Protein AF-A0A536EJT3-F1 (afdb_monomer)

Nearest PDB structures (foldseek):
  2xwx-assembly1_B  TM=4.897E-01  e=1.102E-04  Vibrio cholerae
  6h04-assembly1_A  TM=3.076E-01  e=3.164E-05  Homo sapiens
  7sqc-assembly1_F0  TM=3.347E-01  e=2.614E-04  Chlamydomonas reinhardtii
  3t1w-assembly1_A-2  TM=3.252E-01  e=2.266E-03  Homo sapiens
  5jpn-assembly1_B  TM=3.077E-01  e=1.786E-01  Homo sapiens

pLDDT: mean 76.63, std 14.91, range [31.72, 98.69]

Secondary structure (DSSP, 8-state):
-EESS--SSS---STTSS-S----------EEE-SSSS--STT---B-SSTTS-BPPP-TTTS-S---TTTTTSS--EEESSSEEEEE-B-GGGTTTTPBP--SS--S-SS--PPPEEEEESS--TTHHHHHT-SSSS-TT--S-EE-TTSSEE--EEE--BSS-EEEEEESS-EEEEEESS-EEEEEES--EEEEEESS-EEESSSEEEEEEE--TT-S-TTTT----SSSSEEEE-GGGSSEEEES-TT-EEEEEEETT----TT---GGGS----SS---EEEEEESS-EEE--EES-EEEEEPPPSS-EE--B-TTS-BSSTTSPEE-BTTB----S--S--BTTTTB-TT--TTSTTSPPEE-TTSSBP-SS-SEEBTT---TT-S-B--SS-BTTB---B--B--EEE--EE--EEE--SB--EEE--BSS-EEEE-S-TTTTS-TTS---SSTT---S----TTS--EEE--BS--EEEESSTT-EEE--SSS-SEEE-SSSS--TTTEE-PPTTHHHHHHHHHHHHHT--TTHHHHHT--GGGTTTTSSTT----TTSGGGGTS-SS-SS------TTPPPP----BTTBPEEPS-SS--S--TTS-EEE--SEE-STT--EEEEEEE-STT-EEEEEEESSS-EEEEEEE--TTSEEEEEEE-TTS-SEEEEEEEEETTS--EEEEEEE---PPPPPEEE--SBS--TT--EEEEEEE-STT-EEEEEEE-SS-EEEEEEE--TTSEEEEEEE-TTSPSEEEEEEEEEE-TTS-EEEEEEEEEE--PPPPPPEEE--S-S-SSS-S--PPEEE-STTPEEEEEEE-SS-EEEEEEEPP--

Radius of gyration: 32.45 Å; Cα contacts (8 Å, |Δi|>4): 2439; chains: 1; bounding box: 97×73×114 Å

Solvent-accessible surface area (backbone atoms only — not comparable to full-atom values): 44378 Å² total; per-residue (Å²): 109,46,53,64,42,54,44,84,90,68,69,81,88,59,79,87,81,54,67,98,70,86,83,66,80,84,47,61,51,38,80,48,66,56,71,76,80,81,36,81,46,89,74,21,23,21,50,41,60,41,100,86,43,68,69,21,61,66,34,49,81,46,56,37,27,32,89,46,44,40,19,53,38,44,64,42,30,42,39,31,36,28,28,27,43,82,43,78,44,51,37,69,94,44,76,61,73,55,39,67,45,68,51,78,72,50,67,56,31,101,85,51,58,48,71,50,69,49,74,44,78,40,55,68,58,78,36,36,20,38,31,70,63,48,98,44,60,64,45,94,71,43,41,19,45,38,82,38,98,87,65,45,34,32,26,25,38,38,36,33,16,26,13,33,24,36,40,36,41,38,54,16,30,22,38,42,32,31,19,3,24,41,23,38,40,32,33,19,31,19,17,22,29,40,33,30,25,15,18,47,21,30,43,29,42,25,27,56,44,75,44,76,37,35,34,34,76,89,25,28,37,86,90,76,66,42,61,55,44,91,64,58,53,34,66,47,62,31,86,91,47,67,42,43,30,34,25,41,44,69,66,29,59,40,40,30,42,40,63,45,56,49,67,45,35,57,83,68,62,66,60,74,81,57,73,63,79,51,80,48,26,16,26,39,40,18,32,10,30,16,26,18,35,39,35,33,34,37,15,42,23,41,39,24,32,26,44,64,28,86,65,19,28,41,53,30,25,45,93,64,29,47,71,70,50,78,65,41,55,43,68,28,15,66,86,47,72,54,51,84,27,39,51,55,17,49,14,79,91,75,73,42,43,64,85,64,42,75,92,56,68,58,38,45,65,22,25,35,73,46,53,47,84,30,88,78,76,59,60,44,42,27,58,82,51,68,66,46,61,43,61,35,44,41,65,83,62,44,48,104,88,36,78,61,46,38,24,23,26,26,23,33,38,34,26,21,44,24,45,21,42,40,30,35,31,26,22,39,21,39,40,30,31,1,35,28,53,16,37,41,35,44,43,41,49,51,41,17,72,25,51,68,88,70,79,53,92,77,69,43,26,48,26,62,41,64,54,86,48,84,52,39,32,26,36,38,34,41,45,27,33,54,19,38,41,37,39,31,29,49,35,16,37,42,43,51,92,74,89,58,24,53,25,55,44,52,42,41,16,63,71,47,70,65,26,48,34,68,69,72,76,67,47,49,62,55,45,50,43,54,42,41,58,48,57,19,55,36,80,56,39,9,71,76,71,72,38,40,63,94,49,50,4,29,59,68,22,56,51,17,61,64,48,92,80,41,84,52,46,69,59,54,59,63,66,40,84,44,87,54,63,59,72,46,91,87,43,58,65,70,86,64,68,56,49,60,78,59,60,53,60,57,44,42,73,52,84,68,69,55,68,20,82,59,70,47,72,38,60,58,64,52,47,44,53,91,81,59,36,67,42,71,29,41,40,36,22,47,54,71,40,50,33,37,40,37,40,26,52,86,84,45,73,47,72,52,70,50,56,20,32,92,68,12,38,30,85,39,75,44,70,48,72,83,47,63,71,36,70,26,43,38,36,40,39,39,80,93,55,79,67,49,74,47,68,26,37,37,44,84,73,48,47,74,64,42,45,76,46,62,64,78,53,58,28,64,73,91,47,54,56,41,59,36,43,37,35,51,65,52,70,27,42,36,43,33,40,38,32,46,87,87,46,73,46,74,49,68,51,54,20,36,96,85,9,42,35,80,47,74,41,69,51,70,83,45,65,72,39,65,29,43,35,39,38,36,36,31,41,100,49,54,23,60,24,59,36,74,49,80,36,35,29,52,70,75,70,77,59,81,70,45,78,48,71,71,97,67,85,83,80,84,90,60,96,76,78,80,71,47,67,48,52,46,62,72,42,78,47,76,47,76,52,64,83,86,84,54,75,51,75,50,75,49,63,28,61,93,120

Mean predicted aligned error: 16.24 Å

Structure (mmCIF, N/CA/C/O backbone):
data_AF-A0A536EJT3-F1
#
_entry.id   AF-A0A536EJT3-F1
#
loop_
_atom_site.group_PDB
_atom_site.id
_atom_site.type_symbol
_atom_site.label_atom_id
_atom_site.label_alt_id
_atom_site.label_comp_id
_atom_site.label_asym_id
_atom_site.label_entity_id
_atom_site.label_seq_id
_atom_site.pdbx_PDB_ins_code
_atom_site.Cartn_x
_atom_site.Cartn_y
_atom_site.Cartn_z
_atom_site.occupancy
_atom_site.B_iso_or_equiv
_atom_site.auth_seq_id
_atom_site.auth_comp_id
_atom_site.auth_asym_id
_atom_site.auth_atom_id
_atom_site.pdbx_PDB_model_num
ATOM 1 N N . ASP A 1 1 ? -2.589 -14.357 -22.746 1.00 89.56 1 ASP A N 1
ATOM 2 C CA . ASP A 1 1 ? -1.130 -14.602 -22.569 1.00 89.56 1 ASP A CA 1
ATOM 3 C C . ASP A 1 1 ? -0.362 -13.776 -23.599 1.00 89.56 1 ASP A C 1
ATOM 5 O O . ASP A 1 1 ? -0.362 -14.131 -24.781 1.00 89.56 1 ASP A O 1
ATOM 9 N N . ILE A 1 2 ? 0.279 -12.694 -23.166 1.00 91.38 2 ILE A N 1
ATOM 10 C CA . ILE A 1 2 ? 0.939 -11.706 -24.022 1.00 91.38 2 ILE A CA 1
ATOM 11 C C . ILE A 1 2 ? 2.355 -11.454 -23.496 1.00 91.38 2 ILE A C 1
ATOM 13 O O . ILE A 1 2 ? 2.564 -11.241 -22.309 1.00 91.38 2 ILE A O 1
ATOM 17 N N . VAL A 1 3 ? 3.334 -11.489 -24.397 1.00 89.75 3 VAL A N 1
ATOM 18 C CA . VAL A 1 3 ? 4.710 -11.043 -24.147 1.00 89.75 3 VAL A CA 1
ATOM 19 C C . VAL A 1 3 ? 4.954 -9.925 -25.148 1.00 89.75 3 VAL A C 1
ATOM 21 O O . VAL A 1 3 ? 4.885 -10.191 -26.352 1.00 89.75 3 VAL A O 1
ATOM 24 N N . GLY A 1 4 ? 5.162 -8.690 -24.688 1.00 87.00 4 GLY A N 1
ATOM 25 C CA . GLY A 1 4 ? 5.353 -7.561 -25.605 1.00 87.00 4 GLY A CA 1
ATOM 26 C C . GLY A 1 4 ? 6.689 -7.629 -26.348 1.00 87.00 4 GLY A C 1
ATOM 27 O O . GLY A 1 4 ? 6.757 -7.237 -27.516 1.00 87.00 4 GLY A O 1
ATOM 28 N N . GLY A 1 5 ? 7.706 -8.226 -25.718 1.00 83.50 5 GLY A N 1
ATOM 29 C CA . GLY A 1 5 ? 9.023 -8.478 -26.295 1.00 83.50 5 GLY A CA 1
ATOM 30 C C . GLY A 1 5 ? 9.212 -9.877 -26.890 1.00 83.50 5 GLY A C 1
ATOM 31 O O . GLY A 1 5 ? 8.446 -10.372 -27.718 1.00 83.50 5 GLY A O 1
ATOM 32 N N . ASN A 1 6 ? 10.311 -10.528 -26.504 1.00 81.56 6 ASN A N 1
ATOM 33 C CA . ASN A 1 6 ? 10.741 -11.832 -27.009 1.00 81.56 6 ASN A CA 1
ATOM 34 C C . ASN A 1 6 ? 10.657 -12.929 -25.934 1.00 81.56 6 ASN A C 1
ATOM 36 O O . ASN A 1 6 ? 10.806 -12.676 -24.743 1.00 81.56 6 ASN A O 1
ATOM 40 N N . SER A 1 7 ? 10.536 -14.179 -26.391 1.00 81.00 7 SER A N 1
ATOM 41 C CA . SER A 1 7 ? 10.536 -15.393 -25.562 1.00 81.00 7 SER A CA 1
ATOM 42 C C . SER A 1 7 ? 11.610 -16.381 -26.034 1.00 81.00 7 SER A C 1
ATOM 44 O O . SER A 1 7 ? 11.906 -16.469 -27.233 1.00 81.00 7 SER A O 1
ATOM 46 N N . ASP A 1 8 ? 12.162 -17.180 -25.116 1.00 76.94 8 ASP A N 1
ATOM 47 C CA . ASP A 1 8 ? 13.097 -18.268 -25.441 1.00 76.94 8 ASP A CA 1
ATOM 48 C C . ASP A 1 8 ? 12.408 -19.499 -26.037 1.00 76.94 8 ASP A C 1
ATOM 50 O O . ASP A 1 8 ? 13.041 -20.314 -26.722 1.00 76.94 8 ASP A O 1
ATOM 54 N N . MET A 1 9 ? 11.098 -19.623 -25.836 1.00 72.50 9 MET A N 1
ATOM 55 C CA . MET A 1 9 ? 10.297 -20.746 -26.325 1.00 72.50 9 MET A CA 1
ATOM 56 C C . MET A 1 9 ? 10.072 -20.692 -27.845 1.00 72.50 9 MET A C 1
ATOM 58 O O . MET A 1 9 ? 9.855 -21.730 -28.479 1.00 72.50 9 MET A O 1
ATOM 62 N N . PHE A 1 10 ? 10.176 -19.508 -28.459 1.00 62.66 10 PHE A N 1
ATOM 63 C CA . PHE A 1 10 ? 9.913 -19.279 -29.883 1.00 62.66 10 PHE A CA 1
ATOM 64 C C . PHE A 1 10 ? 11.141 -18.709 -30.605 1.00 62.66 10 PHE A C 1
ATOM 66 O O . PHE A 1 10 ? 11.141 -17.593 -31.115 1.00 62.66 10 PHE A O 1
ATOM 73 N N . SER A 1 11 ? 12.215 -19.499 -30.696 1.00 52.16 11 SER A N 1
ATOM 74 C CA . SER A 1 11 ? 13.386 -19.096 -31.487 1.00 52.16 11 SER A CA 1
ATOM 75 C C . SER A 1 11 ? 13.110 -19.110 -33.002 1.00 52.16 11 SER A C 1
ATOM 77 O O . SER A 1 11 ? 12.655 -20.100 -33.584 1.00 52.16 11 SER A O 1
ATOM 79 N N . LEU A 1 12 ? 13.449 -18.008 -33.682 1.00 49.47 12 LEU A N 1
ATOM 80 C CA . LEU A 1 12 ? 13.522 -17.947 -35.144 1.00 49.47 12 LEU A CA 1
ATOM 81 C C . LEU A 1 12 ? 14.739 -18.760 -35.621 1.00 49.47 12 LEU A C 1
ATOM 83 O O . LEU A 1 12 ? 15.873 -18.283 -35.623 1.00 49.47 12 LEU A O 1
ATOM 87 N N . ASN A 1 13 ? 14.504 -20.006 -36.035 1.00 49.66 13 ASN A N 1
ATOM 88 C CA . ASN A 1 13 ? 15.549 -20.928 -36.499 1.00 49.66 13 ASN A CA 1
ATOM 89 C C . ASN A 1 13 ? 16.126 -20.606 -37.894 1.00 49.66 13 ASN A C 1
ATOM 91 O O . ASN A 1 13 ? 17.015 -21.329 -38.346 1.00 49.66 13 ASN A O 1
ATOM 95 N N . ASP A 1 14 ? 15.653 -19.559 -38.585 1.00 46.22 14 ASP A N 1
ATOM 96 C CA . ASP A 1 14 ? 16.085 -19.247 -39.952 1.00 46.22 14 ASP A CA 1
ATOM 97 C C . ASP A 1 14 ? 16.893 -17.944 -40.057 1.00 46.22 14 ASP A C 1
ATOM 99 O O . ASP A 1 14 ? 16.561 -16.882 -39.528 1.00 46.22 14 ASP A O 1
ATOM 103 N N . THR A 1 15 ? 18.020 -18.063 -40.748 1.00 46.25 15 THR A N 1
ATOM 104 C CA . THR A 1 15 ? 19.228 -17.239 -40.612 1.00 46.25 15 THR A CA 1
ATOM 105 C C . THR A 1 15 ? 19.329 -15.934 -41.432 1.00 46.25 15 THR A C 1
ATOM 107 O O . THR A 1 15 ? 20.431 -15.386 -41.462 1.00 46.25 15 THR A O 1
ATOM 110 N N . PRO A 1 16 ? 18.278 -15.331 -42.039 1.00 44.34 16 PRO A N 1
ATOM 111 C CA . PRO A 1 16 ? 18.397 -13.950 -42.524 1.00 44.34 16 PRO A CA 1
ATOM 112 C C . PRO A 1 16 ? 17.977 -12.880 -41.503 1.00 44.34 16 PRO A C 1
ATOM 114 O O . PRO A 1 16 ? 18.387 -11.735 -41.661 1.00 44.34 16 PRO A O 1
ATOM 117 N N . ILE A 1 17 ? 17.164 -13.214 -40.488 1.00 48.75 17 ILE A N 1
ATOM 118 C CA . ILE A 1 17 ? 16.597 -12.221 -39.542 1.00 48.75 17 ILE A CA 1
ATOM 119 C C . ILE A 1 17 ? 17.417 -12.128 -38.247 1.00 48.75 17 ILE A C 1
ATOM 121 O O . ILE A 1 17 ? 17.300 -11.159 -37.510 1.00 48.75 17 ILE A O 1
ATOM 125 N N . ARG A 1 18 ? 18.321 -13.081 -37.995 1.00 44.41 18 ARG A N 1
ATOM 126 C CA . ARG A 1 18 ? 19.274 -13.014 -36.882 1.00 44.41 18 ARG A CA 1
ATOM 127 C C . ARG A 1 18 ? 20.526 -12.245 -37.334 1.00 44.41 18 ARG A C 1
ATOM 129 O O . ARG A 1 18 ? 21.300 -12.806 -38.116 1.00 44.41 18 ARG A O 1
ATOM 136 N N . PRO A 1 19 ? 20.794 -11.007 -36.867 1.00 43.53 19 PRO A N 1
ATOM 137 C CA . PRO A 1 19 ? 22.110 -10.412 -37.057 1.00 43.53 19 PRO A CA 1
ATOM 138 C C . PRO A 1 19 ? 23.132 -11.339 -36.394 1.00 43.53 19 PRO A C 1
ATOM 140 O O . PRO A 1 19 ? 22.882 -11.875 -35.314 1.00 43.53 19 PRO A O 1
ATOM 143 N N . ALA A 1 20 ? 24.272 -11.565 -37.043 1.00 41.12 20 ALA A N 1
ATOM 144 C CA . ALA A 1 20 ? 25.288 -12.548 -36.650 1.00 41.12 20 ALA A CA 1
ATOM 145 C C . ALA A 1 20 ? 26.049 -12.217 -35.335 1.00 41.12 20 ALA A C 1
ATOM 147 O O . ALA A 1 20 ? 27.200 -12.614 -35.167 1.00 41.12 20 ALA A O 1
ATOM 148 N N . SER A 1 21 ? 25.411 -11.507 -34.400 1.00 44.22 21 SER A N 1
ATOM 149 C CA . SER A 1 21 ? 25.916 -11.068 -33.094 1.00 44.22 21 SER A CA 1
ATOM 150 C C . SER A 1 21 ? 24.850 -11.204 -31.992 1.00 44.22 21 SER A C 1
ATOM 152 O O . SER A 1 21 ? 24.638 -10.267 -31.235 1.00 44.22 21 SER A O 1
ATOM 154 N N . SER A 1 22 ? 24.117 -12.320 -31.933 1.00 47.78 22 SER A N 1
ATOM 155 C CA . SER A 1 22 ? 22.917 -12.512 -31.096 1.00 47.78 22 SER A CA 1
ATOM 156 C C . SER A 1 22 ? 23.162 -12.530 -29.570 1.00 47.78 22 SER A C 1
ATOM 158 O O . SER A 1 22 ? 22.983 -13.560 -28.920 1.00 47.78 22 SER A O 1
ATOM 160 N N . THR A 1 23 ? 23.554 -11.386 -29.019 1.00 49.06 23 THR A N 1
ATOM 161 C CA . THR A 1 23 ? 23.562 -11.020 -27.596 1.00 49.06 23 THR A CA 1
ATOM 162 C C . THR A 1 23 ? 22.516 -9.938 -27.292 1.00 49.06 23 THR A C 1
ATOM 164 O O . THR A 1 23 ? 22.653 -9.243 -26.299 1.00 49.06 23 THR A O 1
ATOM 167 N N . THR A 1 24 ? 21.514 -9.717 -28.152 1.00 52.03 24 THR A N 1
ATOM 168 C CA . THR A 1 24 ? 20.510 -8.660 -27.932 1.00 52.03 24 THR A CA 1
ATOM 169 C C . THR A 1 24 ? 19.130 -9.126 -28.402 1.00 52.03 24 THR A C 1
ATOM 171 O O . THR A 1 24 ? 18.875 -9.126 -29.612 1.00 52.03 24 THR A O 1
ATOM 174 N N . ARG A 1 25 ? 18.254 -9.528 -27.469 1.00 60.34 25 ARG A N 1
ATOM 175 C CA . ARG A 1 25 ? 16.794 -9.561 -27.662 1.00 60.34 25 ARG A CA 1
ATOM 176 C C . ARG A 1 25 ? 16.314 -8.106 -27.791 1.00 60.34 25 ARG A C 1
ATOM 178 O O . ARG A 1 25 ? 15.849 -7.547 -26.820 1.00 60.34 25 ARG A O 1
ATOM 185 N N . GLN A 1 26 ? 16.587 -7.434 -28.920 1.00 61.31 26 GLN A N 1
ATOM 186 C CA . GLN A 1 26 ? 16.279 -6.001 -29.060 1.00 61.31 26 GLN A CA 1
ATOM 187 C C . GLN A 1 26 ? 14.774 -5.782 -28.929 1.00 61.31 26 GLN A C 1
ATOM 189 O O . GLN A 1 26 ? 14.015 -6.324 -29.730 1.00 61.31 26 GLN A O 1
ATOM 194 N N . ASP A 1 27 ? 14.395 -4.976 -27.948 1.00 68.00 27 ASP A N 1
ATOM 195 C CA . ASP A 1 27 ? 13.023 -4.599 -27.652 1.00 68.00 27 ASP A CA 1
ATOM 196 C C . ASP A 1 27 ? 12.980 -3.106 -27.303 1.00 68.00 27 ASP A C 1
ATOM 198 O O . ASP A 1 27 ? 14.004 -2.518 -26.933 1.00 68.00 27 ASP A O 1
ATOM 202 N N . ALA A 1 28 ? 11.827 -2.491 -27.515 1.00 72.50 28 ALA A N 1
ATOM 203 C CA . ALA A 1 28 ? 11.533 -1.115 -27.144 1.00 72.50 28 ALA A CA 1
ATOM 204 C C . ALA A 1 28 ? 10.346 -1.132 -26.174 1.00 72.50 28 ALA A C 1
ATOM 206 O O . ALA A 1 28 ? 9.634 -2.133 -26.151 1.00 72.50 28 ALA A O 1
ATOM 207 N N . PRO A 1 29 ? 10.091 -0.039 -25.441 1.00 80.88 29 PRO A N 1
ATOM 208 C CA . PRO A 1 29 ? 8.898 0.038 -24.615 1.00 80.88 29 PRO A CA 1
ATOM 209 C C . PRO A 1 29 ? 7.640 -0.247 -25.437 1.00 80.88 29 PRO A C 1
ATOM 211 O O . PRO A 1 29 ? 7.540 0.176 -26.602 1.00 80.88 29 PRO A O 1
ATOM 214 N N . ASN A 1 30 ? 6.721 -1.016 -24.862 1.00 86.75 30 ASN A N 1
ATOM 215 C CA . ASN A 1 30 ? 5.597 -1.579 -25.597 1.00 86.75 30 ASN A CA 1
ATOM 216 C C . ASN A 1 30 ? 4.318 -0.749 -25.367 1.00 86.75 30 ASN A C 1
ATOM 218 O O . ASN A 1 30 ? 4.239 0.088 -24.474 1.00 86.75 30 ASN A O 1
ATOM 222 N N . LEU A 1 31 ? 3.321 -0.961 -26.224 1.00 91.69 31 LEU A N 1
ATOM 223 C CA . LEU A 1 31 ? 1.939 -0.554 -25.978 1.00 91.69 31 LEU A CA 1
ATOM 224 C C . LEU A 1 31 ? 1.097 -1.818 -26.129 1.00 91.69 31 LEU A C 1
ATOM 226 O O . LEU A 1 31 ? 1.057 -2.389 -27.228 1.00 91.69 31 LEU A O 1
ATOM 230 N N . ILE A 1 32 ? 0.502 -2.280 -25.036 1.00 92.56 32 ILE A N 1
ATOM 231 C CA . ILE A 1 32 ? -0.154 -3.585 -24.936 1.00 92.56 32 ILE A CA 1
ATOM 232 C C . ILE A 1 32 ? -1.609 -3.399 -24.500 1.00 92.56 32 ILE A C 1
ATOM 234 O O . ILE A 1 32 ? -1.899 -2.606 -23.616 1.00 92.56 32 ILE A O 1
ATOM 238 N N . PHE A 1 33 ? -2.503 -4.157 -25.132 1.00 92.12 33 PHE A N 1
ATOM 239 C CA . PHE A 1 33 ? -3.914 -4.280 -24.767 1.00 92.12 33 PHE A CA 1
ATOM 240 C C . PHE A 1 33 ? -4.235 -5.776 -24.636 1.00 92.12 33 PHE A C 1
ATOM 242 O O . PHE A 1 33 ? -3.795 -6.536 -25.513 1.00 92.12 33 PHE A O 1
ATOM 249 N N . GLY A 1 34 ? -4.977 -6.182 -23.599 1.00 88.06 34 GLY A N 1
ATOM 250 C CA . GLY A 1 34 ? -5.362 -7.581 -23.332 1.00 88.06 34 GLY A CA 1
ATOM 251 C C . GLY A 1 34 ? -6.074 -8.266 -24.508 1.00 88.06 34 GLY A C 1
ATOM 252 O O . GLY A 1 34 ? -5.750 -9.381 -24.911 1.00 88.06 34 GLY A O 1
ATOM 253 N N . GLY A 1 35 ? -6.903 -7.533 -25.250 1.00 78.38 35 GLY A N 1
ATOM 254 C CA . GLY A 1 35 ? -7.490 -8.009 -26.507 1.00 78.38 35 GLY A CA 1
ATOM 255 C C . GLY A 1 35 ? -9.016 -8.042 -26.540 1.00 78.38 35 GLY A C 1
ATOM 256 O O . GLY A 1 35 ? -9.581 -8.541 -27.524 1.00 78.38 35 GLY A O 1
ATOM 257 N N . SER A 1 36 ? -9.673 -7.441 -25.552 1.00 72.44 36 SER A N 1
ATOM 258 C CA . SER A 1 36 ? -11.120 -7.255 -25.462 1.00 72.44 36 SER A CA 1
ATOM 259 C C . SER A 1 36 ? -11.630 -6.130 -26.373 1.00 72.44 36 SER A C 1
ATOM 261 O O . SER A 1 36 ? -12.780 -6.152 -26.830 1.00 72.44 36 SER A O 1
ATOM 263 N N . GLY A 1 37 ? -10.752 -5.192 -26.746 1.00 61.97 37 GLY A N 1
ATOM 264 C CA . GLY A 1 37 ? -10.966 -4.254 -27.843 1.00 61.97 37 GLY A CA 1
ATOM 265 C C . GLY A 1 37 ? -11.946 -3.128 -27.521 1.00 61.97 37 GLY A C 1
ATOM 266 O O . GLY A 1 37 ? -12.981 -2.990 -28.187 1.00 61.97 37 GLY A O 1
ATOM 267 N N . GLY A 1 38 ? -11.560 -2.265 -26.577 1.00 68.31 38 GLY A N 1
ATOM 268 C CA . GLY A 1 38 ? -12.247 -1.000 -26.283 1.00 68.31 38 GLY A CA 1
ATOM 269 C C . GLY A 1 38 ? -12.699 -0.832 -24.836 1.00 68.31 38 GLY A C 1
ATOM 270 O O . GLY A 1 38 ? -13.512 0.057 -24.578 1.00 68.31 38 GLY A O 1
ATOM 271 N N . ALA A 1 39 ? -12.193 -1.664 -23.925 1.00 76.25 39 ALA A N 1
ATOM 272 C CA . ALA A 1 39 ? -12.547 -1.651 -22.513 1.00 76.25 39 ALA A CA 1
ATOM 273 C C . ALA A 1 39 ? -11.660 -0.739 -21.637 1.00 76.25 39 ALA A C 1
ATOM 275 O O . ALA A 1 39 ? -11.709 -0.836 -20.426 1.00 76.25 39 ALA A O 1
ATOM 276 N N . ILE A 1 40 ? -10.950 0.210 -22.240 1.00 83.56 40 ILE A N 1
ATOM 277 C CA . ILE A 1 40 ? -9.935 1.068 -21.598 1.00 83.56 40 ILE A CA 1
ATOM 278 C C . ILE A 1 40 ? -10.480 2.369 -20.981 1.00 83.56 40 ILE A C 1
ATOM 280 O O . ILE A 1 40 ? -9.812 3.406 -20.947 1.00 83.56 40 ILE A O 1
ATOM 284 N N . SER A 1 41 ? -11.777 2.415 -20.676 1.00 85.69 41 SER A N 1
ATOM 285 C CA . SER A 1 41 ? -12.372 3.624 -20.099 1.00 85.69 41 SER A CA 1
ATOM 286 C C . SER A 1 41 ? -12.315 3.558 -18.584 1.00 85.69 41 SER A C 1
ATOM 288 O O . SER A 1 41 ? -12.686 2.535 -18.030 1.00 85.69 41 SER A O 1
ATOM 290 N N . ARG A 1 42 ? -12.006 4.679 -17.928 1.00 86.50 42 ARG A N 1
ATOM 291 C CA . ARG A 1 42 ? -12.113 4.820 -16.469 1.00 86.50 42 ARG A CA 1
ATOM 292 C C . ARG A 1 42 ? -13.426 4.250 -15.927 1.00 86.50 42 ARG A C 1
ATOM 294 O O . ARG A 1 42 ? -14.488 4.498 -16.519 1.00 86.50 42 ARG A O 1
ATOM 301 N N . ASN A 1 43 ? -13.358 3.552 -14.799 1.00 80.88 43 ASN A N 1
ATOM 302 C CA . ASN A 1 43 ? -14.470 2.826 -14.188 1.00 80.88 43 ASN A CA 1
ATOM 303 C C . ASN A 1 43 ? -15.155 1.774 -15.089 1.00 80.88 43 ASN A C 1
ATOM 305 O O . ASN A 1 43 ? -16.382 1.597 -15.020 1.00 80.88 43 ASN A O 1
ATOM 309 N N . ASN A 1 44 ? -14.436 1.132 -16.011 1.00 80.19 44 ASN A N 1
ATOM 310 C CA . ASN A 1 44 ? -15.049 0.102 -16.838 1.00 80.19 44 ASN A CA 1
ATOM 311 C C . ASN A 1 44 ? -15.100 -1.241 -16.119 1.00 80.19 44 ASN A C 1
ATOM 313 O O . ASN A 1 44 ? -14.094 -1.900 -15.951 1.00 80.19 44 ASN A O 1
ATOM 317 N N . CYS A 1 45 ? -16.310 -1.727 -15.878 1.00 75.44 45 CYS A N 1
ATOM 318 C CA . CYS A 1 45 ? -16.549 -3.044 -15.299 1.00 75.44 45 CYS A CA 1
ATOM 319 C C . CYS A 1 45 ? -16.265 -4.261 -16.199 1.00 75.44 45 CYS A C 1
ATOM 321 O O . CYS A 1 45 ? -16.642 -5.387 -15.864 1.00 75.44 45 CYS A O 1
ATOM 323 N N . GLY A 1 46 ? -15.748 -4.036 -17.398 1.00 73.44 46 GLY A N 1
ATOM 324 C CA . GLY A 1 46 ? -15.566 -5.041 -18.431 1.00 73.44 46 GLY A CA 1
ATOM 325 C C . GLY A 1 46 ? -16.862 -5.559 -19.077 1.00 73.44 46 GLY A C 1
ATOM 326 O O . GLY A 1 46 ? -17.895 -4.877 -19.120 1.00 73.44 46 GLY A O 1
ATOM 327 N N . THR A 1 47 ? -16.828 -6.760 -19.671 1.00 67.62 47 THR A N 1
ATOM 328 C CA . THR A 1 47 ? -17.967 -7.333 -20.425 1.00 67.62 47 THR A CA 1
ATOM 329 C C . THR A 1 47 ? -18.740 -8.397 -19.645 1.00 67.62 47 THR A C 1
ATOM 331 O O . THR A 1 47 ? -18.170 -9.287 -19.029 1.00 67.62 47 THR A O 1
ATOM 334 N N . GLY A 1 48 ? -20.075 -8.338 -19.739 1.00 56.28 48 GLY A N 1
ATOM 335 C CA . GLY A 1 48 ? -20.999 -9.254 -19.071 1.00 56.28 48 GLY A CA 1
ATOM 336 C C . GLY A 1 48 ? -21.045 -10.647 -19.701 1.00 56.28 48 GLY A C 1
ATOM 337 O O . GLY A 1 48 ? -21.927 -10.904 -20.517 1.00 56.28 48 GLY A O 1
ATOM 338 N N . GLY A 1 49 ? -20.129 -11.553 -19.359 1.00 52.91 49 GLY A N 1
ATOM 339 C CA . GLY A 1 49 ? -20.166 -12.994 -19.689 1.00 52.91 49 GLY A CA 1
ATOM 340 C C . GLY A 1 49 ? -20.324 -13.440 -21.162 1.00 52.91 49 GLY A C 1
ATOM 341 O O . GLY A 1 49 ? -20.367 -14.638 -21.437 1.00 52.91 49 GLY A O 1
ATOM 342 N N . ASP A 1 50 ? -20.412 -12.524 -22.126 1.00 45.69 50 ASP A N 1
ATOM 343 C CA . ASP A 1 50 ? -20.397 -12.771 -23.573 1.00 45.69 50 ASP A CA 1
ATOM 344 C C . ASP A 1 50 ? -19.843 -11.520 -24.282 1.00 45.69 50 ASP A C 1
ATOM 346 O O . ASP A 1 50 ? -20.268 -10.402 -23.976 1.00 45.69 50 ASP A O 1
ATOM 350 N N . ILE A 1 51 ? -18.952 -11.703 -25.269 1.00 43.56 51 ILE A N 1
ATOM 351 C CA . ILE A 1 51 ? -18.297 -10.638 -26.074 1.00 43.56 51 ILE A CA 1
ATOM 352 C C . ILE A 1 51 ? -19.329 -9.718 -26.765 1.00 43.56 51 ILE A C 1
ATOM 354 O O . ILE A 1 51 ? -19.024 -8.602 -27.180 1.00 43.56 51 ILE A O 1
ATOM 358 N N . ALA A 1 52 ? -20.575 -10.184 -26.909 1.00 41.47 52 ALA A N 1
ATOM 359 C CA . ALA A 1 52 ? -21.682 -9.449 -27.520 1.00 41.47 52 ALA A CA 1
ATOM 360 C C . ALA A 1 52 ? -22.610 -8.720 -26.522 1.00 41.47 52 ALA A C 1
ATOM 362 O O . ALA A 1 52 ? -23.619 -8.144 -26.947 1.00 41.47 52 ALA A O 1
ATOM 363 N N . SER A 1 53 ? -22.331 -8.777 -25.218 1.00 43.06 53 SER A N 1
ATOM 364 C CA . SER A 1 53 ? -23.144 -8.126 -24.187 1.00 43.06 53 SER A CA 1
ATOM 365 C C . SER A 1 53 ? -22.821 -6.631 -24.056 1.00 43.06 53 SER A C 1
ATOM 367 O O . SER A 1 53 ? -21.739 -6.159 -24.390 1.00 43.06 53 SER A O 1
ATOM 369 N N . THR A 1 54 ? -23.810 -5.852 -23.616 1.00 47.97 54 THR A N 1
ATOM 370 C CA . THR A 1 54 ? -23.606 -4.465 -23.174 1.00 47.97 54 THR A CA 1
ATOM 371 C C . THR A 1 54 ? -22.626 -4.447 -22.002 1.00 47.97 54 THR A C 1
ATOM 373 O O . THR A 1 54 ? -22.751 -5.337 -21.164 1.00 47.97 54 THR A O 1
ATOM 376 N N . ALA A 1 55 ? -21.730 -3.449 -21.934 1.00 52.28 55 ALA A N 1
ATOM 377 C CA . ALA A 1 55 ? -20.790 -3.236 -20.824 1.00 52.28 55 ALA A CA 1
ATOM 378 C C . ALA A 1 55 ? -21.409 -3.630 -19.475 1.00 52.28 55 ALA A C 1
ATOM 380 O O . ALA A 1 55 ? -22.564 -3.265 -19.191 1.00 52.28 55 ALA A O 1
ATOM 381 N N . ALA A 1 56 ? -20.675 -4.421 -18.693 1.00 54.81 56 ALA A N 1
ATOM 382 C CA . ALA A 1 56 ? -21.112 -4.811 -17.370 1.00 54.81 56 ALA A CA 1
ATOM 383 C C . ALA A 1 56 ? -21.429 -3.552 -16.559 1.00 54.81 56 ALA A C 1
ATOM 385 O O . ALA A 1 56 ? -20.816 -2.499 -16.716 1.00 54.81 56 ALA A O 1
ATOM 386 N N . THR A 1 57 ? -22.481 -3.626 -15.751 1.00 55.38 57 THR A N 1
ATOM 387 C CA . THR A 1 57 ? -22.889 -2.498 -14.913 1.00 55.38 57 THR A CA 1
ATOM 388 C C . THR A 1 57 ? -22.382 -2.767 -13.512 1.00 55.38 57 THR A C 1
ATOM 390 O O . THR A 1 57 ? -22.689 -3.826 -12.963 1.00 55.38 57 THR A O 1
ATOM 393 N N . PHE A 1 58 ? -21.647 -1.811 -12.948 1.00 55.88 58 PHE A N 1
ATOM 394 C CA . PHE A 1 58 ? -21.205 -1.829 -11.558 1.00 55.88 58 PHE A CA 1
ATOM 395 C C . PHE A 1 58 ? -22.385 -2.184 -10.640 1.00 55.88 58 PHE A C 1
ATOM 397 O O . PHE A 1 58 ? -23.446 -1.553 -10.734 1.00 55.88 58 PHE A O 1
ATOM 404 N N . ASN A 1 59 ? -22.250 -3.203 -9.786 1.00 53.81 59 ASN A N 1
ATOM 405 C CA . ASN A 1 59 ? -23.301 -3.600 -8.853 1.00 53.81 59 ASN A CA 1
ATOM 406 C C . ASN A 1 59 ? -23.221 -2.746 -7.577 1.00 53.81 59 ASN A C 1
ATOM 408 O O . ASN A 1 59 ? -22.387 -3.008 -6.709 1.00 53.81 59 ASN A O 1
ATOM 412 N N . PRO A 1 60 ? -24.155 -1.799 -7.369 1.00 44.16 60 PRO A N 1
ATOM 413 C CA . PRO A 1 60 ? -24.080 -0.865 -6.254 1.00 44.16 60 PRO A CA 1
ATOM 414 C C . PRO A 1 60 ? -24.379 -1.498 -4.893 1.00 44.16 60 PRO A C 1
ATOM 416 O O . PRO A 1 60 ? -24.343 -0.813 -3.884 1.00 44.16 60 PRO A O 1
ATOM 419 N N . THR A 1 61 ? -24.768 -2.776 -4.855 1.00 46.44 61 THR A N 1
ATOM 420 C CA . THR A 1 61 ? -24.995 -3.508 -3.601 1.00 46.44 61 THR A CA 1
ATOM 421 C C . THR A 1 61 ? -23.779 -4.327 -3.188 1.00 46.44 61 THR A C 1
ATOM 423 O O . THR A 1 61 ? -23.658 -4.620 -2.007 1.00 46.44 61 THR A O 1
ATOM 426 N N . THR A 1 62 ? -22.929 -4.732 -4.139 1.00 51.53 62 THR A N 1
ATOM 427 C CA . THR A 1 62 ? -21.783 -5.611 -3.865 1.00 51.53 62 THR A CA 1
ATOM 428 C C . THR A 1 62 ? -20.426 -4.974 -4.110 1.00 51.53 62 THR A C 1
ATOM 430 O O . THR A 1 62 ? -19.444 -5.654 -3.867 1.00 51.53 62 THR A O 1
ATOM 433 N N . GLY A 1 63 ? -20.355 -3.746 -4.630 1.00 53.62 63 GLY A N 1
ATOM 434 C CA . GLY A 1 63 ? -19.073 -3.144 -5.021 1.00 53.62 63 GLY A CA 1
ATOM 435 C C . GLY A 1 63 ? -18.448 -3.773 -6.274 1.00 53.62 63 GLY A C 1
ATOM 436 O O . GLY A 1 63 ? -17.421 -3.323 -6.740 1.00 53.62 63 GLY A O 1
ATOM 437 N N . ALA A 1 64 ? -19.076 -4.804 -6.849 1.00 57.50 64 ALA A N 1
ATOM 438 C CA . ALA A 1 64 ? -18.458 -5.612 -7.893 1.00 57.50 64 ALA A CA 1
ATOM 439 C C . ALA A 1 64 ? -18.900 -5.180 -9.294 1.00 57.50 64 ALA A C 1
ATOM 441 O O . ALA A 1 64 ? -20.100 -5.059 -9.584 1.00 57.50 64 ALA A O 1
ATOM 442 N N . CYS A 1 65 ? -17.929 -5.045 -10.182 1.00 61.41 65 CYS A N 1
ATOM 443 C CA . CYS A 1 65 ? -18.122 -5.028 -11.619 1.00 61.41 65 CYS A CA 1
ATOM 444 C C . CYS A 1 65 ? -18.378 -6.453 -12.144 1.00 61.41 65 CYS A C 1
ATOM 446 O O . CYS A 1 65 ? -17.664 -7.381 -11.811 1.00 61.41 65 CYS A O 1
ATOM 448 N N . ASP A 1 66 ? -19.474 -6.633 -12.891 1.00 62.38 66 ASP A N 1
ATOM 449 C CA . ASP A 1 66 ? -20.024 -7.920 -13.368 1.00 62.38 66 ASP A CA 1
ATOM 450 C C . ASP A 1 66 ? -20.165 -9.070 -12.332 1.00 62.38 66 ASP A C 1
ATOM 452 O O . ASP A 1 66 ? -19.264 -9.880 -12.145 1.00 62.38 66 ASP A O 1
ATOM 456 N N . PRO A 1 67 ? -21.355 -9.308 -11.745 1.00 51.47 67 PRO A N 1
ATOM 457 C CA . PRO A 1 67 ? -21.578 -10.502 -10.925 1.00 51.47 67 PRO A CA 1
ATOM 458 C C . PRO A 1 67 ? -21.679 -11.800 -11.751 1.00 51.47 67 PRO A C 1
ATOM 460 O O . PRO A 1 67 ? -21.910 -12.874 -11.175 1.00 51.47 67 PRO A O 1
ATOM 463 N N . ALA A 1 68 ? -21.624 -11.746 -13.089 1.00 59.19 68 ALA A N 1
ATOM 464 C CA . ALA A 1 68 ? -21.597 -12.955 -13.891 1.00 59.19 68 ALA A CA 1
ATOM 465 C C . ALA A 1 68 ? -20.237 -13.624 -13.721 1.00 59.19 68 ALA A C 1
ATOM 467 O O . ALA A 1 68 ? -19.210 -13.171 -14.203 1.00 59.19 68 ALA A O 1
ATOM 468 N N . ALA A 1 69 ? -20.268 -14.795 -13.101 1.00 61.78 69 ALA A N 1
ATOM 469 C CA . ALA A 1 69 ? -19.112 -15.626 -12.805 1.00 61.78 69 ALA A CA 1
ATOM 470 C C . ALA A 1 69 ? -18.367 -16.173 -14.056 1.00 61.78 69 ALA A C 1
ATOM 472 O O . ALA A 1 69 ? -17.607 -17.131 -13.996 1.00 61.78 69 ALA A O 1
ATOM 473 N N . THR A 1 70 ? -18.627 -15.622 -15.232 1.00 68.69 70 THR A N 1
ATOM 474 C CA . THR A 1 70 ? -17.868 -15.865 -16.456 1.00 68.69 70 THR A CA 1
ATOM 475 C C . THR A 1 70 ? -17.008 -14.659 -16.827 1.00 68.69 70 THR A C 1
ATOM 477 O O . THR A 1 70 ? -16.022 -14.884 -17.507 1.00 68.69 70 THR A O 1
ATOM 480 N N . GLY A 1 71 ? -17.329 -13.440 -16.360 1.00 74.31 71 GLY A N 1
ATOM 481 C CA . GLY A 1 71 ? -16.546 -12.216 -16.582 1.00 74.31 71 GLY A CA 1
ATOM 482 C C . GLY A 1 71 ? -15.091 -12.397 -16.158 1.00 74.31 71 GLY A C 1
ATOM 483 O O . GLY A 1 71 ? -14.239 -12.426 -17.032 1.00 74.31 71 GLY A O 1
ATOM 484 N N . HIS A 1 72 ? -14.855 -12.710 -14.877 1.00 81.94 72 HIS A N 1
ATOM 485 C CA . HIS A 1 72 ? -13.526 -12.955 -14.275 1.00 81.94 72 HIS A CA 1
ATOM 486 C C . HIS A 1 72 ? -12.599 -13.880 -15.082 1.00 81.94 72 HIS A C 1
ATOM 488 O O . HIS A 1 72 ? -11.389 -13.699 -15.141 1.00 81.94 72 HIS A O 1
ATOM 494 N N . ALA A 1 73 ? -13.153 -14.927 -15.703 1.00 81.56 73 ALA A N 1
ATOM 495 C CA . ALA A 1 73 ? -12.371 -15.897 -16.474 1.00 81.56 73 ALA A CA 1
ATOM 496 C C . ALA A 1 73 ? -12.385 -15.629 -17.989 1.00 81.56 73 ALA A C 1
ATOM 498 O O . ALA A 1 73 ? -11.644 -16.278 -18.734 1.00 81.56 73 ALA A O 1
ATOM 499 N N . HIS A 1 74 ? -13.263 -14.747 -18.463 1.00 79.62 74 HIS A N 1
ATOM 500 C CA . HIS A 1 74 ? -13.327 -14.337 -19.855 1.00 79.62 74 HIS A CA 1
ATOM 501 C C . HIS A 1 74 ? -12.263 -13.280 -20.092 1.00 79.62 74 HIS A C 1
ATOM 503 O O . HIS A 1 74 ? -12.305 -12.223 -19.491 1.00 79.62 74 HIS A O 1
ATOM 509 N N . ASP A 1 75 ? -11.356 -13.579 -21.015 1.00 81.75 75 ASP A N 1
ATOM 510 C CA . ASP A 1 75 ? -10.278 -12.676 -21.426 1.00 81.75 75 ASP A CA 1
ATOM 511 C C . ASP A 1 75 ? -9.158 -12.451 -20.399 1.00 81.75 75 ASP A C 1
ATOM 513 O O . ASP A 1 75 ? -8.146 -11.894 -20.773 1.00 81.75 75 ASP A O 1
ATOM 517 N N . SER A 1 76 ? -9.240 -13.075 -19.213 1.00 87.88 76 SER A N 1
ATOM 518 C CA . SER A 1 76 ? -8.136 -13.136 -18.239 1.00 87.88 76 SER A CA 1
ATOM 519 C C . SER A 1 76 ? -6.788 -13.478 -18.885 1.00 87.88 76 SER A C 1
ATOM 521 O O . SER A 1 76 ? -6.509 -14.615 -19.337 1.00 87.88 76 SER A O 1
ATOM 523 N N . ASP A 1 77 ? -5.917 -12.487 -18.848 1.00 90.62 77 ASP A N 1
ATOM 524 C CA . ASP A 1 77 ? -4.617 -12.468 -19.454 1.00 90.62 77 ASP A CA 1
ATOM 525 C C . ASP A 1 77 ? -3.482 -12.612 -18.449 1.00 90.62 77 ASP A C 1
ATOM 527 O O . ASP A 1 77 ? -3.580 -12.473 -17.237 1.00 90.62 77 ASP A O 1
ATOM 531 N N . ALA A 1 78 ? -2.346 -12.997 -19.013 1.00 93.31 78 ALA A N 1
ATOM 532 C CA . ALA A 1 78 ? -1.066 -12.912 -18.345 1.00 93.31 78 ALA A CA 1
ATOM 533 C C . ALA A 1 78 ? -0.181 -12.109 -19.282 1.00 93.31 78 ALA A C 1
ATOM 535 O O . ALA A 1 78 ? 0.103 -12.583 -20.391 1.00 93.31 78 ALA A O 1
ATOM 536 N N . ILE A 1 79 ? 0.194 -10.912 -18.862 1.00 94.88 79 ILE A N 1
ATOM 537 C CA . ILE A 1 79 ? 0.898 -9.920 -19.657 1.00 94.88 79 ILE A CA 1
ATOM 538 C C . ILE A 1 79 ? 2.275 -9.696 -19.040 1.00 94.88 79 ILE A C 1
ATOM 540 O O . ILE A 1 79 ? 2.419 -9.436 -17.849 1.00 94.88 79 ILE A O 1
ATOM 544 N N . VAL A 1 80 ? 3.304 -9.818 -19.869 1.00 93.19 80 VAL A N 1
ATOM 545 C CA . VAL A 1 80 ? 4.665 -9.393 -19.541 1.00 93.19 80 VAL A CA 1
ATOM 546 C C . VAL A 1 80 ? 5.047 -8.326 -20.549 1.00 93.19 80 VAL A C 1
ATOM 548 O O . VAL A 1 80 ? 5.035 -8.605 -21.752 1.00 93.19 80 VAL A O 1
ATOM 551 N N . ALA A 1 81 ? 5.380 -7.132 -20.061 1.00 89.69 81 ALA A N 1
ATOM 552 C CA . ALA A 1 81 ? 5.711 -5.981 -20.891 1.00 89.69 81 ALA A CA 1
ATOM 553 C C . ALA A 1 81 ? 6.784 -6.309 -21.932 1.00 89.69 81 ALA A C 1
ATOM 555 O O . ALA A 1 81 ? 6.521 -6.293 -23.128 1.00 89.69 81 ALA A O 1
ATOM 556 N N . ASN A 1 82 ? 7.979 -6.691 -21.480 1.00 85.56 82 ASN A N 1
ATOM 557 C CA . ASN A 1 82 ? 9.129 -6.903 -22.351 1.00 85.56 82 ASN A CA 1
ATOM 558 C C . ASN A 1 82 ? 9.399 -8.391 -22.589 1.00 85.56 82 ASN A C 1
ATOM 560 O O . ASN A 1 82 ? 8.522 -9.154 -22.997 1.00 85.56 82 ASN A O 1
ATOM 564 N N . ASN A 1 83 ? 10.646 -8.819 -22.395 1.00 85.50 83 ASN A N 1
ATOM 565 C CA . ASN A 1 83 ? 11.063 -10.181 -22.660 1.00 85.50 83 ASN A CA 1
ATOM 566 C C . ASN A 1 83 ? 10.651 -11.101 -21.506 1.00 85.50 83 ASN A C 1
ATOM 568 O O . ASN A 1 83 ? 10.980 -10.871 -20.342 1.00 85.50 83 ASN A O 1
ATOM 572 N N . GLY A 1 84 ? 9.996 -12.206 -21.839 1.00 88.12 84 GLY A N 1
ATOM 573 C CA . GLY A 1 84 ? 9.541 -13.160 -20.844 1.00 88.12 84 GLY A CA 1
ATOM 574 C C . GLY A 1 84 ? 9.107 -14.482 -21.448 1.00 88.12 84 GLY A C 1
ATOM 575 O O . GLY A 1 84 ? 8.776 -14.584 -22.630 1.00 88.12 84 GLY A O 1
ATOM 576 N N . ASP A 1 85 ? 9.092 -15.509 -20.611 1.00 89.12 85 ASP A N 1
ATOM 577 C CA . ASP A 1 85 ? 8.473 -16.789 -20.919 1.00 89.12 85 ASP A CA 1
ATOM 578 C C . ASP A 1 85 ? 7.209 -16.958 -20.080 1.00 89.12 85 ASP A C 1
ATOM 580 O O . ASP A 1 85 ? 7.258 -16.910 -18.852 1.00 89.12 85 ASP A O 1
ATOM 584 N N . ILE A 1 86 ? 6.088 -17.223 -20.753 1.00 90.50 86 ILE A N 1
ATOM 585 C CA . ILE A 1 86 ? 4.811 -17.564 -20.122 1.00 90.50 86 ILE A CA 1
ATOM 586 C C . ILE A 1 86 ? 4.501 -19.023 -20.442 1.00 90.50 86 ILE A C 1
ATOM 588 O O . ILE A 1 86 ? 4.355 -19.407 -21.607 1.00 90.50 86 ILE A O 1
ATOM 592 N N . VAL A 1 87 ? 4.395 -19.859 -19.409 1.00 89.00 87 VAL A N 1
ATOM 593 C CA . VAL A 1 87 ? 4.056 -21.279 -19.556 1.00 89.00 87 VAL A CA 1
ATOM 594 C C . VAL A 1 87 ? 2.830 -21.640 -18.732 1.00 89.00 87 VAL A C 1
ATOM 596 O O . VAL A 1 87 ? 2.666 -21.219 -17.591 1.00 89.00 87 VAL A O 1
ATOM 599 N N . ARG A 1 88 ? 1.956 -22.473 -19.297 1.00 86.88 88 ARG A N 1
ATOM 600 C CA . ARG A 1 88 ? 0.762 -22.962 -18.596 1.00 86.88 88 ARG A CA 1
ATOM 601 C C . ARG A 1 88 ? 1.111 -24.146 -17.711 1.00 86.88 88 ARG A C 1
ATOM 603 O O . ARG A 1 88 ? 1.772 -25.088 -18.157 1.00 86.88 88 ARG A O 1
ATOM 610 N N . VAL A 1 89 ? 0.627 -24.127 -16.475 1.00 82.44 89 VAL A N 1
ATOM 611 C CA . VAL A 1 89 ? 0.921 -25.181 -15.499 1.00 82.44 89 VAL A CA 1
ATOM 612 C C . VAL A 1 89 ? -0.050 -26.355 -15.672 1.00 82.44 89 VAL A C 1
ATOM 614 O O . VAL A 1 89 ? -1.267 -26.181 -15.714 1.00 82.44 89 VAL A O 1
ATOM 617 N N . VAL A 1 90 ? 0.484 -27.578 -15.752 1.00 81.62 90 VAL A N 1
ATOM 618 C CA . VAL A 1 90 ? -0.289 -28.831 -15.856 1.00 81.62 90 VAL A CA 1
ATOM 619 C C . VAL A 1 90 ? 0.104 -29.819 -14.757 1.00 81.62 90 VAL A C 1
ATOM 621 O O . VAL A 1 90 ? 1.203 -29.751 -14.205 1.00 81.62 90 VAL A O 1
ATOM 624 N N . GLY A 1 91 ? -0.779 -30.771 -14.446 1.00 70.31 91 GLY A N 1
ATOM 625 C CA . GLY A 1 91 ? -0.503 -31.827 -13.464 1.00 70.31 91 GLY A CA 1
ATOM 626 C C . GLY A 1 91 ? 0.769 -32.638 -13.766 1.00 70.31 91 GLY A C 1
ATOM 627 O O . GLY A 1 91 ? 0.979 -33.110 -14.889 1.00 70.31 91 GLY A O 1
ATOM 628 N N . VAL A 1 92 ? 1.609 -32.845 -12.744 1.00 67.06 92 VAL A N 1
ATOM 629 C CA . VAL A 1 92 ? 2.896 -33.558 -12.857 1.00 67.06 92 VAL A CA 1
ATOM 630 C C . VAL A 1 92 ? 2.673 -35.012 -13.294 1.00 67.06 92 VAL A C 1
ATOM 632 O O . VAL A 1 92 ? 1.766 -35.687 -12.811 1.00 67.06 92 VAL A O 1
ATOM 635 N N . ASN A 1 93 ? 3.518 -35.527 -14.196 1.00 60.06 93 ASN A N 1
ATOM 636 C CA . ASN A 1 93 ? 3.508 -36.928 -14.657 1.00 60.06 93 ASN A CA 1
ATOM 637 C C . ASN A 1 93 ? 2.166 -37.425 -15.231 1.00 60.06 93 ASN A C 1
ATOM 639 O O . ASN A 1 93 ? 1.889 -38.624 -15.176 1.00 60.06 93 ASN A O 1
ATOM 643 N N . HIS A 1 94 ? 1.320 -36.538 -15.766 1.00 55.19 94 HIS A N 1
ATOM 644 C CA . HIS A 1 94 ? -0.052 -36.876 -16.167 1.00 55.19 94 HIS A CA 1
ATOM 645 C C . HIS A 1 94 ? -0.898 -37.475 -15.028 1.00 55.19 94 HIS A C 1
ATOM 647 O O . HIS A 1 94 ? -1.847 -38.209 -15.310 1.00 55.19 94 HIS A O 1
ATOM 653 N N . ALA A 1 95 ? -0.590 -37.174 -13.759 1.00 59.28 95 ALA A N 1
ATOM 654 C CA . ALA A 1 95 ? -1.383 -37.638 -12.618 1.00 59.28 95 ALA A CA 1
ATOM 655 C C . ALA A 1 95 ? -2.869 -37.251 -12.763 1.00 59.28 95 ALA A C 1
ATOM 657 O O . ALA A 1 95 ? -3.738 -38.068 -12.471 1.00 59.28 95 ALA A O 1
ATOM 658 N N . ASP A 1 96 ? -3.135 -36.088 -13.371 1.00 61.66 96 ASP A N 1
ATOM 659 C CA . ASP A 1 96 ? -4.476 -35.608 -13.737 1.00 61.66 96 ASP A CA 1
ATOM 660 C C . ASP A 1 96 ? -4.735 -35.639 -15.253 1.00 61.66 96 ASP A C 1
ATOM 662 O O . ASP A 1 96 ? -5.505 -34.850 -15.800 1.00 61.66 96 ASP A O 1
ATOM 666 N N . GLY A 1 97 ? -4.051 -36.523 -15.983 1.00 68.69 97 GLY A N 1
ATOM 667 C CA . GLY A 1 97 ? -4.205 -36.663 -17.433 1.00 68.69 97 GLY A CA 1
ATOM 668 C C . GLY A 1 97 ? -3.672 -35.484 -18.256 1.00 68.69 97 GLY A C 1
ATOM 669 O O . GLY A 1 97 ? -4.037 -35.360 -19.420 1.00 68.69 97 GLY A O 1
ATOM 670 N N . GLY A 1 98 ? -2.815 -34.629 -17.679 1.00 69.06 98 GLY A N 1
ATOM 671 C CA . GLY A 1 98 ? -2.290 -33.428 -18.344 1.00 69.06 98 GLY A CA 1
ATOM 672 C C . GLY A 1 98 ? -3.272 -32.251 -18.380 1.00 69.06 98 GLY A C 1
ATOM 673 O O . GLY A 1 98 ? -3.119 -31.366 -19.215 1.00 69.06 98 GLY A O 1
ATOM 674 N N . ARG A 1 99 ? -4.289 -32.253 -17.507 1.00 75.19 99 ARG A N 1
ATOM 675 C CA . ARG A 1 99 ? -5.177 -31.101 -17.299 1.00 75.19 99 ARG A CA 1
ATOM 676 C C . ARG A 1 99 ? -4.396 -29.907 -16.745 1.00 75.19 99 ARG A C 1
ATOM 678 O O . ARG A 1 99 ? -3.410 -30.101 -16.025 1.00 75.19 99 ARG A O 1
ATOM 685 N N . PHE A 1 100 ? -4.851 -28.703 -17.092 1.00 77.00 100 PHE A N 1
ATOM 686 C CA . PHE A 1 100 ? -4.369 -27.474 -16.470 1.00 77.00 100 PHE A CA 1
ATOM 687 C C . PHE A 1 100 ? -4.644 -27.517 -14.973 1.00 77.00 100 PHE A C 1
ATOM 689 O O . PHE A 1 100 ? -5.650 -28.086 -14.539 1.00 77.00 100 PHE A O 1
ATOM 696 N N . GLN A 1 101 ? -3.724 -26.941 -14.208 1.00 77.62 101 GLN A N 1
ATOM 697 C CA . GLN A 1 101 ? -4.029 -26.605 -12.827 1.00 77.62 101 GLN A CA 1
ATOM 698 C C . GLN A 1 101 ? -5.117 -25.530 -12.800 1.00 77.62 101 GLN A C 1
ATOM 700 O O . GLN A 1 101 ? -5.316 -24.830 -13.788 1.00 77.62 101 GLN A O 1
ATOM 705 N N . THR A 1 102 ? -5.835 -25.431 -11.693 1.00 72.62 102 THR A N 1
ATOM 706 C CA . THR A 1 102 ? -6.883 -24.427 -11.478 1.00 72.62 102 THR A CA 1
ATOM 707 C C . THR A 1 102 ? -6.645 -23.771 -10.132 1.00 72.62 102 THR A C 1
ATOM 709 O O . THR A 1 102 ? -6.165 -24.436 -9.206 1.00 72.62 102 THR A O 1
ATOM 712 N N . PHE A 1 103 ? -6.999 -22.498 -10.005 1.00 71.81 103 PHE A N 1
ATOM 713 C CA . PHE A 1 103 ? -6.987 -21.835 -8.708 1.00 71.81 103 PHE A CA 1
ATOM 714 C C . PHE A 1 103 ? -8.152 -22.304 -7.827 1.00 71.81 103 PHE A C 1
ATOM 716 O O . PHE A 1 103 ? -9.160 -22.819 -8.310 1.00 71.81 103 PHE A O 1
ATOM 723 N N . ASN A 1 104 ? -8.019 -22.138 -6.509 1.00 68.62 104 ASN A N 1
ATOM 724 C CA . ASN A 1 104 ? -9.127 -22.412 -5.589 1.00 68.62 104 ASN A CA 1
ATOM 725 C C . ASN A 1 104 ? -10.210 -21.322 -5.673 1.00 68.62 104 ASN A C 1
ATOM 727 O O . ASN A 1 104 ? -11.380 -21.618 -5.421 1.00 68.62 104 ASN A O 1
ATOM 731 N N . TYR A 1 105 ? -9.822 -20.092 -6.036 1.00 71.00 105 TYR A N 1
ATOM 732 C CA . TYR A 1 105 ? -10.746 -18.982 -6.277 1.00 71.00 105 TYR A CA 1
ATOM 733 C C . TYR A 1 105 ? -11.428 -19.041 -7.647 1.00 71.00 105 TYR A C 1
ATOM 735 O O . TYR A 1 105 ? -12.459 -18.409 -7.837 1.00 71.00 105 TYR A O 1
ATOM 743 N N . ASP A 1 106 ? -10.927 -19.886 -8.549 1.00 72.69 106 ASP A N 1
ATOM 744 C CA . ASP A 1 106 ? -11.496 -20.158 -9.866 1.00 72.69 106 ASP A CA 1
ATOM 745 C C . ASP A 1 106 ? -12.716 -21.095 -9.766 1.00 72.69 106 ASP A C 1
ATOM 747 O O . ASP A 1 106 ? -12.738 -22.229 -10.253 1.00 72.69 106 ASP A O 1
ATOM 751 N N . ASN A 1 107 ? -13.739 -20.658 -9.032 1.00 71.19 107 ASN A N 1
ATOM 752 C CA . ASN A 1 107 ? -15.015 -21.357 -8.877 1.00 71.19 107 ASN A CA 1
ATOM 753 C C . ASN A 1 107 ? -16.172 -20.637 -9.581 1.00 71.19 107 ASN A C 1
ATOM 755 O O . ASN A 1 107 ? -17.329 -21.031 -9.407 1.00 71.19 107 ASN A O 1
ATOM 759 N N . TYR A 1 108 ? -15.837 -19.637 -10.394 1.00 72.06 108 TYR A N 1
ATOM 760 C CA . TYR A 1 108 ? -16.781 -18.749 -11.035 1.00 72.06 108 TYR A CA 1
ATOM 761 C C . TYR A 1 108 ? -17.682 -19.509 -12.037 1.00 72.06 108 TYR A C 1
ATOM 763 O O . TYR A 1 108 ? -18.909 -19.517 -11.914 1.00 72.06 108 TYR A O 1
ATOM 771 N N . SER A 1 109 ? -17.098 -20.291 -12.951 1.00 73.56 109 SER A N 1
ATOM 772 C CA . SER A 1 109 ? -17.841 -21.079 -13.945 1.00 73.56 109 SER A CA 1
ATOM 773 C C . SER A 1 109 ? -17.444 -22.562 -13.907 1.00 73.56 109 SER A C 1
ATOM 775 O O . SER A 1 109 ? -16.297 -22.930 -13.646 1.00 73.56 109 SER A O 1
ATOM 777 N N . PRO A 1 110 ? -18.379 -23.500 -14.164 1.00 73.62 110 PRO A N 1
ATOM 778 C CA . PRO A 1 110 ? -18.006 -24.894 -14.369 1.00 73.62 110 PRO A CA 1
ATOM 779 C C . PRO A 1 110 ? -17.256 -25.107 -15.695 1.00 73.62 110 PRO A C 1
ATOM 781 O O . PRO A 1 110 ? -16.596 -26.142 -15.824 1.00 73.62 110 PRO A O 1
ATOM 784 N N . ASN A 1 111 ? -17.378 -24.175 -16.652 1.00 77.00 111 ASN A N 1
ATOM 785 C CA . ASN A 1 111 ? -16.917 -24.321 -18.035 1.00 77.00 111 ASN A CA 1
ATOM 786 C C . ASN A 1 111 ? -15.765 -23.377 -18.406 1.00 77.00 111 ASN A C 1
ATOM 788 O O . ASN A 1 111 ? -14.882 -23.811 -19.144 1.00 77.00 111 ASN A O 1
ATOM 792 N N . GLU A 1 112 ? -15.757 -22.143 -17.900 1.00 77.94 112 GLU A N 1
ATOM 793 C CA . GLU A 1 112 ? -14.596 -21.248 -17.960 1.00 77.94 112 GLU A CA 1
ATOM 794 C C . GLU A 1 112 ? -13.823 -21.298 -16.650 1.00 77.94 112 GLU A C 1
ATOM 796 O O . GLU A 1 112 ? -14.396 -21.522 -15.583 1.00 77.94 112 GLU A O 1
ATOM 801 N N . ARG A 1 113 ? -12.504 -21.179 -16.773 1.00 79.56 113 ARG A N 1
ATOM 802 C CA . ARG A 1 113 ? -11.554 -21.335 -15.681 1.00 79.56 113 ARG A CA 1
ATOM 803 C C . ARG A 1 113 ? -10.392 -20.380 -15.887 1.00 79.56 113 ARG A C 1
ATOM 805 O O . ARG A 1 113 ? -9.840 -20.361 -16.992 1.00 79.56 113 ARG A O 1
ATOM 812 N N . ILE A 1 114 ? -9.973 -19.687 -14.838 1.00 82.31 114 ILE A N 1
ATOM 813 C CA . ILE A 1 114 ? -8.681 -18.999 -14.823 1.00 82.31 114 ILE A CA 1
ATOM 814 C C . ILE A 1 114 ? -7.578 -20.057 -14.879 1.00 82.31 114 ILE A C 1
ATOM 816 O O . ILE A 1 114 ? -7.519 -20.999 -14.082 1.00 82.31 114 ILE A O 1
ATOM 820 N N . VAL A 1 115 ? -6.685 -19.915 -15.854 1.00 81.75 115 VAL A N 1
ATOM 821 C CA . VAL A 1 115 ? -5.562 -20.835 -16.037 1.00 81.75 115 VAL A CA 1
ATOM 822 C C . VAL A 1 115 ? -4.344 -20.271 -15.299 1.00 81.75 115 VAL A C 1
ATOM 824 O O . VAL A 1 115 ? -3.953 -19.144 -15.561 1.00 81.75 115 VAL A O 1
ATOM 827 N N . PRO A 1 116 ? -3.671 -21.018 -14.413 1.00 81.31 116 PRO A N 1
ATOM 828 C CA . PRO A 1 116 ? -2.426 -20.566 -13.810 1.00 81.31 116 PRO A CA 1
ATOM 829 C C . PRO A 1 116 ? -1.284 -20.538 -14.830 1.00 81.31 116 PRO A C 1
ATOM 831 O O . PRO A 1 116 ? -1.037 -21.516 -15.556 1.00 81.31 116 PRO A O 1
ATOM 834 N N . ARG A 1 117 ? -0.553 -19.422 -14.849 1.00 84.81 117 ARG A N 1
ATOM 835 C CA . ARG A 1 117 ? 0.659 -19.229 -15.648 1.00 84.81 117 ARG A CA 1
ATOM 836 C C . ARG A 1 117 ? 1.875 -19.232 -14.719 1.00 84.81 117 ARG A C 1
ATOM 838 O O . ARG A 1 117 ? 1.825 -18.720 -13.607 1.00 84.81 117 ARG A O 1
ATOM 845 N N . ALA A 1 118 ? 2.969 -19.834 -15.167 1.00 85.88 118 ALA A N 1
ATOM 846 C CA . ALA A 1 118 ? 4.286 -19.588 -14.599 1.00 85.88 118 ALA A CA 1
ATOM 847 C C . ALA A 1 118 ? 5.030 -18.651 -15.545 1.00 85.88 118 ALA A C 1
ATOM 849 O O . ALA A 1 118 ? 5.074 -18.891 -16.754 1.00 85.88 118 ALA A O 1
ATOM 850 N N . ILE A 1 119 ? 5.577 -17.587 -14.973 1.00 86.94 119 ILE A N 1
ATOM 851 C CA . ILE A 1 119 ? 6.214 -16.499 -15.703 1.00 86.94 119 ILE A CA 1
ATOM 852 C C . ILE A 1 119 ? 7.690 -16.467 -15.323 1.00 86.94 119 ILE A C 1
ATOM 854 O O . ILE A 1 119 ? 8.064 -16.730 -14.178 1.00 86.94 119 ILE A O 1
ATOM 858 N N . THR A 1 120 ? 8.546 -16.201 -16.298 1.00 88.88 120 THR A N 1
ATOM 859 C CA . THR A 1 120 ? 9.962 -15.908 -16.082 1.00 88.88 120 THR A CA 1
ATOM 860 C C . THR A 1 120 ? 10.308 -14.660 -16.869 1.00 88.88 120 THR A C 1
ATOM 862 O O . THR A 1 120 ? 10.199 -14.671 -18.093 1.00 88.88 120 THR A O 1
ATOM 865 N N . LEU A 1 121 ? 10.723 -13.607 -16.167 1.00 86.50 121 LEU A N 1
ATOM 866 C CA . LEU A 1 121 ? 11.255 -12.399 -16.787 1.00 86.50 121 LEU A CA 1
ATOM 867 C C . LEU A 1 121 ? 12.644 -12.704 -17.358 1.00 86.50 121 LEU A C 1
ATOM 869 O O . LEU A 1 121 ? 13.455 -13.394 -16.731 1.00 86.50 121 LEU A O 1
ATOM 873 N N . LEU A 1 122 ? 12.898 -12.245 -18.578 1.00 85.69 122 LEU A N 1
ATOM 874 C CA . LEU A 1 122 ? 14.137 -12.484 -19.305 1.00 85.69 122 LEU A CA 1
ATOM 875 C C . LEU A 1 122 ? 14.896 -11.170 -19.462 1.00 85.69 122 LEU A C 1
ATOM 877 O O . LEU A 1 122 ? 14.293 -10.161 -19.794 1.00 85.69 122 LEU A O 1
ATOM 881 N N . ASP A 1 123 ? 16.224 -11.208 -19.306 1.00 82.81 123 ASP A N 1
ATOM 882 C CA . ASP A 1 123 ? 17.070 -10.006 -19.395 1.00 82.81 123 ASP A CA 1
ATOM 883 C C . ASP A 1 123 ? 16.541 -8.886 -18.480 1.00 82.81 123 ASP A C 1
ATOM 885 O O . ASP A 1 123 ? 16.278 -7.775 -18.927 1.00 82.81 123 ASP A O 1
ATOM 889 N N . TYR A 1 124 ? 16.316 -9.237 -17.214 1.00 85.69 124 TYR A N 1
ATOM 890 C CA . TYR A 1 124 ? 15.749 -8.367 -16.194 1.00 85.69 124 TYR A CA 1
ATOM 891 C C . TYR A 1 124 ? 16.565 -8.479 -14.910 1.00 85.69 124 TYR A C 1
ATOM 893 O O . TYR A 1 124 ? 16.884 -9.596 -14.476 1.00 85.69 124 TYR A O 1
ATOM 901 N N . THR A 1 125 ? 16.894 -7.342 -14.307 1.00 88.25 125 THR A N 1
ATOM 902 C CA . THR A 1 125 ? 17.620 -7.263 -13.045 1.00 88.25 125 THR A CA 1
ATOM 903 C C . THR A 1 125 ? 16.697 -6.723 -11.954 1.00 88.25 125 THR A C 1
ATOM 905 O O . THR A 1 125 ? 16.475 -5.516 -11.911 1.00 88.25 125 THR A O 1
ATOM 908 N N . PRO A 1 126 ? 16.218 -7.578 -11.030 1.00 88.19 126 PRO A N 1
ATOM 909 C CA . PRO A 1 126 ? 15.421 -7.122 -9.895 1.00 88.19 126 PRO A CA 1
ATOM 910 C C . PRO A 1 126 ? 16.157 -6.074 -9.043 1.00 88.19 126 PRO A C 1
ATOM 912 O O . PRO A 1 126 ? 17.353 -6.230 -8.768 1.00 88.19 126 PRO A O 1
ATOM 915 N N . GLY A 1 127 ? 15.450 -5.027 -8.626 1.00 87.88 127 GLY A N 1
ATOM 916 C CA . GLY A 1 127 ? 15.926 -3.819 -7.949 1.00 87.88 127 GLY A CA 1
ATOM 917 C C . GLY A 1 127 ? 16.643 -2.828 -8.864 1.00 87.88 127 GLY A C 1
ATOM 918 O O . GLY A 1 127 ? 17.131 -1.791 -8.405 1.00 87.88 127 GLY A O 1
ATOM 919 N N . GLY A 1 128 ? 16.770 -3.176 -10.146 1.00 91.31 128 GLY A N 1
ATOM 920 C CA . GLY A 1 128 ? 17.217 -2.292 -11.203 1.00 91.31 128 GLY A CA 1
ATOM 921 C C . GLY A 1 128 ? 18.530 -1.545 -10.920 1.00 91.31 128 GLY A C 1
ATOM 922 O O . GLY A 1 128 ? 19.481 -2.084 -10.334 1.00 91.31 128 GLY A O 1
ATOM 923 N N . PRO A 1 129 ? 18.648 -0.296 -11.405 1.00 91.19 129 PRO A N 1
ATOM 924 C CA . PRO A 1 129 ? 19.856 0.503 -11.244 1.00 91.19 129 PRO A CA 1
ATOM 925 C C . PRO A 1 129 ? 20.134 0.911 -9.794 1.00 91.19 129 PRO A C 1
ATOM 927 O O . PRO A 1 129 ? 21.313 1.044 -9.450 1.00 91.19 129 PRO A O 1
ATOM 930 N N . ASP A 1 130 ? 19.110 1.082 -8.956 1.00 91.25 130 ASP A N 1
ATOM 931 C CA . ASP A 1 130 ? 19.278 1.512 -7.565 1.00 91.25 130 ASP A CA 1
ATOM 932 C C . ASP A 1 130 ? 19.964 0.440 -6.721 1.00 91.25 130 ASP A C 1
ATOM 934 O O . ASP A 1 130 ? 20.987 0.731 -6.093 1.00 91.25 130 ASP A O 1
ATOM 938 N N . LEU A 1 131 ? 19.538 -0.823 -6.831 1.00 89.38 131 LEU A N 1
ATOM 939 C CA . LEU A 1 131 ? 20.207 -1.935 -6.148 1.00 89.38 131 LEU A CA 1
ATOM 940 C C . LEU A 1 131 ? 21.674 -2.088 -6.585 1.00 89.38 131 LEU A C 1
ATOM 942 O O . LEU A 1 131 ? 22.553 -2.455 -5.798 1.00 89.38 131 LEU A O 1
ATOM 946 N N . LEU A 1 132 ? 21.972 -1.802 -7.855 1.00 89.12 132 LEU A N 1
ATOM 947 C CA . LEU A 1 132 ? 23.327 -1.889 -8.404 1.00 89.12 132 LEU A CA 1
ATOM 948 C C . LEU A 1 132 ? 24.177 -0.626 -8.180 1.00 89.12 132 LEU A C 1
ATOM 950 O O . LEU A 1 132 ? 25.381 -0.644 -8.465 1.00 89.12 132 LEU A O 1
ATOM 954 N N . GLY A 1 133 ? 23.589 0.465 -7.687 1.00 90.06 133 GLY A N 1
ATOM 955 C CA . GLY A 1 133 ? 24.267 1.747 -7.479 1.00 90.06 133 GLY A CA 1
ATOM 956 C C . GLY A 1 133 ? 24.661 2.445 -8.777 1.00 90.06 133 GLY A C 1
ATOM 957 O O . GLY A 1 133 ? 25.703 3.109 -8.849 1.00 90.06 133 GLY A O 1
ATOM 958 N N . LEU A 1 134 ? 23.872 2.249 -9.830 1.00 89.56 134 LEU A N 1
ATOM 959 C CA . LEU A 1 134 ? 24.081 2.871 -11.128 1.00 89.56 134 LEU A CA 1
ATOM 960 C C . LEU A 1 134 ? 23.473 4.273 -11.145 1.00 89.56 134 LEU A C 1
ATOM 962 O O . LEU A 1 134 ? 22.407 4.533 -10.614 1.00 89.56 134 LEU A O 1
ATOM 966 N N . THR A 1 135 ? 24.154 5.206 -11.807 1.00 85.88 135 THR A N 1
ATOM 967 C CA . THR A 1 135 ? 23.698 6.604 -11.904 1.00 85.88 135 THR A CA 1
ATOM 968 C C . THR A 1 135 ? 22.669 6.841 -13.010 1.00 85.88 135 THR A C 1
ATOM 970 O O . THR A 1 135 ? 22.356 7.991 -13.303 1.00 85.88 135 THR A O 1
ATOM 973 N N . GLY A 1 136 ? 22.306 5.799 -13.753 1.00 85.31 136 GLY A N 1
ATOM 974 C CA . GLY A 1 136 ? 21.443 5.896 -14.922 1.00 85.31 136 GLY A CA 1
ATOM 975 C C . GLY A 1 136 ? 20.269 4.937 -14.787 1.00 85.31 136 GLY A C 1
ATOM 976 O O . GLY A 1 136 ? 20.440 3.891 -14.170 1.00 85.31 136 GLY A O 1
ATOM 977 N N . PRO A 1 137 ? 19.133 5.250 -15.423 1.00 85.50 137 PRO A N 1
ATOM 978 C CA . PRO A 1 137 ? 17.850 4.590 -15.176 1.00 85.50 137 PRO A CA 1
ATOM 979 C C . PRO A 1 137 ? 17.742 3.181 -15.785 1.00 85.50 137 PRO A C 1
ATOM 981 O O . PRO A 1 137 ? 16.677 2.585 -15.785 1.00 85.50 137 PRO A O 1
ATOM 984 N N . ILE A 1 138 ? 18.813 2.665 -16.399 1.00 87.12 138 ILE A N 1
ATOM 985 C CA . ILE A 1 138 ? 18.795 1.399 -17.141 1.00 87.12 138 ILE A CA 1
ATOM 986 C C . ILE A 1 138 ? 20.018 0.583 -16.756 1.00 87.12 138 ILE A C 1
ATOM 988 O O . ILE A 1 138 ? 21.158 1.056 -16.872 1.00 87.12 138 ILE A O 1
ATOM 992 N N . VAL A 1 139 ? 19.781 -0.666 -16.370 1.00 87.75 139 VAL A N 1
ATOM 993 C CA . VAL A 1 139 ? 20.836 -1.640 -16.114 1.00 87.75 139 VAL A CA 1
ATOM 994 C C . VAL A 1 139 ? 21.395 -2.162 -17.444 1.00 87.75 139 VAL A C 1
ATOM 996 O O . VAL A 1 139 ? 20.646 -2.603 -18.316 1.00 87.75 139 VAL A O 1
ATOM 999 N N . PRO A 1 140 ? 22.725 -2.140 -17.661 1.00 85.44 140 PRO A N 1
ATOM 1000 C CA . PRO A 1 140 ? 23.315 -2.725 -18.857 1.00 85.44 140 PRO A CA 1
ATOM 1001 C C . PRO A 1 140 ? 23.029 -4.226 -18.961 1.00 85.44 140 PRO A C 1
ATOM 1003 O O . PRO A 1 140 ? 23.586 -5.022 -18.209 1.00 85.44 140 PRO A O 1
ATOM 1006 N N . GLY A 1 141 ? 22.245 -4.608 -19.965 1.00 79.44 141 GLY A N 1
ATOM 1007 C CA . GLY A 1 141 ? 21.829 -5.993 -20.168 1.00 79.44 141 GLY A CA 1
ATOM 1008 C C . GLY A 1 141 ? 20.339 -6.194 -19.954 1.00 79.44 141 GLY A C 1
ATOM 1009 O O . GLY A 1 141 ? 19.827 -7.160 -20.507 1.00 79.44 141 GLY A O 1
ATOM 1010 N N . ASP A 1 142 ? 19.668 -5.257 -19.281 1.00 83.81 142 ASP A N 1
ATOM 1011 C CA . ASP A 1 142 ? 18.216 -5.241 -19.210 1.00 83.81 142 ASP A CA 1
ATOM 1012 C C . ASP A 1 142 ? 17.674 -4.673 -20.517 1.00 83.81 142 ASP A C 1
ATOM 1014 O O . ASP A 1 142 ? 18.048 -3.571 -20.940 1.00 83.81 142 ASP A O 1
ATOM 1018 N N . ILE A 1 143 ? 16.881 -5.475 -21.229 1.00 76.25 143 ILE A N 1
ATOM 1019 C CA . ILE A 1 143 ? 16.388 -5.117 -22.559 1.00 76.25 143 ILE A CA 1
ATOM 1020 C C . ILE A 1 143 ? 14.873 -4.984 -22.517 1.00 76.25 143 ILE A C 1
ATOM 1022 O O . ILE A 1 143 ? 14.177 -5.950 -22.225 1.00 76.25 143 ILE A O 1
ATOM 1026 N N . GLY A 1 144 ? 14.389 -3.793 -22.859 1.00 71.44 144 GLY A N 1
ATOM 1027 C CA . GLY A 1 144 ? 12.981 -3.422 -22.742 1.00 71.44 144 GLY A CA 1
ATOM 1028 C C . GLY A 1 144 ? 12.831 -1.947 -22.384 1.00 71.44 144 GLY A C 1
ATOM 1029 O O . GLY A 1 144 ? 12.126 -1.212 -23.067 1.00 71.44 144 GLY A O 1
ATOM 1030 N N . ALA A 1 145 ? 13.655 -1.476 -21.442 1.00 73.44 145 ALA A N 1
ATOM 1031 C CA . ALA A 1 145 ? 13.759 -0.062 -21.097 1.00 73.44 145 ALA A CA 1
ATOM 1032 C C . ALA A 1 145 ? 14.574 0.743 -22.128 1.00 73.44 145 ALA A C 1
ATOM 1034 O O . ALA A 1 145 ? 15.670 0.353 -22.554 1.00 73.44 145 ALA A O 1
ATOM 1035 N N . GLY A 1 146 ? 14.074 1.925 -22.498 1.00 71.62 146 GLY A N 1
ATOM 1036 C CA . GLY A 1 146 ? 14.783 2.901 -23.335 1.00 71.62 146 GLY A CA 1
ATOM 1037 C C . GLY A 1 146 ? 15.083 4.191 -22.574 1.00 71.62 146 GLY A C 1
ATOM 1038 O O . GLY A 1 146 ? 14.292 4.617 -21.754 1.00 71.62 146 GLY A O 1
ATOM 1039 N N . ALA A 1 147 ? 16.203 4.879 -22.817 1.00 73.00 147 ALA A N 1
ATOM 1040 C CA . ALA A 1 147 ? 16.452 6.155 -22.129 1.00 73.00 147 ALA A CA 1
ATOM 1041 C C . ALA A 1 147 ? 15.574 7.268 -22.733 1.00 73.00 147 ALA A C 1
ATOM 1043 O O . ALA A 1 147 ? 15.631 7.513 -23.941 1.00 73.00 147 ALA A O 1
ATOM 1044 N N . ALA A 1 148 ? 14.763 7.943 -21.919 1.00 66.44 148 ALA A N 1
ATOM 1045 C CA . ALA A 1 148 ? 13.910 9.064 -22.307 1.00 66.44 148 ALA A CA 1
ATOM 1046 C C . ALA A 1 148 ? 14.713 10.348 -22.566 1.00 66.44 148 ALA A C 1
ATOM 1048 O O . ALA A 1 148 ? 15.832 10.547 -22.073 1.00 66.44 148 ALA A O 1
ATOM 1049 N N . VAL A 1 149 ? 14.105 11.285 -23.302 1.00 55.53 149 VAL A N 1
ATOM 1050 C CA . VAL A 1 149 ? 14.616 12.657 -23.421 1.00 55.53 149 VAL A CA 1
ATOM 1051 C C . VAL A 1 149 ? 14.446 13.346 -22.066 1.00 55.53 149 VAL A C 1
ATOM 1053 O O . VAL A 1 149 ? 13.355 13.771 -21.719 1.00 55.53 149 VAL A O 1
ATOM 1056 N N . GLY A 1 150 ? 15.529 13.443 -21.296 1.00 60.00 150 GLY A N 1
ATOM 1057 C CA . GLY A 1 150 ? 15.497 13.966 -19.923 1.00 60.00 150 GLY A CA 1
ATOM 1058 C C . GLY A 1 150 ? 16.259 13.105 -18.916 1.00 60.00 150 GLY A C 1
ATOM 1059 O O . GLY A 1 150 ? 16.567 13.592 -17.836 1.00 60.00 150 GLY A O 1
ATOM 1060 N N . GLY A 1 151 ? 16.646 11.881 -19.295 1.00 66.69 151 GLY A N 1
ATOM 1061 C CA . GLY A 1 151 ? 17.473 11.004 -18.462 1.00 66.69 151 GLY A CA 1
ATOM 1062 C C . GLY A 1 151 ? 16.705 10.029 -17.565 1.00 66.69 151 GLY A C 1
ATOM 1063 O O . GLY A 1 151 ? 17.354 9.399 -16.740 1.00 66.69 151 GLY A O 1
ATOM 1064 N N . GLN A 1 152 ? 15.385 9.892 -17.744 1.00 75.94 152 GLN A N 1
ATOM 1065 C CA . GLN A 1 152 ? 14.550 8.844 -17.129 1.00 75.94 152 GLN A CA 1
ATOM 1066 C C . GLN A 1 152 ? 14.484 7.586 -18.009 1.00 75.94 152 GLN A C 1
ATOM 1068 O O . GLN A 1 152 ? 14.867 7.651 -19.183 1.00 75.94 152 GLN A O 1
ATOM 1073 N N . ALA A 1 153 ? 14.028 6.452 -17.475 1.00 80.12 153 ALA A N 1
ATOM 1074 C CA . ALA A 1 153 ? 13.678 5.295 -18.299 1.00 80.12 153 ALA A CA 1
ATOM 1075 C C . ALA A 1 153 ? 12.300 5.515 -18.943 1.00 80.12 153 ALA A C 1
ATOM 1077 O O . ALA A 1 153 ? 11.399 6.070 -18.331 1.00 80.12 153 ALA A O 1
ATOM 1078 N N . GLN A 1 154 ? 12.158 5.129 -20.206 1.00 84.75 154 GLN A N 1
ATOM 1079 C CA . GLN A 1 154 ? 10.878 4.949 -20.883 1.00 84.75 154 GLN A CA 1
ATOM 1080 C C . GLN A 1 154 ? 10.419 3.530 -20.570 1.00 84.75 154 GLN A C 1
ATOM 1082 O O . GLN A 1 154 ? 11.168 2.602 -20.897 1.00 84.75 154 GLN A O 1
ATOM 1087 N N . GLY A 1 155 ? 9.243 3.394 -19.968 1.00 87.81 155 GLY A N 1
ATOM 1088 C CA . GLY A 1 155 ? 8.548 2.126 -19.794 1.00 87.81 155 GLY A CA 1
ATOM 1089 C C . GLY A 1 155 ? 7.387 1.957 -20.773 1.00 87.81 155 GLY A C 1
ATOM 1090 O O . GLY A 1 155 ? 7.173 2.761 -21.691 1.00 87.81 155 GLY A O 1
ATOM 1091 N N . THR A 1 156 ? 6.720 0.831 -20.611 1.00 92.31 156 THR A N 1
ATOM 1092 C CA . THR A 1 156 ? 5.623 0.270 -21.385 1.00 92.31 156 THR A CA 1
ATOM 1093 C C . THR A 1 156 ? 4.284 0.816 -20.906 1.00 92.31 156 THR A C 1
ATOM 1095 O O . THR A 1 156 ? 4.091 1.074 -19.727 1.00 92.31 156 THR A O 1
ATOM 1098 N N . GLU A 1 157 ? 3.334 0.950 -21.826 1.00 94.31 157 GLU A N 1
ATOM 1099 C CA . GLU A 1 157 ? 1.929 1.187 -21.493 1.00 94.31 157 GLU A CA 1
ATOM 1100 C C . GLU A 1 157 ? 1.134 -0.116 -21.663 1.00 94.31 157 GLU A C 1
ATOM 1102 O O . GLU A 1 157 ? 1.188 -0.740 -22.732 1.00 94.31 157 GLU A O 1
ATOM 1107 N N . ILE A 1 158 ? 0.419 -0.541 -20.620 1.00 95.75 158 ILE A N 1
ATOM 1108 C CA . ILE A 1 158 ? -0.354 -1.790 -20.584 1.00 95.75 158 ILE A CA 1
ATOM 1109 C C . ILE A 1 158 ? -1.775 -1.509 -20.119 1.00 95.75 158 ILE A C 1
ATOM 1111 O O . ILE A 1 158 ? -1.969 -0.876 -19.090 1.00 95.75 158 ILE A O 1
ATOM 1115 N N . HIS A 1 159 ? -2.737 -2.052 -20.860 1.00 94.88 159 HIS A N 1
ATOM 1116 C CA . HIS A 1 159 ? -4.151 -2.104 -20.501 1.00 94.88 159 HIS A CA 1
ATOM 1117 C C . HIS A 1 159 ? -4.578 -3.573 -20.401 1.00 94.88 159 HIS A C 1
ATOM 1119 O O . HIS A 1 159 ? -4.502 -4.286 -21.414 1.00 94.88 159 HIS A O 1
ATOM 1125 N N . GLY A 1 160 ? -4.965 -4.023 -19.204 1.00 92.94 160 GLY A N 1
ATOM 1126 C CA . GLY A 1 160 ? -5.520 -5.361 -18.949 1.00 92.94 160 GLY A CA 1
ATOM 1127 C C . GLY A 1 160 ? -6.834 -5.581 -19.699 1.00 92.94 160 GLY A C 1
ATOM 1128 O O . GLY A 1 160 ? -7.002 -6.566 -20.417 1.00 92.94 160 GLY A O 1
ATOM 1129 N N . GLU A 1 161 ? -7.655 -4.532 -19.759 1.00 89.75 161 GLU A N 1
ATOM 1130 C CA . GLU A 1 161 ? -8.968 -4.485 -20.392 1.00 89.75 161 GLU A CA 1
ATOM 1131 C C . GLU A 1 161 ? -10.075 -5.248 -19.639 1.00 89.75 161 GLU A C 1
ATOM 1133 O O . GLU A 1 161 ? -10.861 -4.631 -18.932 1.00 89.75 161 GLU A O 1
ATOM 1138 N N . ASN A 1 162 ? -10.273 -6.540 -19.896 1.00 86.69 162 ASN A N 1
ATOM 1139 C CA . ASN A 1 162 ? -11.343 -7.319 -19.261 1.00 86.69 162 ASN A CA 1
ATOM 1140 C C . ASN A 1 162 ? -10.740 -8.597 -18.693 1.00 86.69 162 ASN A C 1
ATOM 1142 O O . ASN A 1 162 ? -10.018 -9.279 -19.413 1.00 86.69 162 ASN A O 1
ATOM 1146 N N . GLY A 1 163 ? -11.273 -9.054 -17.567 1.00 86.06 163 GLY A N 1
ATOM 1147 C CA . GLY A 1 163 ? -10.869 -10.342 -17.007 1.00 86.06 163 GLY A CA 1
ATOM 1148 C C . GLY A 1 163 ? -10.078 -10.116 -15.734 1.00 86.06 163 GLY A C 1
ATOM 1149 O O . GLY A 1 163 ? -9.647 -9.010 -15.474 1.00 86.06 163 GLY A O 1
ATOM 1150 N N . ASP A 1 164 ? -9.873 -11.168 -14.945 1.00 89.31 164 ASP A N 1
ATOM 1151 C CA . ASP A 1 164 ? -8.887 -11.102 -13.866 1.00 89.31 164 ASP A CA 1
ATOM 1152 C C . ASP A 1 164 ? -7.488 -11.229 -14.497 1.00 89.31 164 ASP A C 1
ATOM 1154 O O . ASP A 1 164 ? -7.053 -12.347 -14.836 1.00 89.31 164 ASP A O 1
ATOM 1158 N N . ASP A 1 165 ? -6.798 -10.111 -14.696 1.00 92.69 165 ASP A N 1
ATOM 1159 C CA . ASP A 1 165 ? -5.520 -10.051 -15.390 1.00 92.69 165 ASP A CA 1
ATOM 1160 C C . ASP A 1 165 ? -4.326 -10.142 -14.447 1.00 92.69 165 ASP A C 1
ATOM 1162 O O . ASP A 1 165 ? -4.354 -9.841 -13.254 1.00 92.69 165 ASP A O 1
ATOM 1166 N N . PHE A 1 166 ? -3.215 -10.606 -15.008 1.00 94.00 166 PHE A N 1
ATOM 1167 C CA . PHE A 1 166 ? -1.931 -10.604 -14.332 1.00 94.00 166 PHE A CA 1
ATOM 1168 C C . PHE A 1 166 ? -0.904 -9.850 -15.173 1.00 94.00 166 PHE A C 1
ATOM 1170 O O . PHE A 1 166 ? -0.570 -10.295 -16.276 1.00 94.00 166 PHE A O 1
ATOM 1177 N N . VAL A 1 167 ? -0.356 -8.759 -14.642 1.00 96.81 167 VAL A N 1
ATOM 1178 C CA . VAL A 1 167 ? 0.521 -7.832 -15.368 1.00 96.81 167 VAL A CA 1
ATOM 1179 C C . VAL A 1 167 ? 1.877 -7.690 -14.672 1.00 96.81 167 VAL A C 1
ATOM 1181 O O . VAL A 1 167 ? 1.952 -7.449 -13.471 1.00 96.81 167 VAL A O 1
ATOM 1184 N N . TYR A 1 168 ? 2.959 -7.815 -15.448 1.00 95.12 168 TYR A N 1
ATOM 1185 C CA . TYR A 1 168 ? 4.310 -7.374 -15.074 1.00 95.12 168 TYR A CA 1
ATOM 1186 C C . TYR A 1 168 ? 4.760 -6.235 -16.001 1.00 95.12 168 TYR A C 1
ATOM 1188 O O . TYR A 1 168 ? 4.918 -6.482 -17.207 1.00 95.12 168 TYR A O 1
ATOM 1196 N N . GLY A 1 169 ? 5.012 -5.047 -15.440 1.00 93.56 169 GLY A N 1
ATOM 1197 C CA . GLY A 1 169 ? 5.583 -3.882 -16.136 1.00 93.56 169 GLY A CA 1
ATOM 1198 C C . GLY A 1 169 ? 7.066 -4.067 -16.475 1.00 93.56 169 GLY A C 1
ATOM 1199 O O . GLY A 1 169 ? 7.485 -3.891 -17.617 1.00 93.56 169 GLY A O 1
ATOM 1200 N N . GLY A 1 170 ? 7.838 -4.636 -15.551 1.00 90.25 170 GLY A N 1
ATOM 1201 C CA . GLY A 1 170 ? 9.242 -4.951 -15.774 1.00 90.25 170 GLY A CA 1
ATOM 1202 C C . GLY A 1 170 ? 10.134 -3.704 -15.680 1.00 90.25 170 GLY A C 1
ATOM 1203 O O . GLY A 1 170 ? 10.112 -3.023 -14.666 1.00 90.25 170 GLY A O 1
ATOM 1204 N N . PRO A 1 171 ? 11.076 -3.492 -16.618 1.00 89.94 171 PRO A N 1
ATOM 1205 C CA . PRO A 1 171 ? 12.044 -2.408 -16.510 1.00 89.94 171 PRO A CA 1
ATOM 1206 C C . PRO A 1 171 ? 11.555 -1.079 -17.114 1.00 89.94 171 PRO A C 1
ATOM 1208 O O . PRO A 1 171 ? 11.343 -0.983 -18.326 1.00 89.94 171 PRO A O 1
ATOM 1211 N N . GLY A 1 172 ? 11.648 0.001 -16.339 1.00 91.06 172 GLY A N 1
ATOM 1212 C CA . GLY A 1 172 ? 11.437 1.380 -16.791 1.00 91.06 172 GLY A CA 1
ATOM 1213 C C . GLY A 1 172 ? 10.214 2.026 -16.150 1.00 91.06 172 GLY A C 1
ATOM 1214 O O . GLY A 1 172 ? 9.577 1.411 -15.332 1.00 91.06 172 GLY A O 1
ATOM 1215 N N . ASN A 1 173 ? 9.920 3.288 -16.485 1.00 93.19 173 ASN A N 1
ATOM 1216 C CA . ASN A 1 173 ? 8.749 3.982 -15.936 1.00 93.19 173 ASN A CA 1
ATOM 1217 C C . ASN A 1 173 ? 7.493 3.571 -16.720 1.00 93.19 173 ASN A C 1
ATOM 1219 O O . ASN A 1 173 ? 7.238 4.138 -17.796 1.00 93.19 173 ASN A O 1
ATOM 1223 N N . ASP A 1 174 ? 6.779 2.572 -16.225 1.00 95.38 174 ASP A N 1
ATOM 1224 C CA . ASP A 1 174 ? 5.630 1.937 -16.856 1.00 95.38 174 ASP A CA 1
ATOM 1225 C C . ASP A 1 174 ? 4.309 2.664 -16.541 1.00 95.38 174 ASP A C 1
ATOM 1227 O O . ASP A 1 174 ? 4.172 3.400 -15.562 1.00 95.38 174 ASP A O 1
ATOM 1231 N N . LEU A 1 175 ? 3.327 2.486 -17.425 1.00 96.38 175 LEU A N 1
ATOM 1232 C CA . LEU A 1 175 ? 1.954 2.970 -17.286 1.00 96.38 175 LEU A CA 1
ATOM 1233 C C . LEU A 1 175 ? 1.029 1.751 -17.299 1.00 96.38 175 LEU A C 1
ATOM 1235 O O . LEU A 1 175 ? 0.847 1.132 -18.351 1.00 96.38 175 LEU A O 1
ATOM 1239 N N . LEU A 1 176 ? 0.477 1.388 -16.146 1.00 98.00 176 LEU A N 1
ATOM 1240 C CA . LEU A 1 176 ? -0.275 0.148 -15.967 1.00 98.00 176 LEU A CA 1
ATOM 1241 C C . LEU A 1 176 ? -1.737 0.440 -15.626 1.00 98.00 176 LEU A C 1
ATOM 1243 O O . LEU A 1 176 ? -2.031 1.159 -14.673 1.00 98.00 176 LEU A O 1
ATOM 1247 N N . PHE A 1 177 ? -2.640 -0.143 -16.405 1.00 97.31 177 PHE A N 1
ATOM 1248 C CA . PHE A 1 177 ? -4.082 -0.095 -16.205 1.00 97.31 177 PHE A CA 1
ATOM 1249 C C . PHE A 1 177 ? -4.597 -1.529 -16.060 1.00 97.31 177 PHE A C 1
ATOM 1251 O O . PHE A 1 177 ? -4.427 -2.319 -16.994 1.00 97.31 177 PHE A O 1
ATOM 1258 N N . GLY A 1 178 ? -5.198 -1.860 -14.915 1.00 94.44 178 GLY A N 1
ATOM 1259 C CA . GLY A 1 178 ? -5.949 -3.112 -14.747 1.00 94.44 178 GLY A CA 1
ATOM 1260 C C . GLY A 1 178 ? -7.244 -3.072 -15.561 1.00 94.44 178 GLY A C 1
ATOM 1261 O O . GLY A 1 178 ? -7.509 -3.949 -16.377 1.00 94.44 178 GLY A O 1
ATOM 1262 N N . ASP A 1 179 ? -7.915 -1.917 -15.509 1.00 90.94 179 ASP A N 1
ATOM 1263 C CA . ASP A 1 179 ? -9.225 -1.627 -16.093 1.00 90.94 179 ASP A CA 1
ATOM 1264 C C . ASP A 1 179 ? -10.372 -2.280 -15.316 1.00 90.94 179 ASP A C 1
ATOM 1266 O O . ASP A 1 179 ? -10.989 -1.615 -14.482 1.00 90.94 179 ASP A O 1
ATOM 1270 N N . GLY A 1 180 ? -10.758 -3.508 -15.645 1.00 86.06 180 GLY A N 1
ATOM 1271 C CA . GLY A 1 180 ? -12.016 -4.071 -15.177 1.00 86.06 180 GLY A CA 1
ATOM 1272 C C . GLY A 1 180 ? -11.918 -5.511 -14.721 1.00 86.06 180 GLY A C 1
ATOM 1273 O O . GLY A 1 180 ? -11.648 -6.385 -15.540 1.00 86.06 180 GLY A O 1
ATOM 1274 N N . GLN A 1 181 ? -12.440 -5.750 -13.515 1.00 86.62 181 GLN A N 1
ATOM 1275 C CA . GLN A 1 181 ? -12.395 -6.978 -12.712 1.00 86.62 181 GLN A CA 1
ATOM 1276 C C . GLN A 1 181 ? -11.131 -7.048 -11.853 1.00 86.62 181 GLN A C 1
ATOM 1278 O O . GLN A 1 181 ? -10.603 -6.012 -11.506 1.00 86.62 181 GLN A O 1
ATOM 1283 N N . ASN A 1 182 ? -10.772 -8.227 -11.340 1.00 88.56 182 ASN A N 1
ATOM 1284 C CA . ASN A 1 182 ? -9.831 -8.312 -10.229 1.00 88.56 182 ASN A CA 1
ATOM 1285 C C . ASN A 1 182 ? -8.426 -8.593 -10.754 1.00 88.56 182 ASN A C 1
ATOM 1287 O O . ASN A 1 182 ? -8.081 -9.749 -11.042 1.00 88.56 182 ASN A O 1
ATOM 1291 N N . ASP A 1 183 ? -7.616 -7.551 -10.819 1.00 93.31 183 ASP A N 1
ATOM 1292 C CA . ASP A 1 183 ? -6.312 -7.573 -11.448 1.00 93.31 183 ASP A CA 1
ATOM 1293 C C . ASP A 1 183 ? -5.178 -7.735 -10.442 1.00 93.31 183 ASP A C 1
ATOM 1295 O O . ASP A 1 183 ? -5.267 -7.463 -9.245 1.00 93.31 183 ASP A O 1
ATOM 1299 N N . THR A 1 184 ? -4.059 -8.261 -10.921 1.00 94.50 184 THR A N 1
ATOM 1300 C CA . THR A 1 184 ? -2.821 -8.360 -10.151 1.00 94.50 184 THR A CA 1
ATOM 1301 C C . THR A 1 184 ? -1.689 -7.750 -10.955 1.00 94.50 184 THR A C 1
ATOM 1303 O O . THR A 1 184 ? -1.255 -8.317 -11.960 1.00 94.50 184 THR A O 1
ATOM 1306 N N . MET A 1 185 ? -1.176 -6.617 -10.491 1.00 97.81 185 MET A N 1
ATOM 1307 C CA . MET A 1 185 ? -0.184 -5.823 -11.203 1.00 97.81 185 MET A CA 1
ATOM 1308 C C . MET A 1 185 ? 1.085 -5.649 -10.377 1.00 97.81 185 MET A C 1
ATOM 1310 O O . MET A 1 185 ? 1.040 -5.335 -9.190 1.00 97.81 185 MET A O 1
ATOM 1314 N N . VAL A 1 186 ? 2.228 -5.848 -11.026 1.00 97.56 186 VAL A N 1
ATOM 1315 C CA . VAL A 1 186 ? 3.552 -5.577 -10.464 1.00 97.56 186 VAL A CA 1
ATOM 1316 C C . VAL A 1 186 ? 4.283 -4.636 -11.417 1.00 97.56 186 VAL A C 1
ATOM 1318 O O . VAL A 1 186 ? 4.485 -5.015 -12.579 1.00 97.56 186 VAL A O 1
ATOM 1321 N N . GLY A 1 187 ? 4.651 -3.445 -10.943 1.00 95.69 187 GLY A N 1
ATOM 1322 C CA . GLY A 1 187 ? 5.351 -2.428 -11.732 1.00 95.69 187 GLY A CA 1
ATOM 1323 C C . GLY A 1 187 ? 6.720 -2.925 -12.165 1.00 95.69 187 GLY A C 1
ATOM 1324 O O . GLY A 1 187 ? 6.904 -3.272 -13.330 1.00 95.69 187 GLY A O 1
ATOM 1325 N N . GLY A 1 188 ? 7.613 -3.184 -11.215 1.00 92.56 188 GLY A N 1
ATOM 1326 C CA . GLY A 1 188 ? 8.965 -3.670 -11.488 1.00 92.56 188 GLY A CA 1
ATOM 1327 C C . GLY A 1 188 ? 9.980 -2.681 -10.950 1.00 92.56 188 GLY A C 1
ATOM 1328 O O . GLY A 1 188 ? 9.840 -2.260 -9.819 1.00 92.56 188 GLY A O 1
ATOM 1329 N N . TYR A 1 189 ? 11.028 -2.338 -11.698 1.00 92.12 189 TYR A N 1
ATOM 1330 C CA . TYR A 1 189 ? 11.874 -1.210 -11.299 1.00 92.12 189 TYR A CA 1
ATOM 1331 C C . TYR A 1 189 ? 11.585 -0.038 -12.230 1.00 92.12 189 TYR A C 1
ATOM 1333 O O . TYR A 1 189 ? 11.643 -0.173 -13.458 1.00 92.12 189 TYR A O 1
ATOM 1341 N N . GLY A 1 190 ? 11.383 1.142 -11.667 1.00 92.75 190 GLY A N 1
ATOM 1342 C CA . GLY A 1 190 ? 10.811 2.238 -12.426 1.00 92.75 190 GLY A CA 1
ATOM 1343 C C . GLY A 1 190 ? 10.263 3.320 -11.523 1.00 92.75 190 GLY A C 1
ATOM 1344 O O . GLY A 1 190 ? 10.337 3.240 -10.315 1.00 92.75 190 GLY A O 1
ATOM 1345 N N . ASN A 1 191 ? 9.788 4.406 -12.117 1.00 94.38 191 ASN A N 1
ATOM 1346 C CA . ASN A 1 191 ? 8.829 5.251 -11.414 1.00 94.38 191 ASN A CA 1
ATOM 1347 C C . ASN A 1 191 ? 7.534 5.084 -12.186 1.00 94.38 191 ASN A C 1
ATOM 1349 O O . ASN A 1 191 ? 7.390 5.680 -13.263 1.00 94.38 191 ASN A O 1
ATOM 1353 N N . ASP A 1 192 ? 6.655 4.248 -11.671 1.00 97.19 192 ASP A N 1
ATOM 1354 C CA . ASP A 1 192 ? 5.515 3.718 -12.393 1.00 97.19 192 ASP A CA 1
ATOM 1355 C C . ASP A 1 192 ? 4.259 4.523 -12.082 1.00 97.19 192 ASP A C 1
ATOM 1357 O O . ASP A 1 192 ? 4.151 5.235 -11.078 1.00 97.19 192 ASP A O 1
ATOM 1361 N N . TRP A 1 193 ? 3.319 4.495 -13.016 1.00 97.69 193 TRP A N 1
ATOM 1362 C CA . TRP A 1 193 ? 1.984 5.043 -12.831 1.00 97.69 193 TRP A CA 1
ATOM 1363 C C . TRP A 1 193 ? 0.996 3.895 -12.995 1.00 97.69 193 TRP A C 1
ATOM 1365 O O . TRP A 1 193 ? 0.956 3.274 -14.058 1.00 97.69 193 TRP A O 1
ATOM 1375 N N . MET A 1 194 ? 0.217 3.605 -11.957 1.00 98.50 194 MET A N 1
ATOM 1376 C CA . MET A 1 194 ? -0.654 2.432 -11.909 1.00 98.50 194 MET A CA 1
ATOM 1377 C C . MET A 1 194 ? -2.080 2.810 -11.512 1.00 98.50 194 MET A C 1
ATOM 1379 O O . MET A 1 194 ? -2.285 3.619 -10.608 1.00 98.50 194 MET A O 1
ATOM 1383 N N . SER A 1 195 ? -3.055 2.187 -12.167 1.00 97.94 195 SER A N 1
ATOM 1384 C CA . SER A 1 195 ? -4.483 2.306 -11.871 1.00 97.94 195 SER A CA 1
ATOM 1385 C C . SER A 1 195 ? -5.109 0.917 -11.906 1.00 97.94 195 SER A C 1
ATOM 1387 O O . SER A 1 195 ? -5.126 0.313 -12.980 1.00 97.94 195 SER A O 1
ATOM 1389 N N . GLY A 1 196 ? -5.603 0.411 -10.773 1.00 95.56 196 GLY A N 1
ATOM 1390 C CA . GLY A 1 196 ? -6.331 -0.867 -10.721 1.00 95.56 196 GLY A CA 1
ATOM 1391 C C . GLY A 1 196 ? -7.596 -0.794 -11.566 1.00 95.56 196 GLY A C 1
ATOM 1392 O O . GLY A 1 196 ? -7.714 -1.478 -12.578 1.00 95.56 196 GLY A O 1
ATOM 1393 N N . GLY A 1 197 ? -8.418 0.222 -11.309 1.00 91.44 197 GLY A N 1
ATOM 1394 C CA . GLY A 1 197 ? -9.602 0.512 -12.111 1.00 91.44 197 GLY A CA 1
ATOM 1395 C C . GLY A 1 197 ? -10.857 0.085 -11.375 1.00 91.44 197 GLY A C 1
ATOM 1396 O O . GLY A 1 197 ? -11.313 0.808 -10.499 1.00 91.44 197 GLY A O 1
ATOM 1397 N N . THR A 1 198 ? -11.494 -1.016 -11.751 1.00 87.19 198 THR A N 1
ATOM 1398 C CA . THR A 1 198 ? -12.660 -1.521 -11.015 1.00 87.19 198 THR A CA 1
ATOM 1399 C C . THR A 1 198 ? -12.539 -2.996 -10.726 1.00 87.19 198 THR A C 1
ATOM 1401 O O . THR A 1 198 ? -12.282 -3.746 -11.650 1.00 87.19 198 THR A O 1
ATOM 1404 N N . GLY A 1 199 ? -12.942 -3.431 -9.541 1.00 84.62 199 GLY A N 1
ATOM 1405 C CA . GLY A 1 199 ? -12.698 -4.785 -9.057 1.00 84.62 199 GLY A CA 1
ATOM 1406 C C . GLY A 1 199 ? -11.825 -4.730 -7.814 1.00 84.62 199 GLY A C 1
ATOM 1407 O O . GLY A 1 199 ? -11.459 -3.656 -7.373 1.00 84.62 199 GLY A O 1
ATOM 1408 N N . ASP A 1 200 ? -11.576 -5.888 -7.209 1.00 87.88 200 ASP A N 1
ATOM 1409 C CA . ASP A 1 200 ? -10.654 -5.966 -6.072 1.00 87.88 200 ASP A CA 1
ATOM 1410 C C . ASP A 1 200 ? -9.251 -6.210 -6.625 1.00 87.88 200 ASP A C 1
ATOM 1412 O O . ASP A 1 200 ? -8.937 -7.353 -6.993 1.00 87.88 200 ASP A O 1
ATOM 1416 N N . ASP A 1 201 ? -8.419 -5.179 -6.668 1.00 93.50 201 ASP A N 1
ATOM 1417 C CA . ASP A 1 201 ? -7.129 -5.193 -7.348 1.00 93.50 201 ASP A CA 1
ATOM 1418 C C . ASP A 1 201 ? -5.952 -5.339 -6.378 1.00 93.50 201 ASP A C 1
ATOM 1420 O O . ASP A 1 201 ? -5.944 -4.856 -5.246 1.00 93.50 201 ASP A O 1
ATOM 1424 N N . GLY A 1 202 ? -4.917 -6.047 -6.823 1.00 95.88 202 GLY A N 1
ATOM 1425 C CA . GLY A 1 202 ? -3.639 -6.156 -6.130 1.00 95.88 202 GLY A CA 1
ATOM 1426 C C . GLY A 1 202 ? -2.555 -5.397 -6.882 1.00 95.88 202 GLY A C 1
ATOM 1427 O O . GLY A 1 202 ? -2.185 -5.807 -7.985 1.00 95.88 202 GLY A O 1
ATOM 1428 N N . LEU A 1 203 ? -2.000 -4.347 -6.281 1.00 98.44 203 LEU A N 1
ATOM 1429 C CA . LEU A 1 203 ? -0.963 -3.497 -6.869 1.00 98.44 203 LEU A CA 1
ATOM 1430 C C . LEU A 1 203 ? 0.319 -3.539 -6.035 1.00 98.44 203 LEU A C 1
ATOM 1432 O O . LEU A 1 203 ? 0.297 -3.389 -4.814 1.00 98.44 203 LEU A O 1
ATOM 1436 N N . LEU A 1 204 ? 1.445 -3.750 -6.708 1.00 98.19 204 LEU A N 1
ATOM 1437 C CA . LEU A 1 204 ? 2.785 -3.618 -6.149 1.00 98.19 204 LEU A CA 1
ATOM 1438 C C . LEU A 1 204 ? 3.567 -2.692 -7.076 1.00 98.19 204 LEU A C 1
ATOM 1440 O O . LEU A 1 204 ? 3.771 -3.060 -8.235 1.00 98.19 204 LEU A O 1
ATOM 1444 N N . GLY A 1 205 ? 3.961 -1.520 -6.575 1.00 97.12 205 GLY A N 1
ATOM 1445 C CA . GLY A 1 205 ? 4.709 -0.529 -7.355 1.00 97.12 205 GLY A CA 1
ATOM 1446 C C . GLY A 1 205 ? 6.032 -1.097 -7.861 1.00 97.12 205 GLY A C 1
ATOM 1447 O O . GLY A 1 205 ? 6.335 -1.083 -9.047 1.00 97.12 205 GLY A O 1
ATOM 1448 N N . ASP A 1 206 ? 6.732 -1.781 -6.968 1.00 94.00 206 ASP A N 1
ATOM 1449 C CA . ASP A 1 206 ? 8.105 -2.196 -7.197 1.00 94.00 206 ASP A CA 1
ATOM 1450 C C . ASP A 1 206 ? 8.280 -3.682 -7.586 1.00 94.00 206 ASP A C 1
ATOM 1452 O O . ASP A 1 206 ? 7.359 -4.437 -7.916 1.00 94.00 206 ASP A O 1
ATOM 1456 N N . ASP A 1 207 ? 9.521 -4.156 -7.511 1.00 90.44 207 ASP A N 1
ATOM 1457 C CA . ASP A 1 207 ? 9.869 -5.547 -7.724 1.00 90.44 207 ASP A CA 1
ATOM 1458 C C . ASP A 1 207 ? 9.340 -6.513 -6.658 1.00 90.44 207 ASP A C 1
ATOM 1460 O O . ASP A 1 207 ? 9.566 -6.403 -5.448 1.00 90.44 207 ASP A O 1
ATOM 1464 N N . GLY A 1 208 ? 8.769 -7.614 -7.139 1.00 89.44 208 GLY A N 1
ATOM 1465 C CA . GLY A 1 208 ? 8.402 -8.720 -6.279 1.00 89.44 208 GLY A CA 1
ATOM 1466 C C . GLY A 1 208 ? 7.329 -9.605 -6.877 1.00 89.44 208 GLY A C 1
ATOM 1467 O O . GLY A 1 208 ? 7.353 -9.994 -8.054 1.00 89.44 208 GLY A O 1
ATOM 1468 N N . ARG A 1 209 ? 6.401 -10.006 -6.016 1.00 85.69 209 ARG A N 1
ATOM 1469 C CA . ARG A 1 209 ? 5.268 -10.838 -6.394 1.00 85.69 209 ARG A CA 1
ATOM 1470 C C . ARG A 1 209 ? 4.081 -10.558 -5.498 1.00 85.69 209 ARG A C 1
ATOM 1472 O O . ARG A 1 209 ? 4.213 -10.627 -4.284 1.00 85.69 209 ARG A O 1
ATOM 1479 N N . LEU A 1 210 ? 2.910 -10.432 -6.100 1.00 87.19 210 LEU A N 1
ATOM 1480 C CA . LEU A 1 210 ? 1.646 -10.517 -5.388 1.00 87.19 210 LEU A CA 1
ATOM 1481 C C . LEU A 1 210 ? 1.071 -11.927 -5.492 1.00 87.19 210 LEU A C 1
ATOM 1483 O O . LEU A 1 210 ? 1.016 -12.543 -6.561 1.00 87.19 210 LEU A O 1
ATOM 1487 N N . LEU A 1 211 ? 0.705 -12.475 -4.340 1.00 83.19 211 LEU A N 1
ATOM 1488 C CA . LEU A 1 211 ? 0.040 -13.759 -4.218 1.00 83.19 211 LEU A CA 1
ATOM 1489 C C . LEU A 1 211 ? -1.448 -13.528 -3.990 1.00 83.19 211 LEU A C 1
ATOM 1491 O O . LEU A 1 211 ? -1.879 -13.342 -2.853 1.00 83.19 211 LEU A O 1
ATOM 1495 N N . SER A 1 212 ? -2.216 -13.579 -5.067 1.00 82.12 212 SER A N 1
ATOM 1496 C CA . SER A 1 212 ? -3.676 -13.568 -5.030 1.00 82.12 212 SER A CA 1
ATOM 1497 C C . SER A 1 212 ? -4.165 -14.901 -4.465 1.00 82.12 212 SER A C 1
ATOM 1499 O O . SER A 1 212 ? -3.699 -15.964 -4.878 1.00 82.12 212 SER A O 1
ATOM 1501 N N . SER A 1 213 ? -5.051 -14.865 -3.472 1.00 78.44 213 SER A N 1
ATOM 1502 C CA . SER A 1 213 ? -5.617 -16.067 -2.863 1.00 78.44 213 SER A CA 1
ATOM 1503 C C . SER A 1 213 ? -6.957 -15.834 -2.189 1.00 78.44 213 SER A C 1
ATOM 1505 O O . SER A 1 213 ? -7.270 -14.716 -1.816 1.00 78.44 213 SER A O 1
ATOM 1507 N N . ARG A 1 214 ? -7.751 -16.896 -1.992 1.00 78.62 214 ARG A N 1
ATOM 1508 C CA . ARG A 1 214 ? -8.949 -16.826 -1.140 1.00 78.62 214 ARG A CA 1
ATOM 1509 C C . ARG A 1 214 ? -8.750 -17.498 0.207 1.00 78.62 214 ARG A C 1
ATOM 1511 O O . ARG A 1 214 ? -8.342 -18.663 0.280 1.00 78.62 214 ARG A O 1
ATOM 1518 N N . ASP A 1 215 ? -9.148 -16.800 1.260 1.00 75.06 215 ASP A N 1
ATOM 1519 C CA . ASP A 1 215 ? -9.055 -17.296 2.626 1.00 75.06 215 ASP A CA 1
ATOM 1520 C C . ASP A 1 215 ? -10.024 -18.456 2.885 1.00 75.06 215 ASP A C 1
ATOM 1522 O O . ASP A 1 215 ? -11.231 -18.382 2.636 1.00 75.06 215 ASP A O 1
ATOM 1526 N N . GLY A 1 216 ? -9.509 -19.573 3.411 1.00 70.69 216 GLY A N 1
ATOM 1527 C CA . GLY A 1 216 ? -10.319 -20.776 3.587 1.00 70.69 216 GLY A CA 1
ATOM 1528 C C . GLY A 1 216 ? -9.695 -21.887 4.432 1.00 70.69 216 GLY A C 1
ATOM 1529 O O . GLY A 1 216 ? -8.481 -22.051 4.542 1.00 70.69 216 GLY A O 1
ATOM 1530 N N . ALA A 1 217 ? -10.564 -22.721 5.017 1.00 62.28 217 ALA A N 1
ATOM 1531 C CA . ALA A 1 217 ? -10.180 -23.726 6.018 1.00 62.28 217 ALA A CA 1
ATOM 1532 C C . ALA A 1 217 ? -9.514 -24.958 5.388 1.00 62.28 217 ALA A C 1
ATOM 1534 O O . ALA A 1 217 ? -8.885 -25.760 6.077 1.00 62.28 217 ALA A O 1
ATOM 1535 N N . ALA A 1 218 ? -9.669 -25.120 4.072 1.00 59.72 218 ALA A N 1
ATOM 1536 C CA . ALA A 1 218 ? -8.954 -26.117 3.288 1.00 59.72 218 ALA A CA 1
ATOM 1537 C C . ALA A 1 218 ? -7.518 -25.675 2.929 1.00 59.72 218 ALA A C 1
ATOM 1539 O O . ALA A 1 218 ? -6.770 -26.499 2.406 1.00 59.72 218 ALA A O 1
ATOM 1540 N N . GLY A 1 219 ? -7.130 -24.430 3.248 1.00 53.84 219 GLY A N 1
ATOM 1541 C CA . GLY A 1 219 ? -5.899 -23.791 2.772 1.00 53.84 219 GLY A CA 1
ATOM 1542 C C . GLY A 1 219 ? -6.109 -22.850 1.609 1.00 53.84 219 GLY A C 1
ATOM 1543 O O . GLY A 1 219 ? -7.019 -23.042 0.800 1.00 53.84 219 GLY A O 1
ATOM 1544 N N . GLY A 1 220 ? -5.230 -21.846 1.566 1.00 56.28 220 GLY A N 1
ATOM 1545 C CA . GLY A 1 220 ? -4.954 -21.089 0.360 1.00 56.28 220 GLY A CA 1
ATOM 1546 C C . GLY A 1 220 ? -4.282 -21.979 -0.687 1.00 56.28 220 GLY A C 1
ATOM 1547 O O . GLY A 1 220 ? -4.083 -23.185 -0.513 1.00 56.28 220 GLY A O 1
ATOM 1548 N N . GLU A 1 221 ? -4.044 -21.406 -1.851 1.00 60.03 221 GLU A N 1
ATOM 1549 C CA . GLU A 1 221 ? -3.881 -22.157 -3.090 1.00 60.03 221 GLU A CA 1
ATOM 1550 C C . GLU A 1 221 ? -2.721 -23.160 -3.097 1.00 60.03 221 GLU A C 1
ATOM 1552 O O . GLU A 1 221 ? -1.617 -22.852 -2.634 1.00 60.03 221 GLU A O 1
ATOM 1557 N N . PRO A 1 222 ? -2.906 -24.347 -3.717 1.00 50.91 222 PRO A N 1
ATOM 1558 C CA . PRO A 1 222 ? -1.877 -25.385 -3.758 1.00 50.91 222 PRO A CA 1
ATOM 1559 C C . PRO A 1 222 ? -0.580 -24.942 -4.445 1.00 50.91 222 PRO A C 1
ATOM 1561 O O . PRO A 1 222 ? 0.466 -25.544 -4.205 1.00 50.91 222 PRO A O 1
ATOM 1564 N N . LEU A 1 223 ? -0.654 -23.940 -5.330 1.00 55.41 223 LEU A N 1
ATOM 1565 C CA . LEU A 1 223 ? 0.467 -23.499 -6.157 1.00 55.41 223 LEU A CA 1
ATOM 1566 C C . LEU A 1 223 ? 1.462 -22.618 -5.386 1.00 55.41 223 LEU A C 1
ATOM 1568 O O . LEU A 1 223 ? 2.655 -22.673 -5.680 1.00 55.41 223 LEU A O 1
ATOM 1572 N N . TYR A 1 224 ? 0.993 -21.880 -4.375 1.00 56.94 224 TYR A N 1
ATOM 1573 C CA . TYR A 1 224 ? 1.811 -20.932 -3.607 1.00 56.94 224 TYR A CA 1
ATOM 1574 C C . TYR A 1 224 ? 2.087 -21.367 -2.171 1.00 56.94 224 TYR A C 1
ATOM 1576 O O . TYR A 1 224 ? 2.832 -20.708 -1.452 1.00 56.94 224 TYR A O 1
ATOM 1584 N N . GLY A 1 225 ? 1.548 -22.515 -1.753 1.00 48.09 225 GLY A N 1
ATOM 1585 C CA . GLY A 1 225 ? 1.830 -23.062 -0.429 1.00 48.09 225 GLY A CA 1
ATOM 1586 C C . GLY A 1 225 ? 1.246 -22.224 0.707 1.00 48.09 225 GLY A C 1
ATOM 1587 O O . GLY A 1 225 ? 1.707 -22.352 1.842 1.00 48.09 225 GLY A O 1
ATOM 1588 N N . ILE A 1 226 ? 0.230 -21.404 0.416 1.00 56.75 226 ILE A N 1
ATOM 1589 C CA . ILE A 1 226 ? -0.522 -20.677 1.436 1.00 56.75 226 ILE A CA 1
ATOM 1590 C C . ILE A 1 226 ? -1.211 -21.719 2.314 1.00 56.75 226 ILE A C 1
ATOM 1592 O O . ILE A 1 226 ? -2.037 -22.519 1.867 1.00 56.75 226 ILE A O 1
ATOM 1596 N N . ALA A 1 227 ? -0.794 -21.773 3.575 1.00 58.47 227 ALA A N 1
ATOM 1597 C CA . ALA A 1 227 ? -1.231 -22.813 4.487 1.00 58.47 227 ALA A CA 1
ATOM 1598 C C . ALA A 1 227 ? -2.736 -22.690 4.805 1.00 58.47 227 ALA A C 1
ATOM 1600 O O . ALA A 1 227 ? -3.290 -21.593 4.788 1.00 58.47 227 ALA A O 1
ATOM 1601 N N . PRO A 1 228 ? -3.408 -23.802 5.162 1.00 65.19 228 PRO A N 1
ATOM 1602 C CA . PRO A 1 228 ? -4.663 -23.786 5.912 1.00 65.19 228 PRO A CA 1
ATOM 1603 C C . PRO A 1 228 ? -4.656 -22.756 7.027 1.00 65.19 228 PRO A C 1
ATOM 1605 O O . PRO A 1 228 ? -3.893 -22.869 7.989 1.00 65.19 228 PRO A O 1
ATOM 1608 N N . ILE A 1 229 ? -5.554 -21.782 6.907 1.00 69.19 229 ILE A N 1
ATOM 1609 C CA . ILE A 1 229 ? -5.793 -20.809 7.958 1.00 69.19 229 ILE A CA 1
ATOM 1610 C C . ILE A 1 229 ? -6.639 -21.502 9.022 1.00 69.19 229 ILE A C 1
ATOM 1612 O O . ILE A 1 229 ? -7.783 -21.901 8.797 1.00 69.19 229 ILE A O 1
ATOM 1616 N N . ALA A 1 230 ? -6.036 -21.703 10.193 1.00 63.28 230 ALA A N 1
ATOM 1617 C CA . ALA A 1 230 ? -6.641 -22.476 11.273 1.00 63.28 230 ALA A CA 1
ATOM 1618 C C . ALA A 1 230 ? -7.866 -21.783 11.900 1.00 63.28 230 ALA A C 1
ATOM 1620 O O . ALA A 1 230 ? -8.737 -22.463 12.447 1.00 63.28 230 ALA A O 1
ATOM 1621 N N . ALA A 1 231 ? -7.931 -20.451 11.828 1.00 69.94 231 ALA A N 1
ATOM 1622 C CA . ALA A 1 231 ? -9.013 -19.635 12.364 1.00 69.94 231 ALA A CA 1
ATOM 1623 C C . ALA A 1 231 ? -9.400 -18.548 11.352 1.00 69.94 231 ALA A C 1
ATOM 1625 O O . ALA A 1 231 ? -8.671 -17.581 11.166 1.00 69.94 231 ALA A O 1
ATOM 1626 N N . LEU A 1 232 ? -10.547 -18.736 10.703 1.00 73.62 232 LEU A N 1
ATOM 1627 C CA . LEU A 1 232 ? -11.114 -17.782 9.748 1.00 73.62 232 LEU A CA 1
ATOM 1628 C C . LEU A 1 232 ? -12.094 -16.838 10.429 1.00 73.62 232 LEU A C 1
ATOM 1630 O O . LEU A 1 232 ? -12.749 -17.228 11.405 1.00 73.62 232 LEU A O 1
ATOM 1634 N N . SER A 1 233 ? -12.250 -15.646 9.856 1.00 74.12 233 SER A N 1
ATOM 1635 C CA . SER A 1 233 ? -13.154 -14.591 10.320 1.00 74.12 233 SER A CA 1
ATOM 1636 C C . SER A 1 233 ? -12.993 -14.356 11.824 1.00 74.12 233 SER A C 1
ATOM 1638 O O . SER A 1 233 ? -13.964 -14.293 12.587 1.00 74.12 233 SER A O 1
ATOM 1640 N N . GLN A 1 234 ? -11.739 -14.326 12.275 1.00 74.38 234 GLN A N 1
ATOM 1641 C CA . GLN A 1 234 ? -11.398 -14.227 13.682 1.00 74.38 234 GLN A CA 1
ATOM 1642 C C . GLN A 1 234 ? -11.466 -12.774 14.130 1.00 74.38 234 GLN A C 1
ATOM 1644 O O . GLN A 1 234 ? -10.740 -11.929 13.631 1.00 74.38 234 GLN A O 1
ATOM 1649 N N . LEU A 1 235 ? -12.270 -12.498 15.157 1.00 73.12 235 LEU A N 1
ATOM 1650 C CA . LEU A 1 235 ? -12.203 -11.214 15.845 1.00 73.12 235 LEU A CA 1
ATOM 1651 C C . LEU A 1 235 ? -10.930 -11.136 16.690 1.00 73.12 235 LEU A C 1
ATOM 1653 O O . LEU A 1 235 ? -10.764 -11.912 17.639 1.00 73.12 235 LEU A O 1
ATOM 1657 N N . ILE A 1 236 ? -10.084 -10.160 16.395 1.00 72.69 236 ILE A N 1
ATOM 1658 C CA . ILE A 1 236 ? -8.981 -9.711 17.241 1.00 72.69 236 ILE A CA 1
ATOM 1659 C C . ILE A 1 236 ? -9.355 -8.394 17.917 1.00 72.69 236 ILE A C 1
ATOM 1661 O O . ILE A 1 236 ? -10.130 -7.596 17.392 1.00 72.69 236 ILE A O 1
ATOM 1665 N N . THR A 1 237 ? -8.850 -8.185 19.131 1.00 74.12 237 THR A N 1
ATOM 1666 C CA . THR A 1 237 ? -9.185 -7.003 19.927 1.00 74.12 237 THR A CA 1
ATOM 1667 C C . THR A 1 237 ? -8.056 -6.626 20.867 1.00 74.12 237 THR A C 1
ATOM 1669 O O . THR A 1 237 ? -7.390 -7.494 21.432 1.00 74.12 237 THR A O 1
ATOM 1672 N N . THR A 1 238 ? -7.902 -5.331 21.122 1.00 71.81 238 THR A N 1
ATOM 1673 C CA . THR A 1 238 ? -7.083 -4.842 22.241 1.00 71.81 238 THR A CA 1
ATOM 1674 C C . THR A 1 238 ? -7.906 -4.792 23.541 1.00 71.81 238 THR A C 1
ATOM 1676 O O . THR A 1 238 ? -9.145 -4.858 23.498 1.00 71.81 238 THR A O 1
ATOM 1679 N N . PRO A 1 239 ? -7.264 -4.712 24.728 1.00 64.31 239 PRO A N 1
ATOM 1680 C CA . PRO A 1 239 ? -7.965 -4.676 26.008 1.00 64.31 239 PRO A CA 1
ATOM 1681 C C . PRO A 1 239 ? -9.010 -3.562 26.080 1.00 64.31 239 PRO A C 1
ATOM 1683 O O . PRO A 1 239 ? -8.748 -2.421 25.715 1.00 64.31 239 PRO A O 1
ATOM 1686 N N . GLY A 1 240 ? -10.194 -3.893 26.598 1.00 63.47 240 GLY A N 1
ATOM 1687 C CA . GLY A 1 240 ? -11.311 -2.949 26.676 1.00 63.47 240 GLY A CA 1
ATOM 1688 C C . GLY A 1 240 ? -12.047 -2.723 25.352 1.00 63.47 240 GLY A C 1
ATOM 1689 O O . GLY A 1 240 ? -12.876 -1.821 25.306 1.00 63.47 240 GLY A O 1
ATOM 1690 N N . ASN A 1 241 ? -11.783 -3.539 24.323 1.00 68.00 241 ASN A N 1
ATOM 1691 C CA . ASN A 1 241 ? -12.375 -3.435 22.983 1.00 68.00 241 ASN A CA 1
ATOM 1692 C C . ASN A 1 241 ? -12.077 -2.096 22.296 1.00 68.00 241 ASN A C 1
ATOM 1694 O O . ASN A 1 241 ? -12.908 -1.561 21.569 1.00 68.00 241 ASN A O 1
ATOM 1698 N N . MET A 1 242 ? -10.893 -1.542 22.568 1.00 70.44 242 MET A N 1
ATOM 1699 C CA . MET A 1 242 ? -10.479 -0.240 22.040 1.00 70.44 242 MET A CA 1
ATOM 1700 C C . MET A 1 242 ? -10.198 -0.301 20.536 1.00 70.44 242 MET A C 1
ATOM 1702 O O . MET A 1 242 ? -10.582 0.599 19.800 1.00 70.44 242 MET A O 1
ATOM 1706 N N . GLN A 1 243 ? -9.559 -1.384 20.098 1.00 77.00 243 GLN A N 1
ATOM 1707 C CA . GLN A 1 243 ? -9.356 -1.752 18.700 1.00 77.00 243 GLN A CA 1
ATOM 1708 C C . GLN A 1 243 ? -10.023 -3.095 18.466 1.00 77.00 243 GLN A C 1
ATOM 1710 O O . GLN A 1 243 ? -9.944 -3.965 19.338 1.00 77.00 243 GLN A O 1
ATOM 1715 N N . GLN A 1 244 ? -10.668 -3.256 17.317 1.00 76.31 244 GLN A N 1
ATOM 1716 C CA . GLN A 1 244 ? -11.350 -4.483 16.933 1.00 76.31 244 GLN A CA 1
ATOM 1717 C C . GLN A 1 244 ? -11.234 -4.671 15.428 1.00 76.31 244 GLN A C 1
ATOM 1719 O O . GLN A 1 244 ? -11.598 -3.759 14.686 1.00 76.31 244 GLN A O 1
ATOM 1724 N N . ALA A 1 245 ? -10.823 -5.868 15.014 1.00 78.31 245 ALA A N 1
ATOM 1725 C CA . ALA A 1 245 ? -10.824 -6.251 13.612 1.00 78.31 245 ALA A CA 1
ATOM 1726 C C . ALA A 1 245 ? -11.198 -7.712 13.390 1.00 78.31 245 ALA A C 1
ATOM 1728 O O . ALA A 1 245 ? -10.938 -8.556 14.250 1.00 78.31 245 ALA A O 1
ATOM 1729 N N . LEU A 1 246 ? -11.829 -8.001 12.253 1.00 76.69 246 LEU A N 1
ATOM 1730 C CA . LEU A 1 246 ? -11.994 -9.365 11.754 1.00 76.69 246 LEU A CA 1
ATOM 1731 C C . LEU A 1 246 ? -10.838 -9.674 10.807 1.00 76.69 246 LEU A C 1
ATOM 1733 O O . LEU A 1 246 ? -10.669 -8.971 9.822 1.00 76.69 246 LEU A O 1
ATOM 1737 N N . ILE A 1 247 ? -10.081 -10.725 11.115 1.00 80.44 247 ILE A N 1
ATOM 1738 C CA . ILE A 1 247 ? -8.980 -11.207 10.281 1.00 80.44 247 ILE A CA 1
ATOM 1739 C C . ILE A 1 247 ? -9.318 -12.532 9.607 1.00 80.44 247 ILE A C 1
ATOM 1741 O O . ILE A 1 247 ? -10.071 -13.360 10.143 1.00 80.44 247 ILE A O 1
ATOM 1745 N N . ASN A 1 248 ? -8.667 -12.745 8.476 1.00 77.38 248 ASN A N 1
ATOM 1746 C CA . ASN A 1 248 ? -8.733 -13.884 7.587 1.00 77.38 248 ASN A CA 1
ATOM 1747 C C . ASN A 1 248 ? -10.170 -14.247 7.185 1.00 77.38 248 ASN A C 1
ATOM 1749 O O . ASN A 1 248 ? -10.674 -15.314 7.581 1.00 77.38 248 ASN A O 1
ATOM 1753 N N . ILE A 1 249 ? -10.911 -13.331 6.560 1.00 76.56 249 ILE A N 1
ATOM 1754 C CA . ILE A 1 249 ? -12.353 -13.504 6.375 1.00 76.56 249 ILE A CA 1
ATOM 1755 C C . ILE A 1 249 ? -12.602 -14.644 5.384 1.00 76.56 249 ILE A C 1
ATOM 1757 O O . ILE A 1 249 ? -12.074 -14.698 4.288 1.00 76.56 249 ILE A O 1
ATOM 1761 N N . ASN A 1 250 ? -13.424 -15.624 5.767 1.00 75.62 250 ASN A N 1
ATOM 1762 C CA . ASN A 1 250 ? -13.645 -16.792 4.916 1.00 75.62 250 ASN A CA 1
ATOM 1763 C C . ASN A 1 250 ? -14.222 -16.408 3.538 1.00 75.62 250 ASN A C 1
ATOM 1765 O O . ASN A 1 250 ? -15.380 -15.996 3.456 1.00 75.62 250 ASN A O 1
ATOM 1769 N N . GLY A 1 251 ? -13.475 -16.709 2.475 1.00 73.19 251 GLY A N 1
ATOM 1770 C CA . GLY A 1 251 ? -13.832 -16.455 1.078 1.00 73.19 251 GLY A CA 1
ATOM 1771 C C . GLY A 1 251 ? -13.335 -15.118 0.521 1.00 73.19 251 GLY A C 1
ATOM 1772 O O . GLY A 1 251 ? -13.453 -14.920 -0.690 1.00 73.19 251 GLY A O 1
ATOM 1773 N N . GLU A 1 252 ? -12.775 -14.260 1.373 1.00 76.38 252 GLU A N 1
ATOM 1774 C CA . GLU A 1 252 ? -12.156 -12.978 1.019 1.00 76.38 252 GLU A CA 1
ATOM 1775 C C . GLU A 1 252 ? -11.011 -13.190 0.034 1.00 76.38 252 GLU A C 1
ATOM 1777 O O . GLU A 1 252 ? -10.258 -14.161 0.171 1.00 76.38 252 GLU A O 1
ATOM 1782 N N . LEU A 1 253 ? -10.948 -12.338 -0.993 1.00 79.75 253 LEU A N 1
ATOM 1783 C CA . LEU A 1 253 ? -9.802 -12.274 -1.887 1.00 79.75 253 LEU A CA 1
ATOM 1784 C C . LEU A 1 253 ? -8.707 -11.488 -1.176 1.00 79.75 253 LEU A C 1
ATOM 1786 O O . LEU A 1 253 ? -8.953 -10.426 -0.626 1.00 79.75 253 LEU A O 1
ATOM 1790 N N . LYS A 1 254 ? -7.515 -12.057 -1.158 1.00 81.44 254 LYS A N 1
ATOM 1791 C CA . LYS A 1 254 ? -6.364 -11.544 -0.444 1.00 81.44 254 LYS A CA 1
ATOM 1792 C C . LYS A 1 254 ? -5.179 -11.502 -1.380 1.00 81.44 254 LYS A C 1
ATOM 1794 O O . LYS A 1 254 ? -4.846 -12.521 -1.990 1.00 81.44 254 LYS A O 1
ATOM 1799 N N . TYR A 1 255 ? -4.482 -10.380 -1.367 1.00 87.31 255 TYR A N 1
ATOM 1800 C CA . TYR A 1 255 ? -3.203 -10.204 -2.031 1.00 87.31 255 TYR A CA 1
ATOM 1801 C C . TYR A 1 255 ? -2.107 -10.174 -0.974 1.00 87.31 255 TYR A C 1
ATOM 1803 O O . TYR A 1 255 ? -2.159 -9.397 -0.033 1.00 87.31 255 TYR A O 1
ATOM 1811 N N . THR A 1 256 ? -1.155 -11.103 -1.054 1.00 86.12 256 THR A N 1
ATOM 1812 C CA . THR A 1 256 ? 0.013 -11.113 -0.157 1.00 86.12 256 THR A CA 1
ATOM 1813 C C . THR A 1 256 ? 1.255 -10.744 -0.940 1.00 86.12 256 THR A C 1
ATOM 1815 O O . THR A 1 256 ? 1.611 -11.470 -1.876 1.00 86.12 256 THR A O 1
ATOM 1818 N N . ALA A 1 257 ? 1.923 -9.662 -0.554 1.00 87.56 257 ALA A N 1
ATOM 1819 C CA . ALA A 1 257 ? 3.166 -9.259 -1.182 1.00 87.56 257 ALA A CA 1
ATOM 1820 C C . ALA A 1 257 ? 4.316 -10.203 -0.814 1.00 87.56 257 ALA A C 1
ATOM 1822 O O . ALA A 1 257 ? 4.385 -10.806 0.256 1.00 87.56 257 ALA A O 1
ATOM 1823 N N . ILE A 1 258 ? 5.234 -10.364 -1.755 1.00 86.94 258 ILE A N 1
ATOM 1824 C CA . ILE A 1 258 ? 6.591 -10.834 -1.530 1.00 86.94 258 ILE A CA 1
ATOM 1825 C C . ILE A 1 258 ? 7.473 -9.777 -2.171 1.00 86.94 258 ILE A C 1
ATOM 1827 O O . ILE A 1 258 ? 7.724 -9.829 -3.378 1.00 86.94 258 ILE A O 1
ATOM 1831 N N . LEU A 1 259 ? 7.929 -8.834 -1.359 1.00 85.50 259 LEU A N 1
ATOM 1832 C CA . LEU A 1 259 ? 8.781 -7.733 -1.785 1.00 85.50 259 LEU A CA 1
ATOM 1833 C C . LEU A 1 259 ? 10.151 -8.315 -2.101 1.00 85.50 259 LEU A C 1
ATOM 1835 O O . LEU A 1 259 ? 10.741 -8.975 -1.242 1.00 85.50 259 LEU A O 1
ATOM 1839 N N . ALA A 1 260 ? 10.670 -8.198 -3.322 1.00 80.06 260 ALA A N 1
ATOM 1840 C CA . ALA A 1 260 ? 11.927 -8.860 -3.674 1.00 80.06 260 ALA A CA 1
ATOM 1841 C C . ALA A 1 260 ? 12.593 -8.277 -4.933 1.00 80.06 260 ALA A C 1
ATOM 1843 O O . ALA A 1 260 ? 12.251 -8.707 -6.036 1.00 80.06 260 ALA A O 1
ATOM 1844 N N . PRO A 1 261 ? 13.671 -7.483 -4.781 1.00 82.94 261 PRO A N 1
ATOM 1845 C CA . PRO A 1 261 ? 14.276 -7.015 -3.527 1.00 82.94 261 PRO A CA 1
ATOM 1846 C C . PRO A 1 261 ? 13.411 -5.955 -2.834 1.00 82.94 261 PRO A C 1
ATOM 1848 O O . PRO A 1 261 ? 12.902 -5.065 -3.483 1.00 82.94 261 PRO A O 1
ATOM 1851 N N . ASP A 1 262 ? 13.296 -6.030 -1.509 1.00 81.31 262 ASP A N 1
ATOM 1852 C CA . ASP A 1 262 ? 12.560 -5.036 -0.711 1.00 81.31 262 ASP A CA 1
ATOM 1853 C C . ASP A 1 262 ? 13.417 -3.814 -0.354 1.00 81.31 262 ASP A C 1
ATOM 1855 O O . ASP A 1 262 ? 12.903 -2.746 -0.087 1.00 81.31 262 ASP A O 1
ATOM 1859 N N . ASN A 1 263 ? 14.741 -3.969 -0.308 1.00 85.69 263 ASN A N 1
ATOM 1860 C CA . ASN A 1 263 ? 15.666 -2.921 0.102 1.00 85.69 263 ASN A CA 1
ATOM 1861 C C . ASN A 1 263 ? 16.692 -2.672 -0.998 1.00 85.69 263 ASN A C 1
ATOM 1863 O O . ASN A 1 263 ? 17.565 -3.509 -1.256 1.00 85.69 263 ASN A O 1
ATOM 1867 N N . LEU A 1 264 ? 16.601 -1.489 -1.600 1.00 88.00 264 LEU A N 1
ATOM 1868 C CA . LEU A 1 264 ? 17.422 -1.068 -2.731 1.00 88.00 264 LEU A CA 1
ATOM 1869 C C . LEU A 1 264 ? 18.762 -0.430 -2.318 1.00 88.00 264 LEU A C 1
ATOM 1871 O O . LEU A 1 264 ? 19.423 0.222 -3.127 1.00 88.00 264 LEU A O 1
ATOM 1875 N N . ASP A 1 265 ? 19.226 -0.622 -1.076 1.00 85.19 265 ASP A N 1
ATOM 1876 C CA . ASP A 1 265 ? 20.586 -0.228 -0.707 1.00 85.19 265 ASP A CA 1
ATOM 1877 C C . ASP A 1 265 ? 21.627 -1.089 -1.440 1.00 85.19 265 ASP A C 1
ATOM 1879 O O . ASP A 1 265 ? 21.763 -2.294 -1.227 1.00 85.19 265 ASP A O 1
ATOM 1883 N N . THR A 1 266 ? 22.471 -0.427 -2.226 1.00 84.62 266 THR A N 1
ATOM 1884 C CA . THR A 1 266 ? 23.661 -0.984 -2.886 1.00 84.62 266 THR A CA 1
ATOM 1885 C C . THR A 1 266 ? 24.565 -1.829 -1.982 1.00 84.62 266 THR A C 1
ATOM 1887 O O . THR A 1 266 ? 25.188 -2.799 -2.427 1.00 84.62 266 THR A O 1
ATOM 1890 N N . ALA A 1 267 ? 24.666 -1.484 -0.696 1.00 82.50 267 ALA A N 1
ATOM 1891 C CA . ALA A 1 267 ? 25.466 -2.207 0.284 1.00 82.50 267 ALA A CA 1
ATOM 1892 C C . ALA A 1 267 ? 24.736 -3.430 0.862 1.00 82.50 267 ALA A C 1
ATOM 1894 O O . ALA A 1 267 ? 25.366 -4.214 1.581 1.00 82.50 267 ALA A O 1
ATOM 1895 N N . HIS A 1 268 ? 23.449 -3.600 0.540 1.00 70.50 268 HIS A N 1
ATOM 1896 C CA . HIS A 1 268 ? 22.555 -4.652 1.024 1.00 70.50 268 HIS A CA 1
ATOM 1897 C C . HIS A 1 268 ? 22.568 -4.750 2.559 1.00 70.50 268 HIS A C 1
ATOM 1899 O O . HIS A 1 268 ? 22.492 -5.837 3.141 1.00 70.50 268 HIS A O 1
ATOM 1905 N N . VAL A 1 269 ? 22.765 -3.613 3.232 1.00 75.25 269 VAL A N 1
ATOM 1906 C CA . VAL A 1 269 ? 22.684 -3.525 4.691 1.00 75.25 269 VAL A CA 1
ATOM 1907 C C . VAL A 1 269 ? 21.228 -3.365 5.094 1.00 75.25 269 VAL A C 1
ATOM 1909 O O . VAL A 1 269 ? 20.411 -2.889 4.321 1.00 75.25 269 VAL A O 1
ATOM 1912 N N . ALA A 1 270 ? 20.892 -3.779 6.313 1.00 68.88 270 ALA A N 1
ATOM 1913 C CA . ALA A 1 270 ? 19.518 -3.687 6.784 1.00 68.88 270 ALA A CA 1
ATOM 1914 C C . ALA A 1 270 ? 19.028 -2.215 6.833 1.00 68.88 270 ALA A C 1
ATOM 1916 O O . ALA A 1 270 ? 19.836 -1.333 7.172 1.00 68.88 270 ALA A O 1
ATOM 1917 N N . PRO A 1 271 ? 17.721 -1.968 6.591 1.00 66.44 271 PRO A N 1
ATOM 1918 C CA . PRO A 1 271 ? 17.157 -0.627 6.355 1.00 66.44 271 PRO A CA 1
ATOM 1919 C C . PRO A 1 271 ? 17.475 0.407 7.447 1.00 66.44 271 PRO A C 1
ATOM 1921 O O . PRO A 1 271 ? 17.688 1.584 7.186 1.00 66.44 271 PRO A O 1
ATOM 1924 N N . TYR A 1 272 ? 17.619 -0.041 8.695 1.00 66.38 272 TYR A N 1
ATOM 1925 C CA . TYR A 1 272 ? 17.844 0.830 9.853 1.00 66.38 272 TYR A CA 1
ATOM 1926 C C . TYR A 1 272 ? 19.232 1.491 9.957 1.00 66.38 272 TYR A C 1
ATOM 1928 O O . TYR A 1 272 ? 19.474 2.271 10.881 1.00 66.38 272 TYR A O 1
ATOM 1936 N N . THR A 1 273 ? 20.205 1.103 9.122 1.00 59.34 273 THR A N 1
ATOM 1937 C CA . THR A 1 273 ? 21.569 1.672 9.190 1.00 59.34 273 THR A CA 1
ATOM 1938 C C . THR A 1 273 ? 21.726 2.925 8.341 1.00 59.34 273 THR A C 1
ATOM 1940 O O . THR A 1 273 ? 22.475 3.835 8.712 1.00 59.34 273 THR A O 1
ATOM 1943 N N . LEU A 1 274 ? 21.010 2.965 7.224 1.00 63.47 274 LEU A N 1
ATOM 1944 C CA . LEU A 1 274 ? 20.841 4.101 6.343 1.00 63.47 274 LEU A CA 1
ATOM 1945 C C . LEU A 1 274 ? 19.571 3.806 5.549 1.00 63.47 274 LEU A C 1
ATOM 1947 O O . LEU A 1 274 ? 19.518 2.784 4.873 1.00 63.47 274 LEU A O 1
ATOM 1951 N N . MET A 1 275 ? 18.565 4.669 5.653 1.00 76.81 275 MET A N 1
ATOM 1952 C CA . MET A 1 275 ? 17.372 4.505 4.835 1.00 76.81 275 MET A CA 1
ATOM 1953 C C . MET A 1 275 ? 17.778 4.670 3.360 1.00 76.81 275 MET A C 1
ATOM 1955 O O . MET A 1 275 ? 18.384 5.704 3.026 1.00 76.81 275 MET A O 1
ATOM 1959 N N . PRO A 1 276 ? 17.533 3.663 2.500 1.00 75.56 276 PRO A N 1
ATOM 1960 C CA . PRO A 1 276 ? 17.818 3.783 1.080 1.00 75.56 276 PRO A CA 1
ATOM 1961 C C . PRO A 1 276 ? 17.005 4.945 0.501 1.00 75.56 276 PRO A C 1
ATOM 1963 O O . PRO A 1 276 ? 15.926 5.277 0.977 1.00 75.56 276 PRO A O 1
ATOM 1966 N N . ARG A 1 277 ? 17.576 5.625 -0.492 1.00 85.44 277 ARG A N 1
ATOM 1967 C CA . ARG A 1 277 ? 16.906 6.708 -1.225 1.00 85.44 277 ARG A CA 1
ATOM 1968 C C . ARG A 1 277 ? 16.984 6.383 -2.709 1.00 85.44 277 ARG A C 1
ATOM 1970 O O . ARG A 1 277 ? 17.828 6.986 -3.389 1.00 85.44 277 ARG A O 1
ATOM 1977 N N . PRO A 1 278 ? 16.231 5.371 -3.160 1.00 89.56 278 PRO A N 1
ATOM 1978 C CA . PRO A 1 278 ? 16.222 5.002 -4.562 1.00 89.56 278 PRO A CA 1
ATOM 1979 C C . PRO A 1 278 ? 15.739 6.184 -5.413 1.00 89.56 278 PRO A C 1
ATOM 1981 O O . PRO A 1 278 ? 15.113 7.131 -4.928 1.00 89.56 278 PRO A O 1
ATOM 1984 N N . LEU A 1 279 ? 16.163 6.201 -6.671 1.00 89.19 279 LEU A N 1
ATOM 1985 C CA . LEU A 1 279 ? 15.837 7.249 -7.641 1.00 89.19 279 LEU A CA 1
ATOM 1986 C C . LEU A 1 279 ? 14.820 6.773 -8.686 1.00 89.19 279 LEU A C 1
ATOM 1988 O O . LEU A 1 279 ? 14.299 7.601 -9.438 1.00 89.19 279 LEU A O 1
ATOM 1992 N N . TYR A 1 280 ? 14.618 5.463 -8.773 1.00 91.12 280 TYR A N 1
ATOM 1993 C CA . TYR A 1 280 ? 13.872 4.753 -9.802 1.00 91.12 280 TYR A CA 1
ATOM 1994 C C . TYR A 1 280 ? 12.983 3.686 -9.161 1.00 91.12 280 TYR A C 1
ATOM 1996 O O . TYR A 1 280 ? 13.064 2.525 -9.554 1.00 91.12 280 TYR A O 1
ATOM 2004 N N . ALA A 1 281 ? 12.233 4.111 -8.144 1.00 93.50 281 ALA A N 1
ATOM 2005 C CA . ALA A 1 281 ? 11.304 3.277 -7.385 1.00 93.50 281 ALA A CA 1
ATOM 2006 C C . ALA A 1 281 ? 10.226 4.130 -6.678 1.00 93.50 281 ALA A C 1
ATOM 2008 O O . ALA A 1 281 ? 9.742 3.767 -5.627 1.00 93.50 281 ALA A O 1
ATOM 2009 N N . SER A 1 282 ? 9.976 5.361 -7.155 1.00 95.00 282 SER A N 1
ATOM 2010 C CA . SER A 1 282 ? 8.938 6.236 -6.590 1.00 95.00 282 SER A CA 1
ATOM 2011 C C . SER A 1 282 ? 7.698 6.149 -7.461 1.00 95.00 282 SER A C 1
ATOM 2013 O O . SER A 1 282 ? 7.690 6.731 -8.552 1.00 95.00 282 SER A O 1
ATOM 2015 N N . ASP A 1 283 ? 6.648 5.520 -6.964 1.00 98.00 283 ASP A N 1
ATOM 2016 C CA . ASP A 1 283 ? 5.474 5.164 -7.752 1.00 98.00 283 ASP A CA 1
ATOM 2017 C C . ASP A 1 283 ? 4.260 6.050 -7.457 1.00 98.00 283 ASP A C 1
ATOM 2019 O O . ASP A 1 283 ? 4.143 6.709 -6.419 1.00 98.00 283 ASP A O 1
ATOM 2023 N N . ILE A 1 284 ? 3.348 6.111 -8.428 1.00 98.50 284 ILE A N 1
ATOM 2024 C CA . ILE A 1 284 ? 2.006 6.668 -8.257 1.00 98.50 284 ILE A CA 1
ATOM 2025 C C . ILE A 1 284 ? 1.016 5.532 -8.468 1.00 98.50 284 ILE A C 1
ATOM 2027 O O . ILE A 1 284 ? 0.950 4.978 -9.565 1.00 98.50 284 ILE A O 1
ATOM 2031 N N . MET A 1 285 ? 0.214 5.237 -7.450 1.00 98.50 285 MET A N 1
ATOM 2032 C CA . MET A 1 285 ? -0.760 4.151 -7.490 1.00 98.50 285 MET A CA 1
ATOM 2033 C C . MET A 1 285 ? -2.154 4.622 -7.092 1.00 98.50 285 MET A C 1
ATOM 2035 O O . MET A 1 285 ? -2.330 5.332 -6.099 1.00 98.50 285 MET A O 1
ATOM 2039 N N . TYR A 1 286 ? -3.130 4.168 -7.869 1.00 98.62 286 TYR A N 1
ATOM 2040 C CA . TYR A 1 286 ? -4.557 4.332 -7.639 1.00 98.62 286 TYR A CA 1
ATOM 2041 C C . TYR A 1 286 ? -5.195 2.946 -7.554 1.00 98.62 286 TYR A C 1
ATOM 2043 O O . TYR A 1 286 ? -5.022 2.162 -8.491 1.00 98.62 286 TYR A O 1
ATOM 2051 N N . GLY A 1 287 ? -5.895 2.649 -6.457 1.00 95.94 287 GLY A N 1
ATOM 2052 C CA . GLY A 1 287 ? -6.654 1.407 -6.294 1.00 95.94 287 GLY A CA 1
ATOM 2053 C C . GLY A 1 287 ? -7.760 1.346 -7.337 1.00 95.94 287 GLY A C 1
ATOM 2054 O O . GLY A 1 287 ? -7.621 0.658 -8.345 1.00 95.94 287 GLY A O 1
ATOM 2055 N N . GLY A 1 288 ? -8.767 2.205 -7.204 1.00 92.12 288 GLY A N 1
ATOM 2056 C CA . GLY A 1 288 ? -9.893 2.197 -8.125 1.00 92.12 288 GLY A CA 1
ATOM 2057 C C . GLY A 1 288 ? -11.231 2.197 -7.409 1.00 92.12 288 GLY A C 1
ATOM 2058 O O . GLY A 1 288 ? -11.471 2.999 -6.512 1.00 92.12 288 GLY A O 1
ATOM 2059 N N . LEU A 1 289 ? -12.145 1.363 -7.899 1.00 87.31 289 LEU A N 1
ATOM 2060 C CA . LEU A 1 289 ? -13.400 1.006 -7.252 1.00 87.31 289 LEU A CA 1
ATOM 2061 C C . LEU A 1 289 ? -13.395 -0.490 -6.932 1.00 87.31 289 LEU A C 1
ATOM 2063 O O . LEU A 1 289 ? -13.503 -1.304 -7.844 1.00 87.31 289 LEU A O 1
ATOM 2067 N N . GLY A 1 290 ? -13.472 -0.841 -5.665 1.00 83.56 290 GLY A N 1
ATOM 2068 C CA . GLY A 1 290 ? -13.445 -2.201 -5.149 1.00 83.56 290 GLY A CA 1
ATOM 2069 C C . GLY A 1 290 ? -12.605 -2.234 -3.884 1.00 83.56 290 GLY A C 1
ATOM 2070 O O . GLY A 1 290 ? -12.212 -1.191 -3.388 1.00 83.56 290 GLY A O 1
ATOM 2071 N N . ASP A 1 291 ? -12.420 -3.407 -3.291 1.00 87.31 291 ASP A N 1
ATOM 2072 C CA . ASP A 1 291 ? -11.575 -3.523 -2.104 1.00 87.31 291 ASP A CA 1
ATOM 2073 C C . ASP A 1 291 ? -10.137 -3.858 -2.541 1.00 87.31 291 ASP A C 1
ATOM 2075 O O . ASP A 1 291 ? -9.815 -5.028 -2.784 1.00 87.31 291 ASP A O 1
ATOM 2079 N N . ASP A 1 292 ? -9.278 -2.841 -2.619 1.00 92.50 292 ASP A N 1
ATOM 2080 C CA . ASP A 1 292 ? -7.949 -2.945 -3.222 1.00 92.50 292 ASP A CA 1
ATOM 2081 C C . ASP A 1 292 ? -6.834 -3.193 -2.194 1.00 92.50 292 ASP A C 1
ATOM 2083 O O . ASP A 1 292 ? -6.921 -2.868 -1.003 1.00 92.50 292 ASP A O 1
ATOM 2087 N N . ALA A 1 293 ? -5.737 -3.789 -2.658 1.00 95.12 293 ALA A N 1
ATOM 2088 C CA . ALA A 1 293 ? -4.527 -4.024 -1.880 1.00 95.12 293 ALA A CA 1
ATOM 2089 C C . ALA A 1 293 ? -3.304 -3.437 -2.592 1.00 95.12 293 ALA A C 1
ATOM 2091 O O . ALA A 1 293 ? -2.847 -3.967 -3.604 1.00 95.12 293 ALA A O 1
ATOM 2092 N N . LEU A 1 294 ? -2.750 -2.363 -2.033 1.00 98.12 294 LEU A N 1
ATOM 2093 C CA . LEU A 1 294 ? -1.622 -1.621 -2.584 1.00 98.12 294 LEU A CA 1
ATOM 2094 C C . LEU A 1 294 ? -0.385 -1.783 -1.692 1.00 98.12 294 LEU A C 1
ATOM 2096 O O . LEU A 1 294 ? -0.450 -1.614 -0.472 1.00 98.12 294 LEU A O 1
ATOM 2100 N N . HIS A 1 295 ? 0.753 -2.049 -2.320 1.00 97.75 295 HIS A N 1
ATOM 2101 C CA . HIS A 1 295 ? 2.076 -2.040 -1.703 1.00 97.75 295 HIS A CA 1
ATOM 2102 C C . HIS A 1 295 ? 2.996 -1.089 -2.475 1.00 97.75 295 HIS A C 1
ATOM 2104 O O . HIS A 1 295 ? 3.186 -1.271 -3.679 1.00 97.75 295 HIS A O 1
ATOM 2110 N N . GLY A 1 296 ? 3.560 -0.099 -1.778 1.00 96.19 296 GLY A N 1
ATOM 2111 C CA . GLY A 1 296 ? 4.574 0.825 -2.301 1.00 96.19 296 GLY A CA 1
ATOM 2112 C C . GLY A 1 296 ? 5.829 0.088 -2.741 1.00 96.19 296 GLY A C 1
ATOM 2113 O O . GLY A 1 296 ? 6.232 0.148 -3.897 1.00 96.19 296 GLY A O 1
ATOM 2114 N N . GLY A 1 297 ? 6.366 -0.741 -1.845 1.00 93.56 297 GLY A N 1
ATOM 2115 C CA . GLY A 1 297 ? 7.690 -1.315 -2.012 1.00 93.56 297 GLY A CA 1
ATOM 2116 C C . GLY A 1 297 ? 8.769 -0.381 -1.473 1.00 93.56 297 GLY A C 1
ATOM 2117 O O . GLY A 1 297 ? 8.854 -0.167 -0.266 1.00 93.56 297 GLY A O 1
ATOM 2118 N N . ALA A 1 298 ? 9.698 0.065 -2.305 1.00 92.38 298 ALA A N 1
ATOM 2119 C CA . ALA A 1 298 ? 10.873 0.795 -1.868 1.00 92.38 298 ALA A CA 1
ATOM 2120 C C . ALA A 1 298 ? 11.004 2.143 -2.571 1.00 92.38 298 ALA A C 1
ATOM 2122 O O . ALA A 1 298 ? 11.781 2.271 -3.502 1.00 92.38 298 ALA A O 1
ATOM 2123 N N . GLY A 1 299 ? 10.464 3.218 -2.025 1.00 93.69 299 GLY A N 1
ATOM 2124 C CA . GLY A 1 299 ? 10.708 4.549 -2.565 1.00 93.69 299 GLY A CA 1
ATOM 2125 C C . GLY A 1 299 ? 9.926 5.611 -1.840 1.00 93.69 299 GLY A C 1
ATOM 2126 O O . GLY A 1 299 ? 9.475 5.398 -0.736 1.00 93.69 299 GLY A O 1
ATOM 2127 N N . ASP A 1 300 ? 9.853 6.816 -2.400 1.00 95.69 300 ASP A N 1
ATOM 2128 C CA . ASP A 1 300 ? 8.892 7.799 -1.888 1.00 95.69 300 ASP A CA 1
ATOM 2129 C C . ASP A 1 300 ? 7.608 7.649 -2.733 1.00 95.69 300 ASP A C 1
ATOM 2131 O O . ASP A 1 300 ? 7.566 8.223 -3.833 1.00 95.69 300 ASP A O 1
ATOM 2135 N N . ASP A 1 301 ? 6.609 6.902 -2.250 1.00 98.00 301 ASP A N 1
ATOM 2136 C CA . ASP A 1 301 ? 5.448 6.448 -3.034 1.00 98.00 301 ASP A CA 1
ATOM 2137 C C . ASP A 1 301 ? 4.156 7.213 -2.722 1.00 98.00 301 ASP A C 1
ATOM 2139 O O . ASP A 1 301 ? 3.829 7.547 -1.577 1.00 98.00 301 ASP A O 1
ATOM 2143 N N . ALA A 1 302 ? 3.386 7.504 -3.771 1.00 98.31 302 ALA A N 1
ATOM 2144 C CA . ALA A 1 302 ? 2.109 8.202 -3.692 1.00 98.31 302 ALA A CA 1
ATOM 2145 C C . ALA A 1 302 ? 0.946 7.223 -3.917 1.00 98.31 302 ALA A C 1
ATOM 2147 O O . ALA A 1 302 ? 0.693 6.813 -5.049 1.00 98.31 302 ALA A O 1
ATOM 2148 N N . LEU A 1 303 ? 0.226 6.881 -2.845 1.00 98.69 303 LEU A N 1
ATOM 2149 C CA . LEU A 1 303 ? -0.836 5.874 -2.854 1.00 98.69 303 LEU A CA 1
ATOM 2150 C C . LEU A 1 303 ? -2.199 6.519 -2.592 1.00 98.69 303 LEU A C 1
ATOM 2152 O O . LEU A 1 303 ? -2.362 7.311 -1.656 1.00 98.69 303 LEU A O 1
ATOM 2156 N N . LEU A 1 304 ? -3.187 6.145 -3.397 1.00 98.19 304 LEU A N 1
ATOM 2157 C CA . LEU A 1 304 ? -4.591 6.495 -3.221 1.00 98.19 304 LEU A CA 1
ATOM 2158 C C . LEU A 1 304 ? -5.440 5.235 -3.412 1.00 98.19 304 LEU A C 1
ATOM 2160 O O . LEU A 1 304 ? -5.321 4.602 -4.456 1.00 98.19 304 LEU A O 1
ATOM 2164 N N . GLY A 1 305 ? -6.285 4.875 -2.444 1.00 96.50 305 GLY A N 1
ATOM 2165 C CA . GLY A 1 305 ? -7.237 3.767 -2.624 1.00 96.50 305 GLY A CA 1
ATOM 2166 C C . GLY A 1 305 ? -8.303 4.091 -3.676 1.00 96.50 305 GLY A C 1
ATOM 2167 O O . GLY A 1 305 ? -8.601 3.285 -4.545 1.00 96.50 305 GLY A O 1
ATOM 2168 N N . ALA A 1 306 ? -8.735 5.353 -3.732 1.00 94.44 306 ALA A N 1
ATOM 2169 C CA . ALA A 1 306 ? -9.670 5.839 -4.742 1.00 94.44 306 ALA A CA 1
ATOM 2170 C C . ALA A 1 306 ? -9.170 5.781 -6.200 1.00 94.44 306 ALA A C 1
ATOM 2172 O O . ALA A 1 306 ? -7.982 5.886 -6.515 1.00 94.44 306 ALA A O 1
ATOM 2173 N N . GLU A 1 307 ? -10.140 5.812 -7.111 1.00 92.00 307 GLU A N 1
ATOM 2174 C CA . GLU A 1 307 ? -9.932 5.917 -8.554 1.00 92.00 307 GLU A CA 1
ATOM 2175 C C . GLU A 1 307 ? -9.133 7.168 -8.984 1.00 92.00 307 GLU A C 1
ATOM 2177 O O . GLU A 1 307 ? -9.372 8.305 -8.542 1.00 92.00 307 GLU A O 1
ATOM 2182 N N . ALA A 1 308 ? -8.251 6.975 -9.969 1.00 93.88 308 ALA A N 1
ATOM 2183 C CA . ALA A 1 308 ? -7.368 8.000 -10.507 1.00 93.88 308 ALA A CA 1
ATOM 2184 C C . ALA A 1 308 ? -8.164 9.213 -11.015 1.00 93.88 308 ALA A C 1
ATOM 2186 O O . ALA A 1 308 ? -9.074 9.063 -11.830 1.00 93.88 308 ALA A O 1
ATOM 2187 N N . PRO A 1 309 ? -7.867 10.452 -10.600 1.00 93.19 309 PRO A N 1
ATOM 2188 C CA . PRO A 1 309 ? -8.646 11.616 -11.014 1.00 93.19 309 PRO A CA 1
ATOM 2189 C C . PRO A 1 309 ? -8.605 11.862 -12.535 1.00 93.19 309 PRO A C 1
ATOM 2191 O O . PRO A 1 309 ? -7.572 11.771 -13.191 1.00 93.19 309 PRO A O 1
ATOM 2194 N N . MET A 1 310 ? -9.742 12.290 -13.099 1.00 92.06 310 MET A N 1
ATOM 2195 C CA . MET A 1 310 ? -9.864 12.684 -14.519 1.00 92.06 310 MET A CA 1
ATOM 2196 C C . MET A 1 310 ? -9.057 13.936 -14.899 1.00 92.06 310 MET A C 1
ATOM 2198 O O . MET A 1 310 ? -8.936 14.260 -16.079 1.00 92.06 310 MET A O 1
ATOM 2202 N N . SER A 1 311 ? -8.617 14.709 -13.907 1.00 93.75 311 SER A N 1
ATOM 2203 C CA . SER A 1 311 ? -7.736 15.857 -14.095 1.00 93.75 311 SER A CA 1
ATOM 2204 C C . SER A 1 311 ? -6.994 16.135 -12.799 1.00 93.75 311 SER A C 1
ATOM 2206 O O . SER A 1 311 ? -7.603 16.482 -11.777 1.00 93.75 311 SER A O 1
ATOM 2208 N N . SER A 1 312 ? -5.679 16.009 -12.867 1.00 95.94 312 SER A N 1
ATOM 2209 C CA . SER A 1 312 ? -4.762 16.118 -11.744 1.00 95.94 312 SER A CA 1
ATOM 2210 C C . SER A 1 312 ? -3.361 16.459 -12.210 1.00 95.94 312 SER A C 1
ATOM 2212 O O . SER A 1 312 ? -2.976 16.297 -13.369 1.00 95.94 312 SER A O 1
ATOM 2214 N N . TYR A 1 313 ? -2.607 17.006 -11.267 1.00 96.25 313 TYR A N 1
ATOM 2215 C CA . TYR A 1 313 ? -1.333 17.621 -11.541 1.00 96.25 313 TYR A CA 1
ATOM 2216 C C . TYR A 1 313 ? -0.336 17.303 -10.436 1.00 96.25 313 TYR A C 1
ATOM 2218 O O . TYR A 1 313 ? -0.673 17.255 -9.251 1.00 96.25 313 TYR A O 1
ATOM 2226 N N . ALA A 1 314 ? 0.914 17.155 -10.843 1.00 94.69 314 ALA A N 1
ATOM 2227 C CA . ALA A 1 314 ? 2.051 16.884 -9.992 1.00 94.69 314 ALA A CA 1
ATOM 2228 C C . ALA A 1 314 ? 3.175 17.893 -10.251 1.00 94.69 314 ALA A C 1
ATOM 2230 O O . ALA A 1 314 ? 3.195 18.640 -11.237 1.00 94.69 314 ALA A O 1
ATOM 2231 N N . ASP A 1 315 ? 4.139 17.881 -9.346 1.00 93.56 315 ASP A N 1
ATOM 2232 C CA . ASP A 1 315 ? 5.441 18.499 -9.527 1.00 93.56 315 ASP A CA 1
ATOM 2233 C C . ASP A 1 315 ? 6.512 17.407 -9.526 1.00 93.56 315 ASP A C 1
ATOM 2235 O O . ASP A 1 315 ? 6.264 16.272 -9.136 1.00 93.56 315 ASP A O 1
ATOM 2239 N N . SER A 1 316 ? 7.713 17.752 -9.971 1.00 91.81 316 SER A N 1
ATOM 2240 C CA . SER A 1 316 ? 8.872 16.867 -9.959 1.00 91.81 316 SER A CA 1
ATOM 2241 C C . SER A 1 316 ? 9.949 17.463 -9.071 1.00 91.81 316 SER A C 1
ATOM 2243 O O . SER A 1 316 ? 10.256 18.657 -9.169 1.00 91.81 316 SER A O 1
ATOM 2245 N N . TYR A 1 317 ? 10.562 16.638 -8.233 1.00 93.06 317 TYR A N 1
ATOM 2246 C CA . TYR A 1 317 ? 11.579 17.068 -7.287 1.00 93.06 317 TYR A CA 1
ATOM 2247 C C . TYR A 1 317 ? 12.861 16.260 -7.451 1.00 93.06 317 TYR A C 1
ATOM 2249 O O . TYR A 1 317 ? 12.882 15.139 -7.949 1.00 93.06 317 TYR A O 1
ATOM 2257 N N . ASN A 1 318 ? 13.979 16.849 -7.033 1.00 90.44 318 ASN A N 1
ATOM 2258 C CA . ASN A 1 318 ? 15.187 16.068 -6.796 1.00 90.44 318 ASN A CA 1
ATOM 2259 C C . ASN A 1 318 ? 15.136 15.391 -5.419 1.00 90.44 318 ASN A C 1
ATOM 2261 O O . ASN A 1 318 ? 14.354 15.778 -4.555 1.00 90.44 318 ASN A O 1
ATOM 2265 N N . ALA A 1 319 ? 16.085 14.490 -5.161 1.00 88.38 319 ALA A N 1
ATOM 2266 C CA . ALA A 1 319 ? 16.219 13.786 -3.883 1.00 88.38 319 ALA A CA 1
ATOM 2267 C C . ALA A 1 319 ? 16.434 14.685 -2.640 1.00 88.38 319 ALA A C 1
ATOM 2269 O O . ALA A 1 319 ? 16.522 14.168 -1.532 1.00 88.38 319 ALA A O 1
ATOM 2270 N N . ALA A 1 320 ? 16.575 16.008 -2.784 1.00 90.19 320 ALA A N 1
ATOM 2271 C CA . ALA A 1 320 ? 16.636 16.954 -1.665 1.00 90.19 320 ALA A CA 1
ATOM 2272 C C . ALA A 1 320 ? 15.300 17.695 -1.420 1.00 90.19 320 ALA A C 1
ATOM 2274 O O . ALA A 1 320 ? 15.250 18.593 -0.569 1.00 90.19 320 ALA A O 1
ATOM 2275 N N . GLY A 1 321 ? 14.247 17.365 -2.176 1.00 90.62 321 GLY A N 1
ATOM 2276 C CA . GLY A 1 321 ? 12.943 18.032 -2.150 1.00 90.62 321 GLY A CA 1
ATOM 2277 C C . GLY A 1 321 ? 12.941 19.396 -2.849 1.00 90.62 321 GLY A C 1
ATOM 2278 O O . GLY A 1 321 ? 12.147 20.274 -2.523 1.00 90.62 321 GLY A O 1
ATOM 2279 N N . THR A 1 322 ? 13.875 19.642 -3.775 1.00 91.62 322 THR A N 1
ATOM 2280 C CA . THR A 1 322 ? 13.889 20.875 -4.583 1.00 91.62 322 THR A CA 1
ATOM 2281 C C . THR A 1 322 ? 13.179 20.639 -5.908 1.00 91.62 322 THR A C 1
ATOM 2283 O O . THR A 1 322 ? 13.587 19.759 -6.664 1.00 91.62 322 THR A O 1
ATOM 2286 N N . GLN A 1 323 ? 12.164 21.454 -6.199 1.00 91.69 323 GLN A N 1
ATOM 2287 C CA . GLN A 1 323 ? 11.365 21.372 -7.425 1.00 91.69 323 GLN A CA 1
ATOM 2288 C C . GLN A 1 323 ? 12.238 21.561 -8.679 1.00 91.69 323 GLN A C 1
ATOM 2290 O O . GLN A 1 323 ? 13.056 22.485 -8.752 1.00 91.69 323 GLN A O 1
ATOM 2295 N N . LEU A 1 324 ? 12.052 20.694 -9.672 1.00 90.25 324 LEU A N 1
ATOM 2296 C CA . LEU A 1 324 ? 12.778 20.664 -10.943 1.00 90.25 324 LEU A CA 1
ATOM 2297 C C . LEU A 1 324 ? 12.028 21.396 -12.065 1.00 90.25 324 LEU A C 1
ATOM 2299 O O . LEU A 1 324 ? 12.655 21.993 -12.941 1.00 90.25 324 LEU A O 1
ATOM 2303 N N . ASN A 1 325 ? 10.698 21.410 -12.016 1.00 89.44 325 ASN A N 1
ATOM 2304 C CA . ASN A 1 325 ? 9.795 22.007 -13.005 1.00 89.44 325 ASN A CA 1
ATOM 2305 C C . ASN A 1 325 ? 9.277 23.397 -12.584 1.00 89.44 325 ASN A C 1
ATOM 2307 O O . ASN A 1 325 ? 8.101 23.711 -12.722 1.00 89.44 325 ASN A O 1
ATOM 2311 N N . ALA A 1 326 ? 10.154 24.265 -12.075 1.00 81.25 326 ALA A N 1
ATOM 2312 C CA . ALA A 1 326 ? 9.734 25.575 -11.576 1.00 81.25 326 ALA A CA 1
ATOM 2313 C C . ALA A 1 326 ? 9.013 26.422 -12.651 1.00 81.25 326 ALA A C 1
ATOM 2315 O O . ALA A 1 326 ? 9.591 26.760 -13.690 1.00 81.25 326 ALA A O 1
ATOM 2316 N N . GLY A 1 327 ? 7.776 26.835 -12.355 1.00 84.44 327 GLY A N 1
ATOM 2317 C CA . GLY A 1 327 ? 6.985 27.746 -13.189 1.00 84.44 327 GLY A CA 1
ATOM 2318 C C . GLY A 1 327 ? 5.925 27.089 -14.078 1.00 84.44 327 GLY A C 1
ATOM 2319 O O . GLY A 1 327 ? 5.273 27.818 -14.829 1.00 84.44 327 GLY A O 1
ATOM 2320 N N . PHE A 1 328 ? 5.738 25.769 -14.000 1.00 90.62 328 PHE A N 1
ATOM 2321 C CA . PHE A 1 328 ? 4.594 25.057 -14.578 1.00 90.62 328 PHE A CA 1
ATOM 2322 C C . PHE A 1 328 ? 4.299 23.772 -13.792 1.00 90.62 328 PHE A C 1
ATOM 2324 O O . PHE A 1 328 ? 5.214 23.180 -13.233 1.00 90.62 328 PHE A O 1
ATOM 2331 N N . VAL A 1 329 ? 3.045 23.321 -13.793 1.00 93.38 329 VAL A N 1
ATOM 2332 C CA . VAL A 1 329 ? 2.642 22.010 -13.253 1.00 93.38 329 VAL A CA 1
ATOM 2333 C C . VAL A 1 329 ? 2.658 20.936 -14.336 1.00 93.38 329 VAL A C 1
ATOM 2335 O O . VAL A 1 329 ? 2.450 21.240 -15.514 1.00 93.38 329 VAL A O 1
ATOM 2338 N N . ILE A 1 330 ? 2.911 19.695 -13.938 1.00 94.25 330 ILE A N 1
ATOM 2339 C CA . ILE A 1 330 ? 2.897 18.523 -14.812 1.00 94.25 330 ILE A CA 1
ATOM 2340 C C . ILE A 1 330 ? 1.515 17.883 -14.702 1.00 94.25 330 ILE A C 1
ATOM 2342 O O . ILE A 1 330 ? 1.055 17.630 -13.597 1.00 94.25 330 ILE A O 1
ATOM 2346 N N . GLU A 1 331 ? 0.841 17.664 -15.825 1.00 95.31 331 GLU A N 1
ATOM 2347 C CA . GLU A 1 331 ? -0.405 16.891 -15.854 1.00 95.31 331 GLU A CA 1
ATOM 2348 C C . GLU A 1 331 ? -0.061 15.411 -15.655 1.00 95.31 331 GLU A C 1
ATOM 2350 O O . GLU A 1 331 ? 0.872 14.909 -16.285 1.00 95.31 331 GLU A O 1
ATOM 2355 N N . SER A 1 332 ? -0.738 14.773 -14.707 1.00 95.00 332 SER A N 1
ATOM 2356 C CA . SER A 1 332 ? -0.556 13.370 -14.330 1.00 95.00 332 SER A CA 1
ATOM 2357 C C . SER A 1 332 ? -1.910 12.887 -13.843 1.00 95.00 332 SER A C 1
ATOM 2359 O O . SER A 1 332 ? -2.230 12.999 -12.659 1.00 95.00 332 SER A O 1
ATOM 2361 N N . ASP A 1 333 ? -2.754 12.520 -14.800 1.00 95.25 333 ASP A N 1
ATOM 2362 C CA . ASP A 1 333 ? -4.160 12.163 -14.611 1.00 95.25 333 ASP A CA 1
ATOM 2363 C C . ASP A 1 333 ? -4.508 10.918 -15.419 1.00 95.25 333 ASP A C 1
ATOM 2365 O O . ASP A 1 333 ? -3.705 10.483 -16.239 1.00 95.25 333 ASP A O 1
ATOM 2369 N N . PHE A 1 334 ? -5.698 10.350 -15.219 1.00 94.62 334 PHE A N 1
ATOM 2370 C CA . PHE A 1 334 ? -6.092 9.116 -15.910 1.00 94.62 334 PHE A CA 1
ATOM 2371 C C . PHE A 1 334 ? -5.954 9.203 -17.446 1.00 94.62 334 PHE A C 1
ATOM 2373 O O . PHE A 1 334 ? -5.624 8.223 -18.106 1.00 94.62 334 PHE A O 1
ATOM 2380 N N . ALA A 1 335 ? -6.208 10.371 -18.049 1.00 93.19 335 ALA A N 1
ATOM 2381 C CA . ALA A 1 335 ? -6.143 10.546 -19.503 1.00 93.19 335 ALA A CA 1
ATOM 2382 C C . ALA A 1 335 ? -4.731 10.888 -20.015 1.00 93.19 335 ALA A C 1
ATOM 2384 O O . ALA A 1 335 ? -4.445 10.714 -21.204 1.00 93.19 335 ALA A O 1
ATOM 2385 N N . HIS A 1 336 ? -3.868 11.398 -19.139 1.00 94.94 336 HIS A N 1
ATOM 2386 C CA . HIS A 1 336 ? 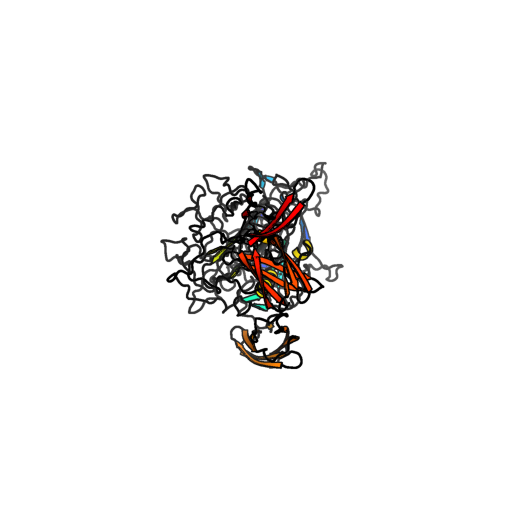-2.477 11.751 -19.399 1.00 94.94 336 HIS A CA 1
ATOM 2387 C C . HIS A 1 336 ? -1.596 11.221 -18.257 1.00 94.94 336 HIS A C 1
ATOM 2389 O O . HIS A 1 336 ? -1.000 12.013 -17.516 1.00 94.94 336 HIS A O 1
ATOM 2395 N N . PRO A 1 337 ? -1.527 9.889 -18.094 1.00 94.56 337 PRO A N 1
ATOM 2396 C CA . PRO A 1 337 ? -0.777 9.267 -17.014 1.00 94.56 337 PRO A CA 1
ATOM 2397 C C . PRO A 1 337 ? 0.710 9.570 -17.199 1.00 94.56 337 PRO A C 1
ATOM 2399 O O . PRO A 1 337 ? 1.266 9.452 -18.297 1.00 94.56 337 PRO A O 1
ATOM 2402 N N . TYR A 1 338 ? 1.363 10.021 -16.134 1.00 93.56 338 TYR A N 1
ATOM 2403 C CA . TYR A 1 338 ? 2.789 10.316 -16.184 1.00 93.56 338 TYR A CA 1
ATOM 2404 C C . TYR A 1 338 ? 3.385 10.424 -14.787 1.00 93.56 338 TYR A C 1
ATOM 2406 O O . TYR A 1 338 ? 2.994 11.295 -14.007 1.00 93.56 338 TYR A O 1
ATOM 2414 N N . ASN A 1 339 ? 4.399 9.613 -14.506 1.00 93.56 339 ASN A N 1
ATOM 2415 C CA . ASN A 1 339 ? 5.188 9.727 -13.292 1.00 93.56 339 ASN A CA 1
ATOM 2416 C C . ASN A 1 339 ? 6.562 10.376 -13.587 1.00 93.56 339 ASN A C 1
ATOM 2418 O O . ASN A 1 339 ? 7.416 9.784 -14.258 1.00 93.56 339 ASN A O 1
ATOM 2422 N N . PRO A 1 340 ? 6.814 11.619 -13.125 1.00 89.19 340 PRO A N 1
ATOM 2423 C CA . PRO A 1 340 ? 8.105 12.280 -13.299 1.00 89.19 340 PRO A CA 1
ATOM 2424 C C . PRO A 1 340 ? 9.204 11.812 -12.321 1.00 89.19 340 PRO A C 1
ATOM 2426 O O . PRO A 1 340 ? 10.304 12.383 -12.365 1.00 89.19 340 PRO A O 1
ATOM 2429 N N . GLY A 1 341 ? 8.931 10.846 -11.440 1.00 88.69 341 GLY A N 1
ATOM 2430 C CA . GLY A 1 341 ? 9.825 10.338 -10.397 1.00 88.69 341 GLY A CA 1
ATOM 2431 C C . GLY A 1 341 ? 9.406 10.805 -9.006 1.00 88.69 341 GLY A C 1
ATOM 2432 O O . GLY A 1 341 ? 8.249 10.692 -8.637 1.00 88.69 341 GLY A O 1
ATOM 2433 N N . ASN A 1 342 ? 10.322 11.403 -8.236 1.00 90.75 342 ASN A N 1
ATOM 2434 C CA . ASN A 1 342 ? 10.018 11.897 -6.885 1.00 90.75 342 ASN A CA 1
ATOM 2435 C C . ASN A 1 342 ? 8.971 13.036 -6.919 1.00 90.75 342 ASN A C 1
ATOM 2437 O O . ASN A 1 342 ? 9.326 14.214 -7.065 1.00 90.75 342 ASN A O 1
ATOM 2441 N N . VAL A 1 343 ? 7.688 12.677 -6.821 1.00 93.12 343 VAL A N 1
ATOM 2442 C CA . VAL A 1 343 ? 6.518 13.572 -6.914 1.00 93.12 343 VAL A CA 1
ATOM 2443 C C . VAL A 1 343 ? 6.105 14.169 -5.576 1.00 93.12 343 VAL A C 1
ATOM 2445 O O . VAL A 1 343 ? 5.550 15.270 -5.534 1.00 93.12 343 VAL A O 1
ATOM 2448 N N . LEU A 1 344 ? 6.406 13.483 -4.474 1.00 95.94 344 LEU A N 1
ATOM 2449 C CA . LEU A 1 344 ? 6.070 13.942 -3.125 1.00 95.94 344 LEU A CA 1
ATOM 2450 C C . LEU A 1 344 ? 7.040 15.018 -2.619 1.00 95.94 344 LEU A C 1
ATOM 2452 O O . LEU A 1 344 ? 6.704 15.847 -1.759 1.00 95.94 344 LEU A O 1
ATOM 2456 N N . GLY A 1 345 ? 8.254 15.040 -3.173 1.00 94.38 345 GLY A N 1
ATOM 2457 C CA . GLY A 1 345 ? 9.256 16.058 -2.898 1.00 94.38 345 GLY A CA 1
ATOM 2458 C C . GLY A 1 345 ? 9.712 16.067 -1.449 1.00 94.38 345 GLY A C 1
ATOM 2459 O O . GLY A 1 345 ? 9.957 17.148 -0.899 1.00 94.38 345 GLY A O 1
ATOM 2460 N N . TYR A 1 346 ? 9.812 14.892 -0.820 1.00 94.56 346 TYR A N 1
ATOM 2461 C CA . TYR A 1 346 ? 10.283 14.791 0.552 1.00 94.56 346 TYR A CA 1
ATOM 2462 C C . TYR A 1 346 ? 11.659 15.451 0.698 1.00 94.56 346 TYR A C 1
ATOM 2464 O O . TYR A 1 346 ? 12.619 15.172 -0.027 1.00 94.56 346 TYR A O 1
ATOM 2472 N N . SER A 1 347 ? 11.769 16.362 1.663 1.00 92.88 347 SER A N 1
ATOM 2473 C CA . SER A 1 347 ? 12.994 17.105 1.926 1.00 92.88 347 SER A CA 1
ATOM 2474 C C . SER A 1 347 ? 13.651 16.645 3.229 1.00 92.88 347 SER A C 1
ATOM 2476 O O . SER A 1 347 ? 13.182 17.030 4.305 1.00 92.88 347 SER A O 1
ATOM 2478 N N . PRO A 1 348 ? 14.820 15.976 3.178 1.00 88.62 348 PRO A N 1
ATOM 2479 C CA . PRO A 1 348 ? 15.553 15.558 4.381 1.00 88.62 348 PRO A CA 1
ATOM 2480 C C . PRO A 1 348 ? 15.960 16.721 5.292 1.00 88.62 348 PRO A C 1
ATOM 2482 O O . PRO A 1 348 ? 16.152 16.563 6.494 1.00 88.62 348 PRO A O 1
ATOM 2485 N N . ALA A 1 349 ? 16.111 17.924 4.727 1.00 89.94 349 ALA A N 1
ATOM 2486 C CA . ALA A 1 349 ? 16.491 19.111 5.485 1.00 89.94 349 ALA A CA 1
ATOM 2487 C C . ALA A 1 349 ? 15.354 19.629 6.375 1.00 89.94 349 ALA A C 1
ATOM 2489 O O . ALA A 1 349 ? 15.611 20.201 7.437 1.00 89.94 349 ALA A O 1
ATOM 2490 N N . THR A 1 350 ? 14.108 19.472 5.926 1.00 89.00 350 THR A N 1
ATOM 2491 C CA . THR A 1 350 ? 12.923 19.950 6.651 1.00 89.00 350 THR A CA 1
ATOM 2492 C C . THR A 1 350 ? 12.108 18.821 7.265 1.00 89.00 350 THR A C 1
ATOM 2494 O O . THR A 1 350 ? 11.280 19.102 8.135 1.00 89.00 350 THR A O 1
ATOM 2497 N N . THR A 1 351 ? 12.384 17.571 6.882 1.00 89.00 351 THR A N 1
ATOM 2498 C CA . THR A 1 351 ? 11.623 16.363 7.222 1.00 89.00 351 THR A CA 1
ATOM 2499 C C . THR A 1 351 ? 10.158 16.500 6.811 1.00 89.00 351 THR A C 1
ATOM 2501 O O . THR A 1 351 ? 9.284 16.357 7.655 1.00 89.00 351 THR A O 1
ATOM 2504 N N . LYS A 1 352 ? 9.874 16.965 5.587 1.00 91.12 352 LYS A N 1
ATOM 2505 C CA . LYS A 1 352 ? 8.509 17.251 5.103 1.00 91.12 352 LYS A CA 1
ATOM 2506 C C . LYS A 1 352 ? 8.383 17.025 3.602 1.00 91.12 352 LYS A C 1
ATOM 2508 O O . LYS A 1 352 ? 9.330 17.312 2.869 1.00 91.12 352 LYS A O 1
ATOM 2513 N N . PHE A 1 353 ? 7.184 16.633 3.183 1.00 95.12 353 PHE A N 1
ATOM 2514 C CA . PHE A 1 353 ? 6.734 16.663 1.794 1.00 95.12 353 PHE A CA 1
ATOM 2515 C C . PHE A 1 353 ? 6.547 18.089 1.286 1.00 95.12 353 PHE A C 1
ATOM 2517 O O . PHE A 1 353 ? 6.221 19.000 2.055 1.00 95.12 353 PHE A O 1
ATOM 2524 N N . ALA A 1 354 ? 6.740 18.285 -0.016 1.00 94.06 354 ALA A N 1
ATOM 2525 C CA . ALA A 1 354 ? 6.742 19.611 -0.622 1.00 94.06 354 ALA A CA 1
ATOM 2526 C C . ALA A 1 354 ? 5.369 20.296 -0.558 1.00 94.06 354 ALA A C 1
ATOM 2528 O O . ALA A 1 354 ? 5.292 21.498 -0.291 1.00 94.06 354 ALA A O 1
ATOM 2529 N N . GLN A 1 355 ? 4.298 19.525 -0.766 1.00 93.94 355 GLN A N 1
ATOM 2530 C CA . GLN A 1 355 ? 2.922 20.031 -0.780 1.00 93.94 355 GLN A CA 1
ATOM 2531 C C . GLN A 1 355 ? 2.239 19.984 0.599 1.00 93.94 355 GLN A C 1
ATOM 2533 O O . GLN A 1 355 ? 1.130 20.489 0.765 1.00 93.94 355 GLN A O 1
ATOM 2538 N N . TYR A 1 356 ? 2.910 19.457 1.628 1.00 93.75 356 TYR A N 1
ATOM 2539 C CA . TYR A 1 356 ? 2.389 19.456 2.994 1.00 93.75 356 TYR A CA 1
ATOM 2540 C C . TYR A 1 356 ? 2.699 20.776 3.724 1.00 93.75 356 TYR A C 1
ATOM 2542 O O . TYR A 1 356 ? 3.852 21.090 4.039 1.00 93.75 356 TYR A O 1
ATOM 2550 N N . ASP A 1 357 ? 1.660 21.541 4.079 1.00 91.56 357 ASP A N 1
ATOM 2551 C CA . ASP A 1 357 ? 1.792 22.741 4.916 1.00 91.56 357 ASP A CA 1
ATOM 2552 C C . ASP A 1 357 ? 1.280 22.515 6.339 1.00 91.56 357 ASP A C 1
ATOM 2554 O O . ASP A 1 357 ? 0.094 22.622 6.634 1.00 91.56 357 ASP A O 1
ATOM 2558 N N . ALA A 1 358 ? 2.212 22.351 7.271 1.00 89.19 358 ALA A N 1
ATOM 2559 C CA . ALA A 1 358 ? 1.929 22.198 8.697 1.00 89.19 358 ALA A CA 1
ATOM 2560 C C . ALA A 1 358 ? 1.136 23.339 9.366 1.00 89.19 358 ALA A C 1
ATOM 2562 O O . ALA A 1 358 ? 0.648 23.167 10.483 1.00 89.19 358 ALA A O 1
ATOM 2563 N N . ASN A 1 359 ? 1.041 24.523 8.751 1.00 87.88 359 ASN A N 1
ATOM 2564 C CA . ASN A 1 359 ? 0.220 25.620 9.280 1.00 87.88 359 ASN A CA 1
ATOM 2565 C C . ASN A 1 359 ? -1.235 25.566 8.796 1.00 87.88 359 ASN A C 1
ATOM 2567 O O . ASN A 1 359 ? -2.063 26.337 9.283 1.00 87.88 359 ASN A O 1
ATOM 2571 N N . ASP A 1 360 ? -1.532 24.714 7.819 1.00 88.56 360 ASP A N 1
ATOM 2572 C CA . ASP A 1 360 ? -2.848 24.541 7.207 1.00 88.56 360 ASP A CA 1
ATOM 2573 C C . ASP A 1 360 ? -3.038 23.079 6.756 1.00 88.56 360 ASP A C 1
ATOM 2575 O O . ASP A 1 360 ? -3.329 22.834 5.587 1.00 88.56 360 ASP A O 1
ATOM 2579 N N . PRO A 1 361 ? -2.812 22.100 7.655 1.00 89.06 361 PRO A N 1
ATOM 2580 C CA . PRO A 1 361 ? -2.443 20.749 7.240 1.00 89.06 361 PRO A CA 1
ATOM 2581 C C . PRO A 1 361 ? -3.622 19.868 6.820 1.00 89.06 361 PRO A C 1
ATOM 2583 O O . PRO A 1 361 ? -3.399 18.812 6.253 1.00 89.06 361 PRO A O 1
ATOM 2586 N N . LEU A 1 362 ? -4.860 20.284 7.105 1.00 90.31 362 LEU A N 1
ATOM 2587 C CA . LEU A 1 362 ? -6.059 19.535 6.713 1.00 90.31 362 LEU A CA 1
ATOM 2588 C C . LEU A 1 362 ? -6.522 19.888 5.294 1.00 90.31 362 LEU A C 1
ATOM 2590 O O . LEU A 1 362 ? -7.261 19.133 4.675 1.00 90.31 362 LEU A O 1
ATOM 2594 N N . ARG A 1 363 ? -6.131 21.060 4.780 1.00 90.75 363 ARG A N 1
ATOM 2595 C CA . ARG A 1 363 ? -6.679 21.608 3.537 1.00 90.75 363 ARG A CA 1
ATOM 2596 C C . ARG A 1 363 ? -6.412 20.671 2.353 1.00 90.75 363 ARG A C 1
ATOM 2598 O O . ARG A 1 363 ? -5.264 20.307 2.116 1.00 90.75 363 ARG A O 1
ATOM 2605 N N . LYS A 1 364 ? -7.440 20.454 1.525 1.00 92.19 364 LYS A N 1
ATOM 2606 C CA . LYS A 1 364 ? -7.309 19.852 0.192 1.00 92.19 364 LYS A CA 1
ATOM 2607 C C . LYS A 1 364 ? -6.241 20.559 -0.635 1.00 92.19 364 LYS A C 1
ATOM 2609 O O . LYS A 1 364 ? -6.225 21.792 -0.750 1.00 92.19 364 LYS A O 1
ATOM 2614 N N . ILE A 1 365 ? -5.367 19.778 -1.246 1.00 94.56 365 ILE A N 1
ATOM 2615 C CA . ILE A 1 365 ? -4.207 20.316 -1.944 1.00 94.56 365 ILE A CA 1
ATOM 2616 C C . ILE A 1 365 ? -4.638 20.785 -3.324 1.00 94.56 365 ILE A C 1
ATOM 2618 O O . ILE A 1 365 ? -5.158 20.030 -4.135 1.00 94.56 365 ILE A O 1
ATOM 2622 N N . LEU A 1 366 ? -4.420 22.066 -3.595 1.00 94.56 366 LEU A N 1
ATOM 2623 C CA . LEU A 1 366 ? -4.616 22.650 -4.913 1.00 94.56 366 LEU A CA 1
ATOM 2624 C C . LEU A 1 366 ? -3.325 23.330 -5.332 1.00 94.56 366 LEU A C 1
ATOM 2626 O O . LEU A 1 366 ? -2.706 24.024 -4.524 1.00 94.56 366 LEU A O 1
ATOM 2630 N N . LEU A 1 367 ? -2.953 23.194 -6.597 1.00 94.06 367 LEU A N 1
ATOM 2631 C CA . LEU A 1 367 ? -1.765 23.820 -7.157 1.00 94.06 367 LEU A CA 1
ATOM 2632 C C . LEU A 1 367 ? -2.129 25.085 -7.937 1.00 94.06 367 LEU A C 1
ATOM 2634 O O . LEU A 1 367 ? -3.146 25.182 -8.628 1.00 94.06 367 LEU A O 1
ATOM 2638 N N . SER A 1 368 ? -1.278 26.092 -7.818 1.00 93.00 368 SER A N 1
ATOM 2639 C CA . SER A 1 368 ? -1.251 27.241 -8.716 1.00 93.00 368 SER A CA 1
ATOM 2640 C C . SER A 1 368 ? -0.588 26.839 -10.036 1.00 93.00 368 SER A C 1
ATOM 2642 O O . SER A 1 368 ? 0.080 25.815 -10.127 1.00 93.00 368 SER A O 1
ATOM 2644 N N . ALA A 1 369 ? -0.718 27.671 -11.072 1.00 91.38 369 ALA A N 1
ATOM 2645 C CA . ALA A 1 369 ? -0.117 27.391 -12.381 1.00 91.38 369 ALA A CA 1
ATOM 2646 C C . ALA A 1 369 ? 1.418 27.242 -12.363 1.00 91.38 369 ALA A C 1
ATOM 2648 O O . ALA A 1 369 ? 1.982 26.769 -13.341 1.00 91.38 369 ALA A O 1
ATOM 2649 N N . ASP A 1 370 ? 2.085 27.670 -11.290 1.00 88.19 370 ASP A N 1
ATOM 2650 C CA . ASP A 1 370 ? 3.531 27.570 -11.091 1.00 88.19 370 ASP A CA 1
ATOM 2651 C C . ASP A 1 370 ? 3.967 26.395 -10.189 1.00 88.19 370 ASP A C 1
ATOM 2653 O O . ASP A 1 370 ? 5.157 26.298 -9.887 1.00 88.19 370 ASP A O 1
ATOM 2657 N N . GLY A 1 371 ? 3.034 25.532 -9.761 1.00 87.81 371 GLY A N 1
ATOM 2658 C CA . GLY A 1 371 ? 3.279 24.383 -8.869 1.00 87.81 371 GLY A CA 1
ATOM 2659 C C . GLY A 1 371 ? 3.214 24.704 -7.375 1.00 87.81 371 GLY A C 1
ATOM 2660 O O . GLY A 1 371 ? 3.302 23.826 -6.524 1.00 87.81 371 GLY A O 1
ATOM 2661 N N . THR A 1 372 ? 3.009 25.968 -7.002 1.00 90.56 372 THR A N 1
ATOM 2662 C CA . THR A 1 372 ? 2.901 26.333 -5.583 1.00 90.56 372 THR A CA 1
ATOM 2663 C C . THR A 1 372 ? 1.501 26.087 -5.020 1.00 90.56 372 THR A C 1
ATOM 2665 O O . THR A 1 372 ? 0.501 26.259 -5.720 1.00 90.56 372 THR A O 1
ATOM 2668 N N . LEU A 1 373 ? 1.406 25.771 -3.724 1.00 91.81 373 LEU A N 1
ATOM 2669 C CA . LEU A 1 373 ? 0.128 25.601 -3.023 1.00 91.81 373 LEU A CA 1
ATOM 2670 C C . LEU A 1 373 ? -0.809 26.809 -3.195 1.00 91.81 373 LEU A C 1
ATOM 2672 O O . LEU A 1 373 ? -0.514 27.932 -2.770 1.00 91.81 373 LEU A O 1
ATOM 2676 N N . SER A 1 374 ? -1.994 26.567 -3.749 1.00 91.38 374 SER A N 1
ATOM 2677 C CA . SER A 1 374 ? -3.086 27.531 -3.830 1.00 91.38 374 SER A CA 1
ATOM 2678 C C . SER A 1 374 ? -4.004 27.425 -2.616 1.00 91.38 374 SER A C 1
ATOM 2680 O O . SER A 1 374 ? -4.737 26.459 -2.421 1.00 91.38 374 SER A O 1
ATOM 2682 N N . LYS A 1 375 ? -4.059 28.502 -1.831 1.00 88.69 375 LYS A N 1
ATOM 2683 C CA . LYS A 1 375 ? -4.962 28.622 -0.670 1.00 88.69 375 LYS A CA 1
ATOM 2684 C C . LYS A 1 375 ? -6.251 29.385 -0.961 1.00 88.69 375 LYS A C 1
ATOM 2686 O O . LYS A 1 375 ? -6.990 29.746 -0.048 1.00 88.69 375 LYS A O 1
ATOM 2691 N N . SER A 1 376 ? -6.505 29.689 -2.231 1.00 84.25 376 SER A N 1
ATOM 2692 C CA . SER A 1 376 ? -7.654 30.502 -2.647 1.00 84.25 376 SER A CA 1
ATOM 2693 C C . SER A 1 376 ? -8.966 29.712 -2.735 1.00 84.25 376 SER A C 1
ATOM 2695 O O . SER A 1 376 ? -10.020 30.321 -2.908 1.00 84.25 376 SER A O 1
ATOM 2697 N N . GLY A 1 377 ? -8.904 28.379 -2.623 1.00 79.56 377 GLY A N 1
ATOM 2698 C CA . GLY A 1 377 ? -10.021 27.478 -2.934 1.00 79.56 377 GLY A CA 1
ATOM 2699 C C . GLY A 1 377 ? -10.249 27.295 -4.439 1.00 79.56 377 GLY A C 1
ATOM 2700 O O . GLY A 1 377 ? -11.260 26.738 -4.843 1.00 79.56 377 GLY A O 1
ATOM 2701 N N . THR A 1 378 ? -9.331 27.793 -5.271 1.00 83.69 378 THR A N 1
ATOM 2702 C CA . THR A 1 378 ? -9.314 27.593 -6.724 1.00 83.69 378 THR A CA 1
ATOM 2703 C C . THR A 1 378 ? -7.905 27.214 -7.156 1.00 83.69 378 THR A C 1
ATOM 2705 O O . THR A 1 378 ? -6.940 27.785 -6.647 1.00 83.69 378 THR A O 1
ATOM 2708 N N . GLY A 1 379 ? -7.763 26.276 -8.079 1.00 90.88 379 GLY A N 1
ATOM 2709 C CA . GLY A 1 379 ? -6.464 25.800 -8.542 1.00 90.88 379 GLY A CA 1
ATOM 2710 C C . GLY A 1 379 ? -6.607 24.508 -9.328 1.00 90.88 379 GLY A C 1
ATOM 2711 O O . GLY A 1 379 ? -7.722 24.079 -9.621 1.00 90.88 379 GLY A O 1
ATOM 2712 N N . TYR A 1 380 ? -5.468 23.927 -9.660 1.00 94.25 380 TYR A N 1
ATOM 2713 C CA . TYR A 1 380 ? -5.348 22.610 -10.261 1.00 94.25 380 TYR A CA 1
ATOM 2714 C C . TYR A 1 380 ? -5.411 21.542 -9.168 1.00 94.25 380 TYR A C 1
ATOM 2716 O O . TYR A 1 380 ? -4.825 21.735 -8.102 1.00 94.25 380 TYR A O 1
ATOM 2724 N N . ASN A 1 381 ? -6.133 20.447 -9.405 1.00 94.56 381 ASN A N 1
ATOM 2725 C CA . ASN A 1 381 ? -6.171 19.335 -8.458 1.00 94.56 381 ASN A CA 1
ATOM 2726 C C . ASN A 1 381 ? -4.791 18.692 -8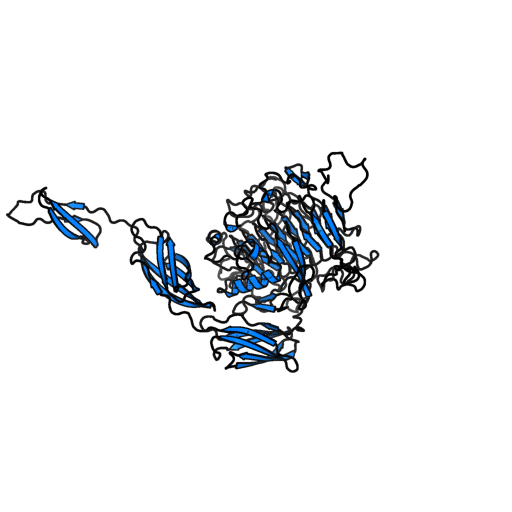.358 1.00 94.56 381 ASN A C 1
ATOM 2728 O O . ASN A 1 381 ? -4.126 18.497 -9.371 1.00 94.56 381 ASN A O 1
ATOM 2732 N N . TRP A 1 382 ? -4.369 18.377 -7.141 1.00 96.19 382 TRP A N 1
ATOM 2733 C CA . TRP A 1 382 ? -3.173 17.576 -6.934 1.00 96.19 382 TRP A CA 1
ATOM 2734 C C . TRP A 1 382 ? -3.477 16.083 -7.119 1.00 96.19 382 TRP A C 1
ATOM 2736 O O . TRP A 1 382 ? -4.639 15.689 -7.046 1.00 96.19 382 TRP A O 1
ATOM 2746 N N . LEU A 1 383 ? -2.446 15.282 -7.385 1.00 95.62 383 LEU A N 1
ATOM 2747 C CA . LEU A 1 383 ? -2.567 13.894 -7.840 1.00 95.62 383 LEU A CA 1
ATOM 2748 C C . LEU A 1 383 ? -3.274 12.938 -6.864 1.00 95.62 383 LEU A C 1
ATOM 2750 O O . LEU A 1 383 ? -3.961 12.048 -7.344 1.00 95.62 383 LEU A O 1
ATOM 2754 N N . LEU A 1 384 ? -3.178 13.146 -5.542 1.00 97.06 384 LEU A N 1
ATOM 2755 C CA . LEU A 1 384 ? -3.896 12.335 -4.536 1.00 97.06 384 LEU A CA 1
ATOM 2756 C C . LEU A 1 384 ? -5.225 12.966 -4.080 1.00 97.06 384 LEU A C 1
ATOM 2758 O O . LEU A 1 384 ? -5.763 12.626 -3.028 1.00 97.06 384 LEU A O 1
ATOM 2762 N N . ASN A 1 385 ? -5.753 13.940 -4.827 1.00 95.75 385 ASN A N 1
ATOM 2763 C CA . ASN A 1 385 ? -7.141 14.346 -4.633 1.00 95.75 385 ASN A CA 1
ATOM 2764 C C . ASN A 1 385 ? -8.063 13.361 -5.353 1.00 95.75 385 ASN A C 1
ATOM 2766 O O . ASN A 1 385 ? -7.836 13.059 -6.521 1.00 95.75 385 ASN A O 1
ATOM 2770 N N . PHE A 1 386 ? -9.179 13.021 -4.718 1.00 94.19 386 PHE A N 1
ATOM 2771 C CA . PHE A 1 386 ? -10.216 12.171 -5.296 1.00 94.19 386 PHE A CA 1
ATOM 2772 C C . PHE A 1 386 ? -11.594 12.847 -5.290 1.00 94.19 386 PHE A C 1
ATOM 2774 O O . PHE A 1 386 ? -11.778 13.944 -4.737 1.00 94.19 386 PHE A O 1
ATOM 2781 N N . ASP A 1 387 ? -12.552 12.202 -5.956 1.00 90.62 387 ASP A N 1
ATOM 2782 C CA . ASP A 1 387 ? -13.964 12.573 -5.963 1.00 90.62 387 ASP A CA 1
ATOM 2783 C C . ASP A 1 387 ? -14.745 11.654 -5.013 1.00 90.62 387 ASP A C 1
ATOM 2785 O O . ASP A 1 387 ? -15.165 10.567 -5.388 1.00 90.62 387 ASP A O 1
ATOM 2789 N N . ALA A 1 388 ? -15.010 12.129 -3.794 1.00 89.56 388 ALA A N 1
ATOM 2790 C CA . ALA A 1 388 ? -15.779 11.406 -2.772 1.00 89.56 388 ALA A CA 1
ATOM 2791 C C . ALA A 1 388 ? -17.255 11.132 -3.149 1.00 89.56 388 ALA A C 1
ATOM 2793 O O . ALA A 1 388 ? -18.057 10.685 -2.324 1.00 89.56 388 ALA A O 1
ATOM 2794 N N . THR A 1 389 ? -17.675 11.516 -4.357 1.00 85.31 389 THR A N 1
ATOM 2795 C CA . THR A 1 389 ? -19.016 11.254 -4.893 1.00 85.31 389 THR A CA 1
ATOM 2796 C C . THR A 1 389 ? -19.062 10.076 -5.853 1.00 85.31 389 THR A C 1
ATOM 2798 O O . THR A 1 389 ? -20.152 9.686 -6.289 1.00 85.31 389 THR A O 1
ATOM 2801 N N . GLU A 1 390 ? -17.891 9.546 -6.186 1.00 81.94 390 GLU A N 1
ATOM 2802 C CA . GLU A 1 390 ? -17.701 8.435 -7.094 1.00 81.94 390 GLU A CA 1
ATOM 2803 C C . GLU A 1 390 ? -17.926 7.088 -6.405 1.00 81.94 390 GLU A C 1
ATOM 2805 O O . GLU A 1 390 ? -17.931 6.980 -5.183 1.00 81.94 390 GLU A O 1
ATOM 2810 N N . GLY A 1 391 ? -18.195 6.070 -7.217 1.00 79.38 391 GLY A N 1
ATOM 2811 C CA . GLY A 1 391 ? -18.450 4.728 -6.734 1.00 79.38 391 GLY A CA 1
ATOM 2812 C C . GLY A 1 391 ? -19.902 4.459 -6.317 1.00 79.38 391 GLY A C 1
ATOM 2813 O O . GLY A 1 391 ? -20.808 5.303 -6.429 1.00 79.38 391 GLY A O 1
ATOM 2814 N N . PRO A 1 392 ? -20.187 3.211 -5.931 1.00 73.69 392 PRO A N 1
ATOM 2815 C CA . PRO A 1 392 ? -21.482 2.782 -5.425 1.00 73.69 392 PRO A CA 1
ATOM 2816 C C . PRO A 1 392 ? -21.853 3.431 -4.102 1.00 73.69 392 PRO A C 1
ATOM 2818 O O . PRO A 1 392 ? -21.015 3.891 -3.350 1.00 73.69 392 PRO A O 1
ATOM 2821 N N . LEU A 1 393 ? -23.143 3.390 -3.769 1.00 75.38 393 LEU A N 1
ATOM 2822 C CA . LEU A 1 393 ? -23.572 3.746 -2.424 1.00 75.38 393 LEU A CA 1
ATOM 2823 C C . LEU A 1 393 ? -23.315 2.588 -1.464 1.00 75.38 393 LEU A C 1
ATOM 2825 O O . LEU A 1 393 ? -23.847 1.496 -1.669 1.00 75.38 393 LEU A O 1
ATOM 2829 N N . ASP A 1 394 ? -22.633 2.873 -0.362 1.00 72.25 394 ASP A N 1
ATOM 2830 C CA . ASP A 1 394 ? -22.471 1.946 0.742 1.00 72.25 394 ASP A CA 1
ATOM 2831 C C . ASP A 1 394 ? -23.843 1.544 1.310 1.00 72.25 394 ASP A C 1
ATOM 2833 O O . ASP A 1 394 ? -24.584 2.331 1.920 1.00 72.25 394 ASP A O 1
ATOM 2837 N N . ALA A 1 395 ? -24.199 0.282 1.079 1.00 60.97 395 ALA A N 1
ATOM 2838 C CA . ALA A 1 395 ? -25.443 -0.310 1.546 1.00 60.97 395 ALA A CA 1
ATOM 2839 C C . ALA A 1 395 ? -25.316 -0.964 2.934 1.00 60.97 395 ALA A C 1
ATOM 2841 O O . ALA A 1 395 ? -26.339 -1.314 3.534 1.00 60.97 395 ALA A O 1
ATOM 2842 N N . GLN A 1 396 ? -24.096 -1.145 3.445 1.00 66.62 396 GLN A N 1
ATOM 2843 C CA . GLN A 1 396 ? -23.802 -1.839 4.696 1.00 66.62 396 GLN A CA 1
ATOM 2844 C C . GLN A 1 396 ? -24.076 -0.952 5.911 1.00 66.62 396 GLN A C 1
ATOM 2846 O O . GLN A 1 396 ? -24.702 -1.404 6.876 1.00 66.62 396 GLN A O 1
ATOM 2851 N N . TRP A 1 397 ? -23.664 0.315 5.861 1.00 64.50 397 TRP A N 1
ATOM 2852 C CA . TRP A 1 397 ? -23.794 1.246 6.994 1.00 64.50 397 TRP A CA 1
ATOM 2853 C C . TRP A 1 397 ? -25.048 2.122 6.920 1.00 64.50 397 TRP A C 1
ATOM 2855 O O . TRP A 1 397 ? -25.342 2.904 7.833 1.00 64.50 397 TRP A O 1
ATOM 2865 N N . PHE A 1 398 ? -25.858 1.936 5.875 1.00 64.81 398 PHE A N 1
ATOM 2866 C CA . PHE A 1 398 ? -27.125 2.628 5.702 1.00 64.81 398 PHE A CA 1
ATOM 2867 C C . PHE A 1 398 ? -28.158 2.219 6.765 1.00 64.81 398 PHE A C 1
ATOM 2869 O O . PHE A 1 398 ? -28.619 1.078 6.845 1.00 64.81 398 PHE A O 1
ATOM 2876 N N . THR A 1 399 ? -28.604 3.186 7.569 1.00 64.81 399 THR A N 1
ATOM 2877 C CA . THR A 1 399 ? -29.669 2.985 8.563 1.00 64.81 399 THR A CA 1
ATOM 2878 C C . THR A 1 399 ? -30.647 4.159 8.558 1.00 64.81 399 THR A C 1
ATOM 2880 O O . THR A 1 399 ? -30.433 5.173 7.908 1.00 64.81 399 THR A O 1
ATOM 2883 N N . ALA A 1 400 ? -31.720 4.100 9.354 1.00 59.91 400 ALA A N 1
ATOM 2884 C CA . ALA A 1 400 ? -32.586 5.272 9.546 1.00 59.91 400 ALA A CA 1
ATOM 2885 C C . ALA A 1 400 ? -31.848 6.499 10.137 1.00 59.91 400 ALA A C 1
ATOM 2887 O O . ALA A 1 400 ? -32.386 7.605 10.085 1.00 59.91 400 ALA A O 1
ATOM 2888 N N . SER A 1 401 ? -30.654 6.298 10.710 1.00 69.94 401 SER A N 1
ATOM 2889 C CA . SER A 1 401 ? -29.822 7.333 11.333 1.00 69.94 401 SER A CA 1
ATOM 2890 C C . SER A 1 401 ? -28.638 7.784 10.468 1.00 69.94 401 SER A C 1
ATOM 2892 O O . SER A 1 401 ? -28.080 8.838 10.758 1.00 69.94 401 SER A O 1
ATOM 2894 N N . TYR A 1 402 ? -28.268 7.020 9.435 1.00 72.12 402 TYR A N 1
ATOM 2895 C CA . TYR A 1 402 ? -27.083 7.255 8.601 1.00 72.12 402 TYR A CA 1
ATOM 2896 C C . TYR A 1 402 ? -27.457 7.132 7.127 1.00 72.12 402 TYR A C 1
ATOM 2898 O O . TYR A 1 402 ? -28.066 6.140 6.730 1.00 72.12 402 TYR A O 1
ATOM 2906 N N . ALA A 1 403 ? -27.138 8.154 6.331 1.00 75.06 403 ALA A N 1
ATOM 2907 C CA . ALA A 1 403 ? -27.362 8.117 4.891 1.00 75.06 403 ALA A CA 1
ATOM 2908 C C . ALA A 1 403 ? -26.363 7.163 4.222 1.00 75.06 403 ALA A C 1
ATOM 2910 O O . ALA A 1 403 ? -25.242 7.024 4.701 1.00 75.06 403 ALA A O 1
ATOM 2911 N N . ALA A 1 404 ? -26.778 6.537 3.121 1.00 74.94 404 ALA A N 1
ATOM 2912 C CA . ALA A 1 404 ? -25.859 5.818 2.252 1.00 74.94 404 ALA A CA 1
ATOM 2913 C C . ALA A 1 404 ? -24.972 6.855 1.553 1.00 74.94 404 ALA A C 1
ATOM 2915 O O . ALA A 1 404 ? -25.505 7.832 1.010 1.00 74.94 404 ALA A O 1
ATOM 2916 N N . LEU A 1 405 ? -23.658 6.667 1.617 1.00 80.56 405 LEU A N 1
ATOM 2917 C CA . LEU A 1 405 ? -22.670 7.534 0.983 1.00 80.56 405 LEU A CA 1
ATOM 2918 C C . LEU A 1 405 ? -21.923 6.753 -0.098 1.00 80.56 405 LEU A C 1
ATOM 2920 O O . LEU A 1 405 ? -21.884 5.528 -0.002 1.00 80.56 405 LEU A O 1
ATOM 2924 N N . PRO A 1 406 ? -21.419 7.429 -1.141 1.00 82.38 406 PRO A N 1
ATOM 2925 C CA . PRO A 1 406 ? -20.541 6.795 -2.109 1.00 82.38 406 PRO A CA 1
ATOM 2926 C C . PRO A 1 406 ? -19.298 6.206 -1.431 1.00 82.38 406 PRO A C 1
ATOM 2928 O O . PRO A 1 406 ? -18.861 6.737 -0.407 1.00 82.38 406 PRO A O 1
ATOM 2931 N N . THR A 1 407 ? -18.816 5.096 -1.974 1.00 84.81 407 THR A N 1
ATOM 2932 C CA . THR A 1 407 ? -17.617 4.374 -1.550 1.00 84.81 407 THR A CA 1
ATOM 2933 C C . THR A 1 407 ? -16.911 3.863 -2.800 1.00 84.81 407 THR A C 1
ATOM 2935 O O . THR A 1 407 ? -17.574 3.370 -3.710 1.00 84.81 407 THR A O 1
ATOM 2938 N N . ASP A 1 408 ? -15.603 4.015 -2.847 1.00 86.88 408 ASP A N 1
ATOM 2939 C CA . ASP A 1 408 ? -14.660 3.347 -3.739 1.00 86.88 408 ASP A CA 1
ATOM 2940 C C . ASP A 1 408 ? -14.324 1.962 -3.196 1.00 86.88 408 ASP A C 1
ATOM 2942 O O . ASP A 1 408 ? -14.466 1.016 -3.954 1.00 86.88 408 ASP A O 1
ATOM 2946 N N . GLY A 1 409 ? -14.049 1.806 -1.903 1.00 85.38 409 GLY A N 1
ATOM 2947 C CA . GLY A 1 409 ? -13.554 0.532 -1.390 1.00 85.38 409 GLY A CA 1
ATOM 2948 C C . GLY A 1 409 ? -13.429 0.456 0.120 1.00 85.38 409 GLY A C 1
ATOM 2949 O O . GLY A 1 409 ? -13.865 1.338 0.847 1.00 85.38 409 GLY A O 1
ATOM 2950 N N . ASN A 1 410 ? -12.879 -0.645 0.618 1.00 87.56 410 ASN A N 1
ATOM 2951 C CA . ASN A 1 410 ? -12.212 -0.722 1.914 1.00 87.56 410 ASN A CA 1
ATOM 2952 C C . ASN A 1 410 ? -10.785 -1.187 1.642 1.00 87.56 410 ASN A C 1
ATOM 2954 O O . ASN A 1 410 ? -10.475 -2.386 1.691 1.00 87.56 410 ASN A O 1
ATOM 2958 N N . ASP A 1 411 ? -9.922 -0.227 1.366 1.00 93.00 411 ASP A N 1
ATOM 2959 C CA . ASP A 1 411 ? -8.622 -0.492 0.787 1.00 93.00 411 ASP A CA 1
ATOM 2960 C C . ASP A 1 411 ? -7.592 -0.832 1.854 1.00 93.00 411 ASP A C 1
ATOM 2962 O O . ASP A 1 411 ? -7.714 -0.550 3.055 1.00 93.00 411 ASP A O 1
ATOM 2966 N N . THR A 1 412 ? -6.535 -1.502 1.424 1.00 95.06 412 THR A N 1
ATOM 2967 C CA . THR A 1 412 ? -5.376 -1.802 2.255 1.00 95.06 412 THR A CA 1
ATOM 2968 C C . THR A 1 412 ? -4.124 -1.314 1.582 1.00 95.06 412 THR A C 1
ATOM 2970 O O . THR A 1 412 ? -3.817 -1.714 0.470 1.00 95.06 412 THR A O 1
ATOM 2973 N N . MET A 1 413 ? -3.376 -0.482 2.293 1.00 97.50 413 MET A N 1
ATOM 2974 C CA . MET A 1 413 ? -2.188 0.163 1.766 1.00 97.50 413 MET A CA 1
ATOM 2975 C C . MET A 1 413 ? -1.006 -0.038 2.704 1.00 97.50 413 MET A C 1
ATOM 2977 O O . MET A 1 413 ? -1.102 0.234 3.907 1.00 97.50 413 MET A O 1
ATOM 2981 N N . PHE A 1 414 ? 0.114 -0.455 2.130 1.00 97.75 414 PHE A N 1
ATOM 2982 C CA . PHE A 1 414 ? 1.419 -0.496 2.772 1.00 97.75 414 PHE A CA 1
ATOM 2983 C C . PHE A 1 414 ? 2.358 0.469 2.039 1.00 97.75 414 PHE A C 1
ATOM 2985 O O . PHE A 1 414 ? 2.546 0.334 0.834 1.00 97.75 414 PHE A O 1
ATOM 2992 N N . GLY A 1 415 ? 2.911 1.458 2.748 1.00 96.06 415 GLY A N 1
ATOM 2993 C CA . GLY A 1 415 ? 3.959 2.345 2.220 1.00 96.06 415 GLY A CA 1
ATOM 2994 C C . GLY A 1 415 ? 5.322 1.652 2.129 1.00 96.06 415 GLY A C 1
ATOM 2995 O O . GLY A 1 415 ? 6.091 1.909 1.218 1.00 96.06 415 GLY A O 1
ATOM 2996 N N . ASP A 1 416 ? 5.559 0.657 2.991 1.00 92.88 416 ASP A N 1
ATOM 2997 C CA . ASP A 1 416 ? 6.766 -0.172 3.011 1.00 92.88 416 ASP A CA 1
ATOM 2998 C C . ASP A 1 416 ? 8.057 0.619 3.337 1.00 92.88 416 ASP A C 1
ATOM 3000 O O . ASP A 1 416 ? 8.176 1.126 4.456 1.00 92.88 416 ASP A O 1
ATOM 3004 N N . LEU A 1 417 ? 9.096 0.620 2.489 1.00 91.69 417 LEU A N 1
ATOM 3005 C CA . LEU A 1 417 ? 10.367 1.312 2.763 1.00 91.69 417 LEU A CA 1
ATOM 3006 C C . LEU A 1 417 ? 10.414 2.658 2.042 1.00 91.69 417 LEU A C 1
ATOM 3008 O O . LEU A 1 417 ? 10.847 2.716 0.893 1.00 91.69 417 LEU A O 1
ATOM 3012 N N . GLY A 1 418 ? 10.140 3.754 2.743 1.00 92.06 418 GLY A N 1
ATOM 3013 C CA . GLY A 1 418 ? 9.880 4.974 2.005 1.00 92.06 418 GLY A CA 1
ATOM 3014 C C . GLY A 1 418 ? 9.593 6.234 2.785 1.00 92.06 418 GLY A C 1
ATOM 3015 O O . GLY A 1 418 ? 9.748 6.329 3.995 1.00 92.06 418 GLY A O 1
ATOM 3016 N N . HIS A 1 419 ? 9.290 7.294 2.055 1.00 94.56 419 HIS A N 1
ATOM 3017 C CA . HIS A 1 419 ? 8.601 8.437 2.636 1.00 94.56 419 HIS A CA 1
ATOM 3018 C C . HIS A 1 419 ? 7.315 8.594 1.863 1.00 94.56 419 HIS A C 1
ATOM 3020 O O . HIS A 1 419 ? 7.289 9.270 0.829 1.00 94.56 419 HIS A O 1
ATOM 3026 N N . ASP A 1 420 ? 6.259 8.006 2.397 1.00 97.44 420 ASP A N 1
ATOM 3027 C CA . ASP A 1 420 ? 5.088 7.718 1.589 1.00 97.44 420 ASP A CA 1
ATOM 3028 C C . ASP A 1 420 ? 3.941 8.650 1.937 1.00 97.44 420 ASP A C 1
ATOM 3030 O O . ASP A 1 420 ? 3.814 9.177 3.053 1.00 97.44 420 ASP A O 1
ATOM 3034 N N . TRP A 1 421 ? 3.094 8.896 0.946 1.00 98.25 421 TRP A N 1
ATOM 3035 C CA . TRP A 1 421 ? 1.859 9.636 1.136 1.00 98.25 421 TRP A CA 1
ATOM 3036 C C . TRP A 1 421 ? 0.691 8.753 0.732 1.00 98.25 421 TRP A C 1
ATOM 3038 O O . TRP A 1 421 ? 0.423 8.564 -0.451 1.00 98.25 421 TRP A O 1
ATOM 3048 N N . LEU A 1 422 ? -0.014 8.255 1.745 1.00 98.62 422 LEU A N 1
ATOM 3049 C CA . LEU A 1 422 ? -1.161 7.371 1.611 1.00 98.62 422 LEU A CA 1
ATOM 3050 C C . LEU A 1 422 ? -2.440 8.174 1.848 1.00 98.62 422 LEU A C 1
ATOM 3052 O O . LEU A 1 422 ? -2.559 8.914 2.834 1.00 98.62 422 LEU A O 1
ATOM 3056 N N . VAL A 1 423 ? -3.406 8.030 0.952 1.00 98.31 423 VAL A N 1
ATOM 3057 C CA . VAL A 1 423 ? -4.754 8.581 1.089 1.00 98.31 423 VAL A CA 1
ATOM 3058 C C . VAL A 1 423 ? -5.741 7.432 0.942 1.00 98.31 423 VAL A C 1
ATOM 3060 O O . VAL A 1 423 ? -5.705 6.748 -0.072 1.00 98.31 423 VAL A O 1
ATOM 3063 N N . GLY A 1 424 ? -6.600 7.246 1.949 1.00 95.12 424 GLY A N 1
ATOM 3064 C CA . GLY A 1 424 ? -7.639 6.209 1.960 1.00 95.12 424 GLY A CA 1
ATOM 3065 C C . GLY A 1 424 ? -8.462 6.208 0.679 1.00 95.12 424 GLY A C 1
ATOM 3066 O O . GLY A 1 424 ? -8.359 5.301 -0.130 1.00 95.12 424 GLY A O 1
ATOM 3067 N N . GLY A 1 425 ? -9.135 7.327 0.431 1.00 94.31 425 GLY A N 1
ATOM 3068 C CA . GLY A 1 425 ? -10.293 7.318 -0.450 1.00 94.31 425 GLY A CA 1
ATOM 3069 C C . GLY A 1 425 ? -11.530 7.387 0.427 1.00 94.31 425 GLY A C 1
ATOM 3070 O O . GLY A 1 425 ? -11.448 7.907 1.540 1.00 94.31 425 GLY A O 1
ATOM 3071 N N . THR A 1 426 ? -12.672 6.955 -0.085 1.00 90.50 426 THR A N 1
ATOM 3072 C CA . THR A 1 426 ? -13.872 6.762 0.737 1.00 90.50 426 THR A CA 1
ATOM 3073 C C . THR A 1 426 ? -13.899 5.359 1.362 1.00 90.50 426 THR A C 1
ATOM 3075 O O . THR A 1 426 ? -13.216 4.452 0.934 1.00 90.50 426 THR A O 1
ATOM 3078 N N . GLY A 1 427 ? -14.765 5.132 2.344 1.00 86.19 427 GLY A N 1
ATOM 3079 C CA . GLY A 1 427 ? -14.956 3.783 2.873 1.00 86.19 427 GLY A CA 1
ATOM 3080 C C . GLY A 1 427 ? -14.193 3.546 4.172 1.00 86.19 427 GLY A C 1
ATOM 3081 O O . GLY A 1 427 ? -14.253 4.353 5.099 1.00 86.19 427 GLY A O 1
ATOM 3082 N N . ARG A 1 428 ? -13.637 2.346 4.351 1.00 87.56 428 ARG A N 1
ATOM 3083 C CA . ARG A 1 428 ? -12.998 1.965 5.626 1.00 87.56 428 ARG A CA 1
ATOM 3084 C C . ARG A 1 428 ? -11.634 1.367 5.385 1.00 87.56 428 ARG A C 1
ATOM 3086 O O . ARG A 1 428 ? -11.461 0.144 5.419 1.00 87.56 428 ARG A O 1
ATOM 3093 N N . ASP A 1 429 ? -10.663 2.245 5.251 1.00 92.44 429 ASP A N 1
ATOM 3094 C CA . ASP A 1 429 ? -9.350 1.890 4.754 1.00 92.44 429 ASP A CA 1
ATOM 3095 C C . ASP A 1 429 ? -8.390 1.529 5.881 1.00 92.44 429 ASP A C 1
ATOM 3097 O O . ASP A 1 429 ? -8.536 1.908 7.055 1.00 92.44 429 ASP A O 1
ATOM 3101 N N . LYS A 1 430 ? -7.365 0.761 5.525 1.00 93.44 430 LYS A N 1
ATOM 3102 C CA . LYS A 1 430 ? -6.274 0.372 6.416 1.00 93.44 430 LYS A CA 1
ATOM 3103 C C . LYS A 1 430 ? -4.955 0.797 5.803 1.00 93.44 430 LYS A C 1
ATOM 3105 O O . LYS A 1 430 ? -4.515 0.243 4.806 1.00 93.44 430 LYS A O 1
ATOM 3110 N N . MET A 1 431 ? -4.299 1.744 6.456 1.00 96.75 431 MET A N 1
ATOM 3111 C CA . MET A 1 431 ? -3.016 2.288 6.027 1.00 96.75 431 MET A CA 1
ATOM 3112 C C . MET A 1 431 ? -1.909 1.935 7.016 1.00 96.75 431 MET A C 1
ATOM 3114 O O . MET A 1 431 ? -2.029 2.177 8.226 1.00 96.75 431 MET A O 1
ATOM 3118 N N . TYR A 1 432 ? -0.806 1.430 6.480 1.00 96.75 432 TYR A N 1
ATOM 3119 C CA . TYR A 1 432 ? 0.438 1.153 7.184 1.00 96.75 432 TYR A CA 1
ATOM 3120 C C . TYR A 1 432 ? 1.551 1.967 6.520 1.00 96.75 432 TYR A C 1
ATOM 3122 O O . TYR A 1 432 ? 1.857 1.723 5.362 1.00 96.75 432 TYR A O 1
ATOM 3130 N N . GLY A 1 433 ? 2.126 2.945 7.227 1.00 94.50 433 GLY A N 1
ATOM 3131 C CA . GLY A 1 433 ? 3.193 3.797 6.675 1.00 94.50 433 GLY A CA 1
ATOM 3132 C C . GLY A 1 433 ? 4.477 3.009 6.433 1.00 94.50 433 GLY A C 1
ATOM 3133 O O . GLY A 1 433 ? 4.986 2.981 5.327 1.00 94.50 433 GLY A O 1
ATOM 3134 N N . GLY A 1 434 ? 4.899 2.233 7.432 1.00 92.19 434 GLY A N 1
ATOM 3135 C CA . GLY A 1 434 ? 6.070 1.373 7.312 1.00 92.19 434 GLY A CA 1
ATOM 3136 C C . GLY A 1 434 ? 7.318 2.061 7.839 1.00 92.19 434 GLY A C 1
ATOM 3137 O O . GLY A 1 434 ? 7.404 2.331 9.039 1.00 92.19 434 GLY A O 1
ATOM 3138 N N . TRP A 1 435 ? 8.339 2.238 7.011 1.00 89.88 435 TRP A N 1
ATOM 3139 C CA . TRP A 1 435 ? 9.619 2.823 7.397 1.00 89.88 435 TRP A CA 1
ATOM 3140 C C . TRP A 1 435 ? 9.865 4.162 6.714 1.00 89.88 435 TRP A C 1
ATOM 3142 O O . TRP A 1 435 ? 10.388 4.189 5.611 1.00 89.88 435 TRP A O 1
ATOM 3152 N N . GLY A 1 436 ? 9.739 5.242 7.476 1.00 89.44 436 GLY A N 1
ATOM 3153 C CA . GLY A 1 436 ? 10.211 6.579 7.152 1.00 89.44 436 GLY A CA 1
ATOM 3154 C C . GLY A 1 436 ? 9.199 7.636 7.577 1.00 89.44 436 GLY A C 1
ATOM 3155 O O . GLY A 1 436 ? 8.320 7.398 8.382 1.00 89.44 436 GLY A O 1
ATOM 3156 N N . ASP A 1 437 ? 9.402 8.890 7.184 1.00 91.75 437 ASP A N 1
ATOM 3157 C CA . ASP A 1 437 ? 8.484 9.958 7.574 1.00 91.75 437 ASP A CA 1
ATOM 3158 C C . ASP A 1 437 ? 7.241 9.977 6.669 1.00 91.75 437 ASP A C 1
ATOM 3160 O O . ASP A 1 437 ? 7.218 10.721 5.683 1.00 91.75 437 ASP A O 1
ATOM 3164 N N . ASP A 1 438 ? 6.193 9.263 7.070 1.00 95.31 438 ASP A N 1
ATOM 3165 C CA . ASP A 1 438 ? 5.007 9.064 6.228 1.00 95.31 438 ASP A CA 1
ATOM 3166 C C . ASP A 1 438 ? 3.884 10.078 6.504 1.00 95.31 438 ASP A C 1
ATOM 3168 O O . ASP A 1 438 ? 3.819 10.746 7.551 1.00 95.31 438 ASP A O 1
ATOM 3172 N N . LEU A 1 439 ? 2.964 10.222 5.550 1.00 96.94 439 LEU A N 1
ATOM 3173 C CA . LEU A 1 439 ? 1.718 10.969 5.706 1.00 96.94 439 LEU A CA 1
ATOM 3174 C C . LEU A 1 439 ? 0.534 10.081 5.327 1.00 96.94 439 LEU A C 1
ATOM 3176 O O . LEU A 1 439 ? 0.356 9.734 4.168 1.00 96.94 439 LEU A O 1
ATOM 3180 N N . LEU A 1 440 ? -0.299 9.760 6.315 1.00 97.81 440 LEU A N 1
ATOM 3181 C CA . LEU A 1 440 ? -1.485 8.926 6.157 1.00 97.81 440 LEU A CA 1
ATOM 3182 C C . LEU A 1 440 ? -2.729 9.800 6.338 1.00 97.81 440 LEU A C 1
ATOM 3184 O O . LEU A 1 440 ? -2.917 10.422 7.393 1.00 97.81 440 LEU A O 1
ATOM 3188 N N . ASN A 1 441 ? -3.567 9.861 5.309 1.00 96.56 441 ASN A N 1
ATOM 3189 C CA . ASN A 1 441 ? -4.771 10.679 5.280 1.00 96.56 441 ASN A CA 1
ATOM 3190 C C . ASN A 1 441 ? -6.030 9.804 5.239 1.00 96.56 441 ASN A C 1
ATOM 3192 O O . ASN A 1 441 ? -6.458 9.382 4.168 1.00 96.56 441 ASN A O 1
ATOM 3196 N N . ALA A 1 442 ? -6.605 9.569 6.421 1.00 94.12 442 ALA A N 1
ATOM 3197 C CA . ALA A 1 442 ? -7.880 8.885 6.645 1.00 94.12 442 ALA A CA 1
ATOM 3198 C C . ALA A 1 442 ? -9.036 9.887 6.546 1.00 94.12 442 ALA A C 1
ATOM 3200 O O . ALA A 1 442 ? -9.692 10.220 7.533 1.00 94.12 442 ALA A O 1
ATOM 3201 N N . ASP A 1 443 ? -9.148 10.540 5.393 1.00 92.81 443 ASP A N 1
ATOM 3202 C CA . ASP A 1 443 ? -10.216 11.496 5.155 1.00 92.81 443 ASP A CA 1
ATOM 3203 C C . ASP A 1 443 ? -10.926 11.216 3.844 1.00 92.81 443 ASP A C 1
ATOM 3205 O O . ASP A 1 443 ? -10.436 11.582 2.776 1.00 92.81 443 ASP A O 1
ATOM 3209 N N . ASP A 1 444 ? -12.127 10.667 3.980 1.00 91.56 444 ASP A N 1
ATOM 3210 C CA . ASP A 1 444 ? -13.062 10.318 2.916 1.00 91.56 444 ASP A CA 1
ATOM 3211 C C . ASP A 1 444 ? -13.638 11.483 2.126 1.00 91.56 444 ASP A C 1
ATOM 3213 O O . ASP A 1 444 ? -14.289 11.288 1.101 1.00 91.56 444 ASP A O 1
ATOM 3217 N N . ASN A 1 445 ? -13.488 12.718 2.594 1.00 91.06 445 ASN A N 1
ATOM 3218 C CA . ASN A 1 445 ? -14.075 13.867 1.928 1.00 91.06 445 ASN A CA 1
ATOM 3219 C C . ASN A 1 445 ? -13.196 15.103 2.075 1.00 91.06 445 ASN A C 1
ATOM 3221 O O . ASN A 1 445 ? -13.488 16.046 2.816 1.00 91.06 445 ASN A O 1
ATOM 3225 N N . LEU A 1 446 ? -12.197 15.192 1.202 1.00 91.44 446 LEU A N 1
ATOM 3226 C CA . LEU A 1 446 ? -11.294 16.341 1.159 1.00 91.44 446 LEU A CA 1
ATOM 3227 C C . LEU A 1 446 ? -12.012 17.675 0.872 1.00 91.44 446 LEU A C 1
ATOM 3229 O O . LEU A 1 446 ? -11.442 18.740 1.109 1.00 91.44 446 LEU A O 1
ATOM 3233 N N . ASP A 1 447 ? -13.256 17.671 0.378 1.00 88.12 447 ASP A N 1
ATOM 3234 C CA . ASP A 1 447 ? -14.028 18.881 0.071 1.00 88.12 447 ASP A CA 1
ATOM 3235 C C . ASP A 1 447 ? -14.830 19.445 1.261 1.00 88.12 447 ASP A C 1
ATOM 3237 O O . ASP A 1 447 ? -15.415 20.537 1.150 1.00 88.12 447 ASP A O 1
ATOM 3241 N N . SER A 1 448 ? -14.797 18.789 2.424 1.00 84.00 448 SER A N 1
ATOM 3242 C CA . SER A 1 448 ? -15.458 19.220 3.662 1.00 84.00 448 SER A CA 1
ATOM 3243 C C . SER A 1 448 ? -15.177 20.711 3.993 1.00 84.00 448 SER A C 1
ATOM 3245 O O . SER A 1 448 ? -14.067 21.216 3.765 1.00 84.00 448 SER A O 1
ATOM 3247 N N . PRO A 1 449 ? -16.160 21.518 4.466 1.00 77.94 449 PRO A N 1
ATOM 3248 C CA . PRO A 1 449 ? -17.512 21.179 4.930 1.00 77.94 449 PRO A CA 1
ATOM 3249 C C . PRO A 1 449 ? -18.547 21.028 3.814 1.00 77.94 449 PRO A C 1
ATOM 3251 O O . PRO A 1 449 ? -19.753 21.014 4.088 1.00 77.94 449 PRO A O 1
ATOM 3254 N N . CYS A 1 450 ? -18.122 21.048 2.553 1.00 77.81 450 CYS A N 1
ATOM 3255 C CA . CYS A 1 450 ? -19.054 20.821 1.471 1.00 77.81 450 CYS A CA 1
ATOM 3256 C C . CYS A 1 450 ? -19.468 19.354 1.499 1.00 77.81 450 CYS A C 1
ATOM 3258 O O . CYS A 1 450 ? -18.633 18.461 1.565 1.00 77.81 450 CYS A O 1
ATOM 3260 N N . ALA A 1 451 ? -20.783 19.131 1.542 1.00 65.12 451 ALA A N 1
ATOM 3261 C CA . ALA A 1 451 ? -21.311 17.780 1.521 1.00 65.12 451 ALA A CA 1
ATOM 3262 C C . ALA A 1 451 ? -20.890 17.109 0.204 1.00 65.12 451 ALA A C 1
ATOM 3264 O O . ALA A 1 451 ? -21.035 17.771 -0.835 1.00 65.12 451 ALA A O 1
ATOM 3265 N N . PRO A 1 452 ? -20.508 15.819 0.226 1.00 62.34 452 PRO A N 1
ATOM 3266 C CA . PRO A 1 452 ? -20.228 15.049 -0.987 1.00 62.34 452 PRO A CA 1
ATOM 3267 C C . PRO A 1 452 ? -21.391 15.171 -1.984 1.00 62.34 452 PRO A C 1
ATOM 3269 O O . PRO A 1 452 ? -21.223 15.367 -3.174 1.00 62.34 452 PRO A O 1
ATOM 3272 N N . THR A 1 453 ? -22.632 15.267 -1.501 1.00 56.28 453 THR A N 1
ATOM 3273 C CA . THR A 1 453 ? -23.823 15.399 -2.355 1.00 56.28 453 THR A CA 1
ATOM 3274 C C . THR A 1 453 ? -24.066 16.808 -2.950 1.00 56.28 453 THR A C 1
ATOM 3276 O O . THR A 1 453 ? -25.199 17.124 -3.329 1.00 56.28 453 THR A O 1
ATOM 3279 N N . GLY A 1 454 ? -23.068 17.700 -2.980 1.00 49.41 454 GLY A N 1
ATOM 3280 C CA . GLY A 1 454 ? -23.060 18.914 -3.815 1.00 49.41 454 GLY A CA 1
ATOM 3281 C C . GLY A 1 454 ? -23.930 20.104 -3.370 1.00 49.41 454 GLY A C 1
ATOM 3282 O O . GLY A 1 454 ? -24.376 20.885 -4.212 1.00 49.41 454 GLY A O 1
ATOM 3283 N N . THR A 1 455 ? -24.216 20.286 -2.073 1.00 41.44 455 THR A N 1
ATOM 3284 C CA . THR A 1 455 ? -25.167 21.334 -1.611 1.00 41.44 455 THR A CA 1
ATOM 3285 C C . THR A 1 455 ? -24.547 22.612 -1.025 1.00 41.44 455 THR A C 1
ATOM 3287 O O . THR A 1 455 ? -25.278 23.576 -0.778 1.00 41.44 455 THR A O 1
ATOM 3290 N N . ALA A 1 456 ? -23.222 22.693 -0.861 1.00 48.94 456 ALA A N 1
ATOM 3291 C CA . ALA A 1 456 ? -22.526 23.908 -0.423 1.00 48.94 456 ALA A CA 1
ATOM 3292 C C . ALA A 1 456 ? -21.392 24.271 -1.398 1.00 48.94 456 ALA A C 1
ATOM 3294 O O . ALA A 1 456 ? -20.648 23.401 -1.818 1.00 48.94 456 ALA A O 1
ATOM 3295 N N . THR A 1 457 ? -21.267 25.553 -1.770 1.00 53.66 457 THR A N 1
ATOM 3296 C CA . THR A 1 457 ? -20.301 26.032 -2.790 1.00 53.66 457 THR A CA 1
ATOM 3297 C C . THR A 1 457 ? -19.317 27.084 -2.263 1.00 53.66 457 THR A C 1
ATOM 3299 O O . THR A 1 457 ? -18.631 27.743 -3.042 1.00 53.66 457 THR A O 1
ATOM 3302 N N . THR A 1 458 ? -19.280 27.332 -0.951 1.00 59.28 458 THR A N 1
ATOM 3303 C CA . THR A 1 458 ? -18.396 28.338 -0.333 1.00 59.28 458 THR A CA 1
ATOM 3304 C C . THR A 1 458 ? -17.640 27.735 0.836 1.00 59.28 458 THR A C 1
ATOM 3306 O O . THR A 1 458 ? -18.266 27.316 1.805 1.00 59.28 458 THR A O 1
ATOM 3309 N N . GLY A 1 459 ? -16.305 27.768 0.764 1.00 67.69 459 GLY A N 1
ATOM 3310 C CA . GLY A 1 459 ? -15.417 27.245 1.805 1.00 67.69 459 GLY A CA 1
ATOM 3311 C C . GLY A 1 459 ? -15.074 25.758 1.680 1.00 67.69 459 GLY A C 1
ATOM 3312 O O . GLY A 1 459 ? -14.541 25.225 2.644 1.00 67.69 459 GLY A O 1
ATOM 3313 N N . CYS A 1 460 ? -15.369 25.116 0.542 1.00 78.19 460 CYS A N 1
ATOM 3314 C CA . CYS A 1 460 ? -14.987 23.724 0.271 1.00 78.19 460 CYS A CA 1
ATOM 3315 C C . CYS A 1 460 ? -13.465 23.549 0.280 1.00 78.19 460 CYS A C 1
ATOM 3317 O O . CYS A 1 460 ? -12.728 24.504 -0.000 1.00 78.19 460 CYS A O 1
ATOM 3319 N N . GLY A 1 461 ? -13.002 22.347 0.611 1.00 82.56 461 GLY A N 1
ATOM 3320 C CA . GLY A 1 461 ? -11.577 22.017 0.613 1.00 82.56 461 GLY A CA 1
ATOM 3321 C C . GLY A 1 461 ? -10.810 22.528 1.833 1.00 82.56 461 GLY A C 1
ATOM 3322 O O . GLY A 1 461 ? -9.589 22.429 1.876 1.00 82.56 461 GLY A O 1
ATOM 3323 N N . LEU A 1 462 ? -11.488 23.146 2.810 1.00 87.00 462 LEU A N 1
ATOM 3324 C CA . LEU A 1 462 ? -10.860 23.567 4.071 1.00 87.00 462 LEU A CA 1
ATOM 3325 C C . LEU A 1 462 ? -10.631 22.402 5.020 1.00 87.00 462 LEU A C 1
ATOM 3327 O O . LEU A 1 462 ? -9.755 22.498 5.878 1.00 87.00 462 LEU A O 1
ATOM 3331 N N . ASN A 1 463 ? -11.486 21.394 4.898 1.00 87.00 463 ASN A N 1
ATOM 3332 C CA . ASN A 1 463 ? -11.425 20.147 5.614 1.00 87.00 463 ASN A CA 1
ATOM 3333 C C . ASN A 1 463 ? -11.289 20.302 7.140 1.00 87.00 463 ASN A C 1
ATOM 3335 O O . ASN A 1 463 ? -10.424 19.758 7.813 1.00 87.00 463 ASN A O 1
ATOM 3339 N N . ASN A 1 464 ? -12.098 21.202 7.704 1.00 84.38 464 ASN A N 1
ATOM 3340 C CA . ASN A 1 464 ? -12.035 21.582 9.122 1.00 84.38 464 ASN A CA 1
ATOM 3341 C C . ASN A 1 464 ? -13.355 21.312 9.858 1.00 84.38 464 ASN A C 1
ATOM 3343 O O . ASN A 1 464 ? -13.738 21.999 10.826 1.00 84.38 464 ASN A O 1
ATOM 3347 N N . THR A 1 465 ? -14.080 20.328 9.346 1.00 83.00 465 THR A N 1
ATOM 3348 C CA . THR A 1 465 ? -15.335 19.796 9.862 1.00 83.00 465 THR A CA 1
ATOM 3349 C C . THR A 1 465 ? -15.261 18.288 9.895 1.00 83.00 465 THR A C 1
ATOM 3351 O O . THR A 1 465 ? -14.465 17.707 9.189 1.00 83.00 465 THR A O 1
ATOM 3354 N N . THR A 1 466 ? -16.058 17.689 10.771 1.00 84.00 466 THR A N 1
ATOM 3355 C CA . THR A 1 466 ? -16.159 16.238 10.900 1.00 84.00 466 THR A CA 1
ATOM 3356 C C . THR A 1 466 ? -17.057 15.657 9.821 1.00 84.00 466 THR A C 1
ATOM 3358 O O . THR A 1 466 ? -18.196 16.127 9.688 1.00 84.00 466 THR A O 1
ATOM 3361 N N . ASP A 1 467 ? -16.610 14.589 9.175 1.00 80.75 467 ASP A N 1
ATOM 3362 C CA . ASP A 1 467 ? -17.375 13.818 8.196 1.00 80.75 467 ASP A CA 1
ATOM 3363 C C . ASP A 1 467 ? -18.016 12.610 8.883 1.00 80.75 467 ASP A C 1
ATOM 3365 O O . ASP A 1 467 ? -17.534 11.487 8.883 1.00 80.75 467 ASP A O 1
ATOM 3369 N N . THR A 1 468 ? -19.114 12.866 9.595 1.00 78.62 468 THR A N 1
ATOM 3370 C CA . THR A 1 468 ? -19.669 11.862 10.503 1.00 78.62 468 THR A CA 1
ATOM 3371 C C . THR A 1 468 ? -20.524 10.814 9.778 1.00 78.62 468 THR A C 1
ATOM 3373 O O . THR A 1 468 ? -21.748 10.967 9.686 1.00 78.62 468 THR A O 1
ATOM 3376 N N . ASN A 1 469 ? -19.905 9.720 9.333 1.00 78.56 469 ASN A N 1
ATOM 3377 C CA . ASN A 1 469 ? -20.572 8.494 8.882 1.00 78.56 469 ASN A CA 1
ATOM 3378 C C . ASN A 1 469 ? -19.770 7.251 9.328 1.00 78.56 469 ASN A C 1
ATOM 3380 O O . ASN A 1 469 ? -18.551 7.292 9.284 1.00 78.56 469 ASN A O 1
ATOM 3384 N N . PRO A 1 470 ? -20.406 6.149 9.772 1.00 76.56 470 PRO A N 1
ATOM 3385 C CA . PRO A 1 470 ? -19.692 4.897 10.036 1.00 76.56 470 PRO A CA 1
ATOM 3386 C C . PRO A 1 470 ? -19.029 4.248 8.811 1.00 76.56 470 PRO A C 1
ATOM 3388 O O . PRO A 1 470 ? -18.179 3.385 8.996 1.00 76.56 470 PRO A O 1
ATOM 3391 N N . SER A 1 471 ? -19.447 4.620 7.596 1.00 77.31 471 SER A N 1
ATOM 3392 C CA . SER A 1 471 ? -18.805 4.203 6.343 1.00 77.31 471 SER A CA 1
ATOM 3393 C C . SER A 1 471 ? -17.507 4.946 6.046 1.00 77.31 471 SER A C 1
ATOM 3395 O O . SER A 1 471 ? -16.982 4.710 4.982 1.00 77.31 471 SER A O 1
ATOM 3397 N N . TYR A 1 472 ? -17.098 5.883 6.902 1.00 84.25 472 TYR A N 1
ATOM 3398 C CA . TYR A 1 472 ? -15.910 6.732 6.778 1.00 84.25 472 TYR A CA 1
ATOM 3399 C C . TYR A 1 472 ? -15.004 6.482 7.986 1.00 84.25 472 TYR A C 1
ATOM 3401 O O . TYR A 1 472 ? -14.690 7.399 8.727 1.00 84.25 472 TYR A O 1
ATOM 3409 N N . GLU A 1 473 ? -14.836 5.217 8.378 1.00 86.50 473 GLU A N 1
ATOM 3410 C CA . GLU A 1 473 ? -14.089 4.864 9.592 1.00 86.50 473 GLU A CA 1
ATOM 3411 C C . GLU A 1 473 ? -12.841 4.083 9.216 1.00 86.50 473 GLU A C 1
ATOM 3413 O O . GLU A 1 473 ? -12.938 2.877 8.964 1.00 86.50 473 GLU A O 1
ATOM 3418 N N . ASP A 1 474 ? -11.688 4.722 9.363 1.00 89.75 474 ASP A N 1
ATOM 3419 C CA . ASP A 1 474 ? -10.416 4.174 8.901 1.00 89.75 474 ASP A CA 1
ATOM 3420 C C . ASP A 1 474 ? -9.509 3.692 10.032 1.00 89.75 474 ASP A C 1
ATOM 3422 O O . ASP A 1 474 ? -9.701 3.964 11.228 1.00 89.75 474 ASP A O 1
ATOM 3426 N N . MET A 1 475 ? -8.449 2.986 9.651 1.00 91.44 475 MET A N 1
ATOM 3427 C CA . MET A 1 475 ? -7.303 2.700 10.497 1.00 91.44 475 MET A CA 1
ATOM 3428 C C . MET A 1 475 ? -6.020 3.189 9.832 1.00 91.44 475 MET A C 1
ATOM 3430 O O . MET A 1 475 ? -5.697 2.803 8.717 1.00 91.44 475 MET A O 1
ATOM 3434 N N . ALA A 1 476 ? -5.223 3.950 10.575 1.00 94.19 476 ALA A N 1
ATOM 3435 C CA . ALA A 1 476 ? -3.912 4.391 10.125 1.00 94.19 476 ALA A CA 1
ATOM 3436 C C . ALA A 1 476 ? -2.855 4.075 11.182 1.00 94.19 476 ALA A C 1
ATOM 3438 O O . ALA A 1 476 ? -3.016 4.391 12.369 1.00 94.19 476 ALA A O 1
ATOM 3439 N N . PHE A 1 477 ? -1.757 3.467 10.750 1.00 93.62 477 PHE A N 1
ATOM 3440 C CA . PHE A 1 477 ? -0.611 3.136 11.579 1.00 93.62 477 PHE A CA 1
ATOM 3441 C C . PHE A 1 477 ? 0.669 3.662 10.931 1.00 93.62 477 PHE A C 1
ATOM 3443 O O . PHE A 1 477 ? 1.064 3.189 9.876 1.00 93.62 477 PHE A O 1
ATOM 3450 N N . GLY A 1 478 ? 1.307 4.639 11.581 1.00 90.38 478 GLY A N 1
ATOM 3451 C CA . GLY A 1 478 ? 2.415 5.387 10.980 1.00 90.38 478 GLY A CA 1
ATOM 3452 C C . GLY A 1 478 ? 3.698 4.583 10.756 1.00 90.38 478 GLY A C 1
ATOM 3453 O O . GLY A 1 478 ? 4.310 4.741 9.721 1.00 90.38 478 GLY A O 1
ATOM 3454 N N . GLY A 1 479 ? 4.066 3.666 11.656 1.00 89.56 479 GLY A N 1
ATOM 3455 C CA . GLY A 1 479 ? 5.322 2.926 11.501 1.00 89.56 479 GLY A CA 1
ATOM 3456 C C . GLY A 1 479 ? 6.544 3.605 12.148 1.00 89.56 479 GLY A C 1
ATOM 3457 O O . GLY A 1 479 ? 6.450 4.272 13.189 1.00 89.56 479 GLY A O 1
ATOM 3458 N N . ALA A 1 480 ? 7.731 3.299 11.629 1.00 87.12 480 ALA A N 1
ATOM 3459 C CA . ALA A 1 480 ? 8.980 3.943 12.015 1.00 87.12 480 ALA A CA 1
ATOM 3460 C C . ALA A 1 480 ? 9.137 5.271 11.282 1.00 87.12 480 ALA A C 1
ATOM 3462 O O . ALA A 1 480 ? 8.820 5.333 10.117 1.00 87.12 480 ALA A O 1
ATOM 3463 N N . GLY A 1 481 ? 9.731 6.277 11.927 1.00 86.38 481 GLY A N 1
ATOM 3464 C CA . GLY A 1 481 ? 9.863 7.628 11.386 1.00 86.38 481 GLY A CA 1
ATOM 3465 C C . GLY A 1 481 ? 9.037 8.654 12.155 1.00 86.38 481 GLY A C 1
ATOM 3466 O O . GLY A 1 481 ? 8.743 8.476 13.341 1.00 86.38 481 GLY A O 1
ATOM 3467 N N . ARG A 1 482 ? 8.795 9.817 11.545 1.00 87.75 482 ARG A N 1
ATOM 3468 C CA . ARG A 1 482 ? 8.010 10.927 12.108 1.00 87.75 482 ARG A CA 1
ATOM 3469 C C . ARG A 1 482 ? 6.817 11.227 11.217 1.00 87.75 482 ARG A C 1
ATOM 3471 O O . ARG A 1 482 ? 6.848 12.149 10.388 1.00 87.75 482 ARG A O 1
ATOM 3478 N N . ASP A 1 483 ? 5.738 10.542 11.539 1.00 92.19 483 ASP A N 1
ATOM 3479 C CA . ASP A 1 483 ? 4.577 10.414 10.676 1.00 92.19 483 ASP A CA 1
ATOM 3480 C C . ASP A 1 483 ? 3.544 11.498 10.976 1.00 92.19 483 ASP A C 1
ATOM 3482 O O . ASP A 1 483 ? 3.467 12.079 12.077 1.00 92.19 483 ASP A O 1
ATOM 3486 N N . VAL A 1 484 ? 2.722 11.780 9.975 1.00 93.38 484 VAL A N 1
ATOM 3487 C CA . VAL A 1 484 ? 1.546 12.642 10.075 1.00 93.38 484 VAL A CA 1
ATOM 3488 C C . VAL A 1 484 ? 0.319 11.800 9.778 1.00 93.38 484 VAL A C 1
ATOM 3490 O O . VAL A 1 484 ? 0.202 11.236 8.702 1.00 93.38 484 VAL A O 1
ATOM 3493 N N . LEU A 1 485 ? -0.602 11.741 10.734 1.00 93.75 485 LEU A N 1
ATOM 3494 C CA . LEU A 1 485 ? -1.859 11.021 10.593 1.00 93.75 485 LEU A CA 1
ATOM 3495 C C . LEU A 1 485 ? -3.012 12.024 10.677 1.00 93.75 485 LEU A C 1
ATOM 3497 O O . LEU A 1 485 ? -3.137 12.759 11.670 1.00 93.75 485 LEU A O 1
ATOM 3501 N N . ILE A 1 486 ? -3.835 12.058 9.636 1.00 92.81 486 ILE A N 1
ATOM 3502 C CA . ILE A 1 486 ? -5.027 12.904 9.519 1.00 92.81 486 ILE A CA 1
ATOM 3503 C C . ILE A 1 486 ? -6.261 12.007 9.638 1.00 92.81 486 ILE A C 1
ATOM 3505 O O . ILE A 1 486 ? -6.276 10.939 9.049 1.00 92.81 486 ILE A O 1
ATOM 3509 N N . SER A 1 487 ? -7.259 12.430 10.418 1.00 89.62 487 SER A N 1
ATOM 3510 C CA . SER A 1 487 ? -8.571 11.767 10.555 1.00 89.62 487 SER A CA 1
ATOM 3511 C C . SER A 1 487 ? -9.691 12.746 10.228 1.00 89.62 487 SER A C 1
ATOM 3513 O O . SER A 1 487 ? -9.568 13.921 10.611 1.00 89.62 487 SER A O 1
ATOM 3515 N N . ASN A 1 488 ? -10.827 12.270 9.742 1.00 85.56 488 ASN A N 1
ATOM 3516 C CA . ASN A 1 488 ? -12.012 13.089 9.483 1.00 85.56 488 ASN A CA 1
ATOM 3517 C C . ASN A 1 488 ? -13.131 12.892 10.524 1.00 85.56 488 ASN A C 1
ATOM 3519 O O . ASN A 1 488 ? -13.925 13.812 10.773 1.00 85.56 488 ASN A O 1
ATOM 3523 N N . THR A 1 489 ? -13.156 11.760 11.230 1.00 83.06 489 THR A N 1
ATOM 3524 C CA . THR A 1 489 ? -14.235 11.389 12.151 1.00 83.06 489 THR A CA 1
ATOM 3525 C C . THR A 1 489 ? -13.700 10.859 13.477 1.00 83.06 489 THR A C 1
ATOM 3527 O O . THR A 1 489 ? -12.570 10.396 13.617 1.00 83.06 489 THR A O 1
ATOM 3530 N N . GLY A 1 490 ? -14.512 10.944 14.529 1.00 75.50 490 GLY A N 1
ATOM 3531 C CA . GLY A 1 490 ? -14.211 10.369 15.838 1.00 75.50 490 GLY A CA 1
ATOM 3532 C C . GLY A 1 490 ? -14.182 8.837 15.846 1.00 75.50 490 GLY A C 1
ATOM 3533 O O . GLY A 1 490 ? -13.813 8.261 16.876 1.00 75.50 490 GLY A O 1
ATOM 3534 N N . GLY A 1 491 ? -14.612 8.210 14.748 1.00 77.62 491 GLY A N 1
ATOM 3535 C CA . GLY A 1 491 ? -14.590 6.773 14.499 1.00 77.62 491 GLY A CA 1
ATOM 3536 C C . GLY A 1 491 ? -13.232 6.211 14.059 1.00 77.62 491 GLY A C 1
ATOM 3537 O O . GLY A 1 491 ? -12.957 5.054 14.388 1.00 77.62 491 GLY A O 1
ATOM 3538 N N . ASP A 1 492 ? -12.381 7.030 13.433 1.00 85.12 492 ASP A N 1
ATOM 3539 C CA . ASP A 1 492 ? -11.075 6.612 12.910 1.00 85.12 492 ASP A CA 1
ATOM 3540 C C . ASP A 1 492 ? -10.148 6.112 14.002 1.00 85.12 492 ASP A C 1
ATOM 3542 O O . ASP A 1 492 ? -10.237 6.504 15.167 1.00 85.12 492 ASP A O 1
ATOM 3546 N N . ARG A 1 493 ? -9.206 5.255 13.626 1.00 86.69 493 ARG A N 1
ATOM 3547 C CA . ARG A 1 493 ? -8.212 4.670 14.521 1.00 86.69 493 ARG A CA 1
ATOM 3548 C C . ARG A 1 493 ? -6.826 5.056 14.046 1.00 86.69 493 ARG A C 1
ATOM 3550 O O . ARG A 1 493 ? -6.153 4.295 13.361 1.00 86.69 493 ARG A O 1
ATOM 3557 N N . LEU A 1 494 ? -6.369 6.215 14.505 1.00 88.81 494 LEU A N 1
ATOM 3558 C CA . LEU A 1 494 ? -4.977 6.626 14.370 1.00 88.81 494 LEU A CA 1
ATOM 3559 C C . LEU A 1 494 ? -4.165 5.946 15.479 1.00 88.81 494 LEU A C 1
ATOM 3561 O O . LEU A 1 494 ? -4.328 6.241 16.671 1.00 88.81 494 LEU A O 1
ATOM 3565 N N . ILE A 1 495 ? -3.333 4.982 15.108 1.00 86.06 495 ILE A N 1
ATOM 3566 C CA . ILE A 1 495 ? -2.616 4.111 16.039 1.00 86.06 495 ILE A CA 1
ATOM 3567 C C . ILE A 1 495 ? -1.162 4.559 16.182 1.00 86.06 495 ILE A C 1
ATOM 3569 O O . ILE A 1 495 ? -0.488 4.904 15.218 1.00 86.06 495 ILE A O 1
ATOM 3573 N N . ASP A 1 496 ? -0.671 4.500 17.418 1.00 78.50 496 ASP A N 1
ATOM 3574 C CA . ASP A 1 496 ? 0.722 4.754 17.779 1.00 78.50 496 ASP A CA 1
ATOM 3575 C C . ASP A 1 496 ? 1.166 3.754 18.855 1.00 78.50 496 ASP A C 1
ATOM 3577 O O . ASP A 1 496 ? 0.394 3.418 19.763 1.00 78.50 496 ASP A O 1
ATOM 3581 N N . TRP A 1 497 ? 2.393 3.233 18.747 1.00 69.56 497 TRP A N 1
ATOM 3582 C CA . TRP A 1 497 ? 2.875 2.141 19.599 1.00 69.56 497 TRP A CA 1
ATOM 3583 C C . TRP A 1 497 ? 3.990 2.527 20.585 1.00 69.56 497 TRP A C 1
ATOM 3585 O O . TRP A 1 497 ? 4.213 1.766 21.538 1.00 69.56 497 TRP A O 1
ATOM 3595 N N . ILE A 1 498 ? 4.653 3.685 20.435 1.00 65.00 498 ILE A N 1
ATOM 3596 C CA . ILE A 1 498 ? 5.717 4.157 21.346 1.00 65.00 498 ILE A CA 1
ATOM 3597 C C . ILE A 1 498 ? 5.897 5.686 21.307 1.00 65.00 498 ILE A C 1
ATOM 3599 O O . ILE A 1 498 ? 6.329 6.248 20.325 1.00 65.00 498 ILE A O 1
ATOM 3603 N N . GLY A 1 499 ? 5.765 6.379 22.439 1.00 63.53 499 GLY A N 1
ATOM 3604 C CA . GLY A 1 499 ? 6.200 7.784 22.543 1.00 63.53 499 GLY A CA 1
ATOM 3605 C C . GLY A 1 499 ? 5.224 8.819 21.965 1.00 63.53 499 GLY A C 1
ATOM 3606 O O . GLY A 1 499 ? 4.029 8.579 21.878 1.00 63.53 499 GLY A O 1
ATOM 3607 N N . GLU A 1 500 ? 5.723 10.033 21.709 1.00 70.94 500 GLU A N 1
ATOM 3608 C CA . GLU A 1 500 ? 4.941 11.177 21.206 1.00 70.94 500 GLU A CA 1
ATOM 3609 C C . GLU A 1 500 ? 5.703 11.881 20.069 1.00 70.94 500 GLU A C 1
ATOM 3611 O O . GLU A 1 500 ? 5.983 13.076 20.151 1.00 70.94 500 GLU A O 1
ATOM 3616 N N . PHE A 1 501 ? 6.126 11.147 19.038 1.00 79.81 501 PHE A N 1
ATOM 3617 C CA . PHE A 1 501 ? 6.868 11.733 17.909 1.00 79.81 501 PHE A CA 1
ATOM 3618 C C . PHE A 1 501 ? 5.983 12.025 16.686 1.00 79.81 501 PHE A C 1
ATOM 3620 O O . PHE A 1 501 ? 6.258 13.000 15.981 1.00 79.81 501 PHE A O 1
ATOM 3627 N N . ASN A 1 502 ? 4.894 11.273 16.506 1.00 86.44 502 ASN A N 1
ATOM 3628 C CA . ASN A 1 502 ? 3.934 11.461 15.417 1.00 86.44 502 ASN A CA 1
ATOM 3629 C C . ASN A 1 502 ? 3.005 12.660 15.637 1.00 86.44 502 ASN A C 1
ATOM 3631 O O . ASN A 1 502 ? 2.736 13.099 16.767 1.00 86.44 502 ASN A O 1
ATOM 3635 N N . SER A 1 503 ? 2.517 13.219 14.533 1.00 88.31 503 SER A N 1
ATOM 3636 C CA . SER A 1 503 ? 1.566 14.332 14.524 1.00 88.31 503 SER A CA 1
ATOM 3637 C C . SER A 1 503 ? 0.174 13.810 14.181 1.00 88.31 503 SER A C 1
ATOM 3639 O O . SER A 1 503 ? -0.019 13.235 13.123 1.00 88.31 503 SER A O 1
ATOM 3641 N N . PHE A 1 504 ? -0.794 14.038 15.072 1.00 88.75 504 PHE A N 1
ATOM 3642 C CA . PHE A 1 504 ? -2.194 13.653 14.871 1.00 88.75 504 PHE A CA 1
ATOM 3643 C C . PHE A 1 504 ? -3.028 14.902 14.620 1.00 88.75 504 PHE A C 1
ATOM 3645 O O . PHE A 1 504 ? -2.996 15.845 15.427 1.00 88.75 504 PHE A O 1
ATOM 3652 N N . LEU A 1 505 ? -3.754 14.908 13.509 1.00 89.06 505 LEU A N 1
ATOM 3653 C CA . LEU A 1 505 ? -4.506 16.055 13.027 1.00 89.06 505 LEU A CA 1
ATOM 3654 C C . LEU A 1 505 ? -5.976 15.673 12.869 1.00 89.06 505 LEU A C 1
ATOM 3656 O O . LEU A 1 505 ? -6.320 14.775 12.115 1.00 89.06 505 LEU A O 1
ATOM 3660 N N . THR A 1 506 ? -6.840 16.372 13.604 1.00 87.75 506 THR A N 1
ATOM 3661 C CA . THR A 1 506 ? -8.281 16.105 13.630 1.00 87.75 506 THR A CA 1
ATOM 3662 C C . THR A 1 506 ? -9.058 17.423 13.480 1.00 87.75 506 THR A C 1
ATOM 3664 O O . THR A 1 506 ? -8.673 18.433 14.087 1.00 87.75 506 THR A O 1
ATOM 3667 N N . PRO A 1 507 ? -10.185 17.464 12.742 1.00 84.75 507 PRO A N 1
ATOM 3668 C CA . PRO A 1 507 ? -11.009 18.671 12.607 1.00 84.75 507 PRO A CA 1
ATOM 3669 C C . PRO A 1 507 ? -11.874 18.965 13.851 1.00 84.75 507 PRO A C 1
ATOM 3671 O O . PRO A 1 507 ? -12.572 19.985 13.921 1.00 84.75 507 PRO A O 1
ATOM 3674 N N . TYR A 1 508 ? -11.830 18.090 14.860 1.00 81.25 508 TYR A N 1
ATOM 3675 C CA . TYR A 1 508 ? -12.613 18.152 16.095 1.00 81.25 508 TYR A CA 1
ATOM 3676 C C . TYR A 1 508 ? -11.747 18.172 17.360 1.00 81.25 508 TYR A C 1
ATOM 3678 O O . TYR A 1 508 ? -10.621 17.685 17.390 1.00 81.25 508 TYR A O 1
ATOM 3686 N N . ALA A 1 509 ? -12.306 18.723 18.443 1.00 75.25 509 ALA A N 1
ATOM 3687 C CA . ALA A 1 509 ? -11.703 18.741 19.771 1.00 75.25 509 ALA A CA 1
ATOM 3688 C C . ALA A 1 509 ? -12.767 18.635 20.891 1.00 75.25 509 ALA A C 1
ATOM 3690 O O . ALA A 1 509 ? -13.832 19.259 20.814 1.00 75.25 509 ALA A O 1
ATOM 3691 N N . PRO A 1 510 ? -12.485 17.925 22.000 1.00 68.31 510 PRO A N 1
ATOM 3692 C CA . PRO A 1 510 ? -11.255 17.186 22.276 1.00 68.31 510 PRO A CA 1
ATOM 3693 C C . PRO A 1 510 ? -11.175 15.879 21.477 1.00 68.31 510 PRO A C 1
ATOM 3695 O O . PRO A 1 510 ? -12.191 15.194 21.353 1.00 68.31 510 PRO A O 1
ATOM 3698 N N . PHE A 1 511 ? -9.978 15.515 21.016 1.00 69.38 511 PHE A N 1
ATOM 3699 C CA . PHE A 1 511 ? -9.689 14.153 20.567 1.00 69.38 511 PHE A CA 1
ATOM 3700 C C . PHE A 1 511 ? -9.088 13.350 21.730 1.00 69.38 511 PHE A C 1
ATOM 3702 O O . PHE A 1 511 ? -8.614 13.897 22.735 1.00 69.38 511 PHE A O 1
ATOM 3709 N N . GLY A 1 512 ? -9.171 12.028 21.660 1.00 65.44 512 GLY A N 1
ATOM 3710 C CA . GLY A 1 512 ? -8.680 11.173 22.734 1.00 65.44 512 GLY A CA 1
ATOM 3711 C C . GLY A 1 512 ? -8.578 9.722 22.308 1.00 65.44 512 GLY A C 1
ATOM 3712 O O . GLY A 1 512 ? -8.639 9.422 21.126 1.00 65.44 512 GLY A O 1
ATOM 3713 N N . MET A 1 513 ? -8.485 8.835 23.299 1.00 61.94 513 MET A N 1
ATOM 3714 C CA . MET A 1 513 ? -8.181 7.407 23.130 1.00 61.94 513 MET A CA 1
ATOM 3715 C C . MET A 1 513 ? -9.100 6.633 22.163 1.00 61.94 513 MET A C 1
ATOM 3717 O O . MET A 1 513 ? -8.757 5.526 21.776 1.00 61.94 513 MET A O 1
ATOM 3721 N N . ALA A 1 514 ? -10.273 7.177 21.821 1.00 62.62 514 ALA A N 1
ATOM 3722 C CA . ALA A 1 514 ? -11.187 6.571 20.851 1.00 62.62 514 ALA A CA 1
ATOM 3723 C C . ALA A 1 514 ? -10.742 6.772 19.394 1.00 62.62 514 ALA A C 1
ATOM 3725 O O . ALA A 1 514 ? -11.046 5.907 18.585 1.00 62.62 514 ALA A O 1
ATOM 3726 N N . SER A 1 515 ? -10.036 7.876 19.112 1.00 73.81 515 SER A N 1
ATOM 3727 C CA . SER A 1 515 ? -9.589 8.260 17.767 1.00 73.81 515 SER A CA 1
ATOM 3728 C C . SER A 1 515 ? -8.073 8.149 17.606 1.00 73.81 515 SER A C 1
ATOM 3730 O O . SER A 1 515 ? -7.570 7.692 16.594 1.00 73.81 515 SER A O 1
ATOM 3732 N N . VAL A 1 516 ? -7.327 8.517 18.654 1.00 77.25 516 VAL A N 1
ATOM 3733 C CA . VAL A 1 516 ? -5.869 8.352 18.721 1.00 77.25 516 VAL A CA 1
ATOM 3734 C C . VAL A 1 516 ? -5.549 7.331 19.804 1.00 77.25 516 VAL A C 1
ATOM 3736 O O . VAL A 1 516 ? -5.690 7.613 21.000 1.00 77.25 516 VAL A O 1
ATOM 3739 N N . SER A 1 517 ? -5.139 6.132 19.403 1.00 74.00 517 SER A N 1
ATOM 3740 C CA . SER A 1 517 ? -4.954 4.988 20.293 1.00 74.00 517 SER A CA 1
ATOM 3741 C C . SER A 1 517 ? -3.486 4.738 20.612 1.00 74.00 517 SER A C 1
ATOM 3743 O O . SER A 1 517 ? -2.683 4.463 19.729 1.00 74.00 517 SER A O 1
ATOM 3745 N N . ARG A 1 518 ? -3.171 4.746 21.912 1.00 71.06 518 ARG A N 1
ATOM 3746 C CA . ARG A 1 518 ? -1.833 4.476 22.474 1.00 71.06 518 ARG A CA 1
ATOM 3747 C C . ARG A 1 518 ? -1.880 3.406 23.571 1.00 71.06 518 ARG A C 1
ATOM 3749 O O . ARG A 1 518 ? -1.333 3.583 24.659 1.00 71.06 518 ARG A O 1
ATOM 3756 N N . THR A 1 519 ? -2.668 2.351 23.363 1.00 62.56 519 THR A N 1
ATOM 3757 C CA . THR A 1 519 ? -2.951 1.322 24.381 1.00 62.56 519 THR A CA 1
ATOM 3758 C C . THR A 1 519 ? -1.690 0.640 24.930 1.00 62.56 519 THR A C 1
ATOM 3760 O O . THR A 1 519 ? -0.669 0.547 24.256 1.00 62.56 519 THR A O 1
ATOM 3763 N N . LEU A 1 520 ? -1.783 0.136 26.169 1.00 58.12 520 LEU A N 1
ATOM 3764 C CA . LEU A 1 520 ? -0.683 -0.516 26.890 1.00 58.12 520 LEU A CA 1
ATOM 3765 C C . LEU A 1 520 ? -0.129 -1.736 26.131 1.00 58.12 520 LEU A C 1
ATOM 3767 O O . LEU A 1 520 ? -0.878 -2.555 25.605 1.00 58.12 520 LEU A O 1
ATOM 3771 N N . GLN A 1 521 ? 1.199 -1.843 26.108 1.00 58.53 521 GLN A N 1
ATOM 3772 C CA . GLN A 1 521 ? 1.945 -2.971 25.549 1.00 58.53 521 GLN A CA 1
ATOM 3773 C C . GLN A 1 521 ? 1.807 -4.215 26.451 1.00 58.53 521 GLN A C 1
ATOM 3775 O O . GLN A 1 521 ? 1.756 -4.050 27.676 1.00 58.53 521 GLN A O 1
ATOM 3780 N N . PRO A 1 522 ? 1.811 -5.451 25.902 1.00 60.44 522 PRO A N 1
ATOM 3781 C CA . PRO A 1 522 ? 2.159 -5.840 24.522 1.00 60.44 522 PRO A CA 1
ATOM 3782 C C . PRO A 1 522 ? 0.984 -6.011 23.536 1.00 60.44 522 PRO A C 1
ATOM 3784 O O . PRO A 1 522 ? 1.218 -6.364 22.384 1.00 60.44 522 PRO A O 1
ATOM 3787 N N . GLN A 1 523 ? -0.265 -5.780 23.944 1.00 70.88 523 GLN A N 1
ATOM 3788 C CA . GLN A 1 523 ? -1.432 -6.231 23.168 1.00 70.88 523 GLN A CA 1
ATOM 3789 C C . GLN A 1 523 ? -1.673 -5.453 21.863 1.00 70.88 523 GLN A C 1
ATOM 3791 O O . GLN A 1 523 ? -2.279 -5.991 20.943 1.00 70.88 523 GLN A O 1
ATOM 3796 N N . LEU A 1 524 ? -1.218 -4.199 21.769 1.00 78.56 524 LEU A N 1
ATOM 3797 C CA . LEU A 1 524 ? -1.342 -3.411 20.538 1.00 78.56 524 LEU A CA 1
ATOM 3798 C C . LEU A 1 524 ? -0.422 -3.925 19.413 1.00 78.56 524 LEU A C 1
ATOM 3800 O O . LEU A 1 524 ? -0.936 -4.175 18.328 1.00 78.56 524 LEU A O 1
ATOM 3804 N N . PRO A 1 525 ? 0.882 -4.171 19.654 1.00 80.75 525 PRO A N 1
ATOM 3805 C CA . PRO A 1 525 ? 1.721 -4.875 18.687 1.00 80.75 525 PRO A CA 1
ATOM 3806 C C . PRO A 1 525 ? 1.147 -6.223 18.234 1.00 80.75 525 PRO A C 1
ATOM 3808 O O . PRO A 1 525 ? 1.117 -6.493 17.044 1.00 80.75 525 PRO A O 1
ATOM 3811 N N . GLU A 1 526 ? 0.637 -7.052 19.153 1.00 82.56 526 GLU A N 1
ATOM 3812 C CA . GLU A 1 526 ? 0.042 -8.353 18.791 1.00 82.56 526 GLU A CA 1
ATOM 3813 C C . GLU A 1 526 ? -1.187 -8.211 17.878 1.00 82.56 526 GLU A C 1
ATOM 3815 O O . GLU A 1 526 ? -1.367 -9.016 16.966 1.00 82.56 526 GLU A O 1
ATOM 3820 N N . TYR A 1 527 ? -2.013 -7.184 18.105 1.00 83.81 527 TYR A N 1
ATOM 3821 C CA . TYR A 1 527 ? -3.131 -6.841 17.226 1.00 83.81 527 TYR A CA 1
ATOM 3822 C C . TYR A 1 527 ? -2.641 -6.462 15.823 1.00 83.81 527 TYR A C 1
ATOM 3824 O O . TYR A 1 527 ? -3.144 -7.007 14.846 1.00 83.81 527 TYR A O 1
ATOM 3832 N N . LEU A 1 528 ? -1.633 -5.590 15.727 1.00 89.12 528 LEU A N 1
ATOM 3833 C CA . LEU A 1 528 ? -1.087 -5.126 14.447 1.00 89.12 528 LEU A CA 1
ATOM 3834 C C . LEU A 1 528 ? -0.406 -6.252 13.662 1.00 89.12 528 LEU A C 1
ATOM 3836 O O . LEU A 1 528 ? -0.611 -6.353 12.458 1.00 89.12 528 LEU A O 1
ATOM 3840 N N . TYR A 1 529 ? 0.336 -7.147 14.324 1.00 88.06 529 TYR A N 1
ATOM 3841 C CA . TYR A 1 529 ? 0.923 -8.311 13.649 1.00 88.06 529 TYR A CA 1
ATOM 3842 C C . TYR A 1 529 ? -0.159 -9.241 13.091 1.00 88.06 529 TYR A C 1
ATOM 3844 O O . TYR A 1 529 ? -0.060 -9.724 11.968 1.00 88.06 529 TYR A O 1
ATOM 3852 N N . ALA A 1 530 ? -1.212 -9.502 13.866 1.00 85.56 530 ALA A N 1
ATOM 3853 C CA . ALA A 1 530 ? -2.288 -10.371 13.409 1.00 85.56 530 ALA A CA 1
ATOM 3854 C C . ALA A 1 530 ? -3.090 -9.744 12.256 1.00 85.56 530 ALA A C 1
ATOM 3856 O O . ALA A 1 530 ? -3.500 -10.468 11.351 1.00 85.56 530 ALA A O 1
ATOM 3857 N N . LEU A 1 531 ? -3.303 -8.425 12.295 1.00 88.94 531 LEU A N 1
ATOM 3858 C CA . LEU A 1 531 ? -4.039 -7.689 11.271 1.00 88.94 531 LEU A CA 1
ATOM 3859 C C . LEU A 1 531 ? -3.235 -7.552 9.974 1.00 88.94 531 LEU A C 1
ATOM 3861 O O . LEU A 1 531 ? -3.691 -8.020 8.945 1.00 88.94 531 LEU A O 1
ATOM 3865 N N . SER A 1 532 ? -2.005 -7.045 10.030 1.00 90.88 532 SER A N 1
ATOM 3866 C CA . SER A 1 532 ? -1.142 -6.903 8.842 1.00 90.88 532 SER A CA 1
ATOM 3867 C C . SER A 1 532 ? -0.881 -8.224 8.117 1.00 90.88 532 SER A C 1
ATOM 3869 O O . SER A 1 532 ? -0.947 -8.291 6.895 1.00 90.88 532 SER A O 1
ATOM 3871 N N . ALA A 1 533 ? -0.670 -9.318 8.859 1.00 86.06 533 ALA A N 1
ATOM 3872 C CA . ALA A 1 533 ? -0.522 -10.643 8.258 1.00 86.06 533 ALA A CA 1
ATOM 3873 C C . ALA A 1 533 ? -1.809 -11.125 7.570 1.00 86.06 533 ALA A C 1
ATOM 3875 O O . ALA A 1 533 ? -1.740 -11.916 6.631 1.00 86.06 533 ALA A O 1
ATOM 3876 N N . SER A 1 534 ? -2.981 -10.696 8.052 1.00 86.19 534 SER A N 1
ATOM 3877 C CA . SER A 1 534 ? -4.268 -10.921 7.385 1.00 86.19 534 SER A CA 1
ATOM 3878 C C . SER A 1 534 ? -4.382 -10.087 6.117 1.00 86.19 534 SER A C 1
ATOM 3880 O O . SER A 1 534 ? -4.825 -10.604 5.102 1.00 86.19 534 SER A O 1
ATOM 3882 N N . ASP A 1 535 ? -3.912 -8.850 6.194 1.00 89.50 535 ASP A N 1
ATOM 3883 C CA . ASP A 1 535 ? -4.057 -7.810 5.184 1.00 89.50 535 ASP A CA 1
ATOM 3884 C C . ASP A 1 535 ? -3.102 -7.939 3.994 1.00 89.50 535 ASP A C 1
ATOM 3886 O O . ASP A 1 535 ? -3.377 -7.344 2.967 1.00 89.50 535 ASP A O 1
ATOM 3890 N N . GLY A 1 536 ? -2.029 -8.731 4.097 1.00 87.81 536 GLY A N 1
ATOM 3891 C CA . GLY A 1 536 ? -1.152 -8.998 2.947 1.00 87.81 536 GLY A CA 1
ATOM 3892 C C . GLY A 1 536 ? 0.344 -8.827 3.181 1.00 87.81 536 GLY A C 1
ATOM 3893 O O . GLY A 1 536 ? 1.108 -9.084 2.256 1.00 87.81 536 GLY A O 1
ATOM 3894 N N . ALA A 1 537 ? 0.766 -8.488 4.404 1.00 89.62 537 ALA A N 1
ATOM 3895 C CA . ALA A 1 537 ? 2.176 -8.306 4.749 1.00 89.62 537 ALA A CA 1
ATOM 3896 C C . ALA A 1 537 ? 3.058 -9.514 4.350 1.00 89.62 537 ALA A C 1
ATOM 3898 O O . ALA A 1 537 ? 2.720 -10.669 4.653 1.00 89.62 537 ALA A O 1
ATOM 3899 N N . ASP A 1 538 ? 4.204 -9.239 3.725 1.00 85.25 538 ASP A N 1
ATOM 3900 C CA . ASP A 1 538 ? 5.253 -10.157 3.300 1.00 85.25 538 ASP A CA 1
ATOM 3901 C C . ASP A 1 538 ? 5.732 -11.077 4.443 1.00 85.25 538 ASP A C 1
ATOM 3903 O O . ASP A 1 538 ? 6.519 -10.707 5.330 1.00 85.25 538 ASP A O 1
ATOM 3907 N N . PRO A 1 539 ? 5.355 -12.369 4.401 1.00 76.19 539 PRO A N 1
ATOM 3908 C CA . PRO A 1 539 ? 5.722 -13.325 5.438 1.00 76.19 539 PRO A CA 1
ATOM 3909 C C . PRO A 1 539 ? 7.201 -13.750 5.370 1.00 76.19 539 PRO A C 1
ATOM 3911 O O . PRO A 1 539 ? 7.682 -14.489 6.239 1.00 76.19 539 PRO A O 1
ATOM 3914 N N . THR A 1 540 ? 7.935 -13.357 4.327 1.00 76.50 540 THR A N 1
ATOM 3915 C CA . THR A 1 540 ? 9.296 -13.817 4.022 1.00 76.50 540 THR A CA 1
ATOM 3916 C C . THR A 1 540 ? 10.392 -12.932 4.612 1.00 76.50 540 THR A C 1
ATOM 3918 O O . THR A 1 540 ? 11.510 -13.427 4.827 1.00 76.50 540 THR A O 1
ATOM 3921 N N . LEU A 1 541 ? 10.094 -11.673 4.957 1.00 72.75 541 LEU A N 1
ATOM 3922 C CA . LEU A 1 541 ? 11.082 -10.709 5.467 1.00 72.75 541 LEU A CA 1
ATOM 3923 C C . LEU A 1 541 ? 11.780 -11.201 6.742 1.00 72.75 541 LEU A C 1
ATOM 3925 O O . LEU A 1 541 ? 12.998 -11.064 6.891 1.00 72.75 541 LEU A O 1
ATOM 3929 N N . ALA A 1 542 ? 11.051 -11.908 7.611 1.00 67.44 542 ALA A N 1
ATOM 3930 C CA . ALA A 1 542 ? 11.611 -12.524 8.813 1.00 67.44 542 ALA A CA 1
ATOM 3931 C C . ALA A 1 542 ? 12.787 -13.468 8.519 1.00 67.44 542 ALA A C 1
ATOM 3933 O O . ALA A 1 542 ? 13.831 -13.430 9.176 1.00 67.44 542 ALA A O 1
ATOM 3934 N N . ALA A 1 543 ? 12.625 -14.334 7.517 1.00 64.19 543 ALA A N 1
ATOM 3935 C CA . ALA A 1 543 ? 13.659 -15.283 7.126 1.00 64.19 543 ALA A CA 1
ATOM 3936 C C . ALA A 1 543 ? 14.816 -14.582 6.404 1.00 64.19 543 ALA A C 1
ATOM 3938 O O . ALA A 1 543 ? 15.975 -14.948 6.620 1.00 64.19 543 ALA A O 1
ATOM 3939 N N . ARG A 1 544 ? 14.506 -13.568 5.587 1.00 67.94 544 ARG A N 1
ATOM 3940 C CA . ARG A 1 544 ? 15.481 -12.781 4.822 1.00 67.94 544 ARG A CA 1
ATOM 3941 C C . ARG A 1 544 ? 16.462 -12.052 5.733 1.00 67.94 544 ARG A C 1
ATOM 3943 O O . ARG A 1 544 ? 17.673 -12.177 5.553 1.00 67.94 544 ARG A O 1
ATOM 3950 N N . TYR A 1 545 ? 15.946 -11.371 6.752 1.00 68.31 545 TYR A N 1
ATOM 3951 C CA . TYR A 1 545 ? 16.755 -10.573 7.673 1.00 68.31 545 TYR A CA 1
ATOM 3952 C C . TYR A 1 545 ? 17.157 -11.293 8.960 1.00 68.31 545 TYR A C 1
ATOM 3954 O O . TYR A 1 545 ? 17.814 -10.702 9.820 1.00 68.31 545 TYR A O 1
ATOM 3962 N N . LEU A 1 546 ? 16.792 -12.572 9.102 1.00 65.50 546 LEU A N 1
ATOM 3963 C CA . LEU A 1 546 ? 16.964 -13.337 10.341 1.00 65.50 546 LEU A CA 1
ATOM 3964 C C . LEU A 1 546 ? 16.336 -12.616 11.552 1.00 65.50 546 LEU A C 1
ATOM 3966 O O . LEU A 1 546 ? 16.884 -12.641 12.660 1.00 65.50 546 LEU A O 1
ATOM 3970 N N . SER A 1 547 ? 15.205 -11.950 11.323 1.00 68.69 547 SER A N 1
ATOM 3971 C CA . SER A 1 547 ? 14.437 -11.203 12.316 1.00 68.69 547 SER A CA 1
ATOM 3972 C C . SER A 1 547 ? 13.303 -12.049 12.906 1.00 68.69 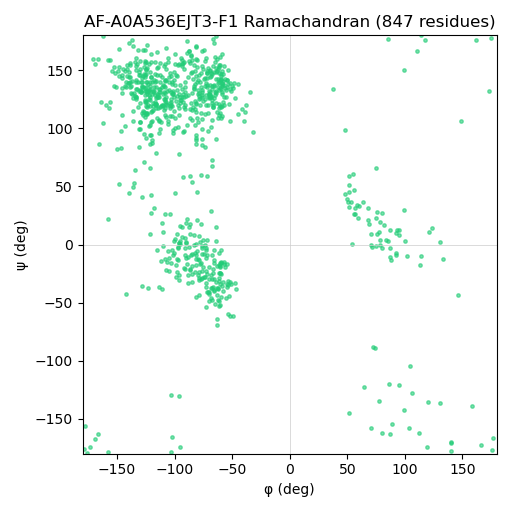547 SER A C 1
ATOM 3974 O O . SER A 1 547 ? 13.235 -13.268 12.727 1.00 68.69 547 SER A O 1
ATOM 3976 N N . ASP A 1 548 ? 12.461 -11.434 13.737 1.00 74.19 548 ASP A N 1
ATOM 3977 C CA . ASP A 1 548 ? 11.497 -12.164 14.553 1.00 74.19 548 ASP A CA 1
ATOM 3978 C C . ASP A 1 548 ? 10.235 -12.516 13.754 1.00 74.19 548 ASP A C 1
ATOM 3980 O O . ASP A 1 548 ? 9.347 -11.690 13.555 1.00 74.19 548 ASP A O 1
ATOM 3984 N N . ALA A 1 549 ? 10.128 -13.776 13.330 1.00 63.16 549 ALA A N 1
ATOM 3985 C CA . ALA A 1 549 ? 8.957 -14.283 12.615 1.00 63.16 549 ALA A CA 1
ATOM 3986 C C . ALA A 1 549 ? 7.650 -14.196 13.425 1.00 63.16 549 ALA A C 1
ATOM 3988 O O . ALA A 1 549 ? 6.579 -14.141 12.834 1.00 63.16 549 ALA A O 1
ATOM 3989 N N . ALA A 1 550 ? 7.708 -14.164 14.764 1.00 69.25 550 ALA A N 1
ATOM 3990 C CA . ALA A 1 550 ? 6.510 -13.981 15.590 1.00 69.25 550 ALA A CA 1
ATOM 3991 C C . ALA A 1 550 ? 6.014 -12.524 15.608 1.00 69.25 550 ALA A C 1
ATOM 3993 O O . ALA A 1 550 ? 4.948 -12.244 16.153 1.00 69.25 550 ALA A O 1
ATOM 3994 N N . ARG A 1 551 ? 6.802 -11.608 15.042 1.00 79.31 551 ARG A N 1
ATOM 3995 C CA . ARG A 1 551 ? 6.491 -10.191 14.881 1.00 79.31 551 ARG A CA 1
ATOM 3996 C C . ARG A 1 551 ? 6.436 -9.816 13.398 1.00 79.31 551 ARG A C 1
ATOM 3998 O O . ARG A 1 551 ? 6.873 -8.733 13.072 1.00 79.31 551 ARG A O 1
ATOM 4005 N N . ASN A 1 552 ? 6.032 -10.713 12.498 1.00 80.25 552 ASN A N 1
ATOM 4006 C CA . ASN A 1 552 ? 6.008 -10.459 11.045 1.00 80.25 552 ASN A CA 1
ATOM 4007 C C . ASN A 1 552 ? 7.332 -9.908 10.472 1.00 80.25 552 ASN A C 1
ATOM 4009 O O . ASN A 1 552 ? 7.341 -9.058 9.598 1.00 80.25 552 ASN A O 1
ATOM 4013 N N . GLY A 1 553 ? 8.479 -10.361 10.987 1.00 73.00 553 GLY A N 1
ATOM 4014 C CA . GLY A 1 553 ? 9.788 -9.912 10.496 1.00 73.00 553 GLY A CA 1
ATOM 4015 C C . GLY A 1 553 ? 10.310 -8.621 11.125 1.00 73.00 55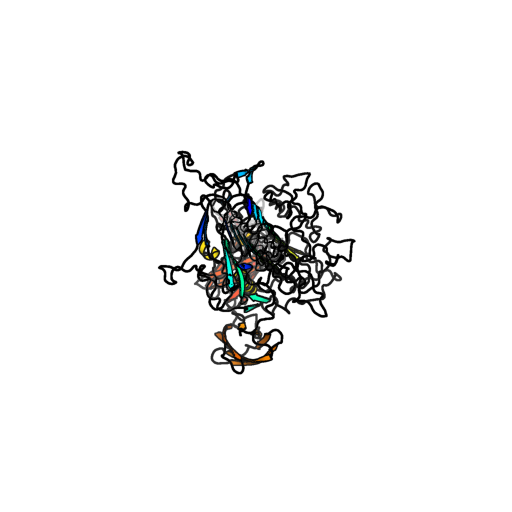3 GLY A C 1
ATOM 4016 O O . GLY A 1 553 ? 11.430 -8.203 10.821 1.00 73.00 553 GLY A O 1
ATOM 4017 N N . GLU A 1 554 ? 9.596 -8.046 12.090 1.00 84.25 554 GLU A N 1
ATOM 4018 C CA . GLU A 1 554 ? 10.011 -6.814 12.751 1.00 84.25 554 GLU A CA 1
ATOM 4019 C C . GLU A 1 554 ? 11.327 -6.949 13.548 1.00 84.25 554 GLU A C 1
ATOM 4021 O O . GLU A 1 554 ? 11.576 -7.968 14.219 1.00 84.25 554 GLU A O 1
ATOM 4026 N N . PRO A 1 555 ? 12.188 -5.911 13.551 1.00 76.75 555 PRO A N 1
ATOM 4027 C CA . PRO A 1 555 ? 11.934 -4.543 13.073 1.00 76.75 555 PRO A CA 1
ATOM 4028 C C . PRO A 1 555 ? 12.060 -4.326 11.551 1.00 76.75 555 PRO A C 1
ATOM 4030 O O . PRO A 1 555 ? 11.943 -3.201 11.103 1.00 76.75 555 PRO A O 1
ATOM 4033 N N . TYR A 1 556 ? 12.372 -5.354 10.760 1.00 77.00 556 TYR A N 1
ATOM 4034 C CA . TYR A 1 556 ? 12.558 -5.227 9.304 1.00 77.00 556 TYR A CA 1
ATOM 4035 C C . TYR A 1 556 ? 11.357 -5.778 8.530 1.00 77.00 556 TYR A C 1
ATOM 4037 O O . TYR A 1 556 ? 11.530 -6.318 7.443 1.00 77.00 556 TYR A O 1
ATOM 4045 N N . GLY A 1 557 ? 10.184 -5.761 9.163 1.00 82.50 557 GLY A N 1
ATOM 4046 C CA . GLY A 1 557 ? 8.923 -6.041 8.493 1.00 82.50 557 GLY A CA 1
ATOM 4047 C C . GLY A 1 557 ? 8.344 -4.745 7.933 1.00 82.50 557 GLY A C 1
ATOM 4048 O O . GLY A 1 557 ? 8.880 -3.661 8.180 1.00 82.50 557 GLY A O 1
ATOM 4049 N N . GLU A 1 558 ? 7.237 -4.868 7.215 1.00 89.75 558 GLU A N 1
ATOM 4050 C CA . GLU A 1 558 ? 6.562 -3.752 6.538 1.00 89.75 558 GLU A CA 1
ATOM 4051 C C . GLU A 1 558 ? 5.838 -2.807 7.497 1.00 89.75 558 GLU A C 1
ATOM 4053 O O . GLU A 1 558 ? 5.429 -1.725 7.108 1.00 89.75 558 GLU A O 1
ATOM 4058 N N . LEU A 1 559 ? 5.667 -3.170 8.774 1.00 90.38 559 LEU A N 1
ATOM 4059 C CA . LEU A 1 559 ? 5.025 -2.268 9.729 1.00 90.38 559 LEU A CA 1
ATOM 4060 C C . LEU A 1 559 ? 5.991 -1.220 10.277 1.00 90.38 559 LEU A C 1
ATOM 4062 O O . LEU A 1 559 ? 5.554 -0.279 10.933 1.00 90.38 559 LEU A O 1
ATOM 4066 N N . GLY A 1 560 ? 7.302 -1.426 10.143 1.00 85.50 560 GLY A N 1
ATOM 4067 C CA . GLY A 1 560 ? 8.291 -0.596 10.826 1.00 85.50 560 GLY A CA 1
ATOM 4068 C C . GLY A 1 560 ? 8.149 -0.624 12.351 1.00 85.50 560 GLY A C 1
ATOM 4069 O O . GLY A 1 560 ? 8.594 0.288 13.040 1.00 85.50 560 GLY A O 1
ATOM 4070 N N . LEU A 1 561 ? 7.544 -1.664 12.933 1.00 86.69 561 LEU A N 1
ATOM 4071 C CA . LEU A 1 561 ? 7.257 -1.750 14.366 1.00 86.69 561 LEU A CA 1
ATOM 4072 C C . LEU A 1 561 ? 8.515 -2.082 15.197 1.00 86.69 561 LEU A C 1
ATOM 4074 O O . LEU A 1 561 ? 8.826 -3.230 15.531 1.00 86.69 561 LEU A O 1
ATOM 4078 N N . LEU A 1 562 ? 9.209 -1.039 15.647 1.00 79.69 562 LEU A N 1
ATOM 4079 C CA . LEU A 1 562 ? 10.420 -1.072 16.480 1.00 79.69 562 LEU A CA 1
ATOM 4080 C C . LEU A 1 562 ? 10.167 -1.315 17.981 1.00 79.69 562 LEU A C 1
ATOM 4082 O O . LEU A 1 562 ? 9.308 -0.711 18.620 1.00 79.69 562 LEU A O 1
ATOM 4086 N N . ARG A 1 563 ? 11.023 -2.096 18.643 1.00 76.75 563 ARG A N 1
ATOM 4087 C CA . ARG A 1 563 ? 11.127 -2.100 20.116 1.00 76.75 563 ARG A CA 1
ATOM 4088 C C . ARG A 1 563 ? 12.111 -1.041 20.583 1.00 76.75 563 ARG A C 1
ATOM 4090 O O . ARG A 1 563 ? 13.078 -0.721 19.907 1.00 76.75 563 ARG A O 1
ATOM 4097 N N . GLN A 1 564 ? 11.976 -0.612 21.836 1.00 71.50 564 GLN A N 1
ATOM 4098 C CA . GLN A 1 564 ? 12.932 0.314 22.461 1.00 71.50 564 GLN A CA 1
ATOM 4099 C C . GLN A 1 564 ? 14.372 -0.222 22.551 1.00 71.50 564 GLN A C 1
ATOM 4101 O O . GLN A 1 564 ? 15.307 0.549 22.761 1.00 71.50 564 GLN A O 1
ATOM 4106 N N . THR A 1 565 ? 14.551 -1.538 22.431 1.00 70.25 565 THR A N 1
ATOM 4107 C CA . THR A 1 565 ? 15.859 -2.201 22.355 1.00 70.25 565 THR A CA 1
ATOM 4108 C C . THR A 1 565 ? 16.443 -2.237 20.949 1.00 70.25 565 THR A C 1
ATOM 4110 O O . THR A 1 565 ? 17.634 -2.506 20.803 1.00 70.25 565 THR A O 1
ATOM 4113 N N . ASP A 1 566 ? 15.613 -2.046 19.925 1.00 72.31 566 ASP A N 1
ATOM 4114 C CA . ASP A 1 566 ? 16.043 -2.124 18.538 1.00 72.31 566 ASP A CA 1
ATOM 4115 C C . ASP A 1 566 ? 16.859 -0.856 18.222 1.00 72.31 566 ASP A C 1
ATOM 4117 O O . ASP A 1 566 ? 16.523 0.249 18.651 1.00 72.31 566 ASP A O 1
ATOM 4121 N N . ALA A 1 567 ? 17.985 -1.010 17.521 1.00 66.69 567 ALA A N 1
ATOM 4122 C CA . ALA A 1 567 ? 18.935 0.088 17.300 1.00 66.69 567 ALA A CA 1
ATOM 4123 C C . ALA A 1 567 ? 18.316 1.271 16.525 1.00 66.69 567 ALA A C 1
ATOM 4125 O O . ALA A 1 567 ? 18.688 2.419 16.760 1.00 66.69 567 ALA A O 1
ATOM 4126 N N . ALA A 1 568 ? 17.335 0.962 15.677 1.00 66.19 568 ALA A N 1
ATOM 4127 C CA . ALA A 1 568 ? 16.520 1.864 14.869 1.00 66.19 568 ALA A CA 1
ATOM 4128 C C . ALA A 1 568 ? 15.666 2.868 15.658 1.00 66.19 568 ALA A C 1
ATOM 4130 O O . ALA A 1 568 ? 15.242 3.887 15.132 1.00 66.19 568 ALA A O 1
ATOM 4131 N N . ILE A 1 569 ? 15.431 2.635 16.955 1.00 74.12 569 ILE A N 1
ATOM 4132 C CA . ILE A 1 569 ? 14.600 3.515 17.796 1.00 74.12 569 ILE A CA 1
ATOM 4133 C C . ILE A 1 569 ? 15.151 4.953 17.907 1.00 74.12 569 ILE A C 1
ATOM 4135 O O . ILE A 1 569 ? 14.575 5.814 18.570 1.00 74.12 569 ILE A O 1
ATOM 4139 N N . ALA A 1 570 ? 16.355 5.209 17.391 1.00 67.69 570 ALA A N 1
ATOM 4140 C CA . ALA A 1 570 ? 16.919 6.546 17.295 1.00 67.69 570 ALA A CA 1
ATOM 4141 C C . ALA A 1 570 ? 16.114 7.455 16.355 1.00 67.69 570 ALA A C 1
ATOM 4143 O O . ALA A 1 570 ? 16.025 8.649 16.654 1.00 67.69 570 ALA A O 1
ATOM 4144 N N . ASP A 1 571 ? 15.506 6.883 15.316 1.00 64.75 571 ASP A N 1
ATOM 4145 C CA . ASP A 1 571 ? 14.786 7.616 14.272 1.00 64.75 571 ASP A CA 1
ATOM 4146 C C . ASP A 1 571 ? 13.379 8.029 14.752 1.00 64.75 571 ASP A C 1
ATOM 4148 O O . ASP A 1 571 ? 12.929 9.147 14.510 1.00 64.75 571 ASP A O 1
ATOM 4152 N N . ASN A 1 572 ? 12.776 7.229 15.638 1.00 72.69 572 ASN A N 1
ATOM 4153 C CA . ASN A 1 572 ? 11.481 7.484 16.286 1.00 72.69 572 ASN A CA 1
ATOM 4154 C C . ASN A 1 572 ? 11.613 8.377 17.537 1.00 72.69 572 ASN A C 1
ATOM 4156 O O . ASN A 1 572 ? 11.231 8.002 18.656 1.00 72.69 572 ASN A O 1
ATOM 4160 N N . ARG A 1 573 ? 12.240 9.553 17.408 1.00 69.94 573 ARG A N 1
ATOM 4161 C CA . ARG A 1 573 ? 12.478 10.461 18.546 1.00 69.94 573 ARG A CA 1
ATOM 4162 C C . ARG A 1 573 ? 12.121 11.904 18.254 1.00 69.94 573 ARG A C 1
ATOM 4164 O O . ARG A 1 573 ? 12.255 12.424 17.156 1.00 69.94 573 ARG A O 1
ATOM 4171 N N . GLY A 1 574 ? 11.796 12.601 19.336 1.00 71.00 574 GLY A N 1
ATOM 4172 C CA . GLY A 1 574 ? 11.534 14.030 19.330 1.00 71.00 574 GLY A CA 1
ATOM 4173 C C . GLY A 1 574 ? 10.123 14.335 19.794 1.00 71.00 574 GLY A C 1
ATOM 4174 O O . GLY A 1 574 ? 9.404 13.466 20.273 1.00 71.00 574 GLY A O 1
ATOM 4175 N N . LYS A 1 575 ? 9.772 15.614 19.695 1.00 74.19 575 LYS A N 1
ATOM 4176 C CA . LYS A 1 575 ? 8.395 16.073 19.866 1.00 74.19 575 LYS A CA 1
ATOM 4177 C C . LYS A 1 575 ? 7.650 15.950 18.529 1.00 74.19 575 LYS A C 1
ATOM 4179 O O . LYS A 1 575 ? 8.325 15.966 17.487 1.00 74.19 575 LYS A O 1
ATOM 4184 N N . PRO A 1 576 ? 6.307 15.973 18.545 1.00 78.94 576 PRO A N 1
ATOM 4185 C CA . PRO A 1 576 ? 5.521 16.073 17.325 1.00 78.94 576 PRO A CA 1
ATOM 4186 C C . PRO A 1 576 ? 6.025 17.233 16.468 1.00 78.94 576 PRO A C 1
ATOM 4188 O O . PRO A 1 576 ? 6.381 18.302 16.990 1.00 78.94 576 PRO A O 1
ATOM 4191 N N . ARG A 1 577 ? 6.138 16.992 15.158 1.00 75.88 577 ARG A N 1
ATOM 4192 C CA . ARG A 1 577 ? 6.666 17.975 14.201 1.00 75.88 577 ARG A CA 1
ATOM 4193 C C . ARG A 1 577 ? 5.778 19.208 14.138 1.00 75.88 577 ARG A C 1
ATOM 4195 O O . ARG A 1 577 ? 6.297 20.325 14.070 1.00 75.88 577 ARG A O 1
ATOM 4202 N N . ASP A 1 578 ? 4.474 18.988 14.230 1.00 79.06 578 ASP A N 1
ATOM 4203 C CA . ASP A 1 578 ? 3.466 19.992 13.949 1.00 79.06 578 ASP A CA 1
ATOM 4204 C C . ASP A 1 578 ? 2.565 20.250 15.173 1.00 79.06 578 ASP A C 1
ATOM 4206 O O . ASP A 1 578 ? 2.496 19.431 16.099 1.00 79.06 578 ASP A O 1
ATOM 4210 N N . PRO A 1 579 ? 1.911 21.424 15.254 1.00 72.38 579 PRO A N 1
ATOM 4211 C CA . PRO A 1 579 ? 0.995 21.725 16.346 1.00 72.38 579 PRO A CA 1
ATOM 4212 C C . PRO A 1 579 ? -0.191 20.751 16.346 1.00 72.38 579 PRO A C 1
ATOM 4214 O O . PRO A 1 579 ? -1.070 20.834 15.495 1.00 72.38 579 PRO A O 1
ATOM 4217 N N . GLN A 1 580 ? -0.236 19.851 17.326 1.00 69.31 580 GLN A N 1
ATOM 4218 C CA . GLN A 1 580 ? -1.367 18.936 17.488 1.00 69.31 580 GLN A CA 1
ATOM 4219 C C . GLN A 1 580 ? -2.634 19.701 17.895 1.00 69.31 580 GLN A C 1
ATOM 4221 O O . GLN A 1 580 ? -2.561 20.693 18.637 1.00 69.31 580 GLN A O 1
ATOM 4226 N N . ALA A 1 581 ? -3.804 19.232 17.449 1.00 59.66 581 ALA A N 1
ATOM 4227 C CA . ALA A 1 581 ? -5.077 19.834 17.834 1.00 59.66 581 ALA A CA 1
ATOM 4228 C C . ALA A 1 581 ? -5.247 19.761 19.369 1.00 59.66 581 ALA A C 1
ATOM 4230 O O . ALA A 1 581 ? -5.390 18.714 19.984 1.00 59.66 581 ALA A O 1
ATOM 4231 N N . GLY A 1 582 ? -5.148 20.894 20.061 1.00 53.97 582 GLY A N 1
ATOM 4232 C CA . GLY A 1 582 ? -5.255 20.887 21.520 1.00 53.97 582 GLY A CA 1
ATOM 4233 C C . GLY A 1 582 ? -6.645 20.430 21.983 1.00 53.97 582 GLY A C 1
ATOM 4234 O O . GLY A 1 582 ? -7.650 20.720 21.336 1.00 53.97 582 GLY A O 1
ATOM 4235 N N . ASN A 1 583 ? -6.734 19.834 23.178 1.00 55.75 583 ASN A N 1
ATOM 4236 C CA . ASN A 1 583 ? -8.004 19.607 23.886 1.00 55.75 583 ASN A CA 1
ATOM 4237 C C . ASN A 1 583 ? -8.591 20.927 24.428 1.00 55.75 583 ASN A C 1
ATOM 4239 O O . ASN A 1 583 ? -8.778 21.114 25.633 1.00 55.75 583 ASN A O 1
ATOM 4243 N N . LEU A 1 584 ? -8.846 21.877 23.526 1.00 53.03 584 LEU A N 1
ATOM 4244 C CA . LEU A 1 584 ? -9.337 23.211 23.837 1.00 53.03 584 LEU A CA 1
ATOM 4245 C C . LEU A 1 584 ? -10.779 23.135 24.373 1.00 53.03 584 LEU A C 1
ATOM 4247 O O . LEU A 1 584 ? -11.670 22.603 23.700 1.00 53.03 584 LEU A O 1
ATOM 4251 N N . PRO A 1 585 ? -11.060 23.685 25.571 1.00 43.53 585 PRO A N 1
ATOM 4252 C CA . PRO A 1 585 ? -12.421 23.768 26.088 1.00 43.53 585 PRO A CA 1
ATOM 4253 C C . PRO A 1 585 ? -13.324 24.567 25.135 1.00 43.53 585 PRO A C 1
ATOM 4255 O O . PRO A 1 585 ? -13.085 25.748 24.901 1.00 43.53 585 PRO A O 1
ATOM 4258 N N . GLY A 1 586 ? -14.378 23.932 24.613 1.00 51.41 586 GLY A N 1
ATOM 4259 C CA . GLY A 1 586 ? -15.342 24.567 23.702 1.00 51.41 586 GLY A CA 1
ATOM 4260 C C . GLY A 1 586 ? -15.073 24.366 22.205 1.00 51.41 586 GLY A C 1
ATOM 4261 O O . GLY A 1 586 ? -15.765 24.989 21.403 1.00 51.41 586 GLY A O 1
ATOM 4262 N N . GLY A 1 587 ? -14.111 23.514 21.828 1.00 57.81 587 GLY A N 1
ATOM 4263 C CA . GLY A 1 587 ? -13.921 23.073 20.440 1.00 57.81 587 GLY A CA 1
ATOM 4264 C C . GLY A 1 587 ? -15.137 22.334 19.858 1.00 57.81 587 GLY A C 1
ATOM 4265 O O . GLY A 1 587 ? -16.012 21.875 20.604 1.00 57.81 587 GLY A O 1
ATOM 4266 N N . LYS A 1 588 ? -15.204 22.246 18.519 1.00 63.53 588 LYS A N 1
ATOM 4267 C CA . LYS A 1 588 ? -16.221 21.453 17.807 1.00 63.53 588 LYS A CA 1
ATOM 4268 C C . LYS A 1 588 ? -16.067 19.995 18.240 1.00 63.53 588 LYS A C 1
ATOM 4270 O O . LYS A 1 588 ? -15.001 19.421 18.060 1.00 63.53 588 LYS A O 1
ATOM 4275 N N . ARG A 1 589 ? -17.105 19.422 18.846 1.00 61.75 589 ARG A N 1
ATOM 4276 C CA . ARG A 1 589 ? -17.087 18.031 19.303 1.00 61.75 589 ARG A CA 1
ATOM 4277 C C . ARG A 1 589 ? -17.614 17.136 18.204 1.00 61.75 589 ARG A C 1
ATOM 4279 O O . ARG A 1 589 ? -18.700 17.419 17.705 1.00 61.75 589 ARG A O 1
ATOM 4286 N N . ASP A 1 590 ? -16.929 16.028 17.972 1.00 66.19 590 ASP A N 1
ATOM 4287 C CA . ASP A 1 590 ? -17.616 14.864 17.449 1.00 66.19 590 ASP A CA 1
ATOM 4288 C C . ASP A 1 590 ? -18.380 14.179 18.595 1.00 66.19 590 ASP A C 1
ATOM 4290 O O . ASP A 1 590 ? -17.854 13.939 19.690 1.00 66.19 590 ASP A O 1
ATOM 4294 N N . VAL A 1 591 ? -19.673 13.977 18.379 1.00 48.44 591 VAL A N 1
ATOM 4295 C CA . VAL A 1 591 ? -20.625 13.409 19.341 1.00 48.44 591 VAL A CA 1
ATOM 4296 C C . VAL A 1 591 ? -21.008 11.975 18.997 1.00 48.44 591 VAL A C 1
ATOM 4298 O O . VAL A 1 591 ? -21.694 11.340 19.803 1.00 48.44 591 VAL A O 1
ATOM 4301 N N . LEU A 1 592 ? -20.566 11.452 17.855 1.00 54.62 592 LEU A N 1
ATOM 4302 C CA . LEU A 1 592 ? -20.914 10.121 17.386 1.00 54.62 592 LEU A CA 1
ATOM 4303 C C . LEU A 1 592 ? -19.673 9.231 17.475 1.00 54.62 592 LEU A C 1
ATOM 4305 O O . LEU A 1 592 ? -18.623 9.518 16.924 1.00 54.62 592 LEU A O 1
ATOM 4309 N N . ARG A 1 593 ? -19.787 8.175 18.283 1.00 53.94 593 ARG A N 1
ATOM 4310 C CA . ARG A 1 593 ? -18.753 7.153 18.463 1.00 53.94 593 ARG A CA 1
ATOM 4311 C C . ARG A 1 593 ? -19.368 5.817 18.087 1.00 53.94 593 ARG A C 1
ATOM 4313 O O . ARG A 1 593 ? -20.043 5.209 18.920 1.00 53.94 593 ARG A O 1
ATOM 4320 N N . THR A 1 594 ? -19.195 5.405 16.841 1.00 51.03 594 THR A N 1
ATOM 4321 C CA . THR A 1 594 ? -19.391 4.010 16.421 1.00 51.03 594 THR A CA 1
ATOM 4322 C C . THR A 1 594 ? -18.102 3.194 16.554 1.00 51.03 594 THR A C 1
ATOM 4324 O O . THR A 1 594 ? -18.196 1.975 16.727 1.00 51.03 594 THR A O 1
ATOM 4327 N N . SER A 1 595 ? -16.949 3.868 16.682 1.00 43.19 595 SER A N 1
ATOM 4328 C CA . SER A 1 595 ? -15.678 3.340 17.203 1.00 43.19 595 SER A CA 1
ATOM 4329 C C . SER A 1 595 ? -15.893 2.394 18.402 1.00 43.19 595 SER A C 1
ATOM 4331 O O . SER A 1 595 ? -16.408 2.773 19.460 1.00 43.19 595 SER A O 1
ATOM 4333 N N . GLY A 1 596 ? -15.560 1.113 18.191 1.00 40.00 596 GLY A N 1
ATOM 4334 C CA . GLY A 1 596 ? -15.651 0.027 19.184 1.00 40.00 596 GLY A CA 1
ATOM 4335 C C . GLY A 1 596 ? -17.029 -0.639 19.330 1.00 40.00 596 GLY A C 1
ATOM 4336 O O . GLY A 1 596 ? -17.212 -1.492 20.201 1.00 40.00 596 GLY A O 1
ATOM 4337 N N . SER A 1 597 ? -18.011 -0.256 18.507 1.00 41.78 597 SER A N 1
ATOM 4338 C CA . SER A 1 597 ? -19.286 -0.977 18.370 1.00 41.78 597 SER A CA 1
ATOM 4339 C C . SER A 1 597 ? -19.311 -1.921 17.166 1.00 41.78 597 SER A C 1
ATOM 4341 O O . SER A 1 597 ? -20.052 -2.903 17.211 1.00 41.78 597 SER A O 1
ATOM 4343 N N . GLN A 1 598 ? -18.480 -1.665 16.143 1.00 56.19 598 GLN A N 1
ATOM 4344 C CA . GLN A 1 598 ? -18.270 -2.548 14.992 1.00 56.19 598 GLN A CA 1
ATOM 4345 C C . GLN A 1 598 ? -16.766 -2.637 14.616 1.00 56.19 598 GLN A C 1
ATOM 4347 O O . GLN A 1 598 ? -16.066 -1.617 14.658 1.00 56.19 598 GLN A O 1
ATOM 4352 N N . PRO A 1 599 ? -16.227 -3.838 14.313 1.00 63.91 599 PRO A N 1
ATOM 4353 C CA . PRO A 1 599 ? -14.823 -4.014 13.913 1.00 63.91 599 PRO A CA 1
ATOM 4354 C C . PRO A 1 599 ? -14.498 -3.317 12.578 1.00 63.91 599 PRO A C 1
ATOM 4356 O O . PRO A 1 599 ? -15.383 -3.208 11.731 1.00 63.91 599 PRO A O 1
ATOM 4359 N N . ILE A 1 600 ? -13.261 -2.835 12.393 1.00 65.06 600 ILE A N 1
ATOM 4360 C CA . ILE A 1 600 ? -12.710 -2.570 11.042 1.00 65.06 600 ILE A CA 1
ATOM 4361 C C . ILE A 1 600 ? -12.284 -3.929 10.486 1.00 65.06 600 ILE A C 1
ATOM 4363 O O . ILE A 1 600 ? -11.609 -4.681 11.180 1.00 65.06 600 ILE A O 1
ATOM 4367 N N . ASN A 1 601 ? -12.762 -4.310 9.313 1.00 57.25 601 ASN A N 1
ATOM 4368 C CA . ASN A 1 601 ? -12.506 -5.641 8.753 1.00 57.25 601 ASN A CA 1
ATOM 4369 C C . ASN A 1 601 ? -11.195 -5.645 7.947 1.00 57.25 601 ASN A C 1
ATOM 4371 O O . ASN A 1 601 ? -10.673 -4.570 7.688 1.00 57.25 601 ASN A O 1
ATOM 4375 N N . SER A 1 602 ? -10.663 -6.822 7.589 1.00 42.16 602 SER A N 1
ATOM 4376 C CA . SER A 1 602 ? -9.715 -6.976 6.462 1.00 42.16 602 SER A CA 1
ATOM 4377 C C . SER A 1 602 ? -10.348 -6.498 5.133 1.00 42.16 602 SER A C 1
ATOM 4379 O O . SER A 1 602 ? -11.567 -6.296 5.123 1.00 42.16 602 SER A O 1
ATOM 4381 N N . PRO A 1 603 ? -9.552 -6.261 4.065 1.00 37.56 603 PRO A N 1
ATOM 4382 C CA . PRO A 1 603 ? -10.075 -5.808 2.775 1.00 37.56 603 PRO A CA 1
ATOM 4383 C C . PRO A 1 603 ? -10.733 -6.984 2.043 1.00 37.56 603 PRO A C 1
ATOM 4385 O O . PRO A 1 603 ? -10.131 -8.057 1.953 1.00 37.56 603 PRO A O 1
ATOM 4388 N N . GLY A 1 604 ? -11.949 -6.797 1.525 1.00 42.78 604 GLY A N 1
ATOM 4389 C CA . GLY A 1 604 ? -12.638 -7.864 0.810 1.00 42.78 604 GLY A CA 1
ATOM 4390 C C . GLY A 1 604 ? -14.079 -7.578 0.414 1.00 42.78 604 GLY A C 1
ATOM 4391 O O . GLY A 1 604 ? -14.903 -7.239 1.272 1.00 42.78 604 GLY A O 1
ATOM 4392 N N . THR A 1 605 ? -14.386 -7.873 -0.859 1.00 34.41 605 THR A N 1
ATOM 4393 C CA . THR A 1 605 ? -15.692 -7.675 -1.508 1.00 34.41 605 THR A CA 1
ATOM 4394 C C . THR A 1 605 ? -16.872 -8.017 -0.610 1.00 34.41 605 THR A C 1
ATOM 4396 O O . THR A 1 605 ? -17.200 -9.183 -0.385 1.00 34.41 605 THR A O 1
ATOM 4399 N N . CYS A 1 606 ? -17.546 -6.963 -0.154 1.00 39.47 606 CYS A N 1
ATOM 4400 C CA . CYS A 1 606 ? -18.907 -6.892 0.373 1.00 39.47 606 CYS A CA 1
ATOM 4401 C C . CYS A 1 606 ? -19.449 -8.038 1.237 1.00 39.47 606 CYS A C 1
ATOM 4403 O O . CYS A 1 606 ? -19.608 -9.201 0.859 1.00 39.47 606 CYS A O 1
ATOM 4405 N N . CYS A 1 607 ? -20.070 -7.578 2.325 1.00 42.56 607 CYS A N 1
ATOM 4406 C CA . CYS A 1 607 ? -21.223 -8.199 2.959 1.00 42.56 607 CYS A CA 1
ATOM 4407 C C . CYS A 1 607 ? -21.018 -9.668 3.329 1.00 42.56 607 CYS A C 1
ATOM 4409 O O . CYS A 1 607 ? -21.819 -10.557 3.029 1.00 42.56 607 CYS A O 1
ATOM 4411 N N . VAL A 1 608 ? -20.035 -9.877 4.194 1.00 32.09 608 VAL A N 1
ATOM 4412 C CA . VAL A 1 608 ? -20.223 -10.795 5.307 1.00 32.09 608 VAL A CA 1
ATOM 4413 C C . VAL A 1 608 ? -20.970 -10.013 6.406 1.00 32.09 608 VAL A C 1
ATOM 4415 O O . VAL A 1 608 ? -20.322 -9.478 7.306 1.00 32.09 608 VAL A O 1
ATOM 4418 N N . PRO A 1 609 ? -22.328 -9.929 6.426 1.00 32.69 609 PRO A N 1
ATOM 4419 C CA . PRO A 1 609 ? -22.992 -9.727 7.708 1.00 32.69 609 PRO A CA 1
ATOM 4420 C C . PRO A 1 609 ? -22.504 -10.902 8.541 1.00 32.69 609 PRO A C 1
ATOM 4422 O O . PRO A 1 609 ? -22.707 -12.017 8.062 1.00 32.69 609 PRO A O 1
ATOM 4425 N N . PRO A 1 610 ? -21.823 -10.682 9.680 1.00 33.47 610 PRO A N 1
ATOM 4426 C CA . PRO A 1 610 ? -20.900 -11.630 10.301 1.00 33.47 610 PRO A CA 1
ATOM 4427 C C . PRO A 1 610 ? -21.362 -13.055 10.019 1.00 33.47 610 PRO A C 1
ATOM 4429 O O . PRO A 1 610 ? -22.361 -13.480 10.606 1.00 33.47 610 PRO A O 1
ATOM 4432 N N . VAL A 1 611 ? -20.800 -13.724 8.993 1.00 31.72 611 VAL A N 1
ATOM 4433 C CA . VAL A 1 611 ? -21.388 -14.969 8.481 1.00 31.72 611 VAL A CA 1
ATOM 4434 C C . VAL A 1 611 ? -21.010 -16.015 9.497 1.00 31.72 611 VAL A C 1
ATOM 4436 O O . VAL A 1 611 ? -20.019 -16.735 9.429 1.00 31.72 611 VAL A O 1
ATOM 4439 N N . ALA A 1 612 ? -21.867 -16.072 10.496 1.00 38.38 612 ALA A N 1
ATOM 4440 C CA . ALA A 1 612 ? -21.811 -16.938 11.628 1.00 38.38 612 ALA A CA 1
ATOM 4441 C C . ALA A 1 612 ? -22.359 -18.314 11.230 1.00 38.38 612 ALA A C 1
ATOM 4443 O O . ALA A 1 612 ? -23.183 -18.914 11.924 1.00 38.38 612 ALA A O 1
ATOM 4444 N N . THR A 1 613 ? -21.932 -18.824 10.070 1.00 35.81 613 THR A N 1
ATOM 4445 C CA . THR A 1 613 ? -22.026 -20.252 9.759 1.00 35.81 613 THR A CA 1
ATOM 4446 C C . THR A 1 613 ? -20.823 -20.991 10.322 1.00 35.81 613 THR A C 1
ATOM 4448 O O . THR A 1 613 ? -20.975 -22.137 10.758 1.00 35.81 613 THR A O 1
ATOM 4451 N N . SER A 1 614 ? -19.653 -20.343 10.383 1.00 38.56 614 SER A N 1
ATOM 4452 C CA . SER A 1 614 ? -18.528 -20.829 11.175 1.00 38.56 614 SER A CA 1
ATOM 4453 C C . SER A 1 614 ? -18.714 -20.380 12.626 1.00 38.56 614 SER A C 1
ATOM 4455 O O . SER A 1 614 ? -19.150 -19.272 12.936 1.00 38.56 614 SER A O 1
ATOM 4457 N N . ARG A 1 615 ? -18.493 -21.319 13.541 1.00 50.47 615 ARG A N 1
ATOM 4458 C CA . ARG A 1 615 ? -18.592 -21.088 14.980 1.00 50.47 615 ARG A CA 1
ATOM 4459 C C . ARG A 1 615 ? -17.170 -20.839 15.457 1.00 50.47 615 ARG A C 1
ATOM 4461 O O . ARG A 1 615 ? -16.303 -21.662 15.171 1.00 50.47 615 ARG A O 1
ATOM 4468 N N . LEU A 1 616 ? -16.934 -19.745 16.169 1.00 48.44 616 LEU A N 1
ATOM 4469 C CA . LEU A 1 616 ? -15.612 -19.387 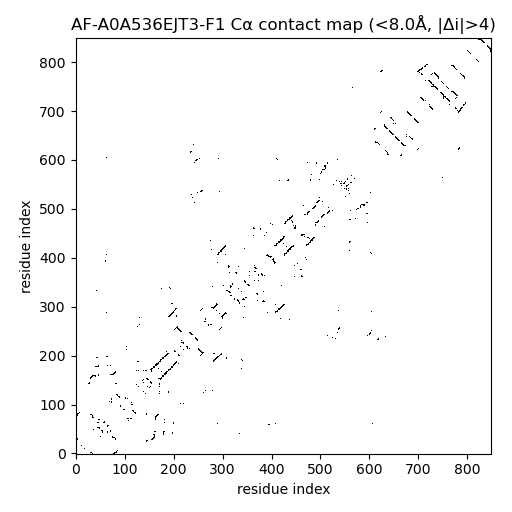16.672 1.00 48.44 616 LEU A CA 1
ATOM 4470 C C . LEU A 1 616 ? -15.696 -18.959 18.139 1.00 48.44 616 LEU A C 1
ATOM 4472 O O . LEU A 1 616 ? -16.708 -18.437 18.612 1.00 48.44 616 LEU A O 1
ATOM 4476 N N . VAL A 1 617 ? -14.608 -19.201 18.864 1.00 48.19 617 VAL A N 1
ATOM 4477 C CA . VAL A 1 617 ? -14.405 -18.737 20.235 1.00 48.19 617 VAL A CA 1
ATOM 4478 C C . VAL A 1 617 ? -13.131 -17.912 20.228 1.00 48.19 617 VAL A C 1
ATOM 4480 O O . VAL A 1 617 ? -12.043 -18.483 20.196 1.00 48.19 617 VAL A O 1
ATOM 4483 N N . SER A 1 618 ? -13.267 -16.587 20.236 1.00 49.34 618 SER A N 1
ATOM 4484 C CA . SER A 1 618 ? -12.121 -15.688 20.359 1.00 49.34 618 SER A CA 1
ATOM 4485 C C . SER A 1 618 ? -11.963 -15.275 21.818 1.00 49.34 618 SER A C 1
ATOM 4487 O O . SER A 1 618 ? -12.861 -14.674 22.417 1.00 49.34 618 SER A O 1
ATOM 4489 N N . ALA A 1 619 ? -10.830 -15.654 22.402 1.00 52.34 619 ALA A N 1
ATOM 4490 C CA . ALA A 1 619 ? -10.381 -15.213 23.712 1.00 52.34 619 ALA A CA 1
ATOM 4491 C C . ALA A 1 619 ? -8.954 -14.659 23.563 1.00 52.34 619 ALA A C 1
ATOM 4493 O O . ALA A 1 619 ? -8.198 -15.188 22.744 1.00 52.34 619 ALA A O 1
ATOM 4494 N N . PRO A 1 620 ? -8.558 -13.644 24.350 1.00 51.34 620 PRO A N 1
ATOM 4495 C CA . PRO A 1 620 ? -7.175 -13.182 24.395 1.00 51.34 620 PRO A CA 1
ATOM 4496 C C . PRO A 1 620 ? -6.225 -14.356 24.639 1.00 51.34 620 PRO A C 1
ATOM 4498 O O . PRO A 1 620 ? -6.516 -15.219 25.467 1.00 51.34 620 PRO A O 1
ATOM 4501 N N . THR A 1 621 ? -5.080 -14.388 23.960 1.00 45.25 621 THR A N 1
ATOM 4502 C CA . THR A 1 621 ? -4.064 -15.445 24.131 1.00 45.25 621 THR A CA 1
ATOM 4503 C C . THR A 1 621 ? -3.418 -15.400 25.521 1.00 45.25 621 THR A C 1
ATOM 4505 O O . THR A 1 621 ? -2.948 -16.422 26.033 1.00 45.25 621 THR A O 1
ATOM 4508 N N . ARG A 1 622 ? -3.429 -14.225 26.167 1.00 55.25 622 ARG A N 1
ATOM 4509 C CA . ARG A 1 622 ? -2.893 -13.963 27.508 1.00 55.25 622 ARG A CA 1
ATOM 4510 C C . ARG A 1 622 ? -3.819 -13.035 28.289 1.00 55.25 622 ARG A C 1
ATOM 4512 O O . ARG A 1 622 ? -4.419 -12.124 27.725 1.00 55.25 622 ARG A O 1
ATOM 4519 N N . VAL A 1 623 ? -3.928 -13.264 29.596 1.00 58.22 623 VAL A N 1
ATOM 4520 C CA . VAL A 1 623 ? -4.721 -12.432 30.507 1.00 58.22 623 VAL A CA 1
ATOM 4521 C C . VAL A 1 623 ? -3.872 -12.055 31.709 1.00 58.22 623 VAL A C 1
ATOM 4523 O O . VAL A 1 623 ? -3.692 -12.870 32.621 1.00 58.22 623 VAL A O 1
ATOM 4526 N N . ASP A 1 624 ? -3.438 -10.797 31.729 1.00 61.41 624 ASP A N 1
ATOM 4527 C CA . ASP A 1 624 ? -3.208 -10.034 32.944 1.00 61.41 624 ASP A CA 1
ATOM 4528 C C . ASP A 1 624 ? -3.340 -8.523 32.695 1.00 61.41 624 ASP A C 1
ATOM 4530 O O . ASP A 1 624 ? -3.145 -8.024 31.591 1.00 61.41 624 ASP A O 1
ATOM 4534 N N . ASN A 1 625 ? -3.782 -7.806 33.727 1.00 46.78 625 ASN A N 1
ATOM 4535 C CA . ASN A 1 625 ? -3.664 -6.353 33.818 1.00 46.78 625 ASN A CA 1
ATOM 4536 C C . ASN A 1 625 ? -3.950 -5.940 35.265 1.00 46.78 625 ASN A C 1
ATOM 4538 O O . ASN A 1 625 ? -5.100 -5.673 35.614 1.00 46.78 625 ASN A O 1
ATOM 4542 N N . ASN A 1 626 ? -2.942 -5.948 36.141 1.00 49.22 626 ASN A N 1
ATOM 4543 C CA . ASN A 1 626 ? -3.047 -5.362 37.489 1.00 49.22 626 ASN A CA 1
ATOM 4544 C C . ASN A 1 626 ? -4.296 -5.791 38.300 1.00 49.22 626 ASN A C 1
ATOM 4546 O O . ASN A 1 626 ? -4.912 -4.978 38.989 1.00 49.22 626 ASN A O 1
ATOM 4550 N N . GLY A 1 627 ? -4.690 -7.066 38.213 1.00 49.84 627 GLY A N 1
ATOM 4551 C CA . GLY A 1 627 ? -5.893 -7.580 38.878 1.00 49.84 627 GLY A CA 1
ATOM 4552 C C . GLY A 1 627 ? -7.174 -7.572 38.035 1.00 49.84 627 GLY A C 1
ATOM 4553 O O . GLY A 1 627 ? -8.246 -7.800 38.590 1.00 49.84 627 GLY A O 1
ATOM 4554 N N . GLN A 1 628 ? -7.104 -7.364 36.714 1.00 51.81 628 GLN A N 1
ATOM 4555 C CA . GLN A 1 628 ? -8.222 -7.693 35.828 1.00 51.81 628 GLN A CA 1
ATOM 4556 C C . GLN A 1 628 ? -8.522 -9.191 35.899 1.00 51.81 628 GLN A C 1
ATOM 4558 O O . GLN A 1 628 ? -7.702 -10.042 35.555 1.00 51.81 628 GLN A O 1
ATOM 4563 N N . THR A 1 629 ? -9.727 -9.507 36.358 1.00 54.94 629 THR A N 1
ATOM 4564 C CA . THR A 1 629 ? -10.260 -10.867 36.366 1.00 54.94 629 THR A CA 1
ATOM 4565 C C . THR A 1 629 ? -11.297 -11.074 35.269 1.00 54.94 629 THR A C 1
ATOM 4567 O O . THR A 1 629 ? -11.629 -12.211 34.971 1.00 54.94 629 THR A O 1
ATOM 4570 N N . ALA A 1 630 ? -11.764 -10.000 34.631 1.00 58.53 630 ALA A N 1
ATOM 4571 C CA . ALA A 1 630 ? -12.777 -10.010 33.589 1.00 58.53 630 ALA A CA 1
ATOM 4572 C C . ALA A 1 630 ? -12.142 -10.119 32.195 1.00 58.53 630 ALA A C 1
ATOM 4574 O O . ALA A 1 630 ? -11.403 -9.228 31.783 1.00 58.53 630 ALA A O 1
ATOM 4575 N N . VAL A 1 631 ? -12.455 -11.190 31.466 1.00 58.28 631 VAL A N 1
ATOM 4576 C CA . VAL A 1 631 ? -11.954 -11.429 30.108 1.00 58.28 631 VAL A CA 1
ATOM 4577 C C . VAL A 1 631 ? -13.083 -11.246 29.104 1.00 58.28 631 VAL A C 1
ATOM 4579 O O . VAL A 1 631 ? -14.052 -12.012 29.162 1.00 58.28 631 VAL A O 1
ATOM 4582 N N . PRO A 1 632 ? -12.987 -10.270 28.184 1.00 59.75 632 PRO A N 1
ATOM 4583 C CA . PRO A 1 632 ? -13.883 -10.214 27.043 1.00 59.75 632 PRO A CA 1
ATOM 4584 C C . PRO A 1 632 ? -13.595 -11.425 26.151 1.00 59.75 632 PRO A C 1
ATOM 4586 O O . PRO A 1 632 ? -12.480 -11.640 25.689 1.00 59.75 632 PRO A O 1
ATOM 4589 N N . THR A 1 633 ? -14.600 -12.268 25.985 1.00 59.22 633 THR A N 1
ATOM 4590 C CA . THR A 1 633 ? -14.603 -13.439 25.113 1.00 59.22 633 THR A CA 1
ATOM 4591 C C . THR A 1 633 ? -15.748 -13.250 24.146 1.00 59.22 633 THR A C 1
ATOM 4593 O O . THR A 1 633 ? -16.872 -12.989 24.574 1.00 59.22 633 THR A O 1
ATOM 4596 N N . VAL A 1 634 ? -15.492 -13.385 22.854 1.00 60.12 634 VAL A N 1
ATOM 4597 C CA . VAL A 1 634 ? -16.553 -13.290 21.854 1.00 60.12 634 VAL A CA 1
ATOM 4598 C C . VAL A 1 634 ? -16.826 -14.675 21.304 1.00 60.12 634 VAL A C 1
ATOM 4600 O O . VAL A 1 634 ? -15.918 -15.404 20.898 1.00 60.12 634 VAL A O 1
ATOM 4603 N N . VAL A 1 635 ? -18.099 -15.048 21.349 1.00 64.44 635 VAL A N 1
ATOM 4604 C CA . VAL A 1 635 ? -18.599 -16.297 20.790 1.00 64.44 635 VAL A CA 1
ATOM 4605 C C . VAL A 1 635 ? -19.391 -15.959 19.540 1.00 64.44 635 VAL A C 1
ATOM 4607 O O . VAL A 1 635 ? -20.370 -15.224 19.635 1.00 64.44 635 VAL A O 1
ATOM 4610 N N . SER A 1 636 ? -18.997 -16.499 18.390 1.00 57.09 636 SER A N 1
ATOM 4611 C CA . SER A 1 636 ? -19.750 -16.342 17.145 1.00 57.09 636 SER A CA 1
ATOM 4612 C C . SER A 1 636 ? -20.589 -17.584 16.841 1.00 57.09 636 SER A C 1
ATOM 4614 O O . SER A 1 636 ? -20.240 -18.720 17.196 1.00 57.09 636 SER A O 1
ATOM 4616 N N . GLY A 1 637 ? -21.735 -17.385 16.197 1.00 62.78 637 GLY A N 1
ATOM 4617 C CA . GLY A 1 637 ? -22.586 -18.476 15.730 1.00 62.78 637 GLY A CA 1
ATOM 4618 C C . GLY A 1 637 ? -23.907 -17.996 15.127 1.00 62.78 637 GLY A C 1
ATOM 4619 O O . GLY A 1 637 ? -24.197 -16.805 15.127 1.00 62.78 637 GLY A O 1
ATOM 4620 N N . PRO A 1 638 ? -24.753 -18.904 14.618 1.00 58.78 638 PRO A N 1
ATOM 4621 C CA . PRO A 1 638 ? -25.976 -18.490 13.943 1.00 58.78 638 PRO A CA 1
ATOM 4622 C C . PRO A 1 638 ? -26.862 -17.664 14.882 1.00 58.78 638 PRO A C 1
ATOM 4624 O O . PRO A 1 638 ? -27.132 -18.107 16.005 1.00 58.78 638 PRO A O 1
ATOM 4627 N N . ALA A 1 639 ? -27.322 -16.496 14.428 1.00 62.12 639 ALA A N 1
ATOM 4628 C CA . ALA A 1 639 ? -28.160 -15.591 15.213 1.00 62.12 639 ALA A CA 1
ATOM 4629 C C . ALA A 1 639 ? -29.343 -16.329 15.869 1.00 62.12 639 ALA A C 1
ATOM 4631 O O . ALA A 1 639 ? -30.008 -17.166 15.253 1.00 62.12 639 ALA A O 1
ATOM 4632 N N . GLY A 1 640 ? -29.590 -16.052 17.149 1.00 67.69 640 GLY A N 1
ATOM 4633 C CA . GLY A 1 640 ? -30.616 -16.732 17.944 1.00 67.69 640 GLY A CA 1
ATOM 4634 C C . GLY A 1 640 ? -30.217 -18.112 18.485 1.00 67.69 640 GLY A C 1
ATOM 4635 O O . GLY A 1 640 ? -30.993 -18.714 19.231 1.00 67.69 640 GLY A O 1
ATOM 4636 N N . SER A 1 641 ? -29.022 -18.625 18.169 1.00 75.12 641 SER A N 1
ATOM 4637 C CA . SER A 1 641 ? -28.514 -19.869 18.761 1.00 75.12 641 SER A CA 1
ATOM 4638 C C . SER A 1 641 ? -28.187 -19.684 20.238 1.00 75.12 641 SER A C 1
ATOM 4640 O O . SER A 1 641 ? -27.552 -18.708 20.627 1.00 75.12 641 SER A O 1
ATOM 4642 N N . VAL A 1 642 ? -28.558 -20.662 21.066 1.00 81.56 642 VAL A N 1
ATOM 4643 C CA . VAL A 1 642 ? -28.142 -20.706 22.473 1.00 81.56 642 VAL A CA 1
ATOM 4644 C C . VAL A 1 642 ? -26.827 -21.470 22.588 1.00 81.56 642 VAL A C 1
ATOM 4646 O O . VAL A 1 642 ? -26.705 -22.609 22.120 1.00 81.56 642 VAL A O 1
ATOM 4649 N N . VAL A 1 643 ? -25.848 -20.850 23.237 1.00 80.56 643 VAL A N 1
ATOM 4650 C CA . VAL A 1 643 ? -24.515 -21.407 23.467 1.00 80.56 643 VAL A CA 1
ATOM 4651 C C . VAL A 1 643 ? -24.215 -21.472 24.958 1.00 80.56 643 VAL A C 1
ATOM 4653 O O . VAL A 1 643 ? -24.482 -20.530 25.703 1.00 80.56 643 VAL A O 1
ATOM 4656 N N . ASN A 1 644 ? -23.647 -22.596 25.392 1.00 85.44 644 ASN A N 1
ATOM 4657 C CA . ASN A 1 644 ? -23.014 -22.723 26.699 1.00 85.44 644 ASN A CA 1
ATOM 4658 C C . ASN A 1 644 ? -21.520 -22.477 26.516 1.00 85.44 644 ASN A C 1
ATOM 4660 O O . ASN A 1 644 ? -20.928 -23.009 25.583 1.00 85.44 644 ASN A O 1
ATOM 4664 N N . TYR A 1 645 ? -20.892 -21.725 27.401 1.00 82.06 645 TYR A N 1
ATOM 4665 C CA . TYR A 1 645 ? -19.455 -21.478 27.364 1.00 82.06 645 TYR A CA 1
ATOM 4666 C C . TYR A 1 645 ? -18.840 -21.808 28.720 1.00 82.06 645 TYR A C 1
ATOM 4668 O O . TYR A 1 645 ? -19.468 -21.619 29.764 1.00 82.06 645 TYR A O 1
ATOM 4676 N N . THR A 1 646 ? -17.620 -22.334 28.708 1.00 83.69 646 THR A N 1
A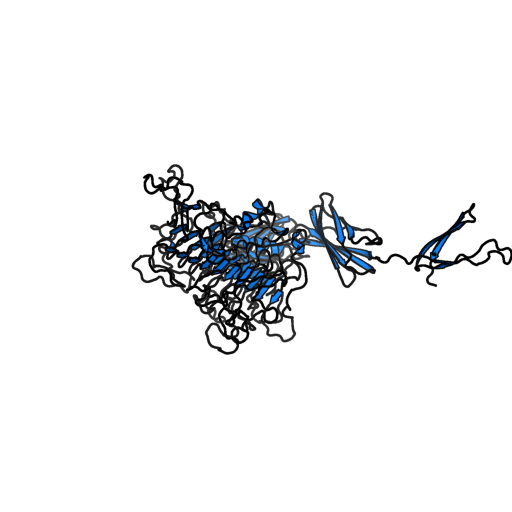TOM 4677 C CA . THR A 1 646 ? -16.873 -22.739 29.899 1.00 83.69 646 THR A CA 1
ATOM 4678 C C . THR A 1 646 ? -15.406 -22.352 29.771 1.00 83.69 646 THR A C 1
ATOM 4680 O O . THR A 1 646 ? -14.819 -22.589 28.725 1.00 83.69 646 THR A O 1
ATOM 4683 N N . VAL A 1 647 ? -14.786 -21.851 30.833 1.00 81.88 647 VAL A N 1
ATOM 4684 C CA . VAL A 1 647 ? -13.332 -21.651 30.938 1.00 81.88 647 VAL A CA 1
ATOM 46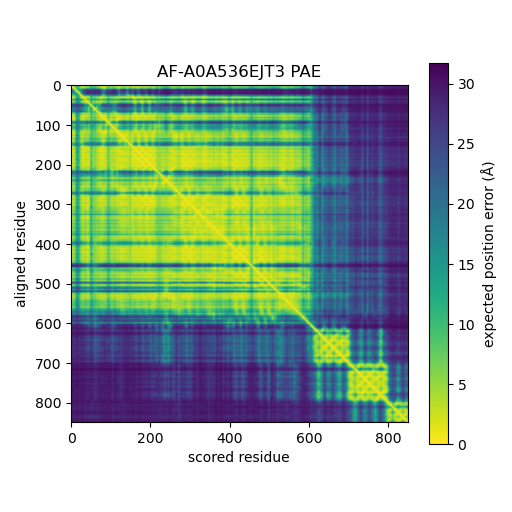85 C C . VAL A 1 647 ? -12.837 -22.489 32.099 1.00 81.88 647 VAL A C 1
ATOM 4687 O O . VAL A 1 647 ? -13.411 -22.410 33.185 1.00 81.88 647 VAL A O 1
ATOM 4690 N N . SER A 1 648 ? -11.802 -23.299 31.892 1.00 83.31 648 SER A N 1
ATOM 4691 C CA . SER A 1 648 ? -11.286 -24.184 32.933 1.00 83.31 648 SER A CA 1
ATOM 4692 C C . SER A 1 648 ? -9.766 -24.207 33.004 1.00 83.31 648 SER A C 1
ATOM 4694 O O . SER A 1 648 ? -9.102 -24.253 31.976 1.00 83.31 648 SER A O 1
ATOM 4696 N N . ASP A 1 649 ? -9.236 -24.252 34.226 1.00 82.31 649 ASP A N 1
ATOM 4697 C CA . ASP A 1 649 ? -7.825 -24.559 34.527 1.00 82.31 649 ASP A CA 1
ATOM 4698 C C . ASP A 1 649 ? -7.561 -26.081 34.654 1.00 82.31 649 ASP A C 1
ATOM 4700 O O . ASP A 1 649 ? -6.503 -26.510 35.107 1.00 82.31 649 ASP A O 1
ATOM 4704 N N . GLY A 1 650 ? -8.550 -26.918 34.308 1.00 80.44 650 GLY A N 1
ATOM 4705 C CA . GLY A 1 650 ? -8.525 -28.374 34.486 1.00 80.44 650 GLY A CA 1
ATOM 4706 C C . GLY A 1 650 ? -9.037 -28.865 35.848 1.00 80.44 650 GLY A C 1
ATOM 4707 O O . GLY A 1 650 ? -9.320 -30.055 35.993 1.00 80.44 650 GLY A O 1
ATOM 4708 N N . THR A 1 651 ? -9.207 -27.977 36.831 1.00 79.62 651 THR A N 1
ATOM 4709 C CA . THR A 1 651 ? -9.709 -28.299 38.184 1.00 79.62 651 THR A CA 1
ATOM 4710 C C . THR A 1 651 ? -10.954 -27.503 38.574 1.00 79.62 651 THR A C 1
ATOM 4712 O O . THR A 1 651 ? -11.876 -28.036 39.192 1.00 79.62 651 THR A O 1
ATOM 4715 N N . THR A 1 652 ? -11.005 -26.245 38.161 1.00 82.00 652 THR A N 1
ATOM 4716 C CA . THR A 1 652 ? -12.056 -25.266 38.391 1.00 82.00 652 THR A CA 1
ATOM 4717 C C . THR A 1 652 ? -12.587 -24.809 37.038 1.00 82.00 652 THR A C 1
ATOM 4719 O O . THR A 1 652 ? -11.847 -24.726 36.052 1.00 82.00 652 THR A O 1
ATOM 4722 N N . THR A 1 653 ? -13.889 -24.545 36.958 1.00 86.50 653 THR A N 1
ATOM 4723 C CA . THR A 1 653 ? -14.553 -24.161 35.708 1.00 86.50 653 THR A CA 1
ATOM 4724 C C . THR A 1 653 ? -15.498 -22.997 35.969 1.00 86.50 653 THR A C 1
ATOM 4726 O O . THR A 1 653 ? -16.380 -23.084 36.822 1.00 86.50 653 THR A O 1
ATOM 4729 N N . VAL A 1 654 ? -15.338 -21.922 35.205 1.00 83.75 654 VAL A N 1
ATOM 4730 C CA . VAL A 1 654 ? -16.307 -20.827 35.096 1.00 83.75 654 VAL A CA 1
ATOM 4731 C C . VAL A 1 654 ? -17.196 -21.131 33.902 1.00 83.75 654 VAL A C 1
ATOM 4733 O O . VAL A 1 654 ? -16.693 -21.516 32.852 1.00 83.75 654 VAL A O 1
ATOM 4736 N N . SER A 1 655 ? -18.511 -20.996 34.044 1.00 86.06 655 SER A N 1
ATOM 4737 C CA . SER A 1 655 ? -19.452 -21.317 32.969 1.00 86.06 655 SER A CA 1
ATOM 4738 C C . SER A 1 655 ? -20.568 -20.291 32.868 1.00 86.06 655 SER A C 1
ATOM 4740 O O . SER A 1 655 ? -20.893 -19.612 33.841 1.00 86.06 655 SER A O 1
ATOM 4742 N N . GLY A 1 656 ? -21.164 -20.195 31.688 1.00 83.56 656 GLY A N 1
ATOM 4743 C CA . GLY A 1 656 ? -22.360 -19.405 31.462 1.00 83.56 656 GLY A CA 1
ATOM 4744 C C . GLY A 1 656 ? -23.057 -19.806 30.173 1.00 83.56 656 GLY A C 1
ATOM 4745 O O . GLY A 1 656 ? -22.638 -20.724 29.465 1.00 83.56 656 GLY A O 1
ATOM 4746 N N . THR A 1 657 ? -24.164 -19.128 29.903 1.00 85.56 657 THR A N 1
ATOM 4747 C CA . THR A 1 657 ? -25.019 -19.393 28.749 1.00 85.56 657 THR A CA 1
ATOM 4748 C C . THR A 1 657 ? -25.461 -18.074 28.149 1.00 85.56 657 THR A C 1
ATOM 4750 O O . THR A 1 657 ? -25.838 -17.170 28.895 1.00 85.56 657 THR A O 1
ATOM 4753 N N . GLY A 1 658 ? -25.494 -17.976 26.827 1.00 81.19 658 GLY A N 1
ATOM 4754 C CA . GLY A 1 658 ? -26.025 -16.800 26.149 1.00 81.19 658 GLY A CA 1
ATOM 4755 C C . GLY A 1 658 ? -26.662 -17.148 24.816 1.00 81.19 658 GLY A C 1
ATOM 4756 O O . GLY A 1 658 ? -26.561 -18.276 24.333 1.00 81.19 658 GLY A O 1
ATOM 4757 N N . THR A 1 659 ? -27.369 -16.174 24.257 1.00 80.31 659 THR A N 1
ATOM 4758 C CA . THR A 1 659 ? -27.984 -16.282 22.933 1.00 80.31 659 THR A CA 1
ATOM 4759 C C . THR A 1 659 ? -27.203 -15.397 21.985 1.00 80.31 659 THR A C 1
ATOM 4761 O O . THR A 1 659 ? -26.961 -14.240 22.316 1.00 80.31 659 THR A O 1
ATOM 4764 N N . ILE A 1 660 ? -26.812 -15.939 20.838 1.00 68.00 660 ILE A N 1
ATOM 4765 C CA . ILE A 1 660 ? -26.118 -15.170 19.814 1.00 68.00 660 ILE A CA 1
ATOM 4766 C C . ILE A 1 660 ? -27.038 -14.063 19.280 1.00 68.00 660 ILE A C 1
ATOM 4768 O O . ILE A 1 660 ? -28.204 -14.327 18.965 1.00 68.00 660 ILE A O 1
ATOM 4772 N N . GLY A 1 661 ? -26.520 -12.837 19.225 1.00 51.97 661 GLY A N 1
ATOM 4773 C CA . GLY A 1 661 ? -27.205 -11.647 18.742 1.00 51.97 661 GLY A CA 1
ATOM 4774 C C . GLY A 1 661 ? -27.529 -11.699 17.250 1.00 51.97 661 GLY A C 1
ATOM 4775 O O . GLY A 1 661 ? -27.169 -12.634 16.534 1.00 51.97 661 GLY A O 1
ATOM 4776 N N . ALA A 1 662 ? -28.270 -10.692 16.783 1.00 46.19 662 ALA A N 1
ATOM 4777 C CA . ALA A 1 662 ? -28.629 -10.555 15.368 1.00 46.19 662 ALA A CA 1
ATOM 4778 C C . ALA A 1 662 ? -27.409 -10.276 14.470 1.00 46.19 662 ALA A C 1
ATOM 4780 O O . ALA A 1 662 ? -27.451 -10.562 13.281 1.00 46.19 662 ALA A O 1
ATOM 4781 N N . ASP A 1 663 ? -26.333 -9.776 15.071 1.00 42.22 663 ASP A N 1
ATOM 4782 C CA . ASP A 1 663 ? -24.993 -9.565 14.524 1.00 42.22 663 ASP A CA 1
ATOM 4783 C C . ASP A 1 663 ? -24.151 -10.855 14.469 1.00 42.22 663 ASP A C 1
ATOM 4785 O O . ASP A 1 663 ? -22.955 -10.794 14.224 1.00 42.22 663 ASP A O 1
ATOM 4789 N N . GLY A 1 664 ? -24.726 -12.031 14.753 1.00 52.16 664 GLY A N 1
ATOM 4790 C CA . GLY A 1 664 ? -23.985 -13.297 14.737 1.00 52.16 664 GLY A CA 1
ATOM 4791 C C . GLY A 1 664 ? -22.984 -13.454 15.889 1.00 52.16 664 GLY A C 1
ATOM 4792 O O . GLY A 1 664 ? -22.226 -14.429 15.911 1.00 52.16 664 GLY A O 1
ATOM 4793 N N . MET A 1 665 ? -23.009 -12.545 16.873 1.00 57.06 665 MET A N 1
ATOM 4794 C CA . MET A 1 665 ? -22.042 -12.482 17.965 1.00 57.06 665 MET A CA 1
ATOM 4795 C C . MET A 1 665 ? -22.696 -12.526 19.349 1.00 57.06 665 MET A C 1
ATOM 4797 O O . MET A 1 665 ? -23.827 -12.105 19.580 1.00 57.06 665 MET A O 1
ATOM 4801 N N . LEU A 1 666 ? -21.960 -13.059 20.317 1.00 65.75 666 LEU A N 1
ATOM 4802 C CA . LEU A 1 666 ? -22.255 -12.960 21.739 1.00 65.75 666 LEU A CA 1
ATOM 4803 C C . LEU A 1 666 ? -20.980 -12.503 22.453 1.00 65.75 666 LEU A C 1
ATOM 4805 O O . LEU A 1 666 ? -20.103 -13.330 22.731 1.00 65.75 666 LEU A O 1
ATOM 4809 N N . PRO A 1 667 ? -20.861 -11.206 22.773 1.00 63.66 667 PRO A N 1
ATOM 4810 C CA . PRO A 1 667 ? -19.823 -10.740 23.670 1.00 63.66 667 PRO A CA 1
ATOM 4811 C C . PRO A 1 667 ? -20.131 -11.229 25.088 1.00 63.66 667 PRO A C 1
ATOM 4813 O O . PRO A 1 667 ? -21.219 -11.023 25.629 1.00 63.66 667 PRO A O 1
ATOM 4816 N N . VAL A 1 668 ? -19.155 -11.884 25.702 1.00 68.00 668 VAL A N 1
ATOM 4817 C CA . VAL A 1 668 ? -19.230 -12.398 27.066 1.00 68.00 668 VAL A CA 1
ATOM 4818 C C . VAL A 1 668 ? -18.069 -11.835 27.857 1.00 68.00 668 VAL A C 1
ATOM 4820 O O . VAL A 1 668 ? -16.921 -11.917 27.442 1.00 68.00 668 VAL A O 1
ATOM 4823 N N . VAL A 1 669 ? -18.352 -11.313 29.042 1.00 67.31 669 VAL A N 1
ATOM 4824 C CA . VAL A 1 669 ? -17.308 -10.975 30.005 1.00 67.31 669 VAL A CA 1
ATOM 4825 C C . VAL A 1 669 ? -17.244 -12.088 31.042 1.00 67.31 669 VAL A C 1
ATOM 4827 O O . VAL A 1 669 ? -18.209 -12.324 31.770 1.00 67.31 669 VAL A O 1
ATOM 4830 N N . LEU A 1 670 ? -16.119 -12.797 31.084 1.00 71.62 670 LEU A N 1
ATOM 4831 C CA . LEU A 1 670 ? -15.907 -13.935 31.976 1.00 71.62 670 LEU A CA 1
ATOM 4832 C C . LEU A 1 670 ? -15.049 -13.519 33.162 1.00 71.62 670 LEU A C 1
ATOM 4834 O O . LEU A 1 670 ? -13.907 -13.113 32.977 1.00 71.62 670 LEU A O 1
ATOM 4838 N N . ASP A 1 671 ? -15.585 -13.642 34.377 1.00 76.44 671 ASP A N 1
ATOM 4839 C CA . ASP A 1 671 ? -14.796 -13.454 35.594 1.00 76.44 671 ASP A CA 1
ATOM 4840 C C . ASP A 1 671 ? -13.973 -14.712 35.896 1.00 76.44 671 ASP A C 1
ATOM 4842 O O . ASP A 1 671 ? -14.488 -15.735 36.344 1.00 76.44 671 ASP A O 1
ATOM 4846 N N . LEU A 1 672 ? -12.674 -14.625 35.643 1.00 75.88 672 LEU A N 1
ATOM 4847 C CA . LEU A 1 672 ? -11.679 -15.664 35.871 1.00 75.88 672 LEU A CA 1
ATOM 4848 C C . LEU A 1 672 ? -10.993 -15.522 37.239 1.00 75.88 672 LEU A C 1
ATOM 4850 O O . LEU A 1 672 ? -9.924 -16.101 37.438 1.00 75.88 672 LEU A O 1
ATOM 4854 N N . SER A 1 673 ? -11.543 -14.733 38.172 1.00 73.50 673 SER A N 1
ATOM 4855 C CA . SER A 1 673 ? -10.974 -14.516 39.516 1.00 73.50 673 SER A CA 1
ATOM 4856 C C . SER A 1 673 ? -10.797 -15.813 40.309 1.00 73.50 673 SER A C 1
ATOM 4858 O O . SER A 1 673 ? -9.860 -15.935 41.094 1.00 73.50 673 SER A O 1
ATOM 4860 N N . GLY A 1 674 ? -11.680 -16.789 40.080 1.00 74.56 674 GLY A N 1
ATOM 4861 C CA . GLY A 1 674 ? -11.667 -18.093 40.742 1.00 74.56 674 GLY A CA 1
ATOM 4862 C C . GLY A 1 674 ? -10.850 -19.183 40.042 1.00 74.56 674 GLY A C 1
ATOM 4863 O O . GLY A 1 674 ? -10.861 -20.310 40.528 1.00 74.56 674 GLY A O 1
ATOM 4864 N N . LEU A 1 675 ? -10.192 -18.889 38.913 1.00 79.94 675 LEU A N 1
ATOM 4865 C CA . LEU A 1 675 ? -9.360 -19.852 38.178 1.00 79.94 675 LEU A CA 1
ATOM 4866 C C . LEU A 1 675 ? -7.875 -19.666 38.506 1.00 79.94 675 LEU A C 1
ATOM 4868 O O . LEU A 1 675 ? -7.412 -18.542 38.704 1.00 79.94 675 LEU A O 1
ATOM 4872 N N . SER A 1 676 ? -7.128 -20.767 38.529 1.00 77.50 676 SER A N 1
ATOM 4873 C CA . SER A 1 676 ? -5.697 -20.783 38.850 1.00 77.50 676 SER A CA 1
ATOM 4874 C C . SER A 1 676 ? -4.831 -20.250 37.704 1.00 77.50 676 SER A C 1
ATOM 4876 O O . SER A 1 676 ? -5.157 -20.424 36.529 1.00 77.50 676 SER A O 1
ATOM 4878 N N . ASP A 1 677 ? -3.678 -19.672 38.046 1.00 71.00 677 ASP A N 1
ATOM 4879 C CA . ASP A 1 677 ? -2.645 -19.285 37.078 1.00 71.00 677 ASP A CA 1
ATOM 4880 C C . ASP A 1 677 ? -2.122 -20.525 36.336 1.00 71.00 677 ASP A C 1
ATOM 4882 O O . ASP A 1 677 ? -1.509 -21.412 36.932 1.00 71.00 677 ASP A O 1
ATOM 4886 N N . SER A 1 678 ? -2.430 -20.622 35.043 1.00 70.62 678 SER A N 1
ATOM 4887 C CA . SER A 1 678 ? -2.141 -21.777 34.188 1.00 70.62 678 SER A CA 1
ATOM 4888 C C . SER A 1 678 ? -2.556 -21.497 32.737 1.00 70.62 678 SER A C 1
ATOM 4890 O O . SER A 1 678 ? -3.064 -20.421 32.409 1.00 70.62 678 SER A O 1
ATOM 4892 N N . VAL A 1 679 ? -2.361 -22.481 31.857 1.00 72.56 679 VAL A N 1
ATOM 4893 C CA . VAL A 1 679 ? -3.055 -22.517 30.565 1.00 72.56 679 VAL A CA 1
ATOM 4894 C C . VAL A 1 679 ? -4.510 -22.902 30.827 1.00 72.56 679 VAL A C 1
ATOM 4896 O O . VAL A 1 679 ? -4.798 -24.030 31.224 1.00 72.56 679 VAL A O 1
ATOM 4899 N N . LEU A 1 680 ? -5.424 -21.965 30.604 1.00 77.44 680 LEU A N 1
ATOM 4900 C CA . LEU A 1 680 ? -6.855 -22.200 30.675 1.00 77.44 680 LEU A CA 1
ATOM 4901 C C . LEU A 1 680 ? -7.372 -22.668 29.320 1.00 77.44 680 LEU A C 1
ATOM 4903 O O . LEU A 1 680 ? -6.938 -22.194 28.273 1.00 77.44 680 LEU A O 1
ATOM 4907 N N . THR A 1 681 ? -8.343 -23.571 29.346 1.00 77.94 681 THR A N 1
ATOM 4908 C CA . THR A 1 681 ? -9.080 -24.005 28.160 1.00 77.94 681 THR A CA 1
ATOM 4909 C C . THR A 1 681 ? -10.454 -23.354 28.165 1.00 77.94 681 THR A C 1
ATOM 4911 O O . THR A 1 681 ? -11.253 -23.584 29.075 1.00 77.94 681 THR A O 1
ATOM 4914 N N . THR A 1 682 ? -10.745 -22.567 27.137 1.00 74.75 682 THR A N 1
ATOM 4915 C CA . THR A 1 682 ? -12.071 -22.005 26.882 1.00 74.75 682 THR A CA 1
ATOM 4916 C C . THR A 1 682 ? -12.788 -22.918 25.902 1.00 74.75 682 THR A C 1
ATOM 4918 O O . THR A 1 682 ? -12.265 -23.197 24.834 1.00 74.75 682 THR A O 1
ATOM 4921 N N . THR A 1 683 ? -13.974 -23.402 26.254 1.00 76.38 683 THR A N 1
ATOM 4922 C CA . THR A 1 683 ? -14.805 -24.284 25.429 1.00 76.38 683 THR A CA 1
ATOM 4923 C C . THR A 1 683 ? -16.188 -23.678 25.252 1.00 76.38 683 THR A C 1
ATOM 4925 O O . THR A 1 683 ? -16.804 -23.242 26.221 1.00 76.38 683 THR A O 1
ATOM 4928 N N . VAL A 1 684 ? -16.716 -23.703 24.036 1.00 74.19 684 VAL A N 1
ATOM 4929 C CA . VAL A 1 684 ? -18.102 -23.343 23.735 1.00 74.19 684 VAL A CA 1
ATOM 4930 C C . VAL A 1 684 ? -18.830 -24.570 23.220 1.00 74.19 684 VAL A C 1
ATOM 4932 O O . VAL A 1 684 ? -18.367 -25.252 22.314 1.00 74.19 684 VAL A O 1
ATOM 4935 N N . THR A 1 685 ? -19.985 -24.847 23.813 1.00 77.56 685 THR A N 1
ATOM 4936 C CA . THR A 1 685 ? -20.878 -25.953 23.481 1.00 77.56 685 THR A CA 1
ATOM 4937 C C . THR A 1 685 ? -22.251 -25.403 23.094 1.00 77.56 685 THR A C 1
ATOM 4939 O O . THR A 1 685 ? -23.043 -25.025 23.963 1.00 77.56 685 THR A O 1
ATOM 4942 N N . PRO A 1 686 ? -22.568 -25.360 21.796 1.00 67.25 686 PRO A N 1
ATOM 4943 C CA . PRO A 1 686 ? -23.892 -24.997 21.314 1.00 67.25 686 PRO A CA 1
ATOM 4944 C C . PRO A 1 686 ? -24.929 -26.073 21.652 1.00 67.25 686 PRO A C 1
ATOM 4946 O O . PRO A 1 686 ? -24.623 -27.268 21.660 1.00 67.25 686 PRO A O 1
ATOM 4949 N N . VAL A 1 687 ? -26.186 -25.679 21.862 1.00 67.38 687 VAL A N 1
ATOM 4950 C CA . VAL A 1 687 ? -27.273 -26.653 22.041 1.00 67.38 687 VAL A CA 1
ATOM 4951 C C . VAL A 1 687 ? -27.505 -27.403 20.720 1.00 67.38 687 VAL A C 1
ATOM 4953 O O . VAL A 1 687 ? -28.035 -26.842 19.766 1.00 67.38 687 VAL A O 1
ATOM 4956 N N . GLY A 1 688 ? -27.094 -28.676 20.659 1.00 61.00 688 GLY A N 1
ATOM 4957 C CA . GLY A 1 688 ? -27.312 -29.561 19.504 1.00 61.00 688 GLY A CA 1
ATOM 4958 C C . GLY A 1 688 ? -26.169 -29.647 18.480 1.00 61.00 688 GLY A C 1
ATOM 4959 O O . GLY A 1 688 ? -26.392 -30.190 17.401 1.00 61.00 688 GLY A O 1
ATOM 4960 N N . ALA A 1 689 ? -24.963 -29.150 18.787 1.00 61.44 689 ALA A N 1
ATOM 4961 C CA . ALA A 1 689 ? -23.786 -29.265 17.911 1.00 61.44 689 ALA A CA 1
ATOM 4962 C C . ALA A 1 689 ? -22.492 -29.571 18.691 1.00 61.44 689 ALA A C 1
ATOM 4964 O O . ALA A 1 689 ? -22.495 -29.588 19.921 1.00 61.44 689 ALA A O 1
ATOM 4965 N N . ALA A 1 690 ? -21.394 -29.829 17.970 1.00 64.56 690 ALA A N 1
ATOM 4966 C CA . ALA A 1 690 ? -20.085 -30.124 18.555 1.00 64.56 690 ALA A CA 1
ATOM 4967 C C . ALA A 1 690 ? -19.467 -28.903 19.262 1.00 64.56 690 ALA A C 1
ATOM 4969 O O . ALA A 1 690 ? -19.676 -27.761 18.845 1.00 64.56 690 ALA A O 1
ATOM 4970 N N . SER A 1 691 ? -18.708 -29.166 20.328 1.00 71.94 691 SER A N 1
ATOM 4971 C CA . SER A 1 691 ? -17.993 -28.142 21.091 1.00 71.94 691 SER A CA 1
ATOM 4972 C C . SER A 1 691 ? -16.725 -27.680 20.372 1.00 71.94 691 SER A C 1
ATOM 4974 O O . SER A 1 691 ? -16.056 -28.475 19.716 1.00 71.94 691 SER A O 1
ATOM 4976 N N . LEU A 1 692 ? -16.370 -26.412 20.556 1.00 67.69 692 LEU A N 1
ATOM 4977 C CA . LEU A 1 692 ? -15.120 -25.808 20.093 1.00 67.69 692 LEU A CA 1
ATOM 4978 C C . LEU A 1 692 ? -14.304 -25.338 21.287 1.00 67.69 692 LEU A C 1
ATOM 4980 O O . LEU A 1 692 ? -14.892 -24.900 22.275 1.00 67.69 692 LEU A O 1
ATOM 4984 N N . SER A 1 693 ? -12.977 -25.401 21.198 1.00 71.00 693 SER A N 1
ATOM 4985 C CA . SER A 1 693 ? -12.096 -24.988 22.289 1.00 71.00 693 SER A CA 1
ATOM 4986 C C . SER A 1 693 ? -10.873 -24.214 21.815 1.00 71.00 693 SER A C 1
ATOM 4988 O O . SER A 1 693 ? -10.286 -24.563 20.796 1.00 71.00 693 SER A O 1
ATOM 4990 N N . THR A 1 694 ? -10.454 -23.232 22.609 1.00 64.12 694 THR A N 1
ATOM 4991 C CA . THR A 1 694 ? -9.185 -22.504 22.480 1.00 64.12 694 THR A CA 1
ATOM 4992 C C . THR A 1 694 ? -8.479 -22.444 23.839 1.00 64.12 694 THR A C 1
ATOM 4994 O O . THR A 1 694 ? -9.076 -22.773 24.869 1.00 64.12 694 THR A O 1
ATOM 4997 N N . THR A 1 695 ? -7.211 -22.044 23.861 1.00 66.62 695 THR A N 1
ATOM 4998 C CA . THR A 1 695 ? -6.415 -21.916 25.088 1.00 66.62 695 THR A CA 1
ATOM 4999 C C . THR A 1 695 ? -5.965 -20.482 25.315 1.00 66.62 695 THR A C 1
ATOM 5001 O O . THR A 1 695 ? -5.549 -19.819 24.372 1.00 66.62 695 THR A O 1
ATOM 5004 N N . LEU A 1 696 ? -5.970 -20.040 26.572 1.00 67.44 696 LEU A N 1
ATOM 5005 C CA . LEU A 1 696 ? -5.393 -18.763 26.995 1.00 67.44 696 LEU A CA 1
ATOM 5006 C C . LEU A 1 696 ? -4.475 -18.968 28.197 1.00 67.44 696 LEU A C 1
ATOM 5008 O O . LEU A 1 696 ? -4.699 -19.868 29.003 1.00 67.44 696 LEU A O 1
ATOM 5012 N N . VAL A 1 697 ? -3.456 -18.132 28.355 1.00 64.88 697 VAL A N 1
ATOM 5013 C CA . VAL A 1 697 ? -2.569 -18.180 29.526 1.00 64.88 697 VAL A CA 1
ATOM 5014 C C . VAL A 1 697 ? -3.022 -17.151 30.559 1.00 64.88 697 VAL A C 1
ATOM 5016 O O . VAL A 1 697 ? -3.037 -15.953 30.279 1.00 64.88 697 VAL A O 1
ATOM 5019 N N . LYS A 1 698 ? -3.366 -17.607 31.768 1.00 68.44 698 LYS A N 1
ATOM 5020 C CA . LYS A 1 698 ? -3.664 -16.746 32.921 1.00 68.44 698 LYS A CA 1
ATOM 5021 C C . LYS A 1 698 ? -2.463 -16.705 33.862 1.00 68.44 698 LYS A C 1
ATOM 5023 O O . LYS A 1 698 ? -1.973 -17.755 34.274 1.00 68.44 698 LYS A O 1
ATOM 5028 N N . SER A 1 699 ? -2.037 -15.504 34.244 1.00 66.75 699 SER A N 1
ATOM 5029 C CA . SER A 1 699 ? -1.013 -15.301 35.274 1.00 66.75 699 SER A CA 1
ATOM 5030 C C . SER A 1 699 ? -1.316 -14.033 36.070 1.00 66.75 699 SER A C 1
ATOM 5032 O O . SER A 1 699 ? -1.215 -12.935 35.548 1.00 66.75 699 SER A O 1
ATOM 5034 N N . THR A 1 700 ? -1.686 -14.161 37.340 1.00 61.28 700 THR A N 1
ATOM 5035 C CA . THR A 1 700 ? -2.065 -13.045 38.223 1.00 61.28 700 THR A CA 1
ATOM 5036 C C . THR A 1 700 ? -0.959 -12.637 39.192 1.00 61.28 700 THR A C 1
ATOM 5038 O O . THR A 1 700 ? -1.074 -11.606 39.858 1.00 61.28 700 THR A O 1
ATOM 5041 N N . ALA A 1 701 ? 0.122 -13.416 39.274 1.00 62.69 701 ALA A N 1
ATOM 5042 C CA . ALA A 1 701 ? 1.283 -13.083 40.085 1.00 62.69 701 ALA A CA 1
ATOM 5043 C C . ALA A 1 701 ? 2.212 -12.082 39.360 1.00 62.69 701 ALA A C 1
ATOM 5045 O O . ALA A 1 701 ? 2.844 -12.451 38.362 1.00 62.69 701 ALA A O 1
ATOM 5046 N N . PRO A 1 702 ? 2.370 -10.839 39.866 1.00 62.53 702 PRO A N 1
ATOM 5047 C CA . PRO A 1 702 ? 3.432 -9.963 39.392 1.00 62.53 702 PRO A CA 1
ATOM 5048 C C . PRO A 1 702 ? 4.803 -10.589 39.685 1.00 62.53 702 PRO A C 1
ATOM 5050 O O . PRO A 1 702 ? 4.952 -11.329 40.666 1.00 62.53 702 PRO A O 1
ATOM 5053 N N . PRO A 1 703 ? 5.831 -10.303 38.866 1.00 66.75 703 PRO A N 1
ATOM 5054 C CA . PRO A 1 703 ? 7.187 -10.725 39.187 1.00 66.75 703 PRO A CA 1
ATOM 5055 C C . PRO A 1 703 ? 7.616 -10.123 40.533 1.00 66.75 703 PRO A C 1
ATOM 5057 O O . PRO A 1 703 ? 7.178 -9.033 40.900 1.00 66.75 703 PRO A O 1
ATOM 5060 N N . GLY A 1 704 ? 8.482 -10.808 41.287 1.00 77.00 704 GLY A N 1
ATOM 5061 C CA . GLY A 1 704 ? 9.040 -10.245 42.524 1.00 77.00 704 GLY A CA 1
ATOM 5062 C C . GLY A 1 704 ? 9.686 -8.877 42.271 1.00 77.00 704 GLY A C 1
ATOM 5063 O O . GLY A 1 704 ? 10.156 -8.628 41.165 1.00 77.00 704 GLY A O 1
ATOM 5064 N N . ALA A 1 705 ? 9.683 -7.986 43.266 1.00 80.62 705 ALA A N 1
ATOM 5065 C CA . ALA A 1 705 ? 10.193 -6.626 43.094 1.00 80.62 705 ALA A CA 1
ATOM 5066 C C . ALA A 1 705 ? 11.655 -6.623 42.589 1.00 80.62 705 ALA A C 1
ATOM 5068 O O . ALA A 1 705 ? 12.474 -7.381 43.123 1.00 80.62 705 ALA A O 1
ATOM 5069 N N . PRO A 1 706 ? 11.990 -5.793 41.586 1.0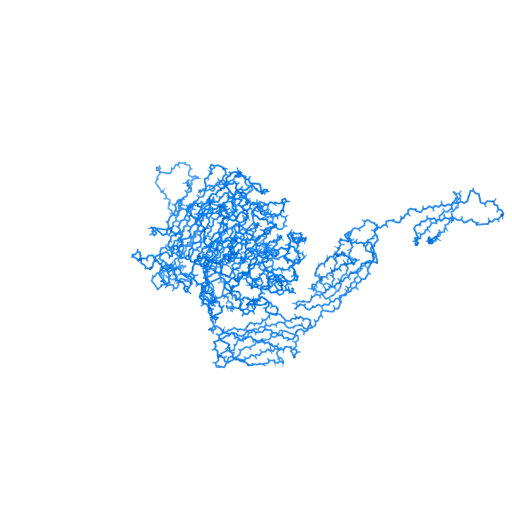0 85.44 706 PRO A N 1
ATOM 5070 C CA . PRO A 1 706 ? 13.344 -5.729 41.044 1.00 85.44 706 PRO A CA 1
ATOM 5071 C C . PRO A 1 706 ? 14.361 -5.268 42.081 1.00 85.44 706 PRO A C 1
ATOM 5073 O O . PRO A 1 706 ? 14.161 -4.270 42.773 1.00 85.44 706 PRO A O 1
ATOM 5076 N N . GLY A 1 707 ? 15.509 -5.938 42.130 1.00 88.31 707 GLY A N 1
ATOM 5077 C CA . GLY A 1 707 ? 16.689 -5.369 42.762 1.00 88.31 707 GLY A CA 1
ATOM 5078 C C . GLY A 1 707 ? 17.257 -4.275 41.865 1.00 88.31 707 GLY A C 1
ATOM 5079 O O . GLY A 1 707 ? 17.536 -4.523 40.699 1.00 88.31 707 GLY A O 1
ATOM 5080 N N . LEU A 1 708 ? 17.438 -3.067 42.397 1.00 89.38 708 LEU A N 1
ATOM 5081 C CA . LEU A 1 708 ? 18.060 -1.953 41.682 1.00 89.38 708 LEU A CA 1
ATOM 5082 C C . LEU A 1 708 ? 19.276 -1.461 42.459 1.00 89.38 708 LEU A C 1
ATOM 5084 O O . LEU A 1 708 ? 19.169 -1.105 43.633 1.00 89.38 708 LEU A O 1
ATOM 5088 N N . SER A 1 709 ? 20.432 -1.412 41.801 1.00 85.81 709 SER A N 1
ATOM 5089 C CA . SER A 1 709 ? 21.661 -0.893 42.398 1.00 85.81 709 SER A CA 1
ATOM 5090 C C . SER A 1 709 ? 22.531 -0.159 41.383 1.00 85.81 709 SER A C 1
ATOM 5092 O O . SER A 1 709 ? 22.525 -0.448 40.189 1.00 85.81 709 SER A O 1
ATOM 5094 N N . THR A 1 710 ? 23.293 0.815 41.865 1.00 79.38 710 THR A N 1
ATOM 5095 C CA . THR A 1 710 ? 24.348 1.508 41.118 1.00 79.38 710 THR A CA 1
ATOM 5096 C C . THR A 1 710 ? 25.329 2.138 42.120 1.00 79.38 710 THR A C 1
ATOM 5098 O O . THR A 1 710 ? 25.179 1.963 43.333 1.00 79.38 710 THR A O 1
ATOM 5101 N N . LEU A 1 711 ? 26.350 2.851 41.643 1.00 72.62 711 LEU A N 1
ATOM 5102 C CA . LEU A 1 711 ? 27.264 3.613 42.494 1.00 72.62 711 LEU A CA 1
ATOM 5103 C C . LEU A 1 711 ? 26.525 4.768 43.196 1.00 72.62 711 LEU A C 1
ATOM 5105 O O . LEU A 1 711 ? 25.603 5.359 42.645 1.00 72.62 711 LEU A O 1
ATOM 5109 N N . ALA A 1 712 ? 26.959 5.129 44.411 1.00 61.16 712 ALA A N 1
ATOM 5110 C CA . ALA A 1 712 ? 26.318 6.179 45.221 1.00 61.16 712 ALA A CA 1
ATOM 5111 C C . ALA A 1 712 ? 26.314 7.577 44.560 1.00 61.16 712 ALA A C 1
ATOM 5113 O O . ALA A 1 712 ? 25.513 8.435 44.933 1.00 61.16 712 ALA A O 1
ATOM 5114 N N . TYR A 1 713 ? 27.196 7.787 43.581 1.00 63.62 713 TYR A N 1
ATOM 5115 C CA . TYR A 1 713 ? 27.302 9.002 42.782 1.00 63.62 713 TYR A CA 1
ATOM 5116 C C . TYR A 1 713 ? 27.229 8.626 41.304 1.00 63.62 713 TYR A C 1
ATOM 5118 O O . TYR A 1 713 ? 28.041 7.832 40.823 1.00 63.62 713 TYR A O 1
ATOM 5126 N N . ALA A 1 714 ? 26.262 9.197 40.593 1.00 58.38 714 ALA A N 1
ATOM 5127 C CA . ALA A 1 714 ? 25.988 8.910 39.190 1.00 58.38 714 ALA A CA 1
ATOM 5128 C C . ALA A 1 714 ? 26.735 9.896 38.279 1.00 58.38 714 ALA A C 1
ATOM 5130 O O . ALA A 1 714 ? 26.098 10.638 37.536 1.00 58.38 714 ALA A O 1
ATOM 5131 N N . ASN A 1 715 ? 28.071 9.929 38.426 1.00 61.84 715 ASN A N 1
ATOM 5132 C CA . ASN A 1 715 ? 29.094 10.615 37.611 1.00 61.84 715 ASN A CA 1
ATOM 5133 C C . ASN A 1 715 ? 30.301 11.035 38.481 1.00 61.84 715 ASN A C 1
ATOM 5135 O O . ASN A 1 715 ? 30.262 12.017 39.212 1.00 61.84 715 ASN A O 1
ATOM 5139 N N . LEU A 1 716 ? 31.448 10.359 38.373 1.00 57.88 716 LEU A N 1
ATOM 5140 C CA . LEU A 1 716 ? 32.696 11.026 38.766 1.00 57.88 716 LEU A CA 1
ATOM 5141 C C . LEU A 1 716 ? 33.025 12.082 37.699 1.00 57.88 716 LEU A C 1
ATOM 5143 O O . LEU A 1 716 ? 32.774 11.854 36.513 1.00 57.88 716 LEU A O 1
ATOM 5147 N N . ALA A 1 717 ? 33.569 13.231 38.115 1.00 53.22 717 ALA A N 1
ATOM 5148 C CA . ALA A 1 717 ? 33.892 14.358 37.239 1.00 53.22 717 ALA A CA 1
ATOM 5149 C C . ALA A 1 717 ? 34.439 13.895 35.870 1.00 53.22 717 ALA A C 1
ATOM 5151 O O . ALA A 1 717 ? 35.490 13.254 35.805 1.00 53.22 717 ALA A O 1
ATOM 5152 N N . ARG A 1 718 ? 33.738 14.272 34.786 1.00 53.84 718 ARG A N 1
ATOM 5153 C CA . ARG A 1 718 ? 34.023 13.947 33.366 1.00 53.84 718 ARG A CA 1
ATOM 5154 C C . ARG A 1 718 ? 33.555 12.579 32.828 1.00 53.84 718 ARG A C 1
ATOM 5156 O O . ARG A 1 718 ? 34.002 12.201 31.748 1.00 53.84 718 ARG A O 1
ATOM 5163 N N . GLN A 1 719 ? 32.646 11.861 33.492 1.00 55.59 719 GLN A N 1
ATOM 5164 C CA . GLN A 1 719 ? 31.960 10.694 32.905 1.00 55.59 719 GLN A CA 1
ATOM 5165 C C . GLN A 1 719 ? 30.483 11.000 32.606 1.00 55.59 719 GLN A C 1
ATOM 5167 O O . GLN A 1 719 ? 29.746 11.420 33.493 1.00 55.59 719 GLN A O 1
ATOM 5172 N N . ALA A 1 720 ? 30.068 10.815 31.345 1.00 62.94 720 ALA A N 1
ATOM 5173 C CA . ALA A 1 720 ? 28.719 11.133 30.860 1.00 62.94 720 ALA A CA 1
ATOM 5174 C C . ALA A 1 720 ? 27.682 10.029 31.151 1.00 62.94 720 ALA A C 1
ATOM 5176 O O . ALA A 1 720 ? 26.499 10.325 31.280 1.00 62.94 720 ALA A O 1
ATOM 5177 N N . ALA A 1 721 ? 28.120 8.777 31.326 1.00 73.56 721 ALA A N 1
ATOM 5178 C CA . ALA A 1 721 ? 27.240 7.627 31.513 1.00 73.56 721 ALA A CA 1
ATOM 5179 C C . ALA A 1 721 ? 27.492 6.879 32.832 1.00 73.56 721 ALA A C 1
ATOM 5181 O O . ALA A 1 721 ? 28.620 6.833 33.323 1.00 73.56 721 ALA A O 1
ATOM 5182 N N . THR A 1 722 ? 26.437 6.286 33.397 1.00 80.31 722 THR A N 1
ATOM 5183 C CA . THR A 1 722 ? 26.476 5.455 34.614 1.00 80.31 722 THR A CA 1
ATOM 5184 C C . THR A 1 722 ? 25.796 4.113 34.356 1.00 80.31 722 THR A C 1
ATOM 5186 O O . THR A 1 722 ? 24.755 4.058 33.704 1.00 80.31 722 THR A O 1
ATOM 5189 N N . THR A 1 723 ? 26.369 3.029 34.885 1.00 84.50 723 THR A N 1
ATOM 5190 C CA . THR A 1 723 ? 25.789 1.684 34.795 1.00 84.50 723 THR A CA 1
ATOM 5191 C C . THR A 1 723 ? 24.896 1.385 35.999 1.00 84.50 723 THR A C 1
ATOM 5193 O O . THR A 1 723 ? 25.319 1.485 37.154 1.00 84.50 723 THR A O 1
ATOM 5196 N N . PHE A 1 724 ? 23.663 0.979 35.729 1.00 85.06 724 PHE A N 1
ATOM 5197 C CA . PHE A 1 724 ? 22.713 0.448 36.694 1.00 85.06 724 PHE A CA 1
ATOM 5198 C C . PHE A 1 724 ? 22.675 -1.070 36.573 1.00 85.06 724 PHE A C 1
ATOM 5200 O O . PHE A 1 724 ? 22.593 -1.609 35.472 1.00 85.06 724 PHE A O 1
ATOM 5207 N N . THR A 1 725 ? 22.763 -1.755 37.708 1.00 91.12 725 THR A N 1
ATOM 5208 C CA . THR A 1 725 ? 22.611 -3.207 37.791 1.00 91.12 725 THR A CA 1
ATOM 5209 C C . THR A 1 725 ? 21.233 -3.515 38.341 1.00 91.12 725 THR A C 1
ATOM 5211 O O . THR A 1 725 ? 20.897 -3.117 39.463 1.00 91.12 725 THR A O 1
ATOM 5214 N N . ILE A 1 726 ? 20.456 -4.230 37.541 1.00 90.12 726 ILE A N 1
ATOM 5215 C CA . ILE A 1 726 ? 19.105 -4.658 37.861 1.00 90.12 726 ILE A CA 1
ATOM 5216 C C . ILE A 1 726 ? 19.128 -6.169 38.041 1.00 90.12 726 ILE A C 1
ATOM 5218 O O . ILE A 1 726 ? 19.753 -6.875 37.250 1.00 90.12 726 ILE A O 1
ATOM 5222 N N . THR A 1 727 ? 18.469 -6.663 39.082 1.00 91.31 727 THR A N 1
ATOM 5223 C CA . THR A 1 727 ? 18.332 -8.094 39.346 1.00 91.31 727 THR A CA 1
ATOM 5224 C C . THR A 1 727 ? 16.873 -8.494 39.489 1.00 91.31 727 THR A C 1
ATOM 5226 O O . THR A 1 727 ? 16.040 -7.744 39.998 1.00 91.31 727 THR A O 1
ATOM 5229 N N . GLY A 1 728 ? 16.563 -9.705 39.049 1.00 85.31 728 GLY A N 1
ATOM 5230 C CA . GLY A 1 728 ? 15.221 -10.261 39.096 1.00 85.31 728 GLY A CA 1
ATOM 5231 C C . GLY A 1 728 ? 15.195 -11.688 38.569 1.00 85.31 728 GLY A C 1
ATOM 5232 O O . GLY A 1 728 ? 16.201 -12.394 38.582 1.00 85.31 728 GLY A O 1
ATOM 5233 N N . VAL A 1 729 ? 14.030 -12.130 38.107 1.00 80.75 729 VAL A N 1
ATOM 5234 C CA . VAL A 1 729 ? 13.895 -13.452 37.485 1.00 80.75 729 VAL A CA 1
ATOM 5235 C C . VAL A 1 729 ? 14.472 -13.404 36.065 1.00 80.75 729 VAL A C 1
ATOM 5237 O O . VAL A 1 729 ? 14.182 -12.482 35.310 1.00 80.75 729 VAL A O 1
ATOM 5240 N N . ALA A 1 730 ? 15.299 -14.389 35.707 1.00 73.19 730 ALA A N 1
ATOM 5241 C CA . ALA A 1 730 ? 15.918 -14.486 34.384 1.00 73.19 730 ALA A CA 1
ATOM 5242 C C . ALA A 1 730 ? 14.879 -14.450 33.249 1.00 73.19 730 ALA A C 1
ATOM 5244 O O . ALA A 1 730 ? 13.803 -15.039 33.365 1.00 73.19 730 ALA A O 1
ATOM 5245 N N . GLY A 1 731 ? 15.219 -13.776 32.149 1.00 56.44 731 GLY A N 1
ATOM 5246 C CA . GLY A 1 731 ? 14.382 -13.671 30.952 1.00 56.44 731 GLY A CA 1
ATOM 5247 C C . GLY A 1 731 ? 13.235 -12.660 31.032 1.00 56.44 731 GLY A C 1
ATOM 5248 O O . GLY A 1 731 ? 12.512 -12.513 30.050 1.00 56.44 731 GLY A O 1
ATOM 5249 N N . LEU A 1 732 ? 13.047 -11.957 32.156 1.00 64.25 732 LEU A N 1
ATOM 5250 C CA . LEU A 1 732 ? 12.015 -10.922 32.253 1.00 64.25 732 LEU A CA 1
ATOM 5251 C C . LEU A 1 732 ? 12.440 -9.616 31.583 1.00 64.25 732 LEU A C 1
ATOM 5253 O O . LEU A 1 732 ? 13.614 -9.239 31.631 1.00 64.25 732 LEU A O 1
ATOM 5257 N N . PHE A 1 733 ? 11.463 -8.921 30.998 1.00 59.72 733 PHE A N 1
ATOM 5258 C CA . PHE A 1 733 ? 11.654 -7.579 30.459 1.00 59.72 733 PHE A CA 1
ATOM 5259 C C . PHE A 1 733 ? 11.756 -6.565 31.597 1.00 59.72 733 PHE A C 1
ATOM 5261 O O . PHE A 1 733 ? 11.060 -6.672 32.611 1.00 59.72 733 PHE A O 1
ATOM 5268 N N . VAL A 1 734 ? 12.617 -5.573 31.416 1.00 66.69 734 VAL A N 1
ATOM 5269 C CA . VAL A 1 734 ? 12.902 -4.527 32.388 1.00 66.69 734 VAL A CA 1
ATOM 5270 C C . VAL A 1 734 ? 12.890 -3.174 31.688 1.00 66.69 734 VAL A C 1
ATOM 5272 O O . VAL A 1 734 ? 13.633 -2.968 30.729 1.00 66.69 734 VAL A O 1
ATOM 5275 N N . SER A 1 735 ? 12.109 -2.236 32.217 1.00 65.06 735 SER A N 1
ATOM 5276 C CA . SER A 1 735 ? 12.187 -0.813 31.892 1.00 65.06 735 SER A CA 1
ATOM 5277 C C . SER A 1 735 ? 12.708 -0.015 33.077 1.00 65.06 735 SER A C 1
ATOM 5279 O O . SER A 1 735 ? 12.420 -0.321 34.233 1.00 65.06 735 SER A O 1
ATOM 5281 N N . MET A 1 736 ? 13.498 1.014 32.811 1.00 76.94 736 MET A N 1
ATOM 5282 C CA . MET A 1 736 ? 14.091 1.868 33.826 1.00 76.94 736 MET A CA 1
ATOM 5283 C C . MET A 1 736 ? 14.042 3.328 33.388 1.00 76.94 736 MET A C 1
ATOM 5285 O O . MET A 1 736 ? 14.434 3.641 32.275 1.00 76.94 736 MET A O 1
ATOM 5289 N N . THR A 1 737 ? 13.656 4.215 34.302 1.00 67.00 737 THR A N 1
ATOM 5290 C CA . THR A 1 737 ? 13.628 5.671 34.112 1.00 67.00 737 THR A CA 1
ATOM 5291 C C . THR A 1 737 ? 14.429 6.351 35.213 1.00 67.00 737 THR A C 1
ATOM 5293 O O . THR A 1 737 ? 14.233 6.068 36.395 1.00 67.00 737 THR A O 1
ATOM 5296 N N . VAL A 1 738 ? 15.313 7.280 34.855 1.00 76.06 738 VAL A N 1
ATOM 5297 C CA . VAL A 1 738 ? 16.077 8.131 35.778 1.00 76.06 738 VAL A CA 1
ATOM 5298 C C . VAL A 1 738 ? 15.604 9.572 35.627 1.00 76.06 738 VAL A C 1
ATOM 5300 O O . VAL A 1 738 ? 15.744 10.145 34.556 1.00 76.06 738 VAL A O 1
ATOM 5303 N N . TYR A 1 739 ? 15.067 10.164 36.693 1.00 72.44 739 TYR A N 1
ATOM 5304 C CA . TYR A 1 739 ? 14.387 11.464 36.672 1.00 72.44 739 TYR A CA 1
ATOM 5305 C C . TYR A 1 739 ? 15.030 12.475 37.632 1.00 72.44 739 TYR A C 1
ATOM 5307 O O . TYR A 1 739 ? 15.264 12.146 38.797 1.00 72.44 739 TYR A O 1
ATOM 5315 N N . ASP A 1 740 ? 15.286 13.705 37.175 1.00 74.31 740 ASP A N 1
ATOM 5316 C CA . ASP A 1 740 ? 15.889 14.787 37.982 1.00 74.31 740 ASP A CA 1
ATOM 5317 C C . ASP A 1 740 ? 14.864 15.767 38.597 1.00 74.31 740 ASP A C 1
ATOM 5319 O O . ASP A 1 740 ? 15.237 16.690 39.323 1.00 74.31 740 ASP A O 1
ATOM 5323 N N . GLY A 1 741 ? 13.568 15.574 38.322 1.00 63.28 741 GLY A N 1
ATOM 5324 C CA . GLY A 1 741 ? 12.504 16.512 38.699 1.00 63.28 741 GLY A CA 1
ATOM 5325 C C . GLY A 1 741 ? 11.994 17.396 37.554 1.00 63.28 741 GLY A C 1
ATOM 5326 O O . GLY A 1 741 ? 10.993 18.083 37.744 1.00 63.28 741 GLY A O 1
ATOM 5327 N N . THR A 1 742 ? 12.660 17.399 36.395 1.00 53.59 742 THR A N 1
ATOM 5328 C CA . THR A 1 742 ? 12.288 18.147 35.176 1.00 53.59 742 THR A CA 1
ATOM 5329 C C . THR A 1 742 ? 12.562 17.351 33.888 1.00 53.59 742 THR A C 1
ATOM 5331 O O . THR A 1 742 ? 11.713 17.332 33.003 1.00 53.59 742 THR A O 1
ATOM 5334 N N . ASN A 1 743 ? 13.706 16.670 33.784 1.00 53.75 743 ASN A N 1
ATOM 5335 C CA . ASN A 1 743 ? 14.133 15.835 32.657 1.00 53.75 743 ASN A CA 1
ATOM 5336 C C . ASN A 1 743 ? 14.291 14.371 33.095 1.00 53.75 743 ASN A C 1
ATOM 5338 O O . ASN A 1 743 ? 14.527 14.082 34.274 1.00 53.75 743 ASN A O 1
ATOM 5342 N N . TRP A 1 744 ? 14.204 13.442 32.143 1.00 64.69 744 TRP A N 1
ATOM 5343 C CA . TRP A 1 744 ? 14.375 12.009 32.383 1.00 64.69 744 TRP A CA 1
ATOM 5344 C C . TRP A 1 744 ? 15.296 11.346 31.353 1.00 64.69 744 TRP A C 1
ATOM 5346 O O . TRP A 1 744 ? 15.557 11.900 30.286 1.00 64.69 744 TRP A O 1
ATOM 5356 N N . GLN A 1 745 ? 15.817 10.171 31.707 1.00 62.72 745 GLN A N 1
ATOM 5357 C CA . GLN A 1 745 ? 16.553 9.275 30.819 1.00 62.72 745 GLN A CA 1
ATOM 5358 C C . GLN A 1 745 ? 16.125 7.833 31.052 1.00 62.72 745 GLN A C 1
ATOM 5360 O O . GLN A 1 745 ? 16.135 7.366 32.193 1.00 62.72 745 GLN A O 1
ATOM 5365 N N . ASP A 1 746 ? 15.813 7.132 29.968 1.00 58.72 746 ASP A N 1
ATOM 5366 C CA . ASP A 1 746 ? 15.278 5.776 30.022 1.00 58.72 746 ASP A CA 1
ATOM 5367 C C . ASP A 1 746 ? 16.285 4.722 29.553 1.00 58.72 746 ASP A C 1
ATOM 5369 O O . ASP A 1 746 ? 17.205 4.996 28.779 1.00 58.72 746 ASP A O 1
ATOM 5373 N N . GLY A 1 747 ? 16.093 3.498 30.031 1.00 50.84 747 GLY A N 1
ATOM 5374 C CA . GLY A 1 747 ? 16.857 2.317 29.670 1.00 50.84 747 GLY A CA 1
ATOM 5375 C C . GLY A 1 747 ? 15.998 1.066 29.730 1.00 50.84 747 GLY A C 1
ATOM 5376 O O . GLY A 1 747 ? 15.148 0.936 30.606 1.00 50.84 747 GLY A O 1
ATOM 5377 N N . PHE A 1 748 ? 16.249 0.122 28.828 1.00 66.56 748 PHE A N 1
ATOM 5378 C CA . PHE A 1 748 ? 15.446 -1.093 28.705 1.00 66.56 748 PHE A CA 1
ATOM 5379 C C . PHE A 1 748 ? 16.329 -2.299 28.404 1.00 66.56 748 PHE A C 1
ATOM 5381 O O . PHE A 1 748 ? 17.411 -2.160 27.832 1.00 66.56 748 PHE A O 1
ATOM 5388 N N . GLY A 1 749 ? 15.869 -3.491 28.770 1.00 62.09 749 GLY A N 1
ATOM 5389 C CA . GLY A 1 749 ? 16.539 -4.737 28.416 1.00 62.09 749 GLY A CA 1
ATOM 5390 C C . GLY A 1 749 ? 15.876 -5.957 29.040 1.00 62.09 749 GLY A C 1
ATOM 5391 O O . GLY A 1 749 ? 14.870 -5.850 29.736 1.00 62.09 749 GLY A O 1
ATOM 5392 N N . TYR A 1 750 ? 16.469 -7.124 28.807 1.00 69.31 750 TYR A N 1
ATOM 5393 C CA . TYR A 1 750 ? 16.040 -8.382 29.414 1.00 69.31 750 TYR A CA 1
ATOM 5394 C C . TYR A 1 750 ? 17.060 -8.835 30.454 1.00 69.31 750 TYR A C 1
ATOM 5396 O O . TYR A 1 750 ? 18.267 -8.702 30.242 1.00 69.31 750 TYR A O 1
ATOM 5404 N N . LEU A 1 751 ? 16.590 -9.390 31.571 1.00 67.44 751 LEU A N 1
ATOM 5405 C CA . LEU A 1 751 ? 17.477 -10.043 32.533 1.00 67.44 751 LEU A CA 1
ATOM 5406 C C . LEU A 1 751 ? 18.104 -11.277 31.883 1.00 67.44 751 LEU A C 1
ATOM 5408 O O . LEU A 1 751 ? 17.399 -12.121 31.328 1.00 67.44 751 LEU A O 1
ATOM 5412 N N . ASP A 1 752 ? 19.426 -11.389 31.961 1.00 73.94 752 ASP A N 1
ATOM 5413 C CA . ASP A 1 752 ? 20.176 -12.507 31.401 1.00 73.94 752 ASP A CA 1
ATOM 5414 C C . ASP A 1 752 ? 19.822 -13.847 32.080 1.00 73.94 752 ASP A C 1
ATOM 5416 O O . ASP A 1 752 ? 19.025 -13.922 33.018 1.00 73.94 752 ASP A O 1
ATOM 5420 N N . SER A 1 753 ? 20.450 -14.937 31.628 1.00 72.69 753 SER A N 1
ATOM 5421 C CA . SER A 1 753 ? 20.247 -16.280 32.205 1.00 72.69 753 SER A CA 1
ATOM 5422 C C . SER A 1 753 ? 20.542 -16.386 33.713 1.00 72.69 753 SER A C 1
ATOM 5424 O O . SER A 1 753 ? 20.138 -17.361 34.346 1.00 72.69 753 SER A O 1
ATOM 5426 N N . THR A 1 754 ? 21.223 -15.398 34.299 1.00 81.19 754 THR A N 1
ATOM 5427 C CA . THR A 1 754 ? 21.526 -15.313 35.734 1.00 81.19 754 THR A CA 1
ATOM 5428 C C . THR A 1 754 ? 20.547 -14.426 36.505 1.00 81.19 754 THR A C 1
ATOM 5430 O O . THR A 1 754 ? 20.647 -14.335 37.728 1.00 81.19 754 THR A O 1
ATOM 5433 N N . GLY A 1 755 ? 19.589 -13.794 35.821 1.00 83.06 755 GLY A N 1
ATOM 5434 C CA . GLY A 1 755 ? 18.645 -12.860 36.426 1.00 83.06 755 GLY A CA 1
ATOM 5435 C C . GLY A 1 755 ? 19.229 -11.467 36.635 1.00 83.06 755 GLY A C 1
ATOM 5436 O O . GLY A 1 755 ? 18.799 -10.776 37.557 1.00 83.06 755 GLY A O 1
ATOM 5437 N N . THR A 1 756 ? 20.206 -11.057 35.819 1.00 87.50 756 THR A N 1
ATOM 5438 C CA . THR A 1 756 ? 20.885 -9.758 35.935 1.00 87.50 756 THR A CA 1
ATOM 5439 C C . THR A 1 756 ? 20.828 -8.979 34.619 1.00 87.50 756 THR A C 1
ATOM 5441 O O . THR A 1 756 ? 20.910 -9.553 33.540 1.00 87.50 756 THR A O 1
ATOM 5444 N N . LEU A 1 757 ? 20.707 -7.655 34.690 1.00 82.56 757 LEU A N 1
ATOM 5445 C CA . LEU A 1 757 ? 20.807 -6.741 33.550 1.00 82.56 757 LEU A CA 1
ATOM 5446 C C . LEU A 1 757 ? 21.672 -5.545 33.948 1.00 82.56 757 LEU A C 1
ATOM 5448 O O . LEU A 1 757 ? 21.454 -4.929 34.990 1.00 82.56 757 LEU A O 1
ATOM 5452 N N . SER A 1 758 ? 22.661 -5.213 33.120 1.00 90.44 758 SER A N 1
ATOM 5453 C CA . SER A 1 758 ? 23.479 -4.006 33.277 1.00 90.44 758 SER A CA 1
ATOM 5454 C C . SER A 1 758 ? 23.112 -2.981 32.211 1.00 90.44 758 SER A C 1
ATOM 5456 O O . SER A 1 758 ? 23.424 -3.172 31.039 1.00 90.44 758 SER A O 1
ATOM 5458 N N . LEU A 1 759 ? 22.475 -1.884 32.619 1.00 74.44 759 LEU A N 1
ATOM 5459 C CA . LEU A 1 759 ? 22.096 -0.779 31.737 1.00 74.44 759 LEU A CA 1
ATOM 5460 C C . LEU A 1 759 ? 23.044 0.394 31.930 1.00 74.44 759 LEU A C 1
ATOM 5462 O O . LEU A 1 759 ? 23.107 0.967 33.013 1.00 74.44 759 LEU A O 1
ATOM 5466 N N . THR A 1 760 ? 23.773 0.771 30.883 1.00 83.44 760 THR A N 1
ATOM 5467 C CA . THR A 1 760 ? 24.621 1.969 30.905 1.00 83.44 760 THR A CA 1
ATOM 5468 C C . THR A 1 760 ? 23.863 3.131 30.281 1.00 83.44 760 THR A C 1
ATOM 5470 O O . THR A 1 760 ? 23.612 3.118 29.082 1.00 83.44 760 THR A O 1
ATOM 5473 N N . LEU A 1 761 ? 23.491 4.120 31.097 1.00 72.19 761 LEU A N 1
ATOM 5474 C CA . LEU A 1 761 ? 22.674 5.262 30.680 1.00 72.19 761 LEU A CA 1
ATOM 5475 C C . LEU A 1 761 ? 23.509 6.537 30.643 1.00 72.19 761 LEU A C 1
ATOM 5477 O O . LEU A 1 761 ? 24.204 6.844 31.613 1.00 72.19 761 LEU A O 1
ATOM 5481 N N . ASP A 1 762 ? 23.420 7.288 29.543 1.00 79.81 762 ASP A N 1
ATOM 5482 C CA . ASP A 1 762 ? 23.994 8.631 29.429 1.00 79.81 762 ASP A CA 1
ATOM 5483 C C . ASP A 1 762 ? 23.118 9.632 30.189 1.00 79.81 762 ASP A C 1
ATOM 5485 O O . ASP A 1 762 ? 22.013 9.983 29.772 1.00 79.81 762 ASP A O 1
ATOM 5489 N N . LEU A 1 763 ? 23.626 10.110 31.320 1.00 78.81 763 LEU A N 1
ATOM 5490 C CA . LEU A 1 763 ? 22.912 11.040 32.183 1.00 78.81 763 LEU A CA 1
ATOM 5491 C C . LEU A 1 763 ? 23.263 12.496 31.870 1.00 78.81 763 LEU A C 1
ATOM 5493 O O . LEU A 1 763 ? 22.835 13.371 32.617 1.00 78.81 763 LEU A O 1
ATOM 5497 N N . SER A 1 764 ? 24.030 12.796 30.814 1.00 75.38 764 SER A N 1
ATOM 5498 C CA . SER A 1 764 ? 24.523 14.146 30.483 1.00 75.38 764 SER A CA 1
ATOM 5499 C C . SER A 1 764 ? 23.429 15.218 30.433 1.00 75.38 764 SER A C 1
ATOM 5501 O O . SER A 1 764 ? 23.682 16.345 30.854 1.00 75.38 764 SER A O 1
ATOM 5503 N N . ARG A 1 765 ? 22.209 14.847 30.024 1.00 72.88 765 ARG A N 1
ATOM 5504 C CA . ARG A 1 765 ? 21.032 15.729 29.914 1.00 72.88 765 ARG A CA 1
ATOM 5505 C C . ARG A 1 765 ? 20.299 16.015 31.231 1.00 72.88 765 ARG A C 1
ATOM 5507 O O . ARG A 1 765 ? 19.464 16.910 31.257 1.00 72.88 765 ARG A O 1
ATOM 5514 N N . LEU A 1 766 ? 20.597 15.281 32.304 1.00 76.44 766 LEU A N 1
ATOM 5515 C CA . LEU A 1 766 ? 19.977 15.480 33.619 1.00 76.44 766 LEU A CA 1
ATOM 5516 C C . LEU A 1 766 ? 20.702 16.568 34.425 1.00 76.44 766 LEU A C 1
ATOM 5518 O O . LEU A 1 766 ? 21.916 16.726 34.302 1.00 76.44 766 LEU A O 1
ATOM 5522 N N . ALA A 1 767 ? 19.997 17.309 35.269 1.00 77.62 767 ALA A N 1
ATOM 5523 C CA . ALA A 1 767 ? 20.587 18.320 36.140 1.00 77.62 767 ALA A CA 1
ATOM 5524 C C . ALA A 1 767 ? 21.417 17.698 37.280 1.00 77.62 767 ALA A C 1
ATOM 5526 O O . ALA A 1 767 ? 21.148 16.585 37.738 1.00 77.62 767 ALA A O 1
ATOM 5527 N N . ASP A 1 768 ? 22.422 18.437 37.763 1.00 79.75 768 ASP A N 1
ATOM 5528 C CA . ASP A 1 768 ? 23.124 18.085 39.001 1.00 79.75 768 ASP A CA 1
ATOM 5529 C C . ASP A 1 768 ? 22.165 18.203 40.195 1.00 79.75 768 ASP A C 1
ATOM 5531 O O . ASP A 1 768 ? 21.402 19.164 40.313 1.00 79.75 768 ASP A O 1
ATOM 5535 N N . GLY A 1 769 ? 22.199 17.221 41.095 1.00 77.50 769 GLY A N 1
ATOM 5536 C CA . GLY A 1 769 ? 21.211 17.081 42.161 1.00 77.50 769 GLY A CA 1
ATOM 5537 C C . GLY A 1 769 ? 20.787 15.631 42.418 1.00 77.50 769 GLY A C 1
ATOM 5538 O O . GLY A 1 769 ? 21.440 14.692 41.956 1.00 77.50 769 GLY A O 1
ATOM 5539 N N . PRO A 1 770 ? 19.740 15.414 43.233 1.00 81.31 770 PRO A N 1
ATOM 5540 C CA . PRO A 1 770 ? 19.169 14.088 43.433 1.00 81.31 770 PRO A CA 1
ATOM 5541 C C . PRO A 1 770 ? 18.454 13.608 42.161 1.00 81.31 770 PRO A C 1
ATOM 5543 O O . PRO A 1 770 ? 17.618 14.316 41.612 1.00 81.31 770 PRO A O 1
ATOM 5546 N N . LEU A 1 771 ? 18.745 12.382 41.738 1.00 82.62 771 LEU A N 1
ATOM 5547 C CA . LEU A 1 771 ? 18.063 11.670 40.665 1.00 82.62 771 LEU A CA 1
ATOM 5548 C C . LEU A 1 771 ? 17.260 10.510 41.254 1.00 82.62 771 LEU A C 1
ATOM 5550 O O . LEU A 1 771 ? 17.763 9.770 42.102 1.00 82.62 771 LEU A O 1
ATOM 5554 N N . THR A 1 772 ? 16.034 10.317 40.783 1.00 82.25 772 THR A N 1
ATOM 5555 C CA . THR A 1 772 ? 15.194 9.168 41.137 1.00 82.25 772 THR A CA 1
ATOM 5556 C C . THR A 1 772 ? 15.218 8.165 39.995 1.00 82.25 772 THR A C 1
ATOM 5558 O O . THR A 1 772 ? 14.673 8.427 38.929 1.00 82.25 772 THR A O 1
ATOM 5561 N N . ALA A 1 773 ? 15.853 7.020 40.219 1.00 81.50 773 ALA A N 1
ATOM 5562 C CA . ALA A 1 773 ? 15.838 5.885 39.312 1.00 81.50 773 ALA A CA 1
ATOM 5563 C C . ALA A 1 773 ? 14.680 4.955 39.683 1.00 81.50 773 ALA A C 1
ATOM 5565 O O . ALA A 1 773 ? 14.652 4.437 40.795 1.00 81.50 773 ALA A O 1
ATOM 5566 N N . THR A 1 774 ? 13.742 4.730 38.773 1.00 75.44 774 THR A N 1
ATOM 5567 C CA . THR A 1 774 ? 12.633 3.782 38.930 1.00 75.44 774 THR A CA 1
ATOM 5568 C C . THR A 1 774 ? 12.810 2.671 37.914 1.00 75.44 774 THR A C 1
ATOM 5570 O O . THR A 1 774 ? 12.996 2.952 36.737 1.00 75.44 774 THR A O 1
ATOM 5573 N N . VAL A 1 775 ? 12.758 1.421 38.356 1.00 78.88 775 VAL A N 1
ATOM 5574 C CA . VAL A 1 775 ? 12.802 0.245 37.487 1.00 78.88 775 VAL A CA 1
ATOM 5575 C C . VAL A 1 775 ? 11.495 -0.526 37.611 1.00 78.88 775 VAL A C 1
ATOM 5577 O O . VAL A 1 775 ? 10.963 -0.669 38.712 1.00 78.88 775 VAL A O 1
ATOM 5580 N N . THR A 1 776 ? 10.996 -1.024 36.488 1.00 73.12 776 THR A N 1
ATOM 5581 C CA . THR A 1 776 ? 9.792 -1.840 36.372 1.00 73.12 776 THR A CA 1
ATOM 5582 C C . THR A 1 776 ? 10.148 -3.126 35.633 1.00 73.12 776 THR A C 1
ATOM 5584 O O . THR A 1 776 ? 10.759 -3.078 34.571 1.00 73.12 776 THR A O 1
ATOM 5587 N N . MET A 1 777 ? 9.791 -4.284 36.187 1.00 71.75 777 MET A N 1
ATOM 5588 C CA . MET A 1 777 ? 9.912 -5.577 35.507 1.00 71.75 777 MET A CA 1
ATOM 5589 C C . MET A 1 777 ? 8.551 -6.058 35.050 1.00 71.75 777 MET A C 1
ATOM 5591 O O . MET A 1 777 ? 7.577 -5.878 35.776 1.00 71.75 777 MET A O 1
ATOM 5595 N N . MET A 1 778 ? 8.510 -6.717 33.899 1.00 61.25 778 MET A N 1
ATOM 5596 C CA . MET A 1 778 ? 7.308 -7.300 33.318 1.00 61.25 778 MET A CA 1
ATOM 5597 C C . MET A 1 778 ? 7.526 -8.795 33.067 1.00 61.25 778 MET A C 1
ATOM 5599 O O . MET A 1 778 ? 8.561 -9.203 32.531 1.00 61.25 778 MET A O 1
ATOM 5603 N N . ASN A 1 779 ? 6.566 -9.627 33.478 1.00 57.56 779 ASN A N 1
ATOM 5604 C CA . ASN A 1 779 ? 6.577 -11.048 33.134 1.00 57.56 779 ASN A CA 1
ATOM 5605 C C . ASN A 1 779 ? 6.022 -11.290 31.714 1.00 57.56 779 ASN A C 1
ATOM 5607 O O . ASN A 1 779 ? 5.456 -10.397 31.096 1.00 57.56 779 ASN A O 1
ATOM 5611 N N . ALA A 1 780 ? 6.146 -12.515 31.194 1.00 50.28 780 ALA A N 1
ATOM 5612 C CA . ALA A 1 780 ? 5.649 -12.866 29.857 1.00 50.28 780 ALA A CA 1
ATOM 5613 C C . ALA A 1 780 ? 4.112 -12.807 29.706 1.00 50.28 780 ALA A C 1
ATOM 5615 O O . ALA A 1 780 ? 3.600 -13.078 28.623 1.00 50.28 780 ALA A O 1
ATOM 5616 N N . ALA A 1 781 ? 3.365 -12.541 30.778 1.00 48.56 781 ALA A N 1
ATOM 5617 C CA . ALA A 1 781 ? 1.919 -12.374 30.737 1.00 48.56 781 ALA A CA 1
ATOM 5618 C C . ALA A 1 781 ? 1.490 -10.892 30.710 1.00 48.56 781 ALA A C 1
ATOM 5620 O O . ALA A 1 781 ? 0.371 -10.645 30.270 1.00 48.56 781 ALA A O 1
ATOM 5621 N N . GLY A 1 782 ? 2.382 -9.952 31.080 1.00 48.31 782 GLY A N 1
ATOM 5622 C CA . GLY A 1 782 ? 2.136 -8.499 31.137 1.00 48.31 782 GLY A CA 1
ATOM 5623 C C . GLY A 1 782 ? 2.178 -7.879 32.550 1.00 48.31 782 GLY A C 1
ATOM 5624 O O . GLY A 1 782 ? 2.242 -6.656 32.698 1.00 48.31 782 GLY A O 1
ATOM 5625 N N . SER A 1 783 ? 2.222 -8.687 33.614 1.00 59.59 783 SER A N 1
ATOM 5626 C CA . SER A 1 783 ? 2.164 -8.212 35.000 1.00 59.59 783 SER A CA 1
ATOM 5627 C C . SER A 1 783 ? 3.461 -7.524 35.389 1.00 59.59 783 SER A C 1
ATOM 5629 O O . SER A 1 783 ? 4.551 -8.049 35.132 1.00 59.59 783 SER A O 1
ATOM 5631 N N . THR A 1 784 ? 3.349 -6.392 36.089 1.00 63.50 784 THR A N 1
ATOM 5632 C CA . THR A 1 784 ? 4.504 -5.561 36.439 1.00 63.50 784 THR A CA 1
ATOM 5633 C C . THR A 1 784 ? 4.789 -5.489 37.937 1.00 63.50 784 THR A C 1
ATOM 5635 O O . THR A 1 784 ? 3.899 -5.613 38.778 1.00 63.50 784 THR A O 1
ATOM 5638 N N . SER A 1 785 ? 6.053 -5.264 38.286 1.00 75.25 785 SER A N 1
ATOM 5639 C CA . SER A 1 785 ? 6.477 -4.842 39.623 1.00 75.25 785 SER A CA 1
ATOM 5640 C C . SER A 1 785 ? 7.569 -3.791 39.514 1.00 75.25 785 SER A C 1
ATOM 5642 O O . SER A 1 785 ? 8.351 -3.806 38.566 1.00 75.25 785 SER A O 1
ATOM 5644 N N . SER A 1 786 ? 7.632 -2.865 40.471 1.00 78.75 786 SER A N 1
ATOM 5645 C CA . SER A 1 786 ? 8.576 -1.751 40.415 1.00 78.75 786 SER A CA 1
ATOM 5646 C C . SER A 1 786 ? 9.376 -1.571 41.699 1.00 78.75 786 SER A C 1
ATOM 5648 O O . SER A 1 786 ? 9.015 -2.045 42.779 1.00 78.75 786 SER A O 1
ATOM 5650 N N . SER A 1 787 ? 10.523 -0.913 41.576 1.00 83.88 787 SER A N 1
ATOM 5651 C CA . SER A 1 787 ? 11.353 -0.460 42.692 1.00 83.88 787 SER A CA 1
ATOM 5652 C C . SER A 1 787 ? 12.071 0.824 42.307 1.00 83.88 787 SER A C 1
ATOM 5654 O O . SER A 1 787 ? 12.325 1.075 41.132 1.00 83.88 787 SER A O 1
ATOM 5656 N N . SER A 1 788 ? 12.396 1.654 43.294 1.00 83.69 788 SER A N 1
ATOM 5657 C CA . SER A 1 788 ? 13.045 2.943 43.060 1.00 83.69 788 SER A CA 1
ATOM 5658 C C . SER A 1 788 ? 14.257 3.148 43.961 1.00 83.69 788 SER A C 1
ATOM 5660 O O . SER A 1 788 ? 14.240 2.756 45.128 1.00 83.69 788 SER A O 1
ATOM 5662 N N . LEU A 1 789 ? 15.274 3.827 43.439 1.00 87.88 789 LEU A N 1
ATOM 5663 C CA . LEU A 1 789 ? 16.502 4.202 44.129 1.00 87.88 789 LEU A CA 1
ATOM 5664 C C . LEU A 1 789 ? 16.813 5.680 43.867 1.00 87.88 789 LEU A C 1
ATOM 5666 O O . LEU A 1 789 ? 16.792 6.130 42.725 1.00 87.88 789 LEU A O 1
ATOM 5670 N N . THR A 1 790 ? 17.154 6.435 44.911 1.00 83.62 790 THR A N 1
ATOM 5671 C CA . THR A 1 790 ? 17.667 7.804 44.756 1.00 83.62 790 THR A CA 1
ATOM 5672 C C . THR A 1 790 ? 19.190 7.792 44.703 1.00 83.62 790 THR A C 1
ATOM 5674 O O . THR A 1 790 ? 19.841 7.235 45.587 1.00 83.62 790 THR A O 1
ATOM 5677 N N . VAL A 1 791 ? 19.755 8.448 43.694 1.00 80.50 791 VAL A N 1
ATOM 5678 C CA . VAL A 1 791 ? 21.201 8.654 43.517 1.00 80.50 791 VAL A CA 1
ATOM 5679 C C . VAL A 1 791 ? 21.499 10.139 43.354 1.00 80.50 791 VAL A C 1
ATOM 5681 O O . VAL A 1 791 ? 20.579 10.931 43.185 1.00 80.50 791 VAL A O 1
ATOM 5684 N N . ARG A 1 792 ? 22.763 10.562 43.441 1.00 78.12 792 ARG A N 1
ATOM 5685 C CA . ARG A 1 792 ? 23.128 11.979 43.283 1.00 78.12 792 ARG A CA 1
ATOM 5686 C C . ARG A 1 792 ? 24.053 12.171 42.087 1.00 78.12 792 ARG A C 1
ATOM 5688 O O . ARG A 1 792 ? 25.033 11.439 41.961 1.00 78.12 792 ARG A O 1
ATOM 5695 N N . LYS A 1 793 ? 23.739 13.157 41.247 1.00 79.19 793 LYS A N 1
ATOM 5696 C CA . LYS A 1 793 ? 24.557 13.616 40.124 1.00 79.19 793 LYS A CA 1
ATOM 5697 C C . LYS A 1 793 ? 25.300 14.897 40.510 1.00 79.19 793 LYS A C 1
ATOM 5699 O O . LYS A 1 793 ? 24.681 15.815 41.045 1.00 79.19 793 LYS A O 1
ATOM 5704 N N . ASP A 1 794 ? 26.605 14.941 40.265 1.00 73.06 794 ASP A N 1
ATOM 5705 C CA . ASP A 1 794 ? 27.485 16.079 40.542 1.00 73.06 794 ASP A CA 1
ATOM 5706 C C . A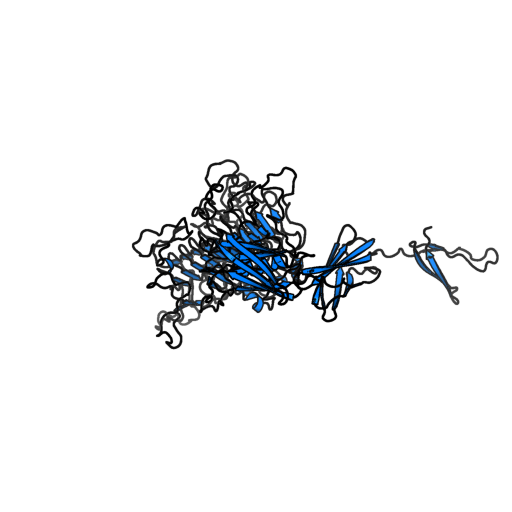SP A 1 794 ? 28.613 16.172 39.491 1.00 73.06 794 ASP A C 1
ATOM 5708 O O . ASP A 1 794 ? 29.601 15.435 39.531 1.00 73.06 794 ASP A O 1
ATOM 5712 N N . THR A 1 795 ? 28.442 17.030 38.480 1.00 65.69 795 THR A N 1
ATOM 5713 C CA . THR A 1 795 ? 29.422 17.229 37.394 1.00 65.69 795 THR A CA 1
ATOM 5714 C C . THR A 1 795 ? 30.443 18.329 37.677 1.00 65.69 795 THR A C 1
ATOM 5716 O O . THR A 1 795 ? 31.412 18.466 36.917 1.00 65.69 795 THR A O 1
ATOM 5719 N N . VAL A 1 796 ? 30.263 19.119 38.738 1.00 62.44 796 VAL A N 1
ATOM 5720 C CA . VAL A 1 796 ? 31.114 20.278 39.018 1.00 62.44 796 VAL A CA 1
ATOM 5721 C C . VAL A 1 796 ? 32.376 19.828 39.752 1.00 62.44 796 VAL A C 1
ATOM 5723 O O . VAL A 1 796 ? 32.338 19.287 40.851 1.00 62.44 796 VAL A O 1
ATOM 5726 N N . ALA A 1 797 ? 33.540 20.054 39.138 1.00 58.72 797 ALA A N 1
ATOM 5727 C CA . ALA A 1 797 ? 34.813 19.805 39.807 1.00 58.72 797 ALA A CA 1
ATOM 5728 C C . ALA A 1 797 ? 35.003 20.801 40.971 1.00 58.72 797 ALA A C 1
ATOM 5730 O O . ALA A 1 797 ? 34.793 22.000 40.757 1.00 58.72 797 ALA A O 1
ATOM 5731 N N . PRO A 1 798 ? 35.471 20.356 42.154 1.00 60.00 798 PRO A N 1
ATOM 5732 C CA . PRO A 1 798 ? 35.710 21.254 43.275 1.00 60.00 798 PRO A CA 1
ATOM 5733 C C . PRO A 1 798 ? 36.667 22.391 42.918 1.00 60.00 798 PRO A C 1
ATOM 5735 O O . PRO A 1 798 ? 37.655 22.186 42.204 1.00 60.00 798 PRO A O 1
ATOM 5738 N N . ALA A 1 799 ? 36.412 23.591 43.444 1.00 58.44 799 ALA A N 1
ATOM 5739 C CA . ALA A 1 799 ? 37.317 24.723 43.257 1.00 58.44 799 ALA A CA 1
ATOM 5740 C C . ALA A 1 799 ? 38.722 24.394 43.815 1.00 58.44 799 ALA A C 1
ATOM 5742 O O . ALA A 1 799 ? 38.823 23.797 44.894 1.00 58.44 799 ALA A O 1
ATOM 5743 N N . PRO A 1 800 ? 39.818 24.779 43.126 1.00 61.53 800 PRO A N 1
ATOM 5744 C CA . PRO A 1 800 ? 41.167 24.495 43.601 1.00 61.53 800 PRO A CA 1
ATOM 5745 C C . PRO A 1 800 ? 41.385 25.126 44.985 1.00 61.53 800 PRO A C 1
ATOM 5747 O O . PRO A 1 800 ? 41.081 26.309 45.170 1.00 61.53 800 PRO A O 1
ATOM 5750 N N . PRO A 1 801 ? 41.911 24.372 45.967 1.00 71.25 801 PRO A N 1
ATOM 5751 C CA . PRO A 1 801 ? 42.123 24.903 47.302 1.00 71.25 801 PRO A CA 1
ATOM 5752 C C . PRO A 1 801 ? 43.230 25.961 47.288 1.00 71.25 801 PRO A C 1
ATOM 5754 O O . PRO A 1 801 ? 44.234 25.834 46.585 1.00 71.25 801 PRO A O 1
ATOM 5757 N N . SER A 1 802 ? 43.078 26.986 48.121 1.00 76.00 802 SER A N 1
ATOM 5758 C CA . SER A 1 802 ? 44.136 27.944 48.437 1.00 76.00 802 SER A CA 1
ATOM 5759 C C . SER A 1 802 ? 44.626 27.723 49.864 1.00 76.00 802 SER A C 1
ATOM 5761 O O . SER A 1 802 ? 43.847 27.428 50.772 1.00 76.00 802 SER A O 1
ATOM 5763 N N . VAL A 1 803 ? 45.937 27.846 50.063 1.00 77.56 803 VAL A N 1
ATOM 5764 C CA . VAL A 1 803 ? 46.577 27.708 51.374 1.00 77.56 803 VAL A CA 1
ATOM 5765 C C . VAL A 1 803 ? 47.222 29.037 51.739 1.00 77.56 803 VAL A C 1
ATOM 5767 O O . VAL A 1 803 ? 47.997 29.589 50.959 1.00 77.56 803 VAL A O 1
ATOM 5770 N N . SER A 1 804 ? 46.923 29.541 52.935 1.00 76.50 804 SER A N 1
ATOM 5771 C CA . SER A 1 804 ? 47.546 30.738 53.495 1.00 76.50 804 SER A CA 1
ATOM 5772 C C . SER A 1 804 ? 48.291 30.402 54.783 1.00 76.50 804 SER A C 1
ATOM 5774 O O . SER A 1 804 ? 47.771 29.724 55.674 1.00 76.50 804 SER A O 1
ATOM 5776 N N . LEU A 1 805 ? 49.527 30.892 54.872 1.00 72.94 805 LEU A N 1
ATOM 5777 C CA . LEU A 1 805 ? 50.408 30.742 56.025 1.00 72.94 805 LEU A CA 1
ATOM 5778 C C . LEU A 1 805 ? 50.791 32.125 56.570 1.00 72.94 805 LEU A C 1
ATOM 5780 O O . LEU A 1 805 ? 51.019 33.053 55.787 1.00 72.94 805 LEU A O 1
ATOM 5784 N N . PRO A 1 806 ? 50.930 32.288 57.898 1.00 68.88 806 PRO A N 1
ATOM 5785 C CA . PRO A 1 806 ? 51.496 33.501 58.470 1.00 68.88 806 PRO A CA 1
ATOM 5786 C C . PRO A 1 806 ? 52.922 33.738 57.961 1.00 68.88 806 PRO A C 1
ATOM 5788 O O . PRO A 1 806 ? 53.720 32.811 57.854 1.00 68.88 806 PRO A O 1
ATOM 5791 N N . LYS A 1 807 ? 53.272 35.006 57.717 1.00 66.12 807 LYS A N 1
ATOM 5792 C CA . LYS A 1 807 ? 54.581 35.397 57.162 1.00 66.12 807 LYS A CA 1
ATOM 5793 C C . LYS A 1 807 ? 55.779 35.010 58.050 1.00 66.12 807 LYS A C 1
ATOM 5795 O O . LYS A 1 807 ? 56.883 34.863 57.538 1.00 66.12 807 LYS A O 1
ATOM 5800 N N . TYR A 1 808 ? 55.573 34.846 59.360 1.00 64.81 808 TYR A N 1
ATOM 5801 C CA . TYR A 1 808 ? 56.605 34.448 60.323 1.00 64.81 808 TYR A CA 1
ATOM 5802 C C . TYR A 1 808 ? 56.018 33.521 61.399 1.00 64.81 808 TYR A C 1
ATOM 5804 O O . TYR A 1 808 ? 54.957 33.805 61.949 1.00 64.81 808 TYR A O 1
ATOM 5812 N N . VAL A 1 809 ? 56.734 32.444 61.739 1.00 64.50 809 VAL A N 1
ATOM 5813 C CA . VAL A 1 809 ? 56.337 31.426 62.740 1.00 64.50 809 VAL A CA 1
ATOM 5814 C C . VAL A 1 809 ? 56.731 31.821 64.185 1.00 64.50 809 VAL A C 1
ATOM 5816 O O . VAL A 1 809 ? 56.273 31.216 65.149 1.00 64.50 809 VAL A O 1
ATOM 5819 N N . TYR A 1 810 ? 57.523 32.887 64.372 1.00 59.81 810 TYR A N 1
ATOM 5820 C CA . TYR A 1 810 ? 58.179 33.212 65.650 1.00 59.81 810 TYR A CA 1
ATOM 5821 C C . TYR A 1 810 ? 57.730 34.535 66.294 1.00 59.81 810 TYR A C 1
ATOM 5823 O O . TYR A 1 810 ? 58.460 35.523 66.297 1.00 59.81 810 TYR A O 1
ATOM 5831 N N . LEU A 1 811 ? 56.561 34.526 66.939 1.00 54.47 811 LEU A N 1
ATOM 5832 C CA . LEU A 1 811 ? 56.199 35.482 67.996 1.00 54.47 811 LEU A CA 1
ATOM 5833 C C . LEU A 1 811 ? 55.647 34.694 69.202 1.00 54.47 811 LEU A C 1
ATOM 5835 O O . LEU A 1 811 ? 54.493 34.274 69.205 1.00 54.47 811 LEU A O 1
ATOM 5839 N N . GLY A 1 812 ? 56.488 34.467 70.222 1.00 56.38 812 GLY A N 1
ATOM 5840 C CA . GLY A 1 812 ? 56.061 33.951 71.537 1.00 56.38 812 GLY A CA 1
ATOM 5841 C C . GLY A 1 812 ? 56.236 32.450 71.829 1.00 56.38 812 GLY A C 1
ATOM 5842 O O . GLY A 1 812 ? 55.459 31.917 72.613 1.00 56.38 812 GLY A O 1
ATOM 5843 N N . ASN A 1 813 ? 57.237 31.766 71.255 1.00 63.19 813 ASN A N 1
ATOM 5844 C CA . ASN A 1 813 ? 57.611 30.380 71.616 1.00 63.19 813 ASN A CA 1
ATOM 5845 C C . ASN A 1 813 ? 56.483 29.329 71.452 1.00 63.19 813 ASN A C 1
ATOM 5847 O O . ASN A 1 813 ? 56.380 28.376 72.225 1.00 63.19 813 ASN A O 1
ATOM 5851 N N . ARG A 1 814 ? 55.613 29.504 70.448 1.00 59.84 814 ARG A N 1
ATOM 5852 C CA . ARG A 1 814 ? 54.527 28.561 70.135 1.00 59.84 814 ARG A CA 1
ATOM 5853 C C . ARG A 1 814 ? 55.038 27.408 69.264 1.00 59.84 814 ARG A C 1
ATOM 5855 O O . ARG A 1 814 ? 55.757 27.640 68.302 1.00 59.84 814 ARG A O 1
ATOM 5862 N N . VAL A 1 815 ? 54.626 26.181 69.588 1.00 65.94 815 VAL A N 1
ATOM 5863 C CA . VAL A 1 815 ? 55.022 24.928 68.904 1.00 65.94 815 VAL A CA 1
ATOM 5864 C C . VAL A 1 815 ? 54.098 24.526 67.741 1.00 65.94 815 VAL A C 1
ATOM 5866 O O . VAL A 1 815 ? 54.297 23.479 67.137 1.00 65.94 815 VAL A O 1
ATOM 5869 N N . ALA A 1 816 ? 53.085 25.338 67.425 1.00 69.69 816 ALA A N 1
ATOM 5870 C CA . ALA A 1 816 ? 52.122 25.090 66.353 1.00 69.69 816 ALA A CA 1
ATOM 5871 C C . ALA A 1 816 ? 51.680 26.407 65.700 1.00 69.69 816 ALA A C 1
ATOM 5873 O O . ALA A 1 816 ? 51.545 27.429 66.382 1.00 69.69 816 ALA A O 1
ATOM 5874 N N . VAL A 1 817 ? 51.428 26.367 64.390 1.00 70.25 817 VAL A N 1
ATOM 5875 C CA . VAL A 1 817 ? 50.956 27.511 63.598 1.00 70.25 817 VAL A CA 1
ATOM 5876 C C . VAL A 1 817 ? 49.683 27.113 62.858 1.00 70.25 817 VAL A C 1
ATOM 5878 O O . VAL A 1 817 ? 49.650 26.027 62.279 1.00 70.25 817 VAL A O 1
ATOM 5881 N N . PRO A 1 818 ? 48.636 27.956 62.866 1.00 73.81 818 PRO A N 1
ATOM 5882 C CA . PRO A 1 818 ? 47.440 27.686 62.087 1.00 73.81 818 PRO A CA 1
ATOM 5883 C C . PRO A 1 818 ? 47.752 27.816 60.593 1.00 73.81 818 PRO A C 1
ATOM 5885 O O . PRO A 1 818 ? 48.272 28.840 60.147 1.00 73.81 818 PRO A O 1
ATOM 5888 N N . VAL A 1 819 ? 47.414 26.779 59.829 1.00 76.81 819 VAL A N 1
ATOM 5889 C CA . VAL A 1 819 ? 47.359 26.832 58.367 1.00 76.81 819 VAL A CA 1
ATOM 5890 C C . VAL A 1 819 ? 45.904 27.025 57.979 1.00 76.81 819 VAL A C 1
ATOM 5892 O O . VAL A 1 819 ? 45.060 26.231 58.394 1.00 76.81 819 VAL A O 1
ATOM 5895 N N . LEU A 1 820 ? 45.604 28.076 57.216 1.00 80.06 820 LEU A N 1
ATOM 5896 C CA . LEU A 1 820 ? 44.253 28.290 56.715 1.00 80.06 820 LEU A CA 1
ATOM 5897 C C . LEU A 1 820 ? 44.151 27.708 55.308 1.00 80.06 820 LEU A C 1
ATOM 5899 O O . LEU A 1 820 ? 44.903 28.105 54.416 1.00 80.06 820 LEU A O 1
ATOM 5903 N N . VAL A 1 821 ? 43.222 26.774 55.128 1.00 75.50 821 VAL A N 1
ATOM 5904 C CA . VAL A 1 821 ? 42.845 26.244 53.819 1.00 75.50 821 VAL A CA 1
ATOM 5905 C C . VAL A 1 821 ? 41.473 26.792 53.479 1.00 75.50 821 VAL A C 1
ATOM 5907 O O . VAL A 1 821 ? 40.533 26.585 54.242 1.00 75.50 821 VAL A O 1
ATOM 5910 N N . ALA A 1 822 ? 41.365 27.473 52.345 1.00 76.00 822 ALA A N 1
ATOM 5911 C CA . ALA A 1 822 ? 40.083 27.845 51.769 1.00 76.00 822 ALA A CA 1
ATOM 5912 C C . ALA A 1 822 ? 39.846 27.010 50.510 1.00 76.00 822 ALA A C 1
ATOM 5914 O O . ALA A 1 822 ? 40.750 26.823 49.697 1.00 76.00 822 ALA A O 1
ATOM 5915 N N . GLY A 1 823 ? 38.632 26.504 50.362 1.00 70.56 823 GLY A N 1
ATOM 5916 C CA . GLY A 1 823 ? 38.203 25.647 49.263 1.00 70.56 823 GLY A CA 1
ATOM 5917 C C . GLY A 1 823 ? 36.689 25.488 49.306 1.00 70.56 823 GLY A C 1
ATOM 5918 O O . GLY A 1 823 ? 36.009 26.217 50.026 1.00 70.56 823 GLY A O 1
ATOM 5919 N N . GLU A 1 824 ? 36.157 24.540 48.548 1.00 72.94 824 GLU A N 1
ATOM 5920 C CA . GLU A 1 824 ? 34.727 24.242 48.589 1.00 72.94 824 GLU A CA 1
ATOM 5921 C C . GLU A 1 824 ? 34.303 23.709 49.966 1.00 72.94 824 GLU A C 1
ATOM 5923 O O . GLU A 1 824 ? 34.951 22.826 50.534 1.00 72.94 824 GLU A O 1
ATOM 5928 N N . ALA A 1 825 ? 33.216 24.254 50.513 1.00 70.00 825 ALA A N 1
ATOM 5929 C CA . ALA A 1 825 ? 32.705 23.847 51.815 1.00 70.00 825 ALA A CA 1
ATOM 5930 C C . ALA A 1 825 ? 32.305 22.362 51.811 1.00 70.00 825 ALA A C 1
ATOM 5932 O O . ALA A 1 825 ? 31.613 21.893 50.914 1.00 70.00 825 ALA A O 1
ATOM 5933 N N . GLY A 1 826 ? 32.727 21.614 52.831 1.00 67.50 826 GLY A N 1
ATOM 5934 C CA . GLY A 1 826 ? 32.501 20.168 52.922 1.00 67.50 826 GLY A CA 1
ATOM 5935 C C . GLY A 1 826 ? 33.566 19.310 52.229 1.00 67.50 826 GLY A C 1
ATOM 5936 O O . GLY A 1 826 ? 33.617 18.105 52.481 1.00 67.50 826 GLY A O 1
ATOM 5937 N N . ALA A 1 827 ? 34.468 19.897 51.432 1.00 70.12 827 ALA A N 1
ATOM 5938 C CA . ALA A 1 827 ? 35.585 19.163 50.844 1.00 70.12 827 ALA A CA 1
ATOM 5939 C C . ALA A 1 827 ? 36.614 18.754 51.914 1.00 70.12 827 ALA A C 1
ATOM 5941 O O . ALA A 1 827 ? 36.886 19.495 52.863 1.00 70.12 827 ALA A O 1
ATOM 5942 N N . THR A 1 828 ? 37.224 17.577 51.750 1.00 74.69 828 THR A N 1
ATOM 5943 C CA . THR A 1 828 ? 38.340 17.136 52.603 1.00 74.69 828 THR A CA 1
ATOM 5944 C C . THR A 1 828 ? 39.653 17.659 52.032 1.00 74.69 828 THR A C 1
ATOM 5946 O O . THR A 1 828 ? 40.059 17.273 50.938 1.00 74.69 828 THR A O 1
ATOM 5949 N N . ALA A 1 829 ? 40.342 18.516 52.781 1.00 74.44 829 ALA A N 1
ATOM 5950 C CA . ALA A 1 829 ? 41.654 19.035 52.430 1.00 74.44 829 ALA A CA 1
ATOM 5951 C C . ALA A 1 829 ? 42.757 18.283 53.183 1.00 74.44 829 ALA A C 1
ATOM 5953 O O . ALA A 1 829 ? 42.650 18.042 54.386 1.00 74.44 829 ALA A O 1
ATOM 5954 N N . THR A 1 830 ? 43.845 17.960 52.481 1.00 79.94 830 THR A N 1
ATOM 5955 C CA . THR A 1 830 ? 45.087 17.457 53.086 1.00 79.94 830 THR A CA 1
ATOM 5956 C C . THR A 1 830 ? 46.190 18.488 52.873 1.00 79.94 830 THR A C 1
ATOM 5958 O O . THR A 1 830 ? 46.426 18.923 51.749 1.00 79.94 830 THR A O 1
ATOM 5961 N N . VAL A 1 831 ? 46.863 18.885 53.950 1.00 79.44 831 VAL A N 1
ATOM 5962 C CA . VAL A 1 831 ? 47.953 19.866 53.950 1.00 79.44 831 VAL A CA 1
ATOM 5963 C C . VAL A 1 831 ? 49.239 19.189 54.391 1.00 79.44 831 VAL A C 1
ATOM 5965 O O . VAL A 1 831 ? 49.256 18.479 55.393 1.00 79.44 831 VAL A O 1
ATOM 5968 N N . SER A 1 832 ? 50.331 19.459 53.682 1.00 81.56 832 SER A N 1
ATOM 5969 C CA . SER A 1 832 ? 51.683 19.050 54.060 1.00 81.56 832 SER A CA 1
ATOM 5970 C C . SER A 1 832 ? 52.591 20.271 54.196 1.00 81.56 832 SER A C 1
ATOM 5972 O O . SER A 1 832 ? 52.702 21.057 53.256 1.00 81.56 832 SER A O 1
ATOM 5974 N N . VAL A 1 833 ? 53.271 20.411 55.334 1.00 79.31 833 VAL A N 1
ATOM 5975 C CA . VAL A 1 833 ? 54.305 21.433 55.560 1.00 79.31 833 VAL A CA 1
ATOM 5976 C C . VAL A 1 833 ? 55.648 20.730 55.715 1.00 79.31 833 VAL A C 1
ATOM 5978 O O . VAL A 1 833 ? 55.773 19.822 56.534 1.00 79.31 833 VAL A O 1
ATOM 5981 N N . THR A 1 834 ? 56.652 21.141 54.940 1.00 81.12 834 THR A N 1
ATOM 5982 C CA . THR A 1 834 ? 58.002 20.567 54.994 1.00 81.12 834 THR A CA 1
ATOM 5983 C C . THR A 1 834 ? 59.070 21.644 55.142 1.00 81.12 834 THR A C 1
ATOM 5985 O O . THR A 1 834 ? 58.946 22.721 54.561 1.00 81.12 834 THR A O 1
ATOM 5988 N N . ASP A 1 835 ? 60.125 21.352 55.906 1.00 80.12 835 ASP A N 1
ATOM 5989 C CA . ASP A 1 835 ? 61.340 22.180 55.981 1.00 80.12 835 ASP A CA 1
ATOM 5990 C C . ASP A 1 835 ? 62.413 21.769 54.951 1.00 80.12 835 ASP A C 1
ATOM 5992 O O . ASP A 1 835 ? 63.527 22.292 54.962 1.00 80.12 835 ASP A O 1
ATOM 5996 N N . GLY A 1 836 ? 62.079 20.829 54.058 1.00 78.25 836 GLY A N 1
ATOM 5997 C CA . GLY A 1 836 ? 62.998 20.218 53.096 1.00 78.25 836 GLY A CA 1
ATOM 5998 C C . GLY A 1 836 ? 63.660 18.925 53.590 1.00 78.25 836 GLY A C 1
ATOM 5999 O O . GLY A 1 836 ? 64.274 18.227 52.788 1.00 78.25 836 GLY A O 1
ATOM 6000 N N . THR A 1 837 ? 63.509 18.566 54.870 1.00 78.94 837 THR A N 1
ATOM 6001 C CA . THR A 1 837 ? 64.009 17.304 55.456 1.00 78.94 837 THR A CA 1
ATOM 6002 C C . THR A 1 837 ? 62.939 16.527 56.223 1.00 78.94 837 THR A C 1
ATOM 6004 O O . THR A 1 837 ? 62.897 15.301 56.151 1.00 78.94 837 THR A O 1
ATOM 6007 N N . THR A 1 838 ? 62.034 17.224 56.907 1.00 75.56 838 THR A N 1
ATOM 6008 C CA . THR A 1 838 ? 60.934 16.651 57.690 1.00 75.56 838 THR A CA 1
ATOM 6009 C C . THR A 1 838 ? 59.611 17.188 57.151 1.00 75.56 838 THR A C 1
ATOM 6011 O O . THR A 1 838 ? 59.521 18.361 56.789 1.00 75.56 838 THR A O 1
ATOM 6014 N N . THR A 1 839 ? 58.577 16.346 57.065 1.00 82.94 839 THR A N 1
ATOM 6015 C CA . THR A 1 839 ? 57.233 16.745 56.604 1.00 82.94 839 THR A CA 1
ATOM 6016 C C . THR A 1 839 ? 56.195 16.431 57.671 1.00 82.94 839 THR A C 1
ATOM 6018 O O . THR A 1 839 ? 56.161 15.315 58.186 1.00 82.94 839 THR A O 1
ATOM 6021 N N . VAL A 1 840 ? 55.332 17.399 57.975 1.00 80.50 840 VAL A N 1
ATOM 6022 C CA . VAL A 1 840 ? 54.155 17.231 58.836 1.00 80.50 840 VAL A CA 1
ATOM 6023 C C . VAL A 1 840 ? 52.905 17.331 57.968 1.00 80.50 840 VAL A C 1
ATOM 6025 O O . VAL A 1 840 ? 52.767 18.282 57.198 1.00 80.50 840 VAL A O 1
ATOM 6028 N N . THR A 1 841 ? 51.996 16.363 58.086 1.00 80.44 841 THR A N 1
ATOM 6029 C CA . THR A 1 841 ? 50.720 16.347 57.362 1.00 80.44 841 THR A CA 1
ATOM 6030 C C . THR A 1 841 ? 49.540 16.511 58.313 1.00 80.44 841 THR A C 1
ATOM 6032 O O . THR A 1 841 ? 49.563 16.046 59.451 1.00 80.44 841 THR A O 1
ATOM 6035 N N . GLY A 1 842 ? 48.499 17.183 57.837 1.00 79.38 842 GLY A N 1
ATOM 6036 C CA . GLY A 1 842 ? 47.216 17.320 58.518 1.00 79.38 842 GLY A CA 1
ATOM 6037 C C . GLY A 1 842 ? 46.073 17.235 57.515 1.00 79.38 842 GLY A C 1
ATOM 6038 O O . GLY A 1 842 ? 46.244 17.595 56.351 1.00 79.38 842 GLY A O 1
ATOM 6039 N N . ASN A 1 843 ? 44.914 16.754 57.951 1.00 80.88 843 ASN A N 1
ATOM 6040 C CA . ASN A 1 843 ? 43.692 16.749 57.155 1.00 80.88 843 ASN A CA 1
ATOM 6041 C C . ASN A 1 843 ? 42.560 17.460 57.903 1.00 80.88 843 ASN A C 1
ATOM 6043 O O . ASN A 1 843 ? 42.591 17.606 59.125 1.00 80.88 843 ASN A O 1
ATOM 6047 N N . GLY A 1 844 ? 41.576 17.946 57.158 1.00 76.00 844 GLY A N 1
ATOM 6048 C CA . GLY A 1 844 ? 40.405 18.600 57.721 1.00 76.00 844 GLY A CA 1
ATOM 6049 C C . GLY A 1 844 ? 39.347 18.857 56.662 1.00 76.00 844 GLY A C 1
ATOM 6050 O O . GLY A 1 844 ? 39.639 18.873 55.468 1.00 76.00 844 GLY A O 1
ATOM 6051 N N . THR A 1 845 ? 38.110 19.049 57.101 1.00 76.31 845 THR A N 1
ATOM 6052 C CA . THR A 1 845 ? 36.996 19.422 56.226 1.00 76.31 845 THR A CA 1
ATOM 6053 C C . THR A 1 845 ? 36.893 20.942 56.166 1.00 76.31 845 THR A C 1
ATOM 6055 O O . THR A 1 845 ? 36.919 21.600 57.208 1.00 76.31 845 THR A O 1
ATOM 6058 N N . VAL A 1 846 ? 36.793 21.510 54.966 1.00 73.94 846 VAL A N 1
ATOM 6059 C CA . VAL A 1 846 ? 36.648 22.959 54.784 1.00 73.94 846 VAL A CA 1
ATOM 6060 C C . VAL A 1 846 ? 35.277 23.393 55.312 1.00 73.94 846 VAL A C 1
ATOM 6062 O O . VAL A 1 846 ? 34.244 22.877 54.884 1.00 73.94 846 VAL A O 1
ATOM 6065 N N . GLY A 1 847 ? 35.268 24.308 56.284 1.00 69.12 847 GLY A N 1
ATOM 6066 C CA . GLY A 1 847 ? 34.044 24.866 56.861 1.00 69.12 847 GLY A CA 1
ATOM 6067 C C . GLY A 1 847 ? 33.350 25.860 55.924 1.00 69.12 847 GLY A C 1
ATOM 6068 O O . GLY A 1 847 ? 33.925 26.315 54.944 1.00 69.12 847 GLY A O 1
ATOM 6069 N N . THR A 1 848 ? 32.106 26.225 56.232 1.00 61.84 848 THR A N 1
ATOM 6070 C CA . THR A 1 848 ? 31.273 27.136 55.421 1.00 61.84 848 THR A CA 1
ATOM 6071 C C . THR A 1 848 ? 31.581 28.631 55.633 1.00 61.84 848 THR A C 1
ATOM 6073 O O . THR A 1 848 ? 30.696 29.456 55.409 1.00 61.84 848 THR A O 1
ATOM 6076 N N . GLY A 1 849 ? 32.767 28.999 56.136 1.00 51.81 849 GLY A N 1
ATOM 6077 C CA . GLY A 1 849 ? 33.074 30.359 56.607 1.00 51.81 849 GLY A CA 1
ATOM 6078 C C . GLY A 1 849 ? 34.513 30.787 56.393 1.00 51.81 849 GLY A C 1
ATOM 6079 O O . GLY A 1 849 ? 35.410 29.983 56.733 1.00 51.81 849 GLY A O 1
#

Sequence (849 aa):
DIVGGNSDMFSLNDTPIRPASSTTRQDAPNLIFGGSGGAISRNNCGTGGDIASTAATFNPTTGACDPAATGHAHDSDAIVANNGDIVRVVGVNHADGGRFQTFNYDNYSPNERIVPRAITLLDYTPGGPDLLGLTGPIVPGDIGAGAAVGGQAQGTEIHGENGDDFVYGGPGNDLLFGDGQNDTMVGGYGNDWMSGGTGDDGLLGDDGRLLSSRDGAAGGEPLYGIAPIAALSQLITTPGNMQQALININGELKYTAILAPDNLDTAHVAPYTLMPRPLYASDIMYGGLGDDALHGGAGDDALLGAEAPMSSYADSYNAAGTQLNAGFVIESDFAHPYNPGNVLGYSPATTKFAQYDANDPLRKILLSADGTLSKSGTGYNWLLNFDATEGPLDAQWFTASYAALPTDGNDTMFGDLGHDWLVGGTGRDKMYGGWGDDLLNADDNLDSPCAPTGTATTGCGLNNTTDTNPSYEDMAFGGAGRDVLISNTGGDRLIDWIGEFNSFLTPYAPFGMASVSRTLQPQLPEYLYALSASDGADPTLAARYLSDAARNGEPYGELGLLRQTDAAIADNRGKPRDPQAGNLPGGKRDVLRTSGSQPINSPGTCCVPPVATSRLVSAPTRVDNNGQTAVPTVVSGPAGSVVNYTVSDGTTTVSGTGTIGADGMLPVVLDLSGLSDSVLTTTVTPVGAASLSTTLVKSTAPPGAPGLSTLAYANLARQAATTFTITGVAGLFVSMTVYDGTNWQDGFGYLDSTGTLSLTLDLSRLADGPLTATVTMMNAAGSTSSSSLTVRKDTVAPAPPSVSLPKYVYLGNRVAVPVLVAGEAGATATVSVTDGTTTVTGNGTVGTG

Foldseek 3Di:
DEAQFEEPVDDPPDPPVDDPPPLDSAAEAAEEELPLPDLLDFQFQFAALDSPGDGFDQDLAWLHRHPQLNQQQPSAEEYEGYYKDKDFAFDPPCPVPGDFDAFPLQPSDPPGTRTDIDMDHDQADFLACLLQVHPAQHDVRRHHWDQDPPGFTDWYEYASRTHAYEYERTGGAYEEELRHEEYEYENAWFAYEYFNGGYAYEYELYDWDKDKWFQDQCATTPVPCGGRDPDAQFWAADPPLLAIEGFRHHGFIAIATAQVVLASHNVPDFCLVDQRADQGQEYEYEQHAEAYEYESRAHAYEAAPYGWAQWAWFFDEDSQLHTPQFQATHTDTSVRHDDNTPGQSQHPVLRHGPQADLVQHLFQFFAARRRDTDPPVDHGHHGRDDQLQDAHFPPPQDDPVAHTGHDRFQYEYFCFRYAYEYEYAWFEYEYFQFAEAYEYELDNAQQPPQDSVGDDDPPGRSLLAAPDGPRSEYEYANAFAAYEYEHRALRYEDEDADDARYAYEYSWADHDCSHYNHDDPDSVLQSVQSQVVSQHWNLCLCVVVVADSSSSNPCSTSNVDDDPPDPSCVRVDDHRSHDHDDNDPPIHDRPDYCRSVDHRYHTGTDDPLVVQCDWDKDWPQFDDDQPPQKTWIKTFHDAQWKKKKWKAPPPDIFIDIDGQHPSRIDTDITRNVVYDQAWIKIWMDTDPDDIDIDTHGYDYDAFPEKDKDFDQEQDDAPDQKTKIKIFGDFFWKKKKWKAQPPDIWIDIDGQHPRRIDITITGCNPHDFAKIKMKMWIADPRGHIHIDIDIHGYDNDDWDDKDKDFPPDPDDDPDPDGDIDIDTDAQDKDKDWDDPPPDIDIDIDGHHPD